Protein AF-A0A255TW10-F1 (afdb_monomer)

Radius of gyration: 31.64 Å; Cα contacts (8 Å, |Δi|>4): 1918; chains: 1; bounding box: 106×67×88 Å

Secondary structure (DSSP, 8-state):
-PPP-----------------PPPHHHHHHHHHHHHHHHHHHTSSTTPPEEESEEE-TTSHHHHHHHHHHHHHHHHS--HHHHHHHHHHHHHTTT--TT-TT---HHHHTTHHHHHHHHHHTTS-S--HHHHHHHHHHHHTT------BTHHHHHHHHHHHHHHHHH--HHHHHHHHHHHHIIIIIGGG-SEETTTTEE-SBTTTSTT---TTS----BHHHHHHHHHHHHHHHTTSPTT-HHHHHHHHHHHHHHHHHHHH--TTS-B-SBTT-TTSS-S-BHHHHHHHHHHHHHHHHTTSS-HHHHHHHHHHHHHHHHTTB-TTS-BSS-PPP-SSTTTTPSP-TTPPPS--HHHHHHHHHHHHHHHHHHTTTT-B-TTSPBPPGGGG------GGGSS-EEEGGGGT----SSSB-HHHHHHHHHHHHHTT-EEEEE-SEEEEES-EE--TTEEEEE-TTEEEEE-S-GGGS-EEEEEETTEEEEEEPPSEEEES-BS-EEESSSEEE--THHHHHHHHHHHHH-TT--SSTT----SEEEES-EEEEEES-EEE--SS-SEEEES-EEEEEES-EEE--SSSS--TT--SEEEES-EEEEEES-EEE-SS-SEEEE---STTGGG-TT--EEEEEEEES-EE-S-S-SEEE-SS-SEEEEEEEEEEEEEEEEEEEEEEE-TTS--EEEEEEEEEEEEEEEEEEEEEE--TT------TTPPPEEEEEEEEEEEEEEEEEEEEE---TTEEEEEEEEEEEEEEETT----GGGSBT-EEEEEEEE----

Structure (mmCIF, N/CA/C/O backbone):
data_AF-A0A255TW10-F1
#
_entry.id   AF-A0A255TW10-F1
#
loop_
_atom_site.group_PDB
_atom_site.id
_atom_site.type_symbol
_atom_site.label_atom_id
_atom_site.label_alt_id
_atom_site.label_comp_id
_atom_site.label_asym_id
_atom_site.label_entity_id
_atom_site.label_seq_id
_atom_site.pdbx_PDB_ins_code
_atom_site.Cartn_x
_atom_site.Cartn_y
_atom_site.Cartn_z
_atom_site.occupancy
_atom_site.B_iso_or_equiv
_atom_site.auth_seq_id
_atom_site.auth_comp_id
_atom_site.auth_asym_id
_atom_site.auth_atom_id
_atom_site.pdbx_PDB_model_num
ATOM 1 N N . MET A 1 1 ? 67.243 4.348 36.598 1.00 37.84 1 MET A N 1
ATOM 2 C CA . MET A 1 1 ? 66.486 4.811 35.412 1.00 37.84 1 MET A CA 1
ATOM 3 C C . MET A 1 1 ? 65.399 3.790 35.094 1.00 37.84 1 MET A C 1
ATOM 5 O O . MET A 1 1 ? 65.705 2.741 34.545 1.00 37.84 1 MET A O 1
ATOM 9 N N . LYS A 1 2 ? 64.158 4.038 35.532 1.00 30.66 2 LYS A N 1
ATOM 10 C CA . LYS A 1 2 ? 62.996 3.170 35.271 1.00 30.66 2 LYS A CA 1
ATOM 11 C C . LYS A 1 2 ? 62.415 3.541 33.901 1.00 30.66 2 LYS A C 1
ATOM 13 O O . LYS A 1 2 ? 61.988 4.677 33.726 1.00 30.66 2 LYS A O 1
ATOM 18 N N . LYS A 1 3 ? 62.438 2.617 32.935 1.00 30.28 3 LYS A N 1
ATOM 19 C CA . LYS A 1 3 ? 61.767 2.772 31.635 1.00 30.28 3 LYS A CA 1
ATOM 20 C C . LYS A 1 3 ? 60.326 2.278 31.768 1.00 30.28 3 LYS A C 1
ATOM 22 O O . LYS A 1 3 ? 60.097 1.125 32.116 1.00 30.28 3 LYS A O 1
ATOM 27 N N . ILE A 1 4 ? 59.384 3.185 31.537 1.00 35.22 4 ILE A N 1
ATOM 28 C CA . ILE A 1 4 ? 57.941 2.944 31.510 1.00 35.22 4 ILE A CA 1
ATOM 29 C C . ILE A 1 4 ? 57.594 2.375 30.128 1.00 35.22 4 ILE A C 1
ATOM 31 O O . ILE A 1 4 ? 57.860 3.018 29.116 1.00 35.22 4 ILE A O 1
ATOM 35 N N . PHE A 1 5 ? 57.013 1.176 30.090 1.00 31.38 5 PHE A N 1
ATOM 36 C CA . PHE A 1 5 ? 56.352 0.630 28.904 1.00 31.38 5 PHE A CA 1
ATOM 37 C C . PHE A 1 5 ? 54.926 1.192 28.844 1.00 31.38 5 PHE A C 1
ATOM 39 O O . PHE A 1 5 ? 54.092 0.860 29.684 1.00 31.38 5 PHE A O 1
ATOM 46 N N . ILE A 1 6 ? 54.647 2.051 27.862 1.00 33.53 6 ILE A N 1
ATOM 47 C CA . ILE A 1 6 ? 53.281 2.453 27.510 1.00 33.53 6 ILE A CA 1
ATOM 48 C C . ILE A 1 6 ? 52.741 1.395 26.546 1.00 33.53 6 ILE A C 1
ATOM 50 O O . ILE A 1 6 ? 53.221 1.266 25.423 1.00 33.53 6 ILE A O 1
ATOM 54 N N . THR A 1 7 ? 51.756 0.624 27.004 1.00 31.98 7 THR A N 1
ATOM 55 C CA . THR A 1 7 ? 50.984 -0.295 26.159 1.00 31.98 7 THR A CA 1
ATOM 56 C C . THR A 1 7 ? 49.807 0.485 25.580 1.00 31.98 7 THR A C 1
ATOM 58 O O . THR A 1 7 ? 48.926 0.917 26.321 1.00 31.98 7 THR A O 1
ATOM 61 N N . LEU A 1 8 ? 49.816 0.707 24.265 1.00 29.84 8 LEU A N 1
ATOM 62 C CA . LEU A 1 8 ? 48.724 1.342 23.529 1.00 29.84 8 LEU A CA 1
ATOM 63 C C . LEU A 1 8 ? 47.614 0.297 23.312 1.00 29.84 8 LEU A C 1
ATOM 65 O O . LEU A 1 8 ? 47.734 -0.572 22.453 1.00 29.84 8 LEU A O 1
ATOM 69 N N . ILE A 1 9 ? 46.544 0.350 24.108 1.00 32.81 9 ILE A N 1
ATOM 70 C CA . ILE A 1 9 ? 45.326 -0.432 23.858 1.00 32.81 9 ILE A CA 1
ATOM 71 C C . ILE A 1 9 ? 44.473 0.365 22.868 1.00 32.81 9 ILE A C 1
ATOM 73 O O . ILE A 1 9 ? 43.825 1.345 23.232 1.00 32.81 9 ILE A O 1
ATOM 77 N N . GLY A 1 10 ? 44.505 -0.041 21.599 1.00 29.19 10 GLY A N 1
ATOM 78 C CA . GLY A 1 10 ? 43.563 0.427 20.588 1.00 29.19 10 GLY A CA 1
ATOM 79 C C . GLY A 1 10 ? 42.182 -0.161 20.861 1.00 29.19 10 GLY A C 1
ATOM 80 O O . GLY A 1 10 ? 41.954 -1.347 20.637 1.00 29.19 10 GLY A O 1
ATOM 81 N N . VAL A 1 11 ? 41.259 0.662 21.356 1.00 31.02 11 VAL A N 1
ATOM 82 C CA . VAL A 1 11 ? 39.838 0.310 21.446 1.00 31.02 11 VAL A CA 1
ATOM 83 C C . VAL A 1 11 ? 39.251 0.389 20.037 1.00 31.02 11 VAL A C 1
ATOM 85 O O . VAL A 1 11 ? 39.013 1.475 19.509 1.00 31.02 11 VAL A O 1
ATOM 88 N N . LEU A 1 12 ? 39.038 -0.772 19.415 1.00 28.28 12 LEU A N 1
ATOM 89 C CA . LEU A 1 12 ? 38.242 -0.903 18.199 1.00 28.28 12 LEU A CA 1
ATOM 90 C C . LEU A 1 12 ? 36.770 -0.641 18.568 1.00 28.28 12 LEU A C 1
ATOM 92 O O . LEU A 1 12 ? 36.087 -1.508 19.112 1.00 28.28 12 LEU A O 1
ATOM 96 N N . LEU A 1 13 ? 36.278 0.569 18.301 1.00 27.39 13 LEU A N 1
ATOM 97 C CA . LEU A 1 13 ? 34.848 0.876 18.331 1.00 27.39 13 LEU A CA 1
ATOM 98 C C . LEU A 1 13 ? 34.186 0.213 17.117 1.00 27.39 13 LEU A C 1
ATOM 100 O O . LEU A 1 13 ? 34.117 0.785 16.031 1.00 27.39 13 LEU A O 1
ATOM 104 N N . ILE A 1 14 ? 33.711 -1.019 17.299 1.00 27.58 14 ILE A N 1
ATOM 105 C CA . ILE A 1 14 ? 32.809 -1.668 16.350 1.00 27.58 14 ILE A CA 1
ATOM 106 C C . ILE A 1 14 ? 31.445 -0.987 16.507 1.00 27.58 14 ILE A C 1
ATOM 108 O O . ILE A 1 14 ? 30.686 -1.287 17.427 1.00 27.58 14 ILE A O 1
ATOM 112 N N . ASN A 1 15 ? 31.139 -0.046 15.613 1.00 23.67 15 ASN A N 1
ATOM 113 C CA . ASN A 1 15 ? 29.790 0.486 15.434 1.00 23.67 15 ASN A CA 1
ATOM 114 C C . ASN A 1 15 ? 28.899 -0.614 14.842 1.00 23.67 15 ASN A C 1
ATOM 116 O O . ASN A 1 15 ? 28.717 -0.697 13.625 1.00 23.67 15 ASN A O 1
ATOM 120 N N . ILE A 1 16 ? 28.349 -1.468 15.706 1.00 25.28 16 ILE A N 1
ATOM 121 C CA . ILE A 1 16 ? 27.249 -2.361 15.345 1.00 25.28 16 ILE A CA 1
ATOM 122 C C . ILE A 1 16 ? 26.035 -1.460 15.109 1.00 25.28 16 ILE A C 1
ATOM 124 O O . ILE A 1 16 ? 25.351 -1.052 16.045 1.00 25.28 16 ILE A O 1
ATOM 128 N N . HIS A 1 17 ? 25.785 -1.112 13.848 1.00 24.69 17 HIS A N 1
ATOM 129 C CA . HIS A 1 17 ? 24.492 -0.580 13.445 1.00 24.69 17 HIS A CA 1
ATOM 130 C C . HIS A 1 17 ? 23.487 -1.719 13.607 1.00 24.69 17 HIS A C 1
ATOM 132 O O . HIS A 1 17 ? 23.365 -2.579 12.738 1.00 24.69 17 HIS A O 1
ATOM 138 N N . ALA A 1 18 ? 22.806 -1.761 14.751 1.00 24.56 18 ALA A N 1
ATOM 139 C CA . ALA A 1 18 ? 21.623 -2.584 14.912 1.00 24.56 18 ALA A CA 1
ATOM 140 C C . ALA A 1 18 ? 20.571 -2.052 13.930 1.00 24.56 18 ALA A C 1
ATOM 142 O O . ALA A 1 18 ? 19.916 -1.041 14.182 1.00 24.56 18 ALA A O 1
ATOM 143 N N . THR A 1 19 ? 20.446 -2.701 12.776 1.00 26.23 19 THR A N 1
ATOM 144 C CA . THR A 1 19 ? 19.287 -2.537 11.904 1.00 26.23 19 THR A CA 1
ATOM 145 C C . THR A 1 19 ? 18.073 -2.974 12.711 1.00 26.23 19 THR A C 1
ATOM 147 O O . THR A 1 19 ? 17.937 -4.155 13.031 1.00 26.23 19 THR A O 1
ATOM 150 N N . ALA A 1 20 ? 17.218 -2.028 13.096 1.00 28.98 20 ALA A N 1
ATOM 151 C CA . ALA A 1 20 ? 15.915 -2.362 13.641 1.00 28.98 20 ALA A CA 1
ATOM 152 C C . ALA A 1 20 ? 15.185 -3.208 12.587 1.00 28.98 20 ALA A C 1
ATOM 154 O O . ALA A 1 20 ? 14.893 -2.718 11.499 1.00 28.98 20 ALA A O 1
ATOM 155 N N . GLN A 1 21 ? 14.946 -4.488 12.877 1.00 37.19 21 GLN A N 1
ATOM 156 C CA . GLN A 1 21 ? 14.027 -5.292 12.078 1.00 37.19 21 GLN A CA 1
ATOM 157 C C . GLN A 1 21 ? 12.653 -4.623 12.167 1.00 37.19 21 GLN A C 1
ATOM 159 O O . GLN A 1 21 ? 12.054 -4.543 13.245 1.00 37.19 21 GLN A O 1
ATOM 164 N N . ASN A 1 22 ? 12.188 -4.087 11.042 1.00 49.25 22 ASN A N 1
ATOM 165 C CA . ASN A 1 22 ? 10.802 -3.674 10.896 1.00 49.25 22 ASN A CA 1
ATOM 166 C C . ASN A 1 22 ? 9.955 -4.948 10.930 1.00 49.25 22 ASN A C 1
ATOM 168 O O . ASN A 1 22 ? 10.198 -5.860 10.143 1.00 49.25 22 ASN A O 1
ATOM 172 N N . THR A 1 23 ? 9.007 -5.024 11.864 1.00 57.69 23 THR A N 1
ATOM 173 C CA . THR A 1 23 ? 8.024 -6.111 11.919 1.00 57.69 23 THR A CA 1
ATOM 174 C C . THR A 1 23 ? 7.286 -6.173 10.587 1.00 57.69 23 THR A C 1
ATOM 176 O O . THR A 1 23 ? 6.749 -5.159 10.138 1.00 57.69 23 THR A O 1
ATOM 179 N N . THR A 1 24 ? 7.255 -7.345 9.963 1.00 65.56 24 THR A N 1
ATOM 180 C CA . THR A 1 24 ? 6.495 -7.561 8.732 1.00 65.56 24 THR A CA 1
ATOM 181 C C . THR A 1 24 ? 5.071 -8.011 9.050 1.00 65.56 24 THR A C 1
ATOM 183 O O . THR A 1 24 ? 4.787 -8.545 10.121 1.00 65.56 24 THR A O 1
ATOM 186 N N . THR A 1 25 ? 4.151 -7.818 8.108 1.00 70.12 25 THR A N 1
ATOM 187 C CA . THR A 1 25 ? 2.773 -8.325 8.211 1.00 70.12 25 THR A CA 1
ATOM 188 C C . THR A 1 25 ? 2.729 -9.851 8.346 1.00 70.12 25 THR A C 1
ATOM 190 O O . THR A 1 25 ? 1.869 -10.369 9.058 1.00 70.12 25 THR A O 1
ATOM 193 N N . GLY A 1 26 ? 3.682 -10.560 7.725 1.00 69.19 26 GLY A N 1
ATOM 194 C CA . GLY A 1 26 ? 3.863 -12.007 7.874 1.00 69.19 26 GLY A CA 1
ATOM 195 C C . GLY A 1 26 ? 4.146 -12.416 9.319 1.00 69.19 26 GLY A C 1
ATOM 196 O O . GLY A 1 26 ? 3.458 -13.287 9.848 1.00 69.19 26 GLY A O 1
ATOM 197 N N . ASP A 1 27 ? 5.053 -11.706 9.998 1.00 82.19 27 ASP A N 1
ATOM 198 C CA . ASP A 1 27 ? 5.403 -11.997 11.396 1.00 82.19 27 ASP A CA 1
ATOM 199 C C . ASP A 1 27 ? 4.186 -11.902 12.331 1.00 82.19 27 ASP A C 1
ATOM 201 O O . ASP A 1 27 ? 4.054 -12.679 13.276 1.00 82.19 27 ASP A O 1
ATOM 205 N N . ILE A 1 28 ? 3.275 -10.955 12.075 1.00 90.38 28 ILE A N 1
ATOM 206 C CA . ILE A 1 28 ? 2.057 -10.792 12.879 1.00 90.38 28 ILE A CA 1
ATOM 207 C C . ILE A 1 28 ? 1.124 -11.985 12.700 1.00 90.38 28 ILE A C 1
ATOM 209 O O . ILE A 1 28 ? 0.705 -12.581 13.694 1.00 90.38 28 ILE A O 1
ATOM 213 N N . LEU A 1 29 ? 0.805 -12.342 11.452 1.00 90.62 29 LEU A N 1
ATOM 214 C CA . LEU A 1 29 ? -0.102 -13.456 11.170 1.00 90.62 29 LEU A CA 1
ATOM 215 C C . LEU A 1 29 ? 0.433 -14.774 11.722 1.00 90.62 29 LEU A C 1
ATOM 217 O O . LEU A 1 29 ? -0.347 -15.547 12.270 1.00 90.62 29 LEU A O 1
ATOM 221 N N . ASP A 1 30 ? 1.739 -15.013 11.645 1.00 91.94 30 ASP A N 1
ATOM 222 C CA . ASP A 1 30 ? 2.340 -16.241 12.168 1.00 91.94 30 ASP A CA 1
ATOM 223 C C . ASP A 1 30 ? 2.211 -16.346 13.691 1.00 91.94 30 ASP A C 1
ATOM 225 O O . ASP A 1 30 ? 1.872 -17.410 14.217 1.00 91.94 30 ASP A O 1
ATOM 229 N N . VAL A 1 31 ? 2.428 -15.245 14.419 1.00 95.94 31 VAL A N 1
ATOM 230 C CA . VAL A 1 31 ? 2.215 -15.213 15.874 1.00 95.94 31 VAL A CA 1
ATOM 231 C C . VAL A 1 31 ? 0.731 -15.412 16.200 1.00 95.94 31 VAL A C 1
ATOM 233 O O . VAL A 1 31 ? 0.405 -16.220 17.067 1.00 95.94 31 VAL A O 1
ATOM 236 N N . VAL A 1 32 ? -0.176 -14.729 15.496 1.00 97.00 32 VAL A N 1
ATOM 237 C CA . VAL A 1 32 ? -1.626 -14.821 15.743 1.00 97.00 32 VAL A CA 1
ATOM 238 C C . VAL A 1 32 ? -2.175 -16.212 15.443 1.00 97.00 32 VAL A C 1
ATOM 240 O O . VAL A 1 32 ? -2.914 -16.758 16.265 1.00 97.00 32 VAL A O 1
ATOM 243 N N . ARG A 1 33 ? -1.784 -16.814 14.316 1.00 96.94 33 ARG A N 1
ATOM 244 C CA . ARG A 1 33 ? -2.150 -18.190 13.955 1.00 96.94 33 ARG A CA 1
ATOM 245 C C . ARG A 1 33 ? -1.657 -19.169 15.001 1.00 96.94 33 ARG A C 1
ATOM 247 O O . ARG A 1 33 ? -2.458 -19.949 15.496 1.00 96.94 33 ARG A O 1
ATOM 254 N N . ARG A 1 34 ? -0.390 -19.073 15.414 1.00 97.50 34 ARG A N 1
ATOM 255 C CA . ARG A 1 34 ? 0.184 -19.950 16.443 1.00 97.50 34 ARG A CA 1
ATOM 256 C C . ARG A 1 34 ? -0.573 -19.856 17.769 1.00 97.50 34 ARG A C 1
ATOM 258 O O . ARG A 1 34 ? -0.892 -20.886 18.361 1.00 97.50 34 ARG A O 1
ATOM 265 N N . THR A 1 35 ? -0.899 -18.643 18.208 1.00 97.62 35 THR A N 1
ATOM 266 C CA . THR A 1 35 ? -1.705 -18.415 19.413 1.00 97.62 35 THR A CA 1
ATOM 267 C C . THR A 1 35 ? -3.110 -19.012 19.285 1.00 97.62 35 THR A C 1
ATOM 269 O O . THR A 1 35 ? -3.575 -19.717 20.181 1.00 97.62 35 THR A O 1
ATOM 272 N N . ASN A 1 36 ? -3.791 -18.777 18.159 1.00 98.19 36 ASN A N 1
ATOM 273 C CA . ASN A 1 36 ? -5.131 -19.312 17.924 1.00 98.19 36 ASN A CA 1
ATOM 274 C C . ASN A 1 36 ? -5.137 -20.846 17.789 1.00 98.19 36 ASN A C 1
ATOM 276 O O . ASN A 1 36 ? -6.008 -21.511 18.343 1.00 98.19 36 ASN A O 1
ATOM 280 N N . ASP A 1 37 ? -4.145 -21.415 17.105 1.00 97.81 37 ASP A N 1
ATOM 281 C CA . ASP A 1 37 ? -3.976 -22.857 16.921 1.00 97.81 37 ASP A CA 1
ATOM 282 C C . ASP A 1 37 ? -3.750 -23.568 18.253 1.00 97.81 37 ASP A C 1
ATOM 284 O O . ASP A 1 37 ? -4.349 -24.617 18.498 1.00 97.81 37 ASP A O 1
ATOM 288 N N . TYR A 1 38 ? -2.934 -22.987 19.138 1.00 97.31 38 TYR A N 1
ATOM 289 C CA . TYR A 1 38 ? -2.770 -23.483 20.503 1.00 97.31 38 TYR A CA 1
ATOM 290 C C . TYR A 1 38 ? -4.115 -23.553 21.232 1.00 97.31 38 TYR A C 1
ATOM 292 O O . TYR A 1 38 ? -4.473 -24.601 21.779 1.00 97.31 38 TYR A O 1
ATOM 300 N N . PHE A 1 39 ? -4.883 -22.461 21.193 1.00 96.44 39 PHE A N 1
ATOM 301 C CA . PHE A 1 39 ? -6.165 -22.373 21.880 1.00 96.44 39 PHE A CA 1
ATOM 302 C C . PHE A 1 39 ? -7.202 -23.354 21.314 1.00 96.44 39 PHE A C 1
ATOM 304 O O . PHE A 1 39 ? -7.785 -24.134 22.069 1.00 96.44 39 PHE A O 1
ATOM 311 N N . MET A 1 40 ? -7.399 -23.374 19.991 1.00 97.19 40 MET A N 1
ATOM 312 C CA . MET A 1 40 ? -8.334 -24.294 19.330 1.00 97.19 40 MET A CA 1
ATOM 313 C C . MET A 1 40 ? -7.940 -25.757 19.538 1.00 97.19 40 MET A C 1
ATOM 315 O O . MET A 1 40 ? -8.814 -26.611 19.631 1.00 97.19 40 MET A O 1
ATOM 319 N N . LYS A 1 41 ? -6.642 -26.064 19.644 1.00 96.75 41 LYS A N 1
ATOM 320 C CA . LYS A 1 41 ? -6.172 -27.418 19.959 1.00 96.75 41 LYS A CA 1
ATOM 321 C C . LYS A 1 41 ? -6.467 -27.808 21.407 1.00 96.75 41 LYS A C 1
ATOM 323 O O . LYS A 1 41 ? -6.862 -28.944 21.654 1.00 96.75 41 LYS A O 1
ATOM 328 N N . LYS A 1 42 ? -6.257 -26.899 22.366 1.00 94.12 42 LYS A N 1
ATOM 329 C CA . LYS A 1 42 ? -6.545 -27.147 23.791 1.00 94.12 42 LYS A CA 1
ATOM 330 C C . LYS A 1 42 ? -8.047 -27.281 24.052 1.00 94.12 42 LYS A C 1
ATOM 332 O O . LYS A 1 42 ? -8.451 -28.101 24.872 1.00 94.12 42 LYS A O 1
ATOM 337 N N . TYR A 1 43 ? -8.861 -26.521 23.324 1.00 93.81 43 TYR A N 1
ATOM 338 C CA . TYR A 1 43 ? -10.321 -26.558 23.374 1.00 93.81 43 TYR A CA 1
ATOM 339 C C . TYR A 1 43 ? -10.912 -27.082 22.062 1.00 93.81 43 TYR A C 1
ATOM 341 O O . TYR A 1 43 ? -11.727 -26.416 21.435 1.00 93.81 43 TYR A O 1
ATOM 349 N N . ASP A 1 44 ? -10.504 -28.277 21.645 1.00 95.94 44 ASP A N 1
ATOM 350 C CA . ASP A 1 44 ? -10.929 -28.914 20.388 1.00 95.94 44 ASP A CA 1
ATOM 351 C C . ASP A 1 44 ? -12.455 -29.007 20.209 1.00 95.94 44 ASP A C 1
ATOM 353 O O . ASP A 1 44 ? -12.994 -28.851 19.110 1.00 95.94 44 ASP A O 1
ATOM 357 N N . ASP A 1 45 ? -13.163 -29.224 21.312 1.00 96.94 45 ASP A N 1
ATOM 358 C CA . ASP A 1 45 ? -14.607 -29.184 21.389 1.00 96.94 45 ASP A CA 1
ATOM 359 C C . ASP A 1 45 ? -15.080 -27.858 22.006 1.00 96.94 45 ASP A C 1
ATOM 361 O O . ASP A 1 45 ? -15.023 -27.695 23.231 1.00 96.94 45 ASP A O 1
ATOM 365 N N . PRO A 1 46 ? -15.605 -26.925 21.192 1.00 96.44 46 PRO A N 1
ATOM 366 C CA . PRO A 1 46 ? -16.000 -25.602 21.661 1.00 96.44 46 PRO A CA 1
ATOM 367 C C . PRO A 1 46 ? -17.209 -25.606 22.605 1.00 96.44 46 PRO A C 1
ATOM 369 O O . PRO A 1 46 ? -17.559 -24.567 23.163 1.00 96.44 46 PRO A O 1
ATOM 372 N N . THR A 1 47 ? -17.882 -26.750 22.756 1.00 96.00 47 THR A N 1
ATOM 373 C CA . THR A 1 47 ? -19.095 -26.881 23.572 1.00 96.00 47 THR A CA 1
ATOM 374 C C . THR A 1 47 ? -18.793 -27.184 25.039 1.00 96.00 47 THR A C 1
ATOM 376 O O . THR A 1 47 ? -19.637 -26.918 25.896 1.00 96.00 47 THR A O 1
ATOM 379 N N . LYS A 1 48 ? -17.586 -27.677 25.351 1.00 94.25 48 LYS A N 1
ATOM 380 C CA . LYS A 1 48 ? -17.213 -28.134 26.695 1.00 94.25 48 LYS A CA 1
ATOM 381 C C . LYS A 1 48 ? -17.110 -26.985 27.692 1.00 94.25 48 LYS A C 1
ATOM 383 O O . LYS A 1 48 ? -16.449 -25.981 27.443 1.00 94.25 48 LYS A O 1
ATOM 388 N N . ASP A 1 49 ? -17.712 -27.191 28.854 1.00 92.19 49 ASP A N 1
ATOM 389 C CA . ASP A 1 49 ? -17.612 -26.281 29.990 1.00 92.19 49 ASP A CA 1
ATOM 390 C C . ASP A 1 49 ? -16.189 -26.242 30.566 1.00 92.19 49 ASP A C 1
ATOM 392 O O . ASP A 1 49 ? -15.463 -27.239 30.567 1.00 92.19 49 ASP A O 1
ATOM 396 N N . THR A 1 50 ? -15.818 -25.097 31.139 1.00 88.06 50 THR A N 1
ATOM 397 C CA . THR A 1 50 ? -14.556 -24.931 31.872 1.00 88.06 50 THR A CA 1
ATOM 398 C C . THR A 1 50 ? -14.805 -25.107 33.370 1.00 88.06 50 THR A C 1
ATOM 400 O O . THR A 1 50 ? -15.824 -24.663 33.905 1.00 88.06 50 THR A O 1
ATOM 403 N N . PHE A 1 51 ? -13.868 -25.723 34.092 1.00 86.25 51 PHE A N 1
ATOM 404 C CA . PHE A 1 51 ? -13.936 -25.816 35.550 1.00 86.25 51 PHE A CA 1
ATOM 405 C C . PHE A 1 51 ? -12.998 -24.799 36.209 1.00 86.25 51 PHE A C 1
ATOM 407 O O . PHE A 1 51 ? -11.785 -24.980 36.227 1.00 86.25 51 PHE A O 1
ATOM 414 N N . VAL A 1 52 ? -13.572 -23.753 36.810 1.00 82.12 52 VAL A N 1
ATOM 415 C CA . VAL A 1 52 ? -12.835 -22.738 37.585 1.00 82.12 52 VAL A CA 1
ATOM 416 C C . VAL A 1 52 ? -13.515 -22.556 38.929 1.00 82.12 52 VAL A C 1
ATOM 418 O O . VAL A 1 52 ? -14.470 -21.780 39.064 1.00 82.12 52 VAL A O 1
ATOM 421 N N . LYS A 1 53 ? -13.060 -23.326 39.927 1.00 83.62 53 LYS A N 1
ATOM 422 C CA . LYS A 1 53 ? -13.685 -23.515 41.258 1.00 83.62 53 LYS A CA 1
ATOM 423 C C . LYS A 1 53 ? -15.100 -24.124 41.220 1.00 83.62 53 LYS A C 1
ATOM 425 O O . LYS A 1 53 ? -15.513 -24.762 42.180 1.00 83.62 53 LYS A O 1
ATOM 430 N N . LYS A 1 54 ? -15.835 -23.922 40.127 1.00 89.00 54 LYS A N 1
ATOM 431 C CA . LYS A 1 54 ? -17.141 -24.476 39.769 1.00 89.00 54 LYS A CA 1
ATOM 432 C C . LYS A 1 54 ? -17.221 -24.632 38.249 1.00 89.00 54 LYS A C 1
ATOM 434 O O . LYS A 1 54 ? -16.415 -24.042 37.530 1.00 89.00 54 LYS A O 1
ATOM 439 N N . VAL A 1 55 ? -18.213 -25.380 37.773 1.00 89.56 55 VAL A N 1
ATOM 440 C CA . VAL A 1 55 ? -18.512 -25.513 36.340 1.00 89.56 55 VAL A CA 1
ATOM 441 C C . VAL A 1 55 ? -18.961 -24.165 35.770 1.00 89.56 55 VAL A C 1
ATOM 443 O O . VAL A 1 55 ? -19.740 -23.433 36.394 1.00 89.56 55 VAL A O 1
ATOM 446 N N . ARG A 1 56 ? -18.426 -23.813 34.603 1.00 90.38 56 ARG A N 1
ATOM 447 C CA . ARG A 1 56 ? -18.661 -22.554 33.895 1.00 90.38 56 ARG A CA 1
ATOM 448 C C . ARG A 1 56 ? -18.980 -22.883 32.446 1.00 90.38 56 ARG A C 1
ATOM 450 O O . ARG A 1 56 ? -18.146 -23.458 31.755 1.00 90.38 56 ARG A O 1
ATOM 457 N N . THR A 1 57 ? -20.184 -22.521 32.011 1.00 93.31 57 THR A N 1
ATOM 458 C CA . THR A 1 57 ? -20.643 -22.847 30.662 1.00 93.31 57 THR A CA 1
ATOM 459 C C . THR A 1 57 ? -19.802 -22.164 29.592 1.00 93.31 57 THR A C 1
ATOM 461 O O . THR A 1 57 ? -19.362 -21.026 29.773 1.00 93.31 57 THR A O 1
ATOM 464 N N . SER A 1 58 ? -19.606 -22.837 28.460 1.00 93.31 58 SER A N 1
ATOM 465 C CA . SER A 1 58 ? -18.770 -22.339 27.357 1.00 93.31 58 SER A CA 1
ATOM 466 C C . SER A 1 58 ? -19.313 -21.091 26.643 1.00 93.31 58 SER A C 1
ATOM 468 O O . SER A 1 58 ? -18.634 -20.551 25.783 1.00 93.31 58 SER A O 1
ATOM 470 N N . ASN A 1 59 ? -20.499 -20.579 26.986 1.00 94.56 59 ASN A N 1
ATOM 471 C CA . ASN A 1 59 ? -21.019 -19.281 26.523 1.00 94.56 59 ASN A CA 1
ATOM 472 C C . ASN A 1 59 ? -20.876 -18.139 27.546 1.00 94.56 59 ASN A C 1
ATOM 474 O O . ASN A 1 59 ? -21.511 -17.097 27.393 1.00 94.56 59 ASN A O 1
ATOM 478 N N . LEU A 1 60 ? -20.066 -18.317 28.595 1.00 95.12 60 LEU A N 1
ATOM 479 C CA . LEU A 1 60 ? -19.663 -17.223 29.483 1.00 95.12 60 LEU A CA 1
ATOM 480 C C . LEU A 1 60 ? -18.878 -16.147 28.709 1.00 95.12 60 LEU A C 1
ATOM 482 O O . LEU A 1 60 ? -18.216 -16.456 27.714 1.00 95.12 60 LEU A O 1
ATOM 486 N N . TRP A 1 61 ? -18.891 -14.903 29.204 1.00 95.38 61 TRP A N 1
ATOM 487 C CA . TRP A 1 61 ? -18.162 -13.771 28.620 1.00 95.38 61 TRP A CA 1
ATOM 488 C C . TRP A 1 61 ? -16.710 -14.075 28.240 1.00 95.38 61 TRP A C 1
ATOM 490 O O . TRP A 1 61 ? -16.245 -13.597 27.210 1.00 95.38 61 TRP A O 1
ATOM 500 N N . THR A 1 62 ? -15.994 -14.898 29.017 1.00 94.06 62 THR A N 1
ATOM 501 C CA . THR A 1 62 ? -14.583 -15.181 28.734 1.00 94.06 62 THR A CA 1
ATOM 502 C C . THR A 1 62 ? -14.416 -15.811 27.358 1.00 94.06 62 THR A C 1
ATOM 504 O O . THR A 1 62 ? -13.611 -15.358 26.544 1.00 94.06 62 THR A O 1
ATOM 507 N N . ARG A 1 63 ? -15.240 -16.822 27.075 1.00 94.94 63 ARG A N 1
ATOM 508 C CA . ARG A 1 63 ? -15.254 -17.539 25.806 1.00 94.94 63 ARG A CA 1
ATOM 509 C C . ARG A 1 63 ? -15.912 -16.718 24.700 1.00 94.94 63 ARG A C 1
ATOM 511 O O . ARG A 1 63 ? -15.464 -16.788 23.564 1.00 94.94 63 ARG A O 1
ATOM 518 N N . ALA A 1 64 ? -16.919 -15.908 25.021 1.00 96.62 64 ALA A N 1
ATOM 519 C CA . ALA A 1 64 ? -17.514 -14.985 24.059 1.00 96.62 64 ALA A CA 1
ATOM 520 C C . ALA A 1 64 ? -16.477 -13.997 23.488 1.00 96.62 64 ALA A C 1
ATOM 522 O O . ALA A 1 64 ? -16.391 -13.849 22.271 1.00 96.62 64 ALA A O 1
ATOM 523 N N . VAL A 1 65 ? -15.614 -13.416 24.331 1.00 97.19 65 VAL A N 1
ATOM 524 C CA . VAL A 1 65 ? -14.532 -12.522 23.877 1.00 97.19 65 VAL A CA 1
ATOM 525 C C . VAL A 1 65 ? -13.528 -13.240 22.968 1.00 97.19 65 VAL A C 1
ATOM 527 O O . VAL A 1 65 ? -13.042 -12.647 22.006 1.00 97.19 65 VAL A O 1
ATOM 530 N N . TYR A 1 66 ? -13.230 -14.522 23.215 1.00 97.88 66 TYR A N 1
ATOM 531 C CA . TYR A 1 66 ? -12.415 -15.305 22.278 1.00 97.88 66 TYR A CA 1
ATOM 532 C C . TYR A 1 66 ? -13.027 -15.307 20.870 1.00 97.88 66 TYR A C 1
ATOM 534 O O . TYR A 1 66 ? -12.323 -15.038 19.897 1.00 97.88 66 TYR A O 1
ATOM 542 N N . TYR A 1 67 ? -14.338 -15.539 20.758 1.00 98.38 67 TYR A N 1
ATOM 543 C CA . TYR A 1 67 ? -15.014 -15.536 19.463 1.00 98.38 67 TYR A CA 1
ATOM 544 C C . TYR A 1 67 ? -15.076 -14.153 18.811 1.00 98.38 67 TYR A C 1
ATOM 546 O O . TYR A 1 67 ? -15.032 -14.073 17.586 1.00 98.38 67 TYR A O 1
ATOM 554 N N . GLU A 1 68 ? -15.117 -13.063 19.584 1.00 97.50 68 GLU A N 1
ATOM 555 C CA . GLU A 1 68 ? -14.938 -11.714 19.027 1.00 97.50 68 GLU A CA 1
ATOM 556 C C . GLU A 1 68 ? -13.588 -11.588 18.304 1.00 97.50 68 GLU A C 1
ATOM 558 O O . GLU A 1 68 ? -13.533 -11.076 17.185 1.00 97.50 68 GLU A O 1
ATOM 563 N N . GLY A 1 69 ? -12.513 -12.088 18.922 1.00 97.88 69 GLY A N 1
ATOM 564 C CA . GLY A 1 69 ? -11.186 -12.145 18.311 1.00 97.88 69 GLY A CA 1
ATOM 565 C C . GLY A 1 69 ? -11.140 -13.078 17.100 1.00 97.88 69 GLY A C 1
ATOM 566 O O . GLY A 1 69 ? -10.629 -12.693 16.053 1.00 97.88 69 GLY A O 1
ATOM 567 N N . LEU A 1 70 ? -11.718 -14.278 17.200 1.00 98.50 70 LEU A N 1
ATOM 568 C CA . LEU A 1 70 ? -11.720 -15.258 16.109 1.00 98.50 70 LEU A CA 1
ATOM 569 C C . LEU A 1 70 ? -12.454 -14.743 14.860 1.00 98.50 70 LEU A C 1
ATOM 571 O O . LEU A 1 70 ? -11.984 -14.961 13.744 1.00 98.50 70 LEU A O 1
ATOM 575 N N . MET A 1 71 ? -13.575 -14.035 15.031 1.00 97.44 71 MET A N 1
ATOM 576 C CA . MET A 1 71 ? -14.284 -13.413 13.905 1.00 97.44 71 MET A CA 1
ATOM 577 C C . MET A 1 71 ? -13.477 -12.272 13.286 1.00 97.44 71 MET A C 1
ATOM 579 O O . MET A 1 71 ? -13.412 -12.181 12.064 1.00 97.44 71 MET A O 1
ATOM 583 N N . ALA A 1 72 ? -12.780 -11.468 14.095 1.00 95.88 72 ALA A N 1
ATOM 584 C CA . ALA A 1 72 ? -11.862 -10.457 13.571 1.00 95.88 72 ALA A CA 1
ATOM 585 C C . ALA A 1 72 ? -10.688 -11.086 12.793 1.00 95.88 72 ALA A C 1
ATOM 587 O O . ALA A 1 72 ? -10.306 -10.583 11.738 1.00 95.88 72 ALA A O 1
ATOM 588 N N . LEU A 1 73 ? -10.142 -12.211 13.274 1.00 97.00 73 LEU A N 1
ATOM 589 C CA . LEU A 1 73 ? -9.090 -12.955 12.576 1.00 97.00 73 LEU A CA 1
ATOM 590 C C . LEU A 1 73 ? -9.578 -13.506 11.236 1.00 97.00 73 LEU A C 1
ATOM 592 O O . LEU A 1 73 ? -8.867 -13.377 10.246 1.00 97.00 73 LEU A O 1
ATOM 596 N N . TYR A 1 74 ? -10.790 -14.065 11.181 1.00 95.62 74 TYR A N 1
ATOM 597 C CA . TYR A 1 74 ? -11.371 -14.576 9.937 1.00 95.62 74 TYR A CA 1
ATOM 598 C C . TYR A 1 74 ? -11.422 -13.514 8.826 1.00 95.62 74 TYR A C 1
ATOM 600 O O . TYR A 1 74 ? -11.223 -13.846 7.661 1.00 95.62 74 TYR A O 1
ATOM 608 N N . GLU A 1 75 ? -11.645 -12.240 9.165 1.00 89.06 75 GLU A N 1
ATOM 609 C CA . GLU A 1 75 ? -11.683 -11.156 8.173 1.00 89.06 75 GLU A CA 1
ATOM 610 C C . GLU A 1 75 ? -10.333 -10.940 7.471 1.00 89.06 75 GLU A C 1
ATOM 612 O O . GLU A 1 75 ? -10.322 -10.573 6.300 1.00 89.06 75 GLU A O 1
ATOM 617 N N . ILE A 1 76 ? -9.206 -11.187 8.151 1.00 85.81 76 ILE A N 1
ATOM 618 C CA . ILE A 1 76 ? -7.856 -11.010 7.578 1.00 85.81 76 ILE A CA 1
ATOM 619 C C . ILE A 1 76 ? -7.174 -12.334 7.189 1.00 85.81 76 ILE A C 1
ATOM 621 O O . ILE A 1 76 ? -6.199 -12.333 6.441 1.00 85.81 76 ILE A O 1
ATOM 625 N N . ASP A 1 77 ? -7.668 -13.460 7.703 1.00 89.38 77 ASP A N 1
ATOM 626 C CA . ASP A 1 77 ? -7.158 -14.816 7.493 1.00 89.38 77 ASP A CA 1
ATOM 627 C C . ASP A 1 77 ? -8.343 -15.796 7.378 1.00 89.38 77 ASP A C 1
ATOM 629 O O . ASP A 1 77 ? -8.652 -16.527 8.327 1.00 89.38 77 ASP A O 1
ATOM 633 N N . PRO A 1 78 ? -9.071 -15.784 6.244 1.00 88.19 78 PRO A N 1
ATOM 634 C CA . PRO A 1 78 ? -10.305 -16.542 6.098 1.00 88.19 78 PRO A CA 1
ATOM 635 C C . PRO A 1 78 ? -10.022 -18.043 6.075 1.00 88.19 78 PRO A C 1
ATOM 637 O O . PRO A 1 78 ? -9.422 -18.578 5.143 1.00 88.19 78 PRO A O 1
ATOM 640 N N . GLN A 1 79 ? -10.504 -18.745 7.101 1.00 93.69 79 GLN A N 1
ATOM 641 C CA . GLN A 1 79 ? -10.414 -20.198 7.196 1.00 93.69 79 GLN A CA 1
ATOM 642 C C . GLN A 1 79 ? -11.751 -20.785 7.632 1.00 93.69 79 GLN A C 1
ATOM 644 O O . GLN A 1 79 ? -12.304 -20.412 8.668 1.00 93.69 79 GLN A O 1
ATOM 649 N N . GLN A 1 80 ? -12.242 -21.763 6.869 1.00 94.81 80 GLN A N 1
ATOM 650 C CA . GLN A 1 80 ? -13.542 -22.386 7.125 1.00 94.81 80 GLN A CA 1
ATOM 651 C C . GLN A 1 80 ? -13.627 -23.003 8.531 1.00 94.81 80 GLN A C 1
ATOM 653 O O . GLN A 1 80 ? -14.644 -22.857 9.203 1.00 94.81 80 GLN A O 1
ATOM 658 N N . ARG A 1 81 ? -12.521 -23.569 9.041 1.00 97.69 81 ARG A N 1
ATOM 659 C CA . ARG A 1 81 ? -12.459 -24.133 10.401 1.00 97.69 81 ARG A CA 1
ATOM 660 C C . ARG A 1 81 ? -12.824 -23.133 11.505 1.00 97.69 81 ARG A C 1
ATOM 662 O O . ARG A 1 81 ? -13.317 -23.553 12.545 1.00 97.69 81 ARG A O 1
ATOM 669 N N . TYR A 1 82 ? -12.596 -21.831 11.304 1.00 98.06 82 TYR A N 1
ATOM 670 C CA . TYR A 1 82 ? -12.961 -20.798 12.282 1.00 98.06 82 TYR A CA 1
ATOM 671 C C . TYR A 1 82 ? -14.480 -20.606 12.341 1.00 98.06 82 TYR A C 1
ATOM 673 O O . TYR A 1 82 ? -15.054 -20.476 13.426 1.00 98.06 82 TYR A O 1
ATOM 681 N N . ILE A 1 83 ? -15.136 -20.642 11.178 1.00 97.88 83 ILE A N 1
ATOM 682 C CA . ILE A 1 83 ? -16.594 -20.569 11.058 1.00 97.88 83 ILE A CA 1
ATOM 683 C C . ILE A 1 83 ? -17.235 -21.826 11.634 1.00 97.88 83 ILE A C 1
ATOM 685 O O . ILE A 1 83 ? -18.140 -21.709 12.454 1.00 97.88 83 ILE A O 1
ATOM 689 N N . ASP A 1 84 ? -16.729 -23.006 11.281 1.00 98.19 84 ASP A N 1
ATOM 690 C CA . ASP A 1 84 ? -17.277 -24.281 11.754 1.00 98.19 84 ASP A CA 1
ATOM 691 C C . ASP A 1 84 ? -17.180 -24.401 13.283 1.00 98.19 84 ASP A C 1
ATOM 693 O O . ASP A 1 84 ? -18.134 -24.810 13.948 1.00 98.19 84 ASP A O 1
ATOM 697 N N . TYR A 1 85 ? -16.045 -23.987 13.855 1.00 98.31 85 TYR A N 1
ATOM 698 C CA . TYR A 1 85 ? -15.826 -23.963 15.302 1.00 98.31 85 TYR A CA 1
ATOM 699 C C . TYR A 1 85 ? -16.801 -23.008 16.013 1.00 98.31 85 TYR A C 1
ATOM 701 O O . TYR A 1 85 ? -17.395 -23.367 17.032 1.00 98.31 85 TYR A O 1
ATOM 709 N N . THR A 1 86 ? -17.029 -21.823 15.440 1.00 98.31 86 THR A N 1
ATOM 710 C CA . THR A 1 86 ? -17.954 -20.813 15.984 1.00 98.31 86 THR A CA 1
ATOM 711 C C . THR A 1 86 ? -19.417 -21.228 15.856 1.00 98.31 86 THR A C 1
ATOM 713 O O . THR A 1 86 ? -20.187 -21.066 16.801 1.00 98.31 86 THR A O 1
ATOM 716 N N . ASP A 1 87 ? -19.815 -21.791 14.717 1.00 98.31 87 ASP A N 1
ATOM 717 C CA . ASP A 1 87 ? -21.190 -22.237 14.495 1.00 98.31 87 ASP A CA 1
ATOM 718 C C . ASP A 1 87 ? -21.522 -23.436 15.388 1.00 98.31 87 ASP A C 1
ATOM 720 O O . ASP A 1 87 ? -22.569 -23.429 16.030 1.00 98.31 87 ASP A O 1
ATOM 724 N N . LYS A 1 88 ? -20.599 -24.397 15.552 1.00 98.38 88 LYS A N 1
ATOM 725 C CA . LYS A 1 88 ? -20.774 -25.517 16.493 1.00 98.38 88 LYS A CA 1
ATOM 726 C C . LYS A 1 88 ? -21.037 -25.030 17.924 1.00 98.38 88 LYS A C 1
ATOM 728 O O . LYS A 1 88 ? -21.894 -25.581 18.614 1.00 98.38 88 LYS A O 1
ATOM 733 N N . TRP A 1 89 ? -20.310 -24.007 18.373 1.00 98.12 89 TRP A N 1
ATOM 734 C CA . TRP A 1 89 ? -20.524 -23.372 19.675 1.00 98.12 89 TRP A CA 1
ATOM 735 C C . TRP A 1 89 ? -21.892 -22.696 19.785 1.00 98.12 89 TRP A C 1
ATOM 737 O O . TRP A 1 89 ? -22.642 -22.963 20.725 1.00 98.12 89 TRP A O 1
ATOM 747 N N . ALA A 1 90 ? -22.223 -21.832 18.825 1.00 97.75 90 ALA A N 1
ATOM 748 C CA . ALA A 1 90 ? -23.448 -21.040 18.850 1.00 97.75 90 ALA A CA 1
ATOM 749 C C . ALA A 1 90 ? -24.710 -21.909 18.715 1.00 97.75 90 ALA A C 1
ATOM 751 O O . ALA A 1 90 ? -25.686 -21.688 19.437 1.00 97.75 90 ALA A O 1
ATOM 752 N N . ASP A 1 91 ? -24.670 -22.935 17.857 1.00 97.81 91 ASP A N 1
ATOM 753 C CA . ASP A 1 91 ? -25.758 -23.898 17.667 1.00 97.81 91 ASP A CA 1
ATOM 754 C C . ASP A 1 91 ? -26.017 -24.704 18.948 1.00 97.81 91 ASP A C 1
ATOM 756 O O . ASP A 1 91 ? -27.171 -24.855 19.359 1.00 97.81 91 ASP A O 1
ATOM 760 N N . TYR A 1 92 ? -24.961 -25.158 19.637 1.00 97.69 92 TYR A N 1
ATOM 761 C CA . TYR A 1 92 ? -25.087 -25.853 20.924 1.00 97.69 92 TYR A CA 1
ATOM 762 C C . TYR A 1 92 ? -25.783 -24.984 21.983 1.00 97.69 92 TYR A C 1
ATOM 764 O O . TYR A 1 92 ? -26.670 -25.453 22.701 1.00 97.69 92 TYR A O 1
ATOM 772 N N . HIS A 1 93 ? -25.438 -23.694 22.031 1.00 97.00 93 HIS A N 1
ATOM 773 C CA . HIS A 1 93 ? -26.055 -22.711 22.930 1.00 97.00 93 HIS A CA 1
ATOM 774 C C . HIS A 1 93 ? -27.346 -22.097 22.387 1.00 97.00 93 HIS A C 1
ATOM 776 O O . HIS A 1 93 ? -27.885 -21.180 23.005 1.00 97.00 93 HIS A O 1
ATOM 782 N N . LYS A 1 94 ? -27.871 -22.600 21.262 1.00 96.81 94 LYS A N 1
ATOM 783 C CA . LYS A 1 94 ? -29.152 -22.194 20.660 1.00 96.81 94 LYS A CA 1
ATOM 784 C C . LYS A 1 94 ? -29.275 -20.686 20.425 1.00 96.81 94 LYS A C 1
ATOM 786 O O . LYS A 1 94 ? -30.370 -20.131 20.568 1.00 96.81 94 LYS A O 1
ATOM 791 N N . TRP A 1 95 ? -28.159 -20.026 20.108 1.00 96.88 95 TRP A N 1
ATOM 792 C CA . TRP A 1 95 ? -28.123 -18.595 19.784 1.00 96.88 95 TRP A CA 1
ATOM 793 C C . TRP A 1 95 ? -28.759 -17.694 20.868 1.00 96.88 95 TRP A C 1
ATOM 795 O O . TRP A 1 95 ? -29.283 -16.624 20.565 1.00 96.88 95 TRP A O 1
ATOM 805 N N . THR A 1 96 ? -28.741 -18.120 22.141 1.00 96.62 96 THR A N 1
ATOM 806 C CA . THR A 1 96 ? -29.306 -17.366 23.276 1.00 96.62 96 THR A CA 1
ATOM 807 C C . THR A 1 96 ? -28.226 -16.899 24.251 1.00 96.62 96 THR A C 1
ATOM 809 O O . THR A 1 96 ? -27.176 -17.532 24.394 1.00 96.62 96 THR A O 1
ATOM 812 N N . ALA A 1 97 ? -28.517 -15.810 24.971 1.00 97.25 97 ALA A N 1
ATOM 813 C CA . ALA A 1 97 ? -27.757 -15.389 26.144 1.00 97.25 97 ALA A CA 1
ATOM 814 C C . ALA A 1 97 ? -27.574 -16.547 27.140 1.00 97.25 97 ALA A C 1
ATOM 816 O O . ALA A 1 97 ? -28.426 -17.444 27.250 1.00 97.25 97 ALA A O 1
ATOM 817 N N . ARG A 1 98 ? -26.480 -16.512 27.902 1.00 96.56 98 ARG A N 1
ATOM 818 C CA . ARG A 1 98 ? -26.243 -17.468 28.987 1.00 96.56 98 ARG A CA 1
ATOM 819 C C . ARG A 1 98 ? -27.348 -17.325 30.037 1.00 96.56 98 ARG A C 1
ATOM 821 O O . ARG A 1 98 ? -27.761 -16.226 30.363 1.00 96.56 98 ARG A O 1
ATOM 828 N N . HIS A 1 99 ? -27.873 -18.447 30.526 1.00 95.69 99 HIS A N 1
ATOM 829 C CA . HIS A 1 99 ? -29.091 -18.500 31.356 1.00 95.69 99 HIS A CA 1
ATOM 830 C C . HIS A 1 99 ? -30.397 -18.043 30.662 1.00 95.69 99 HIS A C 1
ATOM 832 O O . HIS A 1 99 ? -31.426 -17.893 31.324 1.00 95.69 99 HIS A O 1
ATOM 838 N N . GLY A 1 100 ? -30.399 -17.914 29.332 1.00 96.81 100 GLY A N 1
ATOM 839 C CA . GLY A 1 100 ? -31.597 -17.692 28.525 1.00 96.81 100 GLY A CA 1
ATOM 840 C C . GLY A 1 100 ? -32.006 -16.225 28.389 1.00 96.81 100 GLY A C 1
ATOM 841 O O . GLY A 1 100 ? -31.352 -15.313 28.886 1.00 96.81 100 GLY A O 1
ATOM 842 N N . VAL A 1 101 ? -33.141 -15.994 27.730 1.00 97.62 101 VAL A N 1
ATOM 843 C CA . VAL A 1 101 ? -33.625 -14.656 27.339 1.00 97.62 101 VAL A CA 1
ATOM 844 C C . VAL A 1 101 ? -33.897 -13.702 28.508 1.00 97.62 101 VAL A C 1
ATOM 846 O O . VAL A 1 101 ? -33.958 -12.496 28.318 1.00 97.62 101 VAL A O 1
ATOM 849 N N . LYS A 1 102 ? -34.014 -14.195 29.745 1.00 96.69 102 LYS A N 1
ATOM 850 C CA . LYS A 1 102 ? -34.203 -13.351 30.940 1.00 96.69 102 LYS A CA 1
ATOM 851 C C . LYS A 1 102 ? -32.893 -12.855 31.559 1.00 96.69 102 LYS A C 1
ATOM 853 O O . LYS A 1 102 ? -32.938 -12.194 32.594 1.00 96.69 102 LYS A O 1
ATOM 858 N N . ALA A 1 103 ? -31.742 -13.200 30.983 1.00 95.94 103 ALA A N 1
ATOM 859 C CA . ALA A 1 103 ? -30.446 -12.789 31.500 1.00 95.94 103 ALA A CA 1
ATOM 860 C C . ALA A 1 103 ? -30.321 -11.262 31.523 1.00 95.94 103 ALA A C 1
ATOM 862 O O . ALA A 1 103 ? -30.483 -10.599 30.497 1.00 95.94 103 ALA A O 1
ATOM 863 N N . THR A 1 104 ? -30.025 -10.715 32.704 1.00 95.44 104 THR A N 1
ATOM 864 C CA . THR A 1 104 ? -29.795 -9.278 32.889 1.00 95.44 104 THR A CA 1
ATOM 865 C C . THR A 1 104 ? -28.332 -8.925 33.143 1.00 95.44 104 THR A C 1
ATOM 867 O O . THR A 1 104 ? -27.992 -7.745 33.141 1.00 95.44 104 THR A O 1
ATOM 870 N N . ASP A 1 105 ? -27.493 -9.921 33.424 1.00 96.94 105 ASP A N 1
ATOM 871 C CA . ASP A 1 105 ? -26.068 -9.737 33.680 1.00 96.94 105 ASP A CA 1
ATOM 872 C C . ASP A 1 105 ? -25.326 -9.548 32.353 1.00 96.94 105 ASP A C 1
ATOM 874 O O . ASP A 1 105 ? -25.494 -10.345 31.430 1.00 96.94 105 ASP A O 1
ATOM 878 N N . ALA A 1 106 ? -24.505 -8.503 32.250 1.00 97.31 106 ALA A N 1
ATOM 879 C CA . ALA A 1 106 ? -23.768 -8.199 31.030 1.00 97.31 106 ALA A CA 1
ATOM 880 C C . ALA A 1 106 ? -22.836 -9.354 30.615 1.00 97.31 106 ALA A C 1
ATOM 882 O O . ALA A 1 106 ? -22.714 -9.644 29.423 1.00 97.31 106 ALA A O 1
ATOM 883 N N . ASP A 1 107 ? -22.255 -10.071 31.583 1.00 96.50 107 ASP A N 1
ATOM 884 C CA . ASP A 1 107 ? -21.392 -11.230 31.332 1.00 96.50 107 ASP A CA 1
ATOM 885 C C . ASP A 1 107 ? -22.139 -12.364 30.608 1.00 96.50 107 ASP A C 1
ATOM 887 O O . ASP A 1 107 ? -21.557 -13.105 29.811 1.00 96.50 107 ASP A O 1
ATOM 891 N N . ASP A 1 108 ? -23.439 -12.502 30.871 1.00 97.81 108 ASP A N 1
ATOM 892 C CA . ASP A 1 108 ? -24.286 -13.512 30.242 1.00 97.81 108 ASP A CA 1
ATOM 893 C C . ASP A 1 108 ? -24.720 -13.109 28.823 1.00 97.81 108 ASP A C 1
ATOM 895 O O . ASP A 1 108 ? -25.068 -13.961 27.998 1.00 97.81 108 ASP A O 1
ATOM 899 N N . GLN A 1 109 ? -24.670 -11.811 28.516 1.00 97.75 109 GLN A N 1
ATOM 900 C CA . GLN A 1 109 ? -25.096 -11.256 27.235 1.00 97.75 109 GLN A CA 1
ATOM 901 C C . GLN A 1 109 ? -23.988 -11.211 26.185 1.00 97.75 109 GLN A C 1
ATOM 903 O O . GLN A 1 109 ? -24.302 -11.214 24.996 1.00 97.75 109 GLN A O 1
ATOM 908 N N . CYS A 1 110 ? -22.721 -11.210 26.605 1.00 98.19 110 CYS A N 1
ATOM 909 C CA . CYS A 1 110 ? -21.552 -11.023 25.741 1.00 98.19 110 CYS A CA 1
ATOM 910 C C . CYS A 1 110 ? -21.539 -11.928 24.496 1.00 98.19 110 CYS A C 1
ATOM 912 O O . CYS A 1 110 ? -21.269 -11.452 23.393 1.00 98.19 110 CYS A O 1
ATOM 914 N N . CYS A 1 111 ? -21.933 -13.201 24.636 1.00 98.00 111 CYS A N 1
ATOM 915 C CA . CYS A 1 111 ? -21.993 -14.164 23.526 1.00 98.00 111 CYS A CA 1
ATOM 916 C C . CYS A 1 111 ? -22.854 -13.703 22.336 1.00 98.00 111 CYS A C 1
ATOM 918 O O . CYS A 1 111 ? -22.576 -14.057 21.189 1.00 98.00 111 CYS A O 1
ATOM 920 N N . GLN A 1 112 ? -23.852 -12.853 22.584 1.00 98.50 112 GLN A N 1
ATOM 921 C CA . GLN A 1 112 ? -24.766 -12.360 21.559 1.00 98.50 112 GLN A CA 1
ATOM 922 C C . GLN A 1 112 ? -24.087 -11.440 20.539 1.00 98.50 112 GLN A C 1
ATOM 924 O O . GLN A 1 112 ? -24.586 -11.324 19.421 1.00 98.50 112 GLN A O 1
ATOM 929 N N . GLN A 1 113 ? -22.938 -10.830 20.863 1.00 98.12 113 GLN A N 1
ATOM 930 C CA . GLN A 1 113 ? -22.170 -10.060 19.877 1.00 98.12 113 GLN A CA 1
ATOM 931 C C . GLN A 1 113 ? -21.761 -10.939 18.690 1.00 98.12 113 GLN A C 1
ATOM 933 O O . GLN A 1 113 ? -22.041 -10.595 17.543 1.00 98.12 113 GLN A O 1
ATOM 938 N N . THR A 1 114 ? -21.161 -12.100 18.968 1.00 98.00 114 THR A N 1
ATOM 939 C CA . THR A 1 114 ? -20.756 -13.062 17.938 1.00 98.00 114 THR A CA 1
ATOM 940 C C . THR A 1 114 ? -21.963 -13.628 17.200 1.00 98.00 114 THR A C 1
ATOM 942 O O . THR A 1 114 ? -21.886 -13.845 15.995 1.00 98.00 114 THR A O 1
ATOM 945 N N . TYR A 1 115 ? -23.090 -13.848 17.882 1.00 98.44 115 TYR A N 1
ATOM 946 C CA . TYR A 1 115 ? -24.308 -14.336 17.228 1.00 98.44 115 TYR A CA 1
ATOM 947 C C . TYR A 1 115 ? -24.807 -13.363 16.157 1.00 98.44 115 TYR A C 1
ATOM 949 O O . TYR A 1 115 ? -25.104 -13.789 15.040 1.00 98.44 115 TYR A O 1
ATOM 957 N N . ILE A 1 116 ? -24.824 -12.063 16.467 1.00 98.31 116 ILE A N 1
ATOM 958 C CA . ILE A 1 116 ? -25.196 -11.019 15.506 1.00 98.31 116 ILE A CA 1
ATOM 959 C C . ILE A 1 116 ? -24.191 -10.968 14.347 1.00 98.31 116 ILE A C 1
ATOM 961 O O . ILE A 1 116 ? -24.599 -10.941 13.185 1.00 98.31 116 ILE A O 1
ATOM 965 N N . ASP A 1 117 ? -22.889 -11.023 14.640 1.00 96.19 117 ASP A N 1
ATOM 966 C CA . ASP A 1 117 ? -21.844 -11.015 13.608 1.00 96.19 117 ASP A CA 1
ATOM 967 C C . ASP A 1 117 ? -21.992 -12.213 12.660 1.00 96.19 117 ASP A C 1
ATOM 969 O O . ASP A 1 117 ? -22.028 -12.062 11.437 1.00 96.19 117 ASP A O 1
ATOM 973 N N . ARG A 1 118 ? -22.198 -13.412 13.213 1.00 96.62 118 ARG A N 1
ATOM 974 C CA . ARG A 1 118 ? -22.419 -14.638 12.440 1.00 96.62 118 ARG A CA 1
ATOM 975 C C . ARG A 1 118 ? -23.710 -14.613 11.633 1.00 96.62 118 ARG A C 1
ATOM 977 O O . ARG A 1 118 ? -23.715 -15.112 10.506 1.00 96.62 118 ARG A O 1
ATOM 984 N N . HIS A 1 119 ? -24.782 -14.016 12.152 1.00 97.00 119 HIS A N 1
ATOM 985 C CA . HIS A 1 119 ? -26.006 -13.812 11.384 1.00 97.00 119 HIS A CA 1
ATOM 986 C C . HIS A 1 119 ? -25.720 -13.014 10.108 1.00 97.00 119 HIS A C 1
ATOM 988 O O . HIS A 1 119 ? -26.000 -13.514 9.017 1.00 97.00 119 HIS A O 1
ATOM 994 N N . VAL A 1 120 ? -25.057 -11.860 10.222 1.00 92.94 120 VAL A N 1
ATOM 995 C CA . VAL A 1 120 ? -24.684 -11.023 9.068 1.00 92.94 120 VAL A CA 1
ATOM 996 C C . VAL A 1 120 ? -23.744 -11.770 8.118 1.00 92.94 120 VAL A C 1
ATOM 998 O O . VAL A 1 120 ? -24.046 -11.905 6.933 1.00 92.94 120 VAL A O 1
ATOM 1001 N N . MET A 1 121 ? -22.656 -12.349 8.633 1.00 90.12 121 MET A N 1
ATOM 1002 C CA . MET A 1 121 ? -21.662 -13.084 7.835 1.00 90.12 121 MET A CA 1
ATOM 1003 C C . MET A 1 121 ? -22.246 -14.303 7.101 1.00 90.12 121 MET A C 1
ATOM 1005 O O . MET A 1 121 ? -21.707 -14.737 6.089 1.00 90.12 121 MET A O 1
ATOM 1009 N N . SER A 1 122 ? -23.331 -14.897 7.607 1.00 91.50 122 SER A N 1
ATOM 1010 C CA . SER A 1 122 ? -24.017 -16.021 6.952 1.00 91.50 122 SER A CA 1
ATOM 1011 C C . SER A 1 122 ? -24.983 -15.603 5.833 1.00 91.50 122 SER A C 1
ATOM 1013 O O . SER A 1 122 ? -25.627 -16.469 5.236 1.00 91.50 122 SER A O 1
ATOM 1015 N N . GLY A 1 123 ? -25.116 -14.299 5.564 1.00 89.75 123 GLY A N 1
ATOM 1016 C CA . GLY A 1 123 ? -26.167 -13.760 4.704 1.00 89.75 123 GLY A CA 1
ATOM 1017 C C . GLY A 1 123 ? -27.540 -13.829 5.373 1.00 89.75 123 GLY A C 1
ATOM 1018 O O . GLY A 1 123 ? -28.508 -14.226 4.732 1.00 89.75 123 GLY A O 1
ATOM 1019 N N . TYR A 1 124 ? -27.611 -13.481 6.662 1.00 93.50 124 TYR A N 1
ATOM 1020 C CA . TYR A 1 124 ? -28.838 -13.404 7.467 1.00 93.50 124 TYR A CA 1
ATOM 1021 C C . TYR A 1 124 ? -29.548 -14.751 7.705 1.00 93.50 124 TYR A C 1
ATOM 1023 O O . TYR A 1 124 ? -30.763 -14.804 7.877 1.00 93.50 124 TYR A O 1
ATOM 1031 N N . LYS A 1 125 ? -28.800 -15.864 7.739 1.00 92.31 125 LYS A N 1
ATOM 1032 C CA . LYS A 1 125 ? -29.365 -17.225 7.865 1.00 92.31 125 LYS A CA 1
ATOM 1033 C C . LYS A 1 125 ? -29.523 -17.731 9.302 1.00 92.31 125 LYS A C 1
ATOM 1035 O O . LYS A 1 125 ? -30.201 -18.732 9.508 1.00 92.31 125 LYS A O 1
ATOM 1040 N N . LYS A 1 126 ? -28.864 -17.113 10.288 1.00 94.56 126 LYS A N 1
ATOM 1041 C CA . LYS A 1 126 ? -28.918 -17.554 11.701 1.00 94.56 126 LYS A CA 1
ATOM 1042 C C . LYS A 1 126 ? -30.135 -16.970 12.427 1.00 94.56 126 LYS A C 1
ATOM 1044 O O . LYS A 1 126 ? -30.531 -15.854 12.127 1.00 94.56 126 LYS A O 1
ATOM 1049 N N . ASP A 1 127 ? -30.726 -17.681 13.380 1.00 93.00 127 ASP A N 1
ATOM 1050 C CA . ASP A 1 127 ? -31.915 -17.191 14.094 1.00 93.00 127 ASP A CA 1
ATOM 1051 C C . ASP A 1 127 ? -31.545 -16.180 15.191 1.00 93.00 127 ASP A C 1
ATOM 1053 O O . ASP A 1 127 ? -30.760 -16.492 16.083 1.00 93.00 127 ASP A O 1
ATOM 1057 N N . MET A 1 128 ? -32.125 -14.977 15.134 1.00 97.25 128 MET A N 1
ATOM 1058 C CA . MET A 1 128 ? -31.909 -13.889 16.100 1.00 97.25 128 MET A CA 1
ATOM 1059 C C . MET A 1 128 ? -33.068 -13.712 17.097 1.00 97.25 128 MET A C 1
ATOM 1061 O O . MET A 1 128 ? -33.056 -12.763 17.883 1.00 97.25 128 MET A O 1
ATOM 1065 N N . THR A 1 129 ? -34.063 -14.607 17.103 1.00 97.81 129 THR A N 1
ATOM 1066 C CA . THR A 1 129 ? -35.272 -14.493 17.940 1.00 97.81 129 THR A CA 1
ATOM 1067 C C . THR A 1 129 ? -34.938 -14.363 19.426 1.00 97.81 129 THR A C 1
ATOM 1069 O O . THR A 1 129 ? -35.427 -13.447 20.086 1.00 97.81 129 THR A O 1
ATOM 1072 N N . HIS A 1 130 ? -34.049 -15.212 19.953 1.00 98.25 130 HIS A N 1
ATOM 1073 C CA . HIS A 1 130 ? -33.661 -15.159 21.368 1.00 98.25 130 HIS A CA 1
ATOM 1074 C C . HIS A 1 130 ? -32.827 -13.923 21.721 1.00 98.25 130 HIS A C 1
ATOM 1076 O O . HIS A 1 130 ? -32.947 -13.406 22.832 1.00 98.25 130 HIS A O 1
ATOM 1082 N N . VAL A 1 131 ? -32.013 -13.423 20.784 1.00 98.19 131 VAL A N 1
ATOM 1083 C CA . VAL A 1 131 ? -31.275 -12.166 20.976 1.00 98.19 131 VAL A CA 1
ATOM 1084 C C . VAL A 1 131 ? -32.261 -11.013 21.113 1.00 98.19 131 VAL A C 1
ATOM 1086 O O . VAL A 1 131 ? -32.216 -10.263 22.087 1.00 98.19 131 VAL A O 1
ATOM 1089 N N . LYS A 1 132 ? -33.222 -10.924 20.188 1.00 98.31 132 LYS A N 1
ATOM 1090 C CA . LYS A 1 132 ? -34.288 -9.922 20.236 1.00 98.31 132 LYS A CA 1
ATOM 1091 C C . LYS A 1 132 ? -35.064 -9.978 21.550 1.00 98.31 132 LYS A C 1
ATOM 1093 O O . LYS A 1 132 ? -35.242 -8.949 22.196 1.00 98.31 132 LYS A O 1
ATOM 1098 N N . GLU A 1 133 ? -35.520 -11.169 21.935 1.00 98.44 133 GLU A N 1
ATOM 1099 C CA . GLU A 1 133 ? -36.305 -11.369 23.154 1.00 98.44 133 GLU A CA 1
ATOM 1100 C C . GLU A 1 133 ? -35.519 -10.949 24.403 1.00 98.44 133 GLU A C 1
ATOM 1102 O O . GLU A 1 133 ? -36.076 -10.281 25.274 1.00 98.44 133 GLU A O 1
ATOM 1107 N N . ASN A 1 134 ? -34.217 -11.252 24.468 1.00 98.25 134 ASN A N 1
ATOM 1108 C CA . ASN A 1 134 ? -33.375 -10.823 25.581 1.00 98.25 134 ASN A CA 1
ATOM 1109 C C . ASN A 1 134 ? -33.274 -9.299 25.705 1.00 98.25 134 ASN A C 1
ATOM 1111 O O . ASN A 1 134 ? -33.494 -8.756 26.791 1.00 98.25 134 ASN A O 1
ATOM 1115 N N . LEU A 1 135 ? -32.968 -8.612 24.603 1.00 98.31 135 LEU A N 1
ATOM 1116 C CA . LEU A 1 135 ? -32.830 -7.154 24.603 1.00 98.31 135 LEU A CA 1
ATOM 1117 C C . LEU A 1 135 ? -34.170 -6.467 24.906 1.00 98.31 135 LEU A C 1
ATOM 1119 O O . LEU A 1 135 ? -34.217 -5.525 25.698 1.00 98.31 135 LEU A O 1
ATOM 1123 N N . ASP A 1 136 ? -35.272 -6.959 24.334 1.00 98.44 136 ASP A N 1
ATOM 1124 C CA . ASP A 1 136 ? -36.610 -6.413 24.579 1.00 98.44 136 ASP A CA 1
ATOM 1125 C C . ASP A 1 136 ? -37.042 -6.579 26.045 1.00 98.44 136 ASP A C 1
ATOM 1127 O O . ASP A 1 136 ? -37.580 -5.637 26.630 1.00 98.44 136 ASP A O 1
ATOM 1131 N N . LEU A 1 137 ? -36.770 -7.732 26.671 1.00 97.62 137 LEU A N 1
ATOM 1132 C CA . LEU A 1 137 ? -37.081 -7.967 28.086 1.00 97.62 137 LEU A CA 1
ATOM 1133 C C . LEU A 1 137 ? -36.270 -7.063 29.022 1.00 97.62 137 LEU A C 1
ATOM 1135 O O . LEU A 1 137 ? -36.816 -6.558 30.006 1.00 97.62 137 LEU A O 1
ATOM 1139 N N . GLN A 1 138 ? -34.989 -6.827 28.725 1.00 95.31 138 GLN A N 1
ATOM 1140 C CA . GLN A 1 138 ? -34.175 -5.894 29.507 1.00 95.31 138 GLN A CA 1
ATOM 1141 C C . GLN A 1 138 ? -34.695 -4.459 29.381 1.00 95.31 138 GLN A C 1
ATOM 1143 O O . GLN A 1 138 ? -34.909 -3.805 30.402 1.00 95.31 138 GLN A O 1
ATOM 1148 N N . MET A 1 139 ? -34.977 -3.988 28.163 1.00 96.94 139 MET A N 1
ATOM 1149 C CA . MET A 1 139 ? -35.543 -2.650 27.954 1.00 96.94 139 MET A CA 1
ATOM 1150 C C . MET A 1 139 ? -36.909 -2.488 28.636 1.00 96.94 139 MET A C 1
ATOM 1152 O O . MET A 1 139 ? -37.176 -1.447 29.239 1.00 96.94 139 MET A O 1
ATOM 1156 N N . ALA A 1 140 ? -37.753 -3.525 28.612 1.00 97.19 140 ALA A N 1
ATOM 1157 C CA . ALA A 1 140 ? -39.065 -3.520 29.262 1.00 97.19 140 ALA A CA 1
ATOM 1158 C C . ALA A 1 140 ? -38.996 -3.395 30.797 1.00 97.19 140 ALA A C 1
ATOM 1160 O O . ALA A 1 140 ? -39.976 -2.987 31.418 1.00 97.19 140 ALA A O 1
ATOM 1161 N N . SER A 1 141 ? -37.850 -3.696 31.420 1.00 94.81 141 SER A N 1
ATOM 1162 C CA . SER A 1 141 ? -37.649 -3.489 32.862 1.00 94.81 141 SER A CA 1
ATOM 1163 C C . SER A 1 141 ? -37.606 -2.008 33.267 1.00 94.81 141 SER A C 1
ATOM 1165 O O . SER A 1 141 ? -37.767 -1.695 34.446 1.00 94.81 141 SER A O 1
ATOM 1167 N N . GLY A 1 142 ? -37.339 -1.100 32.317 1.00 94.00 142 GLY A N 1
ATOM 1168 C CA . GLY A 1 142 ? -37.137 0.331 32.564 1.00 94.00 142 GLY A CA 1
ATOM 1169 C C . GLY A 1 142 ? -35.841 0.683 33.309 1.00 94.00 142 GLY A C 1
ATOM 1170 O O . GLY A 1 142 ? -35.610 1.855 33.613 1.00 94.00 142 GLY A O 1
ATOM 1171 N N . ARG A 1 143 ? -34.989 -0.302 33.618 1.00 95.38 143 ARG A N 1
ATOM 1172 C CA . ARG A 1 143 ? -33.738 -0.112 34.360 1.00 95.38 143 ARG A CA 1
ATOM 1173 C C . ARG A 1 143 ? -32.567 0.157 33.421 1.00 95.38 143 ARG A C 1
ATOM 1175 O O . ARG A 1 143 ? -32.341 -0.597 32.488 1.00 95.38 143 ARG A O 1
ATOM 1182 N N . ASN A 1 144 ? -31.768 1.176 33.740 1.00 95.62 144 ASN A N 1
ATOM 1183 C CA . ASN A 1 144 ? -30.503 1.477 33.053 1.00 95.62 144 ASN A CA 1
ATOM 1184 C C . ASN A 1 144 ? -29.270 1.218 33.943 1.00 95.62 144 ASN A C 1
ATOM 1186 O O . ASN A 1 144 ? -28.145 1.465 33.524 1.00 95.62 144 ASN A O 1
ATOM 1190 N N . ASP A 1 145 ? -29.472 0.731 35.169 1.00 96.25 145 ASP A N 1
ATOM 1191 C CA . ASP A 1 145 ? -28.476 0.636 36.242 1.00 96.25 145 ASP A CA 1
ATOM 1192 C C . ASP A 1 145 ? -27.869 -0.769 36.416 1.00 96.25 145 ASP A C 1
ATOM 1194 O O . ASP A 1 145 ? -27.314 -1.091 37.466 1.00 96.25 145 ASP A O 1
ATOM 1198 N N . TYR A 1 146 ? -27.964 -1.622 35.392 1.00 95.44 146 TYR A N 1
ATOM 1199 C CA . TYR A 1 146 ? -27.381 -2.969 35.416 1.00 95.44 146 TYR A CA 1
ATOM 1200 C C . TYR A 1 146 ? -25.848 -2.969 35.314 1.00 95.44 146 TYR A C 1
ATOM 1202 O O . TYR A 1 146 ? -25.193 -3.861 35.847 1.00 95.44 146 TYR A O 1
ATOM 1210 N N . TRP A 1 147 ? -25.255 -1.982 34.639 1.00 96.81 147 TRP A N 1
ATOM 1211 C CA . TRP A 1 147 ? -23.814 -1.937 34.364 1.00 96.81 147 TRP A CA 1
ATOM 1212 C C . TRP A 1 147 ? -23.056 -1.271 35.512 1.00 96.81 147 TRP A C 1
ATOM 1214 O O . TRP A 1 147 ? -22.552 -0.151 35.403 1.00 96.81 147 TRP A O 1
ATOM 1224 N N . THR A 1 148 ? -23.001 -1.953 36.655 1.00 96.94 148 THR A N 1
ATOM 1225 C CA . THR A 1 148 ? -22.419 -1.390 37.883 1.00 96.94 148 THR A CA 1
ATOM 1226 C C . THR A 1 148 ? -20.891 -1.456 37.945 1.00 96.94 148 THR A C 1
ATOM 1228 O O . THR A 1 148 ? -20.298 -1.033 38.937 1.00 96.94 148 THR A O 1
ATOM 1231 N N . TRP A 1 149 ? -20.252 -1.994 36.907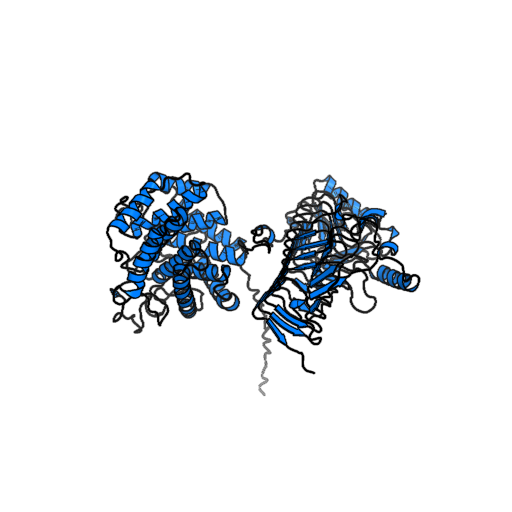 1.00 96.94 149 TRP A N 1
ATOM 1232 C CA . TRP A 1 149 ? -18.807 -2.044 36.731 1.00 96.94 149 TRP A CA 1
ATOM 1233 C C . TRP A 1 149 ? -18.435 -1.797 35.273 1.00 96.94 149 TRP A C 1
ATOM 1235 O O . TRP A 1 149 ? -19.229 -2.053 34.370 1.00 96.94 149 TRP A O 1
ATOM 1245 N N . ILE A 1 150 ? -17.217 -1.321 35.033 1.00 97.25 150 ILE A N 1
ATOM 1246 C CA . ILE A 1 150 ? -16.835 -0.841 33.698 1.00 97.25 150 ILE A CA 1
ATOM 1247 C C . ILE A 1 150 ? -16.686 -1.943 32.647 1.00 97.25 150 ILE A C 1
ATOM 1249 O O . ILE A 1 150 ? -16.918 -1.682 31.472 1.00 97.25 150 ILE A O 1
ATOM 1253 N N . ASP A 1 151 ? -16.371 -3.179 33.044 1.00 96.38 151 ASP A N 1
ATOM 1254 C CA . ASP A 1 151 ? -16.251 -4.293 32.091 1.00 96.38 151 ASP A CA 1
ATOM 1255 C C . ASP A 1 151 ? -17.607 -4.590 31.415 1.00 96.38 151 ASP A C 1
ATOM 1257 O O . ASP A 1 151 ? -17.638 -4.915 30.228 1.00 96.38 151 ASP A O 1
ATOM 1261 N N . ALA A 1 152 ? -18.730 -4.382 32.125 1.00 97.81 152 ALA A N 1
ATOM 1262 C CA . ALA A 1 152 ? -20.089 -4.564 31.600 1.00 97.81 152 ALA A CA 1
ATOM 1263 C C . ALA A 1 152 ? -20.361 -3.726 30.342 1.00 97.81 152 ALA A C 1
ATOM 1265 O O . ALA A 1 152 ? -21.168 -4.123 29.499 1.00 97.81 152 ALA A O 1
ATOM 1266 N N . ILE A 1 153 ? -19.660 -2.595 30.196 1.00 98.38 153 ILE A N 1
ATOM 1267 C CA . ILE A 1 153 ? -19.764 -1.733 29.020 1.00 98.38 153 ILE A CA 1
ATOM 1268 C C . ILE A 1 153 ? -19.356 -2.523 27.771 1.00 98.38 153 ILE A C 1
ATOM 1270 O O . ILE A 1 153 ? -20.111 -2.524 26.809 1.00 98.38 153 ILE A O 1
ATOM 1274 N N . GLN A 1 154 ? -18.245 -3.268 27.783 1.00 97.88 154 GLN A N 1
ATOM 1275 C CA . GLN A 1 154 ? -17.885 -4.125 26.643 1.00 97.88 154 GLN A CA 1
ATOM 1276 C C . GLN A 1 154 ? -18.811 -5.327 26.504 1.00 97.88 154 GLN A C 1
ATOM 1278 O O . GLN A 1 154 ? -19.146 -5.709 25.388 1.00 97.88 154 GLN A O 1
ATOM 1283 N N . MET A 1 155 ? -19.226 -5.933 27.615 1.00 97.81 155 MET A N 1
ATOM 1284 C CA . MET A 1 155 ? -19.977 -7.186 27.547 1.00 97.81 155 MET A CA 1
ATOM 1285 C C . MET A 1 155 ? -21.389 -6.995 26.970 1.00 97.81 155 MET A C 1
ATOM 1287 O O . MET A 1 155 ? -21.869 -7.868 26.252 1.00 97.81 155 MET A O 1
ATOM 1291 N N . ALA A 1 156 ? -22.037 -5.849 27.214 1.00 98.12 156 ALA A N 1
ATOM 1292 C CA . ALA A 1 156 ? -23.419 -5.612 26.787 1.00 98.12 156 ALA A CA 1
ATOM 1293 C C . ALA A 1 156 ? -23.595 -4.481 25.759 1.00 98.12 156 ALA A C 1
ATOM 1295 O O . ALA A 1 156 ? -24.375 -4.644 24.819 1.00 98.12 156 ALA A O 1
ATOM 1296 N N . MET A 1 157 ? -22.895 -3.345 25.880 1.00 98.56 157 MET A N 1
ATOM 1297 C CA . MET A 1 157 ? -23.145 -2.166 25.027 1.00 98.56 157 MET A CA 1
ATOM 1298 C C . MET A 1 157 ? -23.033 -2.454 23.517 1.00 98.56 157 MET A C 1
ATOM 1300 O O . MET A 1 157 ? -23.922 -2.024 22.773 1.00 98.56 157 MET A O 1
ATOM 1304 N N . PRO A 1 158 ? -22.027 -3.209 23.028 1.00 98.50 158 PRO A N 1
ATOM 1305 C CA . PRO A 1 158 ? -21.930 -3.528 21.609 1.00 98.50 158 PRO A CA 1
ATOM 1306 C C . PRO A 1 158 ? -23.064 -4.423 21.101 1.00 98.50 158 PRO A C 1
ATOM 1308 O O . PRO A 1 158 ? -23.404 -4.319 19.927 1.00 98.50 158 PRO A O 1
ATOM 1311 N N . VAL A 1 159 ? -23.675 -5.270 21.944 1.00 98.31 159 VAL A N 1
ATOM 1312 C CA . VAL A 1 159 ? -24.804 -6.135 21.541 1.00 98.31 159 VAL A CA 1
ATOM 1313 C C . VAL A 1 159 ? -25.963 -5.268 21.056 1.00 98.31 159 VAL A C 1
ATOM 1315 O O . VAL A 1 159 ? -26.455 -5.432 19.942 1.00 98.31 159 VAL A O 1
ATOM 1318 N N . TYR A 1 160 ? -26.337 -4.283 21.868 1.00 98.56 160 TYR A N 1
ATOM 1319 C CA . TYR A 1 160 ? -27.394 -3.326 21.564 1.00 98.56 160 TYR A CA 1
ATOM 1320 C C . TYR A 1 160 ? -27.094 -2.477 20.330 1.00 98.56 160 TYR A C 1
ATOM 1322 O O . TYR A 1 160 ? -27.964 -2.301 19.481 1.00 98.56 160 TYR A O 1
ATOM 1330 N N . ALA A 1 161 ? -25.868 -1.964 20.207 1.00 98.38 161 ALA A N 1
ATOM 1331 C CA . ALA A 1 161 ? -25.477 -1.141 19.067 1.00 98.38 161 ALA A CA 1
ATOM 1332 C C . ALA A 1 161 ? -25.462 -1.943 17.752 1.00 98.38 161 ALA A C 1
ATOM 1334 O O . ALA A 1 161 ? -26.001 -1.492 16.739 1.00 98.38 161 ALA A O 1
ATOM 1335 N N . LYS A 1 162 ? -24.929 -3.173 17.778 1.00 98.19 162 LYS A N 1
ATOM 1336 C CA . LYS A 1 162 ? -24.966 -4.102 16.637 1.00 98.19 162 LYS A CA 1
ATOM 1337 C C . LYS A 1 162 ? -26.403 -4.454 16.258 1.00 98.19 162 LYS A C 1
ATOM 1339 O O . LYS A 1 162 ? -26.736 -4.432 15.077 1.00 98.19 162 LYS A O 1
ATOM 1344 N N . TYR A 1 163 ? -27.267 -4.719 17.237 1.00 98.19 163 TYR A N 1
ATOM 1345 C CA . TYR A 1 163 ? -28.668 -5.044 16.977 1.00 98.19 163 TYR A CA 1
ATOM 1346 C C . TYR A 1 163 ? -29.466 -3.838 16.447 1.00 98.19 163 TYR A C 1
ATOM 1348 O O . TYR A 1 163 ? -30.288 -3.988 15.542 1.00 98.19 163 TYR A O 1
ATOM 1356 N N . ALA A 1 164 ? -29.167 -2.622 16.920 1.00 98.12 164 ALA A N 1
ATOM 1357 C CA . ALA A 1 164 ? -29.711 -1.381 16.364 1.00 98.12 164 ALA A CA 1
ATOM 1358 C C . ALA A 1 164 ? -29.309 -1.197 14.892 1.00 98.12 164 ALA A C 1
ATOM 1360 O O . ALA A 1 164 ? -30.156 -0.874 14.064 1.00 98.12 164 ALA A O 1
ATOM 1361 N N . LYS A 1 165 ? -28.038 -1.449 14.543 1.00 96.12 165 LYS A N 1
ATOM 1362 C CA . LYS A 1 165 ? -27.561 -1.416 13.149 1.00 96.12 165 LYS A CA 1
ATOM 1363 C C . LYS A 1 165 ? -28.231 -2.489 12.290 1.00 96.12 165 LYS A C 1
ATOM 1365 O O . LYS A 1 165 ? -28.601 -2.202 11.158 1.00 96.12 165 LYS A O 1
ATOM 1370 N N . LEU A 1 166 ? -28.389 -3.701 12.825 1.00 95.69 166 LEU A N 1
ATOM 1371 C CA . LEU A 1 166 ? -29.022 -4.826 12.132 1.00 95.69 166 LEU A CA 1
ATOM 1372 C C . LEU A 1 166 ? -30.485 -4.533 11.770 1.00 95.69 166 LEU A C 1
ATOM 1374 O O . LEU A 1 166 ? -30.921 -4.858 10.671 1.00 95.69 166 LEU A O 1
ATOM 1378 N N . THR A 1 167 ? -31.237 -3.940 12.697 1.00 96.31 167 THR A N 1
ATOM 1379 C CA . THR A 1 167 ? -32.693 -3.745 12.568 1.00 96.31 167 THR A CA 1
ATOM 1380 C C . THR A 1 167 ? -33.093 -2.359 12.066 1.00 96.31 167 THR A C 1
ATOM 1382 O O . THR A 1 167 ? -34.214 -2.173 11.600 1.00 96.31 167 THR A O 1
ATOM 1385 N N . GLY A 1 168 ? -32.210 -1.367 12.197 1.00 95.62 168 GLY A N 1
ATOM 1386 C CA . GLY A 1 168 ? -32.542 0.050 12.036 1.00 95.62 168 GLY A CA 1
ATOM 1387 C C . GLY A 1 168 ? -33.316 0.647 13.222 1.00 95.62 168 GLY A C 1
ATOM 1388 O O . GLY A 1 168 ? -33.654 1.831 13.197 1.00 95.62 168 GLY A O 1
ATOM 1389 N N . GLU A 1 169 ? -33.601 -0.124 14.278 1.00 97.56 169 GLU A N 1
ATOM 1390 C CA . GLU A 1 169 ? -34.399 0.338 15.415 1.00 97.56 169 GLU A CA 1
ATOM 1391 C C . GLU A 1 169 ? -33.546 1.088 16.453 1.00 97.56 169 GLU A C 1
ATOM 1393 O O . GLU A 1 169 ? -32.844 0.504 17.283 1.00 97.56 169 GLU A O 1
ATOM 1398 N N . ARG A 1 170 ? -33.666 2.420 16.462 1.00 96.38 170 ARG A N 1
ATOM 1399 C CA . ARG A 1 170 ? -32.889 3.324 17.331 1.00 96.38 170 ARG A CA 1
ATOM 1400 C C . ARG A 1 170 ? -33.031 3.049 18.836 1.00 96.38 170 ARG A C 1
ATOM 1402 O O . ARG A 1 170 ? -32.081 3.280 19.580 1.00 96.38 170 ARG A O 1
ATOM 1409 N N . LYS A 1 171 ? -34.170 2.504 19.278 1.00 97.94 171 LYS A N 1
ATOM 1410 C CA . LYS A 1 171 ? -34.470 2.225 20.697 1.00 97.94 171 LYS A CA 1
ATOM 1411 C C . LYS A 1 171 ? -33.389 1.386 21.398 1.00 97.94 171 LYS A C 1
ATOM 1413 O O . LYS A 1 171 ? -33.088 1.637 22.561 1.00 97.94 171 LYS A O 1
ATOM 1418 N N . TYR A 1 172 ? -32.771 0.437 20.684 1.00 98.44 172 TYR A N 1
ATOM 1419 C CA . TYR A 1 172 ? -31.717 -0.420 21.234 1.00 98.44 172 TYR A CA 1
ATOM 1420 C C . TYR A 1 172 ? -30.444 0.381 21.531 1.00 98.44 172 TYR A C 1
ATOM 1422 O O . TYR A 1 172 ? -29.860 0.252 22.606 1.00 98.44 172 TYR A O 1
ATOM 1430 N N . LEU A 1 173 ? -30.042 1.258 20.605 1.00 97.94 173 LEU A N 1
ATOM 1431 C CA . LEU A 1 173 ? -28.901 2.149 20.802 1.00 97.94 173 LEU A CA 1
ATOM 1432 C C . LEU A 1 173 ? -29.172 3.157 21.923 1.00 97.94 173 LEU A C 1
ATOM 1434 O O . LEU A 1 173 ? -28.289 3.412 22.738 1.00 97.94 173 LEU A O 1
ATOM 1438 N N . ASP A 1 174 ? -30.382 3.711 21.986 1.00 97.94 174 ASP A N 1
ATOM 1439 C CA . ASP A 1 174 ? -30.742 4.677 23.024 1.00 97.94 174 ASP A CA 1
ATOM 1440 C C . ASP A 1 174 ? -30.697 4.044 24.420 1.00 97.94 174 ASP A C 1
ATOM 1442 O O . ASP A 1 174 ? -30.145 4.650 25.339 1.00 97.94 174 ASP A O 1
ATOM 1446 N N . TYR A 1 175 ? -31.187 2.807 24.579 1.00 98.44 175 TYR A N 1
ATOM 1447 C CA . TYR A 1 175 ? -31.047 2.058 25.831 1.00 98.44 175 TYR A CA 1
ATOM 1448 C C . TYR A 1 175 ? -29.574 1.870 26.215 1.00 98.44 175 TYR A C 1
ATOM 1450 O O . TYR A 1 175 ? -29.173 2.252 27.314 1.00 98.44 175 TYR A O 1
ATOM 1458 N N . ALA A 1 176 ? -28.737 1.390 25.291 1.00 98.12 176 ALA A N 1
ATOM 1459 C CA . ALA A 1 176 ? -27.309 1.216 25.553 1.00 98.12 176 ALA A CA 1
ATOM 1460 C C . ALA A 1 176 ? -26.600 2.519 25.931 1.00 98.12 176 ALA A C 1
ATOM 1462 O O . ALA A 1 176 ? -25.787 2.536 26.856 1.00 98.12 176 ALA A O 1
ATOM 1463 N N . MET A 1 177 ? -26.919 3.624 25.257 1.00 98.50 177 MET A N 1
ATOM 1464 C CA . MET A 1 177 ? -26.355 4.930 25.587 1.00 98.50 177 MET A CA 1
ATOM 1465 C C . MET A 1 177 ? -26.862 5.457 26.932 1.00 98.50 177 MET A C 1
ATOM 1467 O O . MET A 1 177 ? -26.105 6.115 27.644 1.00 98.50 177 MET A O 1
ATOM 1471 N N . ASN A 1 178 ? -28.103 5.161 27.319 1.00 98.50 178 ASN A N 1
ATOM 1472 C CA . ASN A 1 178 ? -28.628 5.513 28.638 1.00 98.50 178 ASN A CA 1
ATOM 1473 C C . ASN A 1 178 ? -27.944 4.712 29.754 1.00 98.50 178 ASN A C 1
ATOM 1475 O O . ASN A 1 178 ? -27.537 5.307 30.752 1.00 98.50 178 ASN A O 1
ATOM 1479 N N . SER A 1 179 ? -27.738 3.404 29.572 1.00 98.44 179 SER A N 1
ATOM 1480 C CA . SER A 1 179 ? -26.960 2.574 30.502 1.00 98.44 179 SER A CA 1
ATOM 1481 C C . SER A 1 179 ? -25.499 3.021 30.591 1.00 98.44 179 SER A C 1
ATOM 1483 O O . SER A 1 179 ? -24.972 3.186 31.690 1.00 98.44 179 SER A O 1
ATOM 1485 N N . TYR A 1 180 ? -24.862 3.325 29.454 1.00 98.56 180 TYR A N 1
ATOM 1486 C CA . TYR A 1 180 ? -23.502 3.871 29.413 1.00 98.56 180 TYR A CA 1
ATOM 1487 C C . TYR A 1 180 ? -23.393 5.187 30.191 1.00 98.56 180 TYR A C 1
ATOM 1489 O O . TYR A 1 180 ? -22.525 5.320 31.052 1.00 98.56 180 TYR A O 1
ATOM 1497 N N . ARG A 1 181 ? -24.291 6.150 29.938 1.00 98.56 181 ARG A N 1
ATOM 1498 C CA . ARG A 1 181 ? -24.323 7.442 30.648 1.00 98.56 181 ARG A CA 1
ATOM 1499 C C . ARG A 1 181 ? -24.585 7.268 32.137 1.00 98.56 181 ARG A C 1
ATOM 1501 O O . ARG A 1 181 ? -23.991 7.980 32.943 1.00 98.56 181 ARG A O 1
ATOM 1508 N N . TRP A 1 182 ? -25.423 6.310 32.524 1.00 98.50 182 TRP A N 1
ATOM 1509 C CA . TRP A 1 182 ? -25.641 6.013 33.933 1.00 98.50 182 TRP A CA 1
ATOM 1510 C C . TRP A 1 182 ? -24.344 5.551 34.618 1.00 98.50 182 TRP A C 1
ATOM 1512 O O . TRP A 1 182 ? -23.951 6.141 35.627 1.00 98.50 182 TRP A O 1
ATOM 1522 N N . SER A 1 183 ? -23.615 4.587 34.047 1.00 98.38 183 SER A N 1
ATOM 1523 C CA . SER A 1 183 ? -22.318 4.146 34.592 1.00 98.38 183 SER A CA 1
ATOM 1524 C C . SER A 1 183 ? -21.275 5.269 34.566 1.00 98.38 183 SER A C 1
ATOM 1526 O O . SER A 1 183 ? -20.544 5.479 35.535 1.00 98.38 183 SER A O 1
ATOM 1528 N N . ARG A 1 184 ? -21.216 6.021 33.463 1.00 98.31 184 ARG A N 1
ATOM 1529 C CA . ARG A 1 184 ? -20.254 7.103 33.221 1.00 98.31 184 ARG A CA 1
ATOM 1530 C C . ARG A 1 184 ? -20.414 8.281 34.166 1.00 98.31 184 ARG A C 1
ATOM 1532 O O . ARG A 1 184 ? -19.414 8.768 34.686 1.00 98.31 184 ARG A O 1
ATOM 1539 N N . ASP A 1 185 ? -21.647 8.753 34.337 1.00 97.88 185 ASP A N 1
ATOM 1540 C CA . ASP A 1 185 ? -21.952 10.067 34.909 1.00 97.88 185 ASP A CA 1
ATOM 1541 C C . ASP A 1 185 ? -22.781 9.995 36.204 1.00 97.88 185 ASP A C 1
ATOM 1543 O O . ASP A 1 185 ? -22.830 10.981 36.934 1.00 97.88 185 ASP A O 1
ATOM 1547 N N . THR A 1 186 ? -23.437 8.866 36.512 1.00 97.88 186 THR A N 1
ATOM 1548 C CA . THR A 1 186 ? -24.376 8.769 37.652 1.00 97.88 186 THR A CA 1
ATOM 1549 C C . THR A 1 186 ? -23.887 7.845 38.766 1.00 97.88 186 THR A C 1
ATOM 1551 O O . THR A 1 186 ? -23.891 8.241 39.934 1.00 97.88 186 THR A O 1
ATOM 1554 N N . LEU A 1 187 ? -23.462 6.618 38.447 1.00 97.31 187 LEU A N 1
ATOM 1555 C CA . LEU A 1 187 ? -23.057 5.634 39.454 1.00 97.31 187 LEU A CA 1
ATOM 1556 C C . LEU A 1 187 ? -21.895 6.163 40.304 1.00 97.31 187 LEU A C 1
ATOM 1558 O O . LEU A 1 187 ? -20.814 6.427 39.786 1.00 97.31 187 LEU A O 1
ATOM 1562 N N . ALA A 1 188 ? -22.132 6.314 41.612 1.00 96.19 188 ALA A N 1
ATOM 1563 C CA . ALA A 1 188 ? -21.175 6.872 42.572 1.00 96.19 188 ALA A CA 1
ATOM 1564 C C . ALA A 1 188 ? -20.627 8.264 42.177 1.00 96.19 188 ALA A C 1
ATOM 1566 O O . ALA A 1 188 ? -19.486 8.595 42.483 1.00 96.19 188 ALA A O 1
ATOM 1567 N N . GLY A 1 189 ? -21.440 9.087 41.500 1.00 95.25 189 GLY A N 1
ATOM 1568 C CA . GLY A 1 189 ? -21.017 10.392 40.971 1.00 95.25 189 GLY A CA 1
ATOM 1569 C C . GLY A 1 189 ? -20.321 10.323 39.605 1.00 95.25 189 GLY A C 1
ATOM 1570 O O . GLY A 1 189 ? -19.812 11.339 39.133 1.00 95.25 189 GLY A O 1
ATOM 1571 N N . GLY A 1 190 ? -20.320 9.143 38.980 1.00 96.88 190 GLY A N 1
ATOM 1572 C CA . GLY A 1 190 ? -19.751 8.858 37.670 1.00 96.88 190 GLY A CA 1
ATOM 1573 C C . GLY A 1 190 ? -18.438 8.083 37.755 1.00 96.88 190 GLY A C 1
ATOM 1574 O O . GLY A 1 190 ? -17.482 8.520 38.396 1.00 96.88 190 GLY A O 1
ATOM 1575 N N . LEU A 1 191 ? -18.363 6.938 37.067 1.00 98.38 191 LEU A N 1
ATOM 1576 C CA . LEU A 1 191 ? -17.149 6.117 37.031 1.00 98.38 191 LEU A CA 1
ATOM 1577 C C . LEU A 1 191 ? -16.062 6.673 36.094 1.00 98.38 191 LEU A C 1
ATOM 1579 O O . LEU A 1 191 ? -14.909 6.240 36.181 1.00 98.38 191 LEU A O 1
ATOM 1583 N N . PHE A 1 192 ? -16.386 7.629 35.215 1.00 98.31 192 PHE A N 1
ATOM 1584 C CA . PHE A 1 192 ? -15.404 8.239 34.318 1.00 98.31 192 PHE A CA 1
ATOM 1585 C C . PHE A 1 192 ? -14.796 9.512 34.910 1.00 98.31 192 PHE A C 1
ATOM 1587 O O . PHE A 1 192 ? -15.436 10.566 34.986 1.00 98.31 192 PHE A O 1
ATOM 1594 N N . ASN A 1 193 ? -13.507 9.464 35.246 1.00 97.69 193 ASN A N 1
ATOM 1595 C CA . ASN A 1 193 ? -12.779 10.648 35.671 1.00 97.69 193 ASN A CA 1
ATOM 1596 C C . ASN A 1 193 ? -12.451 11.534 34.461 1.00 97.69 193 ASN A C 1
ATOM 1598 O O . ASN A 1 193 ? -11.384 11.420 33.856 1.00 97.69 193 ASN A O 1
ATOM 1602 N N . LYS A 1 194 ? -13.338 12.483 34.141 1.00 94.38 194 LYS A N 1
ATOM 1603 C CA . LYS A 1 194 ? -13.176 13.419 33.009 1.00 94.38 194 LYS A CA 1
ATOM 1604 C C . LYS A 1 194 ? -11.870 14.225 33.051 1.00 94.38 194 LYS A C 1
ATOM 1606 O O . LYS A 1 194 ? -11.380 14.628 31.997 1.00 94.38 194 LYS A O 1
ATOM 1611 N N . LYS A 1 195 ? -11.303 14.464 34.242 1.00 95.19 195 LYS A N 1
ATOM 1612 C CA . LYS A 1 195 ? -10.043 15.207 34.417 1.00 95.19 195 LYS A CA 1
ATOM 1613 C C . LYS A 1 195 ? -8.832 14.370 34.014 1.00 95.19 195 LYS A C 1
ATOM 1615 O O . LYS A 1 195 ? -7.920 14.883 33.367 1.00 95.19 195 LYS A O 1
ATOM 1620 N N . GLU A 1 196 ? -8.809 13.106 34.421 1.00 96.94 196 GLU A N 1
ATOM 1621 C CA . GLU A 1 196 ? -7.676 12.203 34.176 1.00 96.94 196 GLU A CA 1
ATOM 1622 C C . GLU A 1 196 ? -7.850 11.381 32.893 1.00 96.94 196 GLU A C 1
ATOM 1624 O O . GLU A 1 196 ? -6.866 10.878 32.360 1.00 96.94 196 GLU A O 1
ATOM 1629 N N . GLY A 1 197 ? -9.069 11.326 32.348 1.00 97.69 197 GLY A N 1
ATOM 1630 C CA . GLY A 1 197 ? -9.405 10.611 31.120 1.00 97.69 197 GLY A CA 1
ATOM 1631 C C . GLY A 1 197 ? -9.424 9.093 31.289 1.00 97.69 197 GLY A C 1
ATOM 1632 O O . GLY A 1 197 ? -9.228 8.390 30.304 1.00 97.69 197 GLY A O 1
ATOM 1633 N N . LEU A 1 198 ? -9.625 8.593 32.511 1.00 98.38 198 LEU A N 1
ATOM 1634 C CA . LEU A 1 198 ? -9.602 7.169 32.861 1.00 98.38 198 LEU A CA 1
ATOM 1635 C C . LEU A 1 198 ? -10.806 6.797 33.733 1.00 98.38 198 LEU A C 1
ATOM 1637 O O . LEU A 1 198 ? -11.433 7.657 34.355 1.00 98.38 198 LEU A O 1
ATOM 1641 N N . TRP A 1 199 ? -11.119 5.508 33.767 1.00 98.38 199 TRP A N 1
ATOM 1642 C CA . TRP A 1 199 ? -12.279 4.945 34.448 1.00 98.38 199 TRP A CA 1
ATOM 1643 C C . TRP A 1 199 ? -11.898 4.209 35.728 1.00 98.38 199 TRP A C 1
ATOM 1645 O O . TRP A 1 199 ? -11.011 3.347 35.710 1.00 98.38 199 TRP A O 1
ATOM 1655 N N . TRP A 1 200 ? -12.606 4.502 36.820 1.00 98.00 200 TRP A N 1
ATOM 1656 C CA . TRP A 1 200 ? -12.593 3.662 38.020 1.00 98.00 200 TRP A CA 1
ATOM 1657 C C . TRP A 1 200 ? -13.355 2.368 37.753 1.00 98.00 200 TRP A C 1
ATOM 1659 O O . TRP A 1 200 ? -14.343 2.372 37.027 1.00 98.00 200 TRP A O 1
ATOM 1669 N N . ARG A 1 201 ? -12.902 1.257 38.344 1.00 95.19 201 ARG A N 1
ATOM 1670 C CA . ARG A 1 201 ? -13.468 -0.074 38.080 1.00 95.19 201 ARG A CA 1
ATOM 1671 C C . ARG A 1 201 ? -14.965 -0.146 38.413 1.00 95.19 201 ARG A C 1
ATOM 1673 O O . ARG A 1 201 ? -15.765 -0.619 37.607 1.00 95.19 201 ARG A O 1
ATOM 1680 N N . ASP A 1 202 ? -15.333 0.338 39.585 1.00 96.38 202 ASP A N 1
ATOM 1681 C CA . ASP A 1 202 ? -16.705 0.424 40.076 1.00 96.38 202 ASP A CA 1
ATOM 1682 C C . ASP A 1 202 ? -16.760 1.433 41.237 1.00 96.38 202 ASP A C 1
ATOM 1684 O O . ASP A 1 202 ? -15.780 2.136 41.515 1.00 96.38 202 ASP A O 1
ATOM 1688 N N . LYS A 1 203 ? -17.914 1.514 41.907 1.00 96.38 203 LYS A N 1
ATOM 1689 C CA . LYS A 1 203 ? -18.161 2.450 43.011 1.00 96.38 203 LYS A CA 1
ATOM 1690 C C . LYS A 1 203 ? -17.145 2.350 44.157 1.00 96.38 203 LYS A C 1
ATOM 1692 O O . LYS A 1 203 ? -16.948 3.347 44.845 1.00 96.38 203 LYS A O 1
ATOM 1697 N N . ASP A 1 204 ? -16.514 1.192 44.366 1.00 95.81 204 ASP A N 1
ATOM 1698 C CA . ASP A 1 204 ? -15.610 0.968 45.499 1.00 95.81 204 ASP A CA 1
ATOM 1699 C C . ASP A 1 204 ? -14.223 1.595 45.247 1.00 95.81 204 ASP A C 1
ATOM 1701 O O . ASP A 1 204 ? -13.456 1.816 46.185 1.00 95.81 204 ASP A O 1
ATOM 1705 N N . TYR A 1 205 ? -13.914 1.926 43.985 1.00 95.31 205 TYR A N 1
ATOM 1706 C CA . TYR A 1 205 ? -12.650 2.538 43.554 1.00 95.31 205 TYR A CA 1
ATOM 1707 C C . TYR A 1 205 ? -12.736 4.047 43.315 1.00 95.31 205 TYR A C 1
ATOM 1709 O O . TYR A 1 205 ? -11.704 4.704 43.144 1.00 95.31 205 TYR A O 1
ATOM 1717 N N . VAL A 1 206 ? -13.948 4.605 43.315 1.00 94.69 206 VAL A N 1
ATOM 1718 C CA . VAL A 1 206 ? -14.158 6.056 43.346 1.00 94.69 206 VAL A CA 1
ATOM 1719 C C . VAL A 1 206 ? -13.550 6.603 44.654 1.00 94.69 206 VAL A C 1
ATOM 1721 O O . VAL A 1 206 ? -13.536 5.891 45.664 1.00 94.69 206 VAL A O 1
ATOM 1724 N N . PRO A 1 207 ? -12.988 7.833 44.683 1.00 93.81 207 PRO A N 1
ATOM 1725 C CA . PRO A 1 207 ? -12.420 8.400 45.903 1.00 93.81 207 PRO A CA 1
ATOM 1726 C C . PRO A 1 207 ? -13.339 8.212 47.127 1.00 93.81 207 PRO A C 1
ATOM 1728 O O . PRO A 1 207 ? -14.538 8.469 47.026 1.00 93.81 207 PRO A O 1
ATOM 1731 N N . PRO A 1 208 ? -12.793 7.777 48.279 1.00 95.31 208 PRO A N 1
ATOM 1732 C CA . PRO A 1 208 ? -11.413 8.008 48.707 1.00 95.31 208 PRO A CA 1
ATOM 1733 C C . PRO A 1 208 ? -10.411 6.863 48.460 1.00 95.31 208 PRO A C 1
ATOM 1735 O O . PRO A 1 208 ? -9.292 6.980 48.959 1.00 95.31 208 PRO A O 1
ATOM 1738 N N . TYR A 1 209 ? -10.744 5.791 47.722 1.00 95.56 209 TYR A N 1
ATOM 1739 C CA . TYR A 1 209 ? -9.787 4.697 47.469 1.00 95.56 209 TYR A CA 1
ATOM 1740 C C . TYR A 1 209 ? -8.484 5.215 46.839 1.00 95.56 209 TYR A C 1
ATOM 1742 O O . TYR A 1 209 ? -8.512 6.011 45.895 1.00 95.56 209 TYR A O 1
ATOM 1750 N N . LYS A 1 210 ? -7.336 4.732 47.333 1.00 95.31 210 LYS A N 1
ATOM 1751 C CA . LYS A 1 210 ? -6.000 5.029 46.803 1.00 95.31 210 LYS A CA 1
ATOM 1752 C C . LYS A 1 210 ? -5.129 3.782 46.760 1.00 95.31 210 LYS A C 1
ATOM 1754 O O . LYS A 1 210 ? -5.239 2.898 47.603 1.00 95.31 210 LYS A O 1
ATOM 1759 N N . GLU A 1 211 ? -4.226 3.766 45.792 1.00 94.94 211 GLU A N 1
ATOM 1760 C CA . GLU A 1 211 ? -3.139 2.796 45.702 1.00 94.94 211 GLU A CA 1
ATOM 1761 C C . GLU A 1 211 ? -2.073 3.045 46.778 1.00 94.94 211 GLU A C 1
ATOM 1763 O O . GLU A 1 211 ? -2.073 4.080 47.452 1.00 94.94 211 GLU A O 1
ATOM 1768 N N . LYS A 1 212 ? -1.111 2.121 46.912 1.00 93.94 212 LYS A N 1
ATOM 1769 C CA . LYS A 1 212 ? -0.046 2.202 47.934 1.00 93.94 212 LYS A CA 1
ATOM 1770 C C . LYS A 1 212 ? 0.815 3.467 47.838 1.00 93.94 212 LYS A C 1
ATOM 1772 O O . LYS A 1 212 ? 1.402 3.875 48.833 1.00 93.94 212 LYS A O 1
ATOM 1777 N N . ASP A 1 213 ? 0.895 4.081 46.659 1.00 95.00 213 ASP A N 1
ATOM 1778 C CA . ASP A 1 213 ? 1.620 5.331 46.400 1.00 95.00 213 ASP A CA 1
ATOM 1779 C C . ASP A 1 213 ? 0.726 6.585 46.457 1.00 95.00 213 ASP A C 1
ATOM 1781 O O . ASP A 1 213 ? 1.135 7.661 46.021 1.00 95.00 213 ASP A O 1
ATOM 1785 N N . GLY A 1 214 ? -0.501 6.465 46.978 1.00 95.81 214 GLY A N 1
ATOM 1786 C CA . GLY A 1 214 ? -1.434 7.580 47.159 1.00 95.81 214 GLY A CA 1
ATOM 1787 C C . GLY A 1 214 ? -2.133 8.044 45.878 1.00 95.81 214 GLY A C 1
ATOM 1788 O O . GLY A 1 214 ? -2.850 9.047 45.897 1.00 95.81 214 GLY A O 1
ATOM 1789 N N . LYS A 1 215 ? -1.949 7.340 44.757 1.00 95.31 215 LYS A N 1
ATOM 1790 C CA . LYS A 1 215 ? -2.618 7.645 43.484 1.00 95.31 215 LYS A CA 1
ATOM 1791 C C . LYS A 1 215 ? -3.989 6.983 43.381 1.00 95.31 215 LYS A C 1
ATOM 1793 O O . LYS A 1 215 ? -4.325 6.091 44.152 1.00 95.31 215 LYS A O 1
ATOM 1798 N N . ASN A 1 216 ? -4.790 7.437 42.419 1.00 96.00 216 ASN A N 1
ATOM 1799 C CA . ASN A 1 216 ? -6.031 6.755 42.050 1.00 96.00 216 ASN A CA 1
ATOM 1800 C C . ASN A 1 216 ? -5.730 5.361 41.480 1.00 96.00 216 ASN A C 1
ATOM 1802 O O . ASN A 1 216 ? -4.681 5.150 40.873 1.00 96.00 216 ASN A O 1
ATOM 1806 N N . CYS A 1 217 ? -6.677 4.441 41.639 1.00 95.00 217 CYS A N 1
ATOM 1807 C CA . CYS A 1 217 ? -6.627 3.122 41.023 1.00 95.00 217 CYS A CA 1
ATOM 1808 C C . CYS A 1 217 ? -7.393 3.134 39.699 1.00 95.00 217 CYS A C 1
ATOM 1810 O O . CYS A 1 217 ? -8.613 3.305 39.683 1.00 95.00 217 CYS A O 1
ATOM 1812 N N . TYR A 1 218 ? -6.673 2.926 38.598 1.00 96.56 218 TYR A N 1
ATOM 1813 C CA . TYR A 1 218 ? -7.271 2.677 37.289 1.00 96.56 218 TYR A CA 1
ATOM 1814 C C . TYR A 1 218 ? -6.786 1.338 36.781 1.00 96.56 218 TYR A C 1
ATOM 1816 O O . TYR A 1 218 ? -5.615 1.177 36.435 1.00 96.56 218 TYR A O 1
ATOM 1824 N N . TRP A 1 219 ? -7.696 0.375 36.746 1.00 95.88 219 TRP A N 1
ATOM 1825 C CA . TRP A 1 219 ? -7.364 -0.960 36.288 1.00 95.88 219 TRP A CA 1
ATOM 1826 C C . TRP A 1 219 ? -7.145 -0.979 34.777 1.00 95.88 219 TRP A C 1
ATOM 1828 O O . TRP A 1 219 ? -8.017 -0.541 34.022 1.00 95.88 219 TRP A O 1
ATOM 1838 N N . SER A 1 220 ? -6.000 -1.513 34.354 1.00 95.62 220 SER A N 1
ATOM 1839 C CA . SER A 1 220 ? -5.592 -1.647 32.954 1.00 95.62 220 SER A CA 1
ATOM 1840 C C . SER A 1 220 ? -6.641 -2.374 32.126 1.00 95.62 220 SER A C 1
ATOM 1842 O O . SER A 1 220 ? -7.249 -1.770 31.245 1.00 95.62 220 SER A O 1
ATOM 1844 N N . ARG A 1 221 ? -6.946 -3.630 32.472 1.00 94.38 221 ARG A N 1
ATOM 1845 C CA . ARG A 1 221 ? -7.931 -4.435 31.745 1.00 94.38 221 ARG A CA 1
ATOM 1846 C C . ARG A 1 221 ? -9.316 -3.787 31.713 1.00 94.38 221 ARG A C 1
ATOM 1848 O O . ARG A 1 221 ? -9.918 -3.715 30.650 1.00 94.38 221 ARG A O 1
ATOM 1855 N N . GLY A 1 222 ? -9.790 -3.258 32.842 1.00 96.00 222 GLY A N 1
ATOM 1856 C CA . GLY A 1 222 ? -11.088 -2.578 32.911 1.00 96.00 222 GLY A CA 1
ATOM 1857 C C . GLY A 1 222 ? -11.175 -1.353 31.993 1.00 96.00 222 GLY A C 1
ATOM 1858 O O . GLY A 1 222 ? -12.145 -1.192 31.257 1.00 96.00 222 GLY A O 1
ATOM 1859 N N . ASN A 1 223 ? -10.135 -0.513 31.966 1.00 98.38 223 ASN A N 1
ATOM 1860 C CA . ASN A 1 223 ? -10.063 0.606 31.020 1.00 98.38 223 ASN A CA 1
ATOM 1861 C C . ASN A 1 223 ? -9.938 0.117 29.571 1.00 98.38 223 ASN A C 1
ATOM 1863 O O . ASN A 1 223 ? -10.512 0.734 28.675 1.00 98.38 223 ASN A O 1
ATOM 1867 N N . GLY A 1 224 ? -9.228 -0.991 29.345 1.00 98.12 224 GLY A N 1
ATOM 1868 C CA . GLY A 1 224 ? -9.145 -1.662 28.050 1.00 98.12 224 GLY A CA 1
ATOM 1869 C C . GLY A 1 224 ? -10.517 -2.092 27.533 1.00 98.12 224 GLY A C 1
ATOM 1870 O O . GLY A 1 224 ? -10.821 -1.851 26.368 1.00 98.12 224 GLY A O 1
ATOM 1871 N N . TRP A 1 225 ? -11.376 -2.646 28.397 1.00 98.12 225 TRP A N 1
ATOM 1872 C CA . TRP A 1 225 ? -12.742 -3.023 28.025 1.00 98.12 225 TRP A CA 1
ATOM 1873 C C . TRP A 1 225 ? -13.563 -1.835 27.561 1.00 98.12 225 TRP A C 1
ATOM 1875 O O . TRP A 1 225 ? -14.147 -1.886 26.481 1.00 98.12 225 TRP A O 1
ATOM 1885 N N . VAL A 1 226 ? -13.560 -0.738 28.321 1.00 98.69 226 VAL A N 1
ATOM 1886 C CA . VAL A 1 226 ? -14.276 0.469 27.894 1.00 98.69 226 VAL A CA 1
ATOM 1887 C C . VAL A 1 226 ? -13.722 0.973 26.566 1.00 98.69 226 VAL A C 1
ATOM 1889 O O . VAL A 1 226 ? -14.488 1.252 25.651 1.00 98.69 226 VAL A O 1
ATOM 1892 N N . TYR A 1 227 ? -12.398 1.031 26.422 1.00 98.69 227 TYR A N 1
ATOM 1893 C CA . TYR A 1 227 ? -11.753 1.510 25.202 1.00 98.69 227 TYR A CA 1
ATOM 1894 C C . TYR A 1 227 ? -12.138 0.676 23.967 1.00 98.69 227 TYR A C 1
ATOM 1896 O O . TYR A 1 227 ? -12.460 1.244 22.922 1.00 98.69 227 TYR A O 1
ATOM 1904 N N . ALA A 1 228 ? -12.195 -0.652 24.106 1.00 98.44 228 ALA A N 1
ATOM 1905 C CA . ALA A 1 228 ? -12.663 -1.561 23.064 1.00 98.44 228 ALA A CA 1
ATOM 1906 C C . ALA A 1 228 ? -14.160 -1.390 22.752 1.00 98.44 228 ALA A C 1
ATOM 1908 O O . ALA A 1 228 ? -14.544 -1.382 21.581 1.00 98.44 228 ALA A O 1
ATOM 1909 N N . ALA A 1 229 ? -14.999 -1.188 23.771 1.00 98.56 229 ALA A N 1
ATOM 1910 C CA . ALA A 1 229 ? -16.429 -0.953 23.593 1.00 98.56 229 ALA A CA 1
ATOM 1911 C C . ALA A 1 229 ? -16.699 0.329 22.797 1.00 98.56 229 ALA A C 1
ATOM 1913 O O . ALA A 1 229 ? -17.517 0.319 21.877 1.00 98.56 229 ALA A O 1
ATOM 1914 N N . LEU A 1 230 ? -15.974 1.416 23.098 1.00 98.62 230 LEU A N 1
ATOM 1915 C CA . LEU A 1 230 ? -16.118 2.690 22.389 1.00 98.62 230 LEU A CA 1
ATOM 1916 C C . LEU A 1 230 ? -15.885 2.518 20.885 1.00 98.62 230 LEU A C 1
ATOM 1918 O O . LEU A 1 230 ? -16.714 2.960 20.091 1.00 98.62 230 LEU A O 1
ATOM 1922 N N . VAL A 1 231 ? -14.789 1.863 20.487 1.00 97.38 231 VAL A N 1
ATOM 1923 C CA . VAL A 1 231 ? -14.476 1.681 19.060 1.00 97.38 231 VAL A CA 1
ATOM 1924 C C . VAL A 1 231 ? -15.458 0.725 18.383 1.00 97.38 231 VAL A C 1
ATOM 1926 O O . VAL A 1 231 ? -15.972 1.040 17.313 1.00 97.38 231 VAL A O 1
ATOM 1929 N N . ARG A 1 232 ? -15.830 -0.381 19.046 1.00 96.94 232 ARG A N 1
ATOM 1930 C CA . ARG A 1 232 ? -16.795 -1.358 18.506 1.00 96.94 232 ARG A CA 1
ATOM 1931 C C . ARG A 1 232 ? -18.181 -0.755 18.309 1.00 96.94 232 ARG A C 1
ATOM 1933 O O . ARG A 1 232 ? -18.842 -1.079 17.330 1.00 96.94 232 ARG A O 1
ATOM 1940 N N . VAL A 1 233 ? -18.627 0.123 19.208 1.00 98.31 233 VAL A N 1
ATOM 1941 C CA . VAL A 1 233 ? -19.906 0.826 19.048 1.00 98.31 233 VAL A CA 1
ATOM 1942 C C . VAL A 1 233 ? -19.795 1.895 17.966 1.00 98.31 233 VAL A C 1
ATOM 1944 O O . VAL A 1 233 ? -20.657 1.936 17.095 1.00 98.31 233 VAL A O 1
ATOM 1947 N N . MET A 1 234 ? -18.741 2.719 17.952 1.00 97.75 234 MET A N 1
ATOM 1948 C CA . MET A 1 234 ? -18.566 3.753 16.918 1.00 97.75 234 MET A CA 1
ATOM 1949 C C . MET A 1 234 ? -18.551 3.183 15.490 1.00 97.75 234 MET A C 1
ATOM 1951 O O . MET A 1 234 ? -19.086 3.833 14.593 1.00 97.75 234 MET A O 1
ATOM 1955 N N . GLU A 1 235 ? -18.023 1.971 15.293 1.00 93.38 235 GLU A N 1
ATOM 1956 C CA . GLU A 1 235 ? -18.031 1.234 14.014 1.00 93.38 235 GLU A CA 1
ATOM 1957 C C . GLU A 1 235 ? -19.449 0.889 13.514 1.00 93.38 235 GLU A C 1
ATOM 1959 O O . GLU A 1 235 ? -19.714 0.687 12.324 1.00 93.38 235 GLU A O 1
ATOM 1964 N N . THR A 1 236 ? -20.413 0.813 14.433 1.00 94.00 236 THR A N 1
ATOM 1965 C CA . THR A 1 236 ? -21.808 0.531 14.078 1.00 94.00 236 THR A CA 1
ATOM 1966 C C . THR A 1 236 ? -22.599 1.779 13.696 1.00 94.00 236 THR A C 1
ATOM 1968 O O . THR A 1 236 ? -23.681 1.653 13.123 1.00 94.00 236 THR A O 1
ATOM 1971 N N . LEU A 1 237 ? -22.072 2.973 13.984 1.00 93.12 237 LEU A N 1
ATOM 1972 C CA . LEU A 1 237 ? -22.814 4.227 13.891 1.00 93.12 237 LEU A CA 1
ATOM 1973 C C . LEU A 1 237 ? -22.466 5.026 12.625 1.00 93.12 237 LEU A C 1
ATOM 1975 O O . LEU A 1 237 ? -21.284 5.142 12.274 1.00 93.12 237 LEU A O 1
ATOM 1979 N N . PRO A 1 238 ? -23.466 5.650 11.974 1.00 85.00 238 PRO A N 1
ATOM 1980 C CA . PRO A 1 238 ? -23.224 6.535 10.842 1.00 85.00 238 PRO A CA 1
ATOM 1981 C C . PRO A 1 238 ? -22.449 7.787 11.270 1.00 85.00 238 PRO A C 1
ATOM 1983 O O . PRO A 1 238 ? -22.474 8.207 12.433 1.00 85.00 238 PRO A O 1
ATOM 1986 N N . ASP A 1 239 ? -21.754 8.403 10.318 1.00 79.75 239 ASP A N 1
ATOM 1987 C CA . ASP A 1 239 ? -21.093 9.685 10.549 1.00 79.75 239 ASP A CA 1
ATOM 1988 C C . ASP A 1 239 ? -22.122 10.785 10.850 1.00 79.75 239 ASP A C 1
ATOM 1990 O O . ASP A 1 239 ? -23.211 10.817 10.284 1.00 79.75 239 ASP A O 1
ATOM 1994 N N . GLY A 1 240 ? -21.787 11.678 11.786 1.00 81.69 240 GLY A N 1
ATOM 1995 C CA . GLY A 1 240 ? -22.684 12.742 12.251 1.00 81.69 240 GLY A CA 1
ATOM 1996 C C . GLY A 1 240 ? -23.656 12.348 13.372 1.00 81.69 240 GLY A C 1
ATOM 1997 O O . GLY A 1 240 ? -24.296 13.236 13.932 1.00 81.69 240 GLY A O 1
ATOM 1998 N N . ASP A 1 241 ? -23.745 11.070 13.766 1.00 92.38 241 ASP A N 1
ATOM 1999 C CA . ASP A 1 241 ? -24.586 10.667 14.902 1.00 92.38 241 ASP A CA 1
ATOM 2000 C C . ASP A 1 241 ? -24.092 11.278 16.226 1.00 92.38 241 ASP A C 1
ATOM 2002 O O . ASP A 1 241 ? -22.903 11.219 16.560 1.00 92.38 241 ASP A O 1
ATOM 2006 N N . HIS A 1 242 ? -25.012 11.823 17.025 1.00 95.19 242 HIS A N 1
ATOM 2007 C CA . HIS A 1 242 ? -24.681 12.438 18.311 1.00 95.19 242 HIS A CA 1
ATOM 2008 C C . HIS A 1 242 ? -24.047 11.443 19.300 1.00 95.19 242 HIS A C 1
ATOM 2010 O O . HIS A 1 242 ? -23.129 11.808 20.038 1.00 95.19 242 HIS A O 1
ATOM 2016 N N . ALA A 1 243 ? -24.487 10.179 19.313 1.00 96.94 243 ALA A N 1
ATOM 2017 C CA . ALA A 1 243 ? -23.873 9.146 20.146 1.00 96.94 243 ALA A CA 1
ATOM 2018 C C . ALA A 1 243 ? -22.426 8.875 19.704 1.00 96.94 243 ALA A C 1
ATOM 2020 O O . ALA A 1 243 ? -21.533 8.796 20.545 1.00 96.94 243 ALA A O 1
ATOM 2021 N N . LYS A 1 244 ? -22.160 8.836 18.390 1.00 97.00 244 LYS A N 1
ATOM 2022 C CA . LYS A 1 244 ? -20.799 8.674 17.852 1.00 97.00 244 LYS A CA 1
ATOM 2023 C C . LYS A 1 244 ? -19.896 9.839 18.262 1.00 97.00 244 LYS A C 1
ATOM 2025 O O . LYS A 1 244 ? -18.755 9.613 18.658 1.00 97.00 244 LYS A O 1
ATOM 2030 N N . ALA A 1 245 ? -20.401 11.075 18.230 1.00 96.38 245 ALA A N 1
ATOM 2031 C CA . ALA A 1 245 ? -19.657 12.254 18.679 1.00 96.38 245 ALA A CA 1
ATOM 2032 C C . ALA A 1 245 ? -19.313 12.206 20.182 1.00 96.38 245 ALA A C 1
ATOM 2034 O O . ALA A 1 245 ? -18.185 12.527 20.566 1.00 96.38 245 ALA A O 1
ATOM 2035 N N . GLU A 1 246 ? -20.255 11.766 21.024 1.00 97.25 246 GLU A N 1
ATOM 2036 C CA . GLU A 1 246 ? -20.044 11.593 22.467 1.00 97.25 246 GLU A CA 1
ATOM 2037 C C . GLU A 1 246 ? -18.966 10.536 22.760 1.00 97.25 246 GLU A C 1
ATOM 2039 O O . GLU A 1 246 ? -18.004 10.816 23.481 1.00 97.25 246 GLU A O 1
ATOM 2044 N N . LEU A 1 247 ? -19.075 9.356 22.143 1.00 98.38 247 LEU A N 1
ATOM 2045 C CA . LEU A 1 247 ? -18.111 8.263 22.309 1.00 98.38 247 LEU A CA 1
ATOM 2046 C C . LEU A 1 247 ? -16.728 8.640 21.769 1.00 98.38 247 LEU A C 1
ATOM 2048 O O . LEU A 1 247 ? -15.720 8.368 22.421 1.00 98.38 247 LEU A O 1
ATOM 2052 N N . LYS A 1 248 ? -16.666 9.345 20.632 1.00 97.94 248 LYS A N 1
ATOM 2053 C CA . LYS A 1 248 ? -15.416 9.872 20.065 1.00 97.94 248 LYS A CA 1
ATOM 2054 C C . LYS A 1 248 ? -14.715 10.816 21.037 1.00 97.94 248 LYS A C 1
ATOM 2056 O O . LYS A 1 248 ? -13.495 10.749 21.177 1.00 97.94 248 LYS A O 1
ATOM 2061 N N . ALA A 1 249 ? -15.451 11.688 21.726 1.00 97.94 249 ALA A N 1
ATOM 2062 C CA . ALA A 1 249 ? -14.857 12.602 22.699 1.00 97.94 249 ALA A CA 1
ATOM 2063 C C . ALA A 1 249 ? -14.212 11.849 23.876 1.00 97.94 249 ALA A C 1
ATOM 2065 O O . ALA A 1 249 ? -13.101 12.194 24.289 1.00 97.94 249 ALA A O 1
ATOM 2066 N N . ASP A 1 250 ? -14.872 10.811 24.390 1.00 98.31 250 ASP A N 1
ATOM 2067 C CA . ASP A 1 250 ? -14.330 9.986 25.474 1.00 98.31 250 ASP A CA 1
ATOM 2068 C C . ASP A 1 250 ? -13.152 9.123 24.985 1.00 98.31 250 ASP A C 1
ATOM 2070 O O . ASP A 1 250 ? -12.107 9.098 25.638 1.00 98.31 250 ASP A O 1
ATOM 2074 N N . PHE A 1 251 ? -13.239 8.548 23.781 1.00 98.69 251 PHE A N 1
ATOM 2075 C CA . PHE A 1 251 ? -12.152 7.811 23.127 1.00 98.69 251 PHE A CA 1
ATOM 2076 C C . PHE A 1 251 ? -10.883 8.662 22.975 1.00 98.69 251 PHE A C 1
ATOM 2078 O O . PHE A 1 251 ? -9.790 8.225 23.343 1.00 98.69 251 PHE A O 1
ATOM 2085 N N . LEU A 1 252 ? -10.999 9.900 22.485 1.00 98.50 252 LEU A N 1
ATOM 2086 C CA . LEU A 1 252 ? -9.850 10.798 22.316 1.00 98.50 252 LEU A CA 1
ATOM 2087 C C . LEU A 1 252 ? -9.219 11.190 23.664 1.00 98.50 252 LEU A C 1
ATOM 2089 O O . LEU A 1 252 ? -7.990 11.267 23.775 1.00 98.50 252 LEU A O 1
ATOM 2093 N N . ARG A 1 253 ? -10.036 11.401 24.708 1.00 98.56 253 ARG A N 1
ATOM 2094 C CA . ARG A 1 253 ? -9.544 11.662 26.075 1.00 98.56 253 ARG A CA 1
ATOM 2095 C C . ARG A 1 253 ? -8.795 10.457 26.639 1.00 98.56 253 ARG A C 1
ATOM 2097 O O . ARG A 1 253 ? -7.676 10.630 27.125 1.00 98.56 253 ARG A O 1
ATOM 2104 N N . MET A 1 254 ? -9.377 9.263 26.520 1.00 98.69 254 MET A N 1
ATOM 2105 C CA . MET A 1 254 ? -8.754 8.011 26.953 1.00 98.69 254 MET A CA 1
ATOM 2106 C C . MET A 1 254 ? -7.443 7.760 26.211 1.00 98.69 254 MET A C 1
ATOM 2108 O O . MET A 1 254 ? -6.427 7.530 26.855 1.00 98.69 254 MET A O 1
ATOM 2112 N N . SER A 1 255 ? -7.417 7.915 24.884 1.00 98.69 255 SER A N 1
ATOM 2113 C CA . SER A 1 255 ? -6.209 7.733 24.059 1.00 98.69 255 SER A CA 1
ATOM 2114 C C . SER A 1 255 ? -5.041 8.588 24.564 1.00 98.69 255 SER A C 1
ATOM 2116 O O . SER A 1 255 ? -3.930 8.095 24.763 1.00 98.69 255 SER A O 1
ATOM 2118 N N . LYS A 1 256 ? -5.309 9.867 24.867 1.00 98.44 256 LYS A N 1
ATOM 2119 C CA . LYS A 1 256 ? -4.310 10.798 25.412 1.00 98.44 256 LYS A CA 1
ATOM 2120 C C . LYS A 1 256 ? -3.857 10.427 26.829 1.00 98.44 256 LYS A C 1
ATOM 2122 O O . LYS A 1 256 ? -2.702 10.679 27.173 1.00 98.44 256 LYS A O 1
ATOM 2127 N N . ALA A 1 257 ? -4.746 9.896 27.666 1.00 98.44 257 ALA A N 1
ATOM 2128 C CA . ALA A 1 257 ? -4.422 9.473 29.028 1.00 98.44 257 ALA A CA 1
ATOM 2129 C C . ALA A 1 257 ? -3.607 8.171 29.042 1.00 98.44 257 ALA A C 1
ATOM 2131 O O . ALA A 1 257 ? -2.552 8.108 29.676 1.00 98.44 257 ALA A O 1
ATOM 2132 N N . LEU A 1 258 ? -4.045 7.174 28.273 1.00 98.50 258 LEU A N 1
ATOM 2133 C CA . LEU A 1 258 ? -3.378 5.886 28.106 1.00 98.50 258 LEU A CA 1
ATOM 2134 C C . LEU A 1 258 ? -1.966 6.064 27.553 1.00 98.50 258 LEU A C 1
ATOM 2136 O O . LEU A 1 258 ? -1.030 5.496 28.109 1.00 98.50 258 LEU A O 1
ATOM 2140 N N . LEU A 1 259 ? -1.776 6.933 26.555 1.00 97.94 259 LEU A N 1
ATOM 2141 C CA . LEU A 1 259 ? -0.453 7.236 26.003 1.00 97.94 259 LEU A CA 1
ATOM 2142 C C . LEU A 1 259 ? 0.559 7.683 27.078 1.00 97.94 259 LEU A C 1
ATOM 2144 O O . LEU A 1 259 ? 1.728 7.314 27.017 1.00 97.94 259 LEU A O 1
ATOM 2148 N N . LYS A 1 260 ? 0.119 8.435 28.096 1.00 97.12 260 LYS A N 1
ATOM 2149 C CA . LYS A 1 260 ? 0.985 8.886 29.204 1.00 97.12 260 LYS A CA 1
ATOM 2150 C C . LYS A 1 260 ? 1.335 7.777 30.197 1.00 97.12 260 LYS A C 1
ATOM 2152 O O . LYS A 1 260 ? 2.281 7.937 30.963 1.00 97.12 260 LYS A O 1
ATOM 2157 N N . CYS A 1 261 ? 0.555 6.700 30.219 1.00 97.12 261 CYS A N 1
ATOM 2158 C CA . CYS A 1 261 ? 0.716 5.587 31.151 1.00 97.12 261 CYS A CA 1
ATOM 2159 C C . CYS A 1 261 ? 1.594 4.460 30.583 1.00 97.12 261 CYS A C 1
ATOM 2161 O O . CYS A 1 261 ? 1.953 3.549 31.330 1.00 97.12 261 CYS A O 1
ATOM 2163 N N . GLN A 1 262 ? 1.940 4.505 29.288 1.00 97.94 262 GLN A N 1
ATOM 2164 C CA . GLN A 1 262 ? 2.746 3.458 28.666 1.00 97.94 262 GLN A CA 1
ATOM 2165 C C . GLN A 1 262 ? 4.134 3.397 29.307 1.00 97.94 262 GLN A C 1
ATOM 2167 O O . GLN A 1 262 ? 4.835 4.403 29.461 1.00 97.94 262 GLN A O 1
ATOM 2172 N N . ARG A 1 263 ? 4.555 2.188 29.658 1.00 96.44 263 ARG A N 1
ATOM 2173 C CA . ARG A 1 263 ? 5.896 1.916 30.159 1.00 96.44 263 ARG A CA 1
ATOM 2174 C C . ARG A 1 263 ? 6.916 1.979 29.022 1.00 96.44 263 ARG A C 1
ATOM 2176 O O . ARG A 1 263 ? 6.599 1.893 27.837 1.00 96.44 263 ARG A O 1
ATOM 2183 N N . LYS A 1 264 ? 8.196 2.075 29.385 1.00 95.56 264 LYS A N 1
ATOM 2184 C CA . LYS A 1 264 ? 9.294 2.101 28.403 1.00 95.56 264 LYS A CA 1
ATOM 2185 C C . LYS A 1 264 ? 9.388 0.818 27.570 1.00 95.56 264 LYS A C 1
ATOM 2187 O O . LYS A 1 264 ? 9.797 0.904 26.415 1.00 95.56 264 LYS A O 1
ATOM 2192 N N . ASP A 1 265 ? 9.009 -0.318 28.155 1.00 95.38 265 ASP A N 1
ATOM 2193 C CA . ASP A 1 265 ? 8.996 -1.652 27.540 1.00 95.38 265 ASP A CA 1
ATOM 2194 C C . ASP A 1 265 ? 7.753 -1.918 26.670 1.00 95.38 265 ASP A C 1
ATOM 2196 O O . ASP A 1 265 ? 7.643 -2.989 26.088 1.00 95.38 265 ASP A O 1
ATOM 2200 N N . GLY A 1 266 ? 6.842 -0.946 26.538 1.00 97.25 266 GLY A N 1
ATOM 2201 C CA . GLY A 1 266 ? 5.662 -1.034 25.675 1.00 97.25 266 GLY A CA 1
ATOM 2202 C C . GLY A 1 266 ? 4.391 -1.521 26.364 1.00 97.25 266 GLY A C 1
ATOM 2203 O O . GLY A 1 266 ? 3.310 -1.307 25.816 1.00 97.25 266 GLY A O 1
ATOM 2204 N N . PHE A 1 267 ? 4.497 -2.092 27.566 1.00 97.94 267 PHE A N 1
ATOM 2205 C CA . PHE A 1 267 ? 3.348 -2.532 28.357 1.00 97.94 267 PHE A CA 1
ATOM 2206 C C . PHE A 1 267 ? 2.657 -1.379 29.088 1.00 97.94 267 PHE A C 1
ATOM 2208 O O . PHE A 1 267 ? 3.218 -0.300 29.299 1.00 97.94 267 PHE A O 1
ATOM 2215 N N . TRP A 1 268 ? 1.458 -1.658 29.585 1.00 96.88 268 TRP A N 1
ATOM 2216 C CA . TRP A 1 268 ? 0.828 -0.907 30.664 1.00 96.88 268 TRP A CA 1
ATOM 2217 C C . TRP A 1 268 ? 0.865 -1.717 31.961 1.00 96.88 268 TRP A C 1
ATOM 2219 O O . TRP A 1 268 ? 0.831 -2.943 31.938 1.00 96.88 268 TRP A O 1
ATOM 2229 N N . ASN A 1 269 ? 0.980 -1.028 33.099 1.00 94.62 269 ASN A N 1
ATOM 2230 C CA . ASN A 1 269 ? 0.886 -1.676 34.410 1.00 94.62 269 ASN A CA 1
ATOM 2231 C C . ASN A 1 269 ? -0.562 -2.072 34.695 1.00 94.62 269 ASN A C 1
ATOM 2233 O O . ASN A 1 269 ? -1.471 -1.358 34.279 1.00 94.62 269 ASN A O 1
ATOM 2237 N N . VAL A 1 270 ? -0.765 -3.100 35.522 1.00 92.31 270 VAL A N 1
ATOM 2238 C CA . VAL A 1 270 ? -2.094 -3.541 35.980 1.00 92.31 270 VAL A CA 1
ATOM 2239 C C . VAL A 1 270 ? -2.878 -2.382 36.608 1.00 92.31 270 VAL A C 1
ATOM 2241 O O . VAL A 1 270 ? -4.052 -2.195 36.293 1.00 92.31 270 VAL A O 1
ATOM 2244 N N . SER A 1 271 ? -2.228 -1.568 37.447 1.00 93.75 271 SER A N 1
ATOM 2245 C CA . SER A 1 271 ? -2.728 -0.250 37.849 1.00 93.75 271 SER A CA 1
ATOM 2246 C C . SER A 1 271 ? -2.042 0.836 37.020 1.00 93.75 271 SER A C 1
ATOM 2248 O O . SER A 1 271 ? -0.854 1.115 37.198 1.00 93.75 271 SER A O 1
ATOM 2250 N N . LEU A 1 272 ? -2.782 1.457 36.098 1.00 95.31 272 LEU A N 1
ATOM 2251 C CA . LEU A 1 272 ? -2.225 2.266 35.004 1.00 95.31 272 LEU A CA 1
ATOM 2252 C C . LEU A 1 272 ? -1.297 3.388 35.479 1.00 95.31 272 LEU A C 1
ATOM 2254 O O . LEU A 1 272 ? -0.270 3.654 34.856 1.00 95.31 272 LEU A O 1
ATOM 2258 N N . VAL A 1 273 ? -1.647 4.035 36.592 1.00 94.75 273 VAL A N 1
ATOM 2259 C CA . VAL A 1 273 ? -0.925 5.203 37.119 1.00 94.75 273 VAL A CA 1
ATOM 2260 C C . VAL A 1 273 ? -0.047 4.884 38.335 1.00 94.75 273 VAL A C 1
ATOM 2262 O O . VAL A 1 273 ? 0.739 5.740 38.755 1.00 94.75 273 VAL A O 1
ATOM 2265 N N . SER A 1 274 ? -0.121 3.664 38.883 1.00 93.69 274 SER A N 1
ATOM 2266 C CA . SER A 1 274 ? 0.632 3.231 40.068 1.00 93.69 274 SER A CA 1
ATOM 2267 C C . SER A 1 274 ? 1.600 2.092 39.720 1.00 93.69 274 SER A C 1
ATOM 2269 O O . SER A 1 274 ? 1.239 0.921 39.790 1.00 93.69 274 SER A O 1
ATOM 2271 N N . PRO A 1 275 ? 2.872 2.386 39.387 1.00 89.62 275 PRO A N 1
ATOM 2272 C CA . PRO A 1 275 ? 3.865 1.339 39.134 1.00 89.62 275 PRO A CA 1
ATOM 2273 C C . PRO A 1 275 ? 4.264 0.575 40.409 1.00 89.62 275 PRO A C 1
ATOM 2275 O O . PRO A 1 275 ? 4.934 -0.449 40.323 1.00 89.62 275 PRO A O 1
ATOM 2278 N N . VAL A 1 276 ? 3.887 1.080 41.589 1.00 90.62 276 VAL A N 1
ATOM 2279 C CA . VAL A 1 276 ? 4.226 0.497 42.897 1.00 90.62 276 VAL A CA 1
ATOM 2280 C C . VAL A 1 276 ? 3.194 -0.551 43.332 1.00 90.62 276 VAL A C 1
ATOM 2282 O O . VAL A 1 276 ? 3.496 -1.411 44.160 1.00 90.62 276 VAL A O 1
ATOM 2285 N N . THR A 1 277 ? 1.985 -0.507 42.763 1.00 87.94 277 THR A N 1
ATOM 2286 C CA . THR A 1 277 ? 0.898 -1.442 43.072 1.00 87.94 277 THR A CA 1
ATOM 2287 C C . THR A 1 277 ? 0.613 -2.312 41.855 1.00 87.94 277 THR A C 1
ATOM 2289 O O . THR A 1 277 ? 0.096 -1.832 40.854 1.00 87.94 277 THR A O 1
ATOM 2292 N N . PHE A 1 278 ? 0.985 -3.595 41.938 1.00 87.38 278 PHE A N 1
ATOM 2293 C CA . PHE A 1 278 ? 0.866 -4.558 40.829 1.00 87.38 278 PHE A CA 1
ATOM 2294 C C . PHE A 1 278 ? 1.571 -4.082 39.541 1.00 87.38 278 PHE A C 1
ATOM 2296 O O . PHE A 1 278 ? 1.064 -4.230 38.431 1.00 87.38 278 PHE A O 1
ATOM 2303 N N . GLY A 1 279 ? 2.743 -3.456 39.691 1.00 86.50 279 GLY A N 1
ATOM 2304 C CA . GLY A 1 279 ? 3.563 -3.035 38.560 1.00 86.50 279 GLY A CA 1
ATOM 2305 C C . GLY A 1 279 ? 4.168 -4.224 37.815 1.00 86.50 279 GLY A C 1
ATOM 2306 O O . GLY A 1 279 ? 4.507 -5.239 38.418 1.00 86.50 279 GLY A O 1
ATOM 2307 N N . GLY A 1 280 ? 4.349 -4.071 36.506 1.00 88.50 280 GLY A N 1
ATOM 2308 C CA . GLY A 1 280 ? 4.905 -5.111 35.641 1.00 88.50 280 GLY A CA 1
ATOM 2309 C C . GLY A 1 280 ? 4.149 -5.229 34.318 1.00 88.50 280 GLY A C 1
ATOM 2310 O O . GLY A 1 280 ? 3.213 -4.460 34.088 1.00 88.50 280 GLY A O 1
ATOM 2311 N N . PRO A 1 281 ? 4.578 -6.150 33.439 1.00 92.25 281 PRO A N 1
ATOM 2312 C CA . PRO A 1 281 ? 3.867 -6.463 32.206 1.00 92.25 281 PRO A CA 1
ATOM 2313 C C . PRO A 1 281 ? 2.451 -6.986 32.475 1.00 92.25 281 PRO A C 1
ATOM 2315 O O . PRO A 1 281 ? 2.255 -7.857 33.321 1.00 92.25 281 PRO A O 1
ATOM 2318 N N . GLU A 1 282 ? 1.478 -6.476 31.724 1.00 93.25 282 GLU A N 1
ATOM 2319 C CA . GLU A 1 282 ? 0.087 -6.932 31.741 1.00 93.25 282 GLU A CA 1
ATOM 2320 C C . GLU A 1 282 ? -0.421 -6.989 30.295 1.00 93.25 282 GLU A C 1
ATOM 2322 O O . GLU A 1 282 ? -0.495 -5.965 29.609 1.00 93.25 282 GLU A O 1
ATOM 2327 N N . MET A 1 283 ? -0.696 -8.198 29.798 1.00 95.56 283 MET A N 1
ATOM 2328 C CA . MET A 1 283 ? -0.933 -8.437 28.371 1.00 95.56 283 MET A CA 1
ATOM 2329 C C . MET A 1 283 ? -2.312 -7.948 27.909 1.00 95.56 283 MET A C 1
ATOM 2331 O O . MET A 1 283 ? -2.409 -7.316 26.859 1.00 95.56 283 MET A O 1
ATOM 2335 N N . THR A 1 284 ? -3.375 -8.190 28.679 1.00 95.19 284 THR A N 1
ATOM 2336 C CA . THR A 1 284 ? -4.756 -8.020 28.197 1.00 95.19 284 THR A CA 1
ATOM 2337 C C . THR A 1 284 ? -5.131 -6.559 27.994 1.00 95.19 284 THR A C 1
ATOM 2339 O O . THR A 1 284 ? -5.651 -6.206 26.936 1.00 95.19 284 THR A O 1
ATOM 2342 N N . GLY A 1 285 ? -4.816 -5.683 28.952 1.00 96.38 285 GLY A N 1
ATOM 2343 C CA . GLY A 1 285 ? -5.014 -4.248 28.786 1.00 96.38 285 GLY A CA 1
ATOM 2344 C C . GLY A 1 285 ? -4.114 -3.685 27.691 1.00 96.38 285 GLY A C 1
ATOM 2345 O O . GLY A 1 285 ? -4.601 -2.958 26.831 1.00 96.38 285 GLY A O 1
ATOM 2346 N N . THR A 1 286 ? -2.842 -4.102 27.633 1.00 98.38 286 THR A N 1
ATOM 2347 C CA . THR A 1 286 ? -1.917 -3.696 26.555 1.00 98.38 286 THR A CA 1
ATOM 2348 C C . THR A 1 286 ? -2.470 -4.052 25.168 1.00 98.38 286 THR A C 1
ATOM 2350 O O . THR A 1 286 ? -2.442 -3.208 24.272 1.00 98.38 286 THR A O 1
ATOM 2353 N N . ALA A 1 287 ? -3.030 -5.252 24.991 1.00 98.50 287 ALA A N 1
ATOM 2354 C CA . ALA A 1 287 ? -3.634 -5.679 23.730 1.00 98.50 287 ALA A CA 1
ATOM 2355 C C . ALA A 1 287 ? -4.882 -4.855 23.363 1.00 98.50 287 ALA A C 1
ATOM 2357 O O . ALA A 1 287 ? -5.029 -4.438 22.216 1.00 98.50 287 ALA A O 1
ATOM 2358 N N . LEU A 1 288 ? -5.747 -4.542 24.335 1.00 98.69 288 LEU A N 1
ATOM 2359 C CA . LEU A 1 288 ? -6.936 -3.707 24.114 1.00 98.69 288 LEU A CA 1
ATOM 2360 C C . LEU A 1 288 ? -6.582 -2.236 23.830 1.00 98.69 288 LEU A C 1
ATOM 2362 O O . LEU A 1 288 ? -7.268 -1.567 23.054 1.00 98.69 288 LEU A O 1
ATOM 2366 N N . PHE A 1 289 ? -5.496 -1.720 24.410 1.00 98.75 289 PHE A N 1
ATOM 2367 C CA . PHE A 1 289 ? -4.986 -0.389 24.077 1.00 98.75 289 PHE A CA 1
ATOM 2368 C C . PHE A 1 289 ? -4.384 -0.353 22.676 1.00 98.75 289 PHE A C 1
ATOM 2370 O O . PHE A 1 289 ? -4.652 0.595 21.940 1.00 98.75 289 PHE A O 1
ATOM 2377 N N . LEU A 1 290 ? -3.638 -1.392 22.281 1.00 98.75 290 LEU A N 1
ATOM 2378 C CA . LEU A 1 290 ? -3.176 -1.540 20.902 1.00 98.75 290 LEU A CA 1
ATOM 2379 C C . LEU A 1 290 ? -4.362 -1.575 19.931 1.00 98.75 290 LEU A C 1
ATOM 2381 O O . LEU A 1 290 ? -4.351 -0.820 18.964 1.00 98.75 290 LEU A O 1
ATOM 2385 N N . TYR A 1 291 ? -5.396 -2.369 20.231 1.00 98.69 291 TYR A N 1
ATOM 2386 C CA . TYR A 1 291 ? -6.625 -2.457 19.440 1.00 98.69 291 TYR A CA 1
ATOM 2387 C C . TYR A 1 291 ? -7.247 -1.075 19.191 1.00 98.69 291 TYR A C 1
ATOM 2389 O O . TYR A 1 291 ? -7.383 -0.649 18.046 1.00 98.69 291 TYR A O 1
ATOM 2397 N N . GLY A 1 292 ? -7.568 -0.327 20.251 1.00 98.38 292 GLY A N 1
ATOM 2398 C CA . GLY A 1 292 ? -8.219 0.973 20.081 1.00 98.38 292 GLY A CA 1
ATOM 2399 C C . GLY A 1 292 ? -7.306 2.055 19.485 1.00 98.38 292 GLY A C 1
ATOM 2400 O O . GLY A 1 292 ? -7.787 2.890 18.720 1.00 98.38 292 GLY A O 1
ATOM 2401 N N . MET A 1 293 ? -5.995 2.040 19.769 1.00 98.56 293 MET A N 1
ATOM 2402 C CA . MET A 1 293 ? -5.056 2.993 19.161 1.00 98.56 293 MET A CA 1
ATOM 2403 C C . MET A 1 293 ? -4.884 2.730 17.663 1.00 98.56 293 MET A C 1
ATOM 2405 O O . MET A 1 293 ? -4.936 3.680 16.881 1.00 98.56 293 MET A O 1
ATOM 2409 N N . ALA A 1 294 ? -4.728 1.464 17.263 1.00 96.88 294 ALA A N 1
ATOM 2410 C CA . ALA A 1 294 ? -4.617 1.077 15.860 1.00 96.88 294 ALA A CA 1
ATOM 2411 C C . ALA A 1 294 ? -5.893 1.436 15.091 1.00 96.88 294 ALA A C 1
ATOM 2413 O O . ALA A 1 294 ? -5.809 2.117 14.069 1.00 96.88 294 ALA A O 1
ATOM 2414 N N . TRP A 1 295 ? -7.067 1.119 15.651 1.00 96.81 295 TRP A N 1
ATOM 2415 C CA . TRP A 1 295 ? -8.353 1.531 15.086 1.00 96.81 295 TRP A CA 1
ATOM 2416 C C . TRP A 1 295 ? -8.439 3.055 14.933 1.00 96.81 295 TRP A C 1
ATOM 2418 O O . TRP A 1 295 ? -8.804 3.564 13.875 1.00 96.81 295 TRP A O 1
ATOM 2428 N N . GLY A 1 296 ? -8.038 3.814 15.957 1.00 96.12 296 GLY A N 1
ATOM 2429 C CA . GLY A 1 296 ? -8.065 5.274 15.915 1.00 96.12 296 GLY A CA 1
ATOM 2430 C C . GLY A 1 296 ? -7.172 5.880 14.831 1.00 96.12 296 GLY A C 1
ATOM 2431 O O . GLY A 1 296 ? -7.543 6.901 14.250 1.00 96.12 296 GLY A O 1
ATOM 2432 N N . VAL A 1 297 ? -6.019 5.271 14.546 1.00 92.19 297 VAL A N 1
ATOM 2433 C CA . VAL A 1 297 ? -5.138 5.701 13.449 1.00 92.19 297 VAL A CA 1
ATOM 2434 C C . VAL A 1 297 ? -5.728 5.311 12.093 1.00 92.19 297 VAL A C 1
ATOM 2436 O O . VAL A 1 297 ? -5.819 6.177 11.225 1.00 92.19 297 VAL A O 1
ATOM 2439 N N . ASN A 1 298 ? -6.222 4.076 11.943 1.00 85.56 298 ASN A N 1
ATOM 2440 C CA . ASN A 1 298 ? -6.901 3.603 10.727 1.00 85.56 298 ASN A CA 1
ATOM 2441 C C . ASN A 1 298 ? -8.073 4.504 10.310 1.00 85.56 298 ASN A C 1
ATOM 2443 O O . ASN A 1 298 ? -8.322 4.698 9.125 1.00 85.56 298 ASN A O 1
ATOM 2447 N N . HIS A 1 299 ? -8.765 5.097 11.283 1.00 85.94 299 HIS A N 1
ATOM 2448 C CA . HIS A 1 299 ? -9.923 5.965 11.056 1.00 85.94 299 HIS A CA 1
ATOM 2449 C C . HIS A 1 299 ? -9.576 7.463 11.026 1.00 85.94 299 HIS A C 1
ATOM 2451 O O . HIS A 1 299 ? -10.471 8.310 11.071 1.00 85.94 299 HIS A O 1
ATOM 2457 N N . GLY A 1 300 ? -8.286 7.821 11.003 1.00 84.44 300 GLY A N 1
ATOM 2458 C CA . GLY A 1 300 ? -7.828 9.215 10.960 1.00 84.44 300 GLY A CA 1
ATOM 2459 C C . GLY A 1 300 ? -8.192 10.044 12.200 1.00 84.44 300 GLY A C 1
ATOM 2460 O O . GLY A 1 300 ? -8.166 11.274 12.162 1.00 84.44 300 GLY A O 1
ATOM 2461 N N . LEU A 1 301 ? -8.555 9.397 13.311 1.00 91.25 301 LEU A N 1
ATOM 2462 C CA . LEU A 1 301 ? -8.930 10.057 14.565 1.00 91.25 301 LEU A CA 1
ATOM 2463 C C . LEU A 1 301 ? -7.721 10.333 15.462 1.00 91.25 301 LEU A C 1
ATOM 2465 O O . LEU A 1 301 ? -7.740 11.280 16.252 1.00 91.25 301 LEU A O 1
ATOM 2469 N N . LEU A 1 302 ? -6.683 9.504 15.353 1.00 95.12 302 LEU A N 1
ATOM 2470 C CA . LEU A 1 302 ? -5.424 9.642 16.075 1.00 95.12 302 LEU A CA 1
ATOM 2471 C C . LEU A 1 302 ? -4.289 9.956 15.086 1.00 95.12 302 LEU A C 1
ATOM 2473 O O . LEU A 1 302 ? -4.123 9.230 14.108 1.00 95.12 302 LEU A O 1
ATOM 2477 N N . PRO A 1 303 ? -3.468 10.998 15.324 1.00 85.69 303 PRO A N 1
ATOM 2478 C CA . PRO A 1 303 ? -2.353 11.318 14.440 1.00 85.69 303 PRO A CA 1
ATOM 2479 C C . PRO A 1 303 ? -1.301 10.206 14.452 1.00 85.69 303 PRO A C 1
ATOM 2481 O O . PRO A 1 303 ? -0.649 9.971 15.474 1.00 85.69 303 PRO A O 1
ATOM 2484 N N . GLU A 1 304 ? -1.075 9.565 13.308 1.00 84.75 304 GLU A N 1
ATOM 2485 C CA . GLU A 1 304 ? -0.148 8.436 13.203 1.00 84.75 304 GLU A CA 1
ATOM 2486 C C . GLU A 1 304 ? 1.263 8.781 13.702 1.00 84.75 304 GLU A C 1
ATOM 2488 O O . GLU A 1 304 ? 1.851 8.031 14.476 1.00 84.75 304 GLU A O 1
ATOM 2493 N N . LYS A 1 305 ? 1.775 9.974 13.372 1.00 81.06 305 LYS A N 1
ATOM 2494 C CA . LYS A 1 305 ? 3.078 10.470 13.852 1.00 81.06 305 LYS A CA 1
ATOM 2495 C C . LYS A 1 305 ? 3.220 10.438 15.382 1.00 81.06 305 LYS A C 1
ATOM 2497 O O . LYS A 1 305 ? 4.326 10.292 15.891 1.00 81.06 305 LYS A O 1
ATOM 2502 N N . THR A 1 306 ? 2.122 10.596 16.119 1.00 92.19 306 THR A N 1
ATOM 2503 C CA . THR A 1 306 ? 2.115 10.576 17.588 1.00 92.19 306 THR A CA 1
ATOM 2504 C C . THR A 1 306 ? 1.977 9.160 18.146 1.00 92.19 306 THR A C 1
ATOM 2506 O O . THR A 1 306 ? 2.601 8.849 19.159 1.00 92.19 306 THR A O 1
ATOM 2509 N N . TYR A 1 307 ? 1.176 8.307 17.506 1.00 95.81 307 TYR A N 1
ATOM 2510 C CA . TYR A 1 307 ? 0.794 7.000 18.054 1.00 95.81 307 TYR A CA 1
ATOM 2511 C C . TYR A 1 307 ? 1.571 5.813 17.466 1.00 95.81 307 TYR A C 1
ATOM 2513 O O . TYR A 1 307 ? 1.595 4.757 18.096 1.00 95.81 307 TYR A O 1
ATOM 2521 N N . ARG A 1 308 ? 2.272 5.976 16.332 1.00 90.31 308 ARG A N 1
ATOM 2522 C CA . ARG A 1 308 ? 3.041 4.909 15.663 1.00 90.31 308 ARG A CA 1
ATOM 2523 C C . ARG A 1 308 ? 4.017 4.217 16.615 1.00 90.31 308 ARG A C 1
ATOM 2525 O O . ARG A 1 308 ? 3.905 3.018 16.841 1.00 90.31 308 ARG A O 1
ATOM 2532 N N . THR A 1 309 ? 4.933 4.969 17.227 1.00 93.00 309 THR A N 1
ATOM 2533 C CA . THR A 1 309 ? 5.942 4.396 18.134 1.00 93.00 309 THR A CA 1
ATOM 2534 C C . THR A 1 309 ? 5.326 3.718 19.371 1.00 93.00 309 THR A C 1
ATOM 2536 O O . THR A 1 309 ? 5.757 2.614 19.708 1.00 93.00 309 THR A O 1
ATOM 2539 N N . PRO A 1 310 ? 4.331 4.310 20.065 1.00 97.62 310 PRO A N 1
ATOM 2540 C CA . PRO A 1 310 ? 3.585 3.613 21.115 1.00 97.62 310 PRO A CA 1
ATOM 2541 C C . PRO A 1 310 ? 2.970 2.279 20.676 1.00 97.62 310 PRO A C 1
ATOM 2543 O O . PRO A 1 310 ? 3.131 1.288 21.389 1.00 97.62 310 PRO A O 1
ATOM 2546 N N . MET A 1 311 ? 2.315 2.233 19.511 1.00 97.50 311 MET A N 1
ATOM 2547 C CA . MET A 1 311 ? 1.695 1.011 18.980 1.00 97.50 311 MET A CA 1
ATOM 2548 C C . MET A 1 311 ? 2.735 -0.050 18.618 1.00 97.50 311 MET A C 1
ATOM 2550 O O . MET A 1 311 ? 2.580 -1.203 19.001 1.00 97.50 311 MET A O 1
ATOM 2554 N N . GLU A 1 312 ? 3.837 0.330 17.967 1.00 94.12 312 GLU A N 1
ATOM 2555 C CA . GLU A 1 312 ? 4.947 -0.586 17.661 1.00 94.12 312 GLU A CA 1
ATOM 2556 C C . GLU A 1 312 ? 5.542 -1.214 18.926 1.00 94.12 312 GLU A C 1
ATOM 2558 O O . GLU A 1 312 ? 5.849 -2.407 18.955 1.00 94.12 312 GLU A O 1
ATOM 2563 N N . LYS A 1 313 ? 5.699 -0.422 19.996 1.00 97.44 313 LYS A N 1
ATOM 2564 C CA . LYS A 1 313 ? 6.156 -0.934 21.294 1.00 97.44 313 LYS A CA 1
ATOM 2565 C C . LYS A 1 313 ? 5.135 -1.875 21.923 1.00 97.44 313 LYS A C 1
ATOM 2567 O O . LYS A 1 313 ? 5.533 -2.910 22.443 1.00 97.44 313 LYS A O 1
ATOM 2572 N N . ALA A 1 314 ? 3.850 -1.532 21.864 1.00 98.31 314 ALA A N 1
ATOM 2573 C CA . ALA A 1 314 ? 2.776 -2.368 22.390 1.00 98.31 314 ALA A CA 1
ATOM 2574 C C . ALA A 1 314 ? 2.685 -3.706 21.639 1.00 98.31 314 ALA A C 1
ATOM 2576 O O . ALA A 1 314 ? 2.597 -4.749 22.279 1.00 98.31 314 ALA A O 1
ATOM 2577 N N . TRP A 1 315 ? 2.797 -3.693 20.306 1.00 97.56 315 TRP A N 1
ATOM 2578 C CA . TRP A 1 315 ? 2.855 -4.908 19.493 1.00 97.56 315 TRP A CA 1
ATOM 2579 C C . TRP A 1 315 ? 4.042 -5.791 19.884 1.00 97.56 315 TRP A C 1
ATOM 2581 O O . TRP A 1 315 ? 3.856 -6.957 20.223 1.00 97.56 315 TRP A O 1
ATOM 2591 N N . LYS A 1 316 ? 5.259 -5.228 19.913 1.00 96.38 316 LYS A N 1
ATOM 2592 C CA . LYS A 1 316 ? 6.465 -5.967 20.326 1.00 96.38 316 LYS A CA 1
ATOM 2593 C C . LYS A 1 316 ? 6.313 -6.563 21.727 1.00 96.38 316 LYS A C 1
ATOM 2595 O O . LYS A 1 316 ? 6.707 -7.706 21.947 1.00 96.38 316 LYS A O 1
ATOM 2600 N N . ALA A 1 317 ? 5.713 -5.811 22.648 1.00 97.19 317 ALA A N 1
ATOM 2601 C CA . ALA A 1 317 ? 5.431 -6.259 24.003 1.00 97.19 317 ALA A CA 1
ATOM 2602 C C . ALA A 1 317 ? 4.484 -7.471 24.019 1.00 97.19 317 ALA A C 1
ATOM 2604 O O . ALA A 1 317 ? 4.869 -8.522 24.531 1.00 97.19 317 ALA A O 1
ATOM 2605 N N . ILE A 1 318 ? 3.293 -7.385 23.414 1.00 97.62 318 ILE A N 1
ATOM 2606 C CA . ILE A 1 318 ? 2.330 -8.501 23.447 1.00 97.62 318 ILE A CA 1
ATOM 2607 C C . ILE A 1 318 ? 2.787 -9.710 22.623 1.00 97.62 318 ILE A C 1
ATOM 2609 O O . ILE A 1 318 ? 2.537 -10.841 23.026 1.00 97.62 318 ILE A O 1
ATOM 2613 N N . ALA A 1 319 ? 3.504 -9.502 21.515 1.00 97.12 319 ALA A N 1
ATOM 2614 C CA . ALA A 1 319 ? 4.079 -10.593 20.730 1.00 97.12 319 ALA A CA 1
ATOM 2615 C C . ALA A 1 319 ? 5.121 -11.376 21.547 1.00 97.12 319 ALA A C 1
ATOM 2617 O O . ALA A 1 319 ? 5.164 -12.601 21.476 1.00 97.12 319 ALA A O 1
ATOM 2618 N N . SER A 1 320 ? 5.900 -10.687 22.394 1.00 95.88 320 SER A N 1
ATOM 2619 C CA . SER A 1 320 ? 6.857 -11.328 23.309 1.00 95.88 320 SER A CA 1
ATOM 2620 C C . SER A 1 320 ? 6.203 -12.146 24.428 1.00 95.88 320 SER A C 1
ATOM 2622 O O . SER A 1 320 ? 6.885 -12.922 25.091 1.00 95.88 320 SER A O 1
ATOM 2624 N N . CYS A 1 321 ? 4.891 -12.000 24.645 1.00 96.31 321 CYS A N 1
ATOM 2625 C CA . CYS A 1 321 ? 4.146 -12.828 25.591 1.00 96.31 321 CYS A CA 1
ATOM 2626 C C . CYS A 1 321 ? 3.826 -14.223 25.036 1.00 96.31 321 CYS A C 1
ATOM 2628 O O . CYS A 1 321 ? 3.478 -15.105 25.818 1.00 96.31 321 CYS A O 1
ATOM 2630 N N . VAL A 1 322 ? 3.910 -14.432 23.719 1.00 96.75 322 VAL A N 1
ATOM 2631 C CA . VAL A 1 322 ? 3.527 -15.693 23.075 1.00 96.75 322 VAL A CA 1
ATOM 2632 C C . VAL A 1 322 ? 4.699 -16.669 23.102 1.00 96.75 322 VAL A C 1
ATOM 2634 O O . VAL A 1 322 ? 5.750 -16.418 22.517 1.00 96.75 322 VAL A O 1
ATOM 2637 N N . HIS A 1 323 ? 4.500 -17.805 23.761 1.00 96.00 323 HIS A N 1
ATOM 2638 C CA . HIS A 1 323 ? 5.457 -18.907 23.819 1.00 96.00 323 HIS A CA 1
ATOM 2639 C C . HIS A 1 323 ? 5.600 -19.596 22.452 1.00 96.00 323 HIS A C 1
ATOM 2641 O O . HIS A 1 323 ? 4.740 -19.477 21.574 1.00 96.00 323 HIS A O 1
ATOM 2647 N N . ASP A 1 324 ? 6.651 -20.401 22.290 1.00 94.50 324 ASP A N 1
ATOM 2648 C CA . ASP A 1 324 ? 6.908 -21.163 21.056 1.00 94.50 324 ASP A CA 1
ATOM 2649 C C . ASP A 1 324 ? 5.771 -22.127 20.691 1.00 94.50 324 ASP A C 1
ATOM 2651 O O . ASP A 1 324 ? 5.583 -22.462 19.526 1.00 94.50 324 ASP A O 1
ATOM 2655 N N . ASN A 1 325 ? 4.986 -22.569 21.675 1.00 94.56 325 ASN A N 1
ATOM 2656 C CA . ASN A 1 325 ? 3.822 -23.424 21.455 1.00 94.56 325 ASN A CA 1
ATOM 2657 C C . ASN A 1 325 ? 2.515 -22.645 21.221 1.00 94.56 325 ASN A C 1
ATOM 2659 O O . ASN A 1 325 ? 1.510 -23.289 20.943 1.00 94.56 325 ASN A O 1
ATOM 2663 N N . GLY A 1 326 ? 2.515 -21.312 21.344 1.00 95.12 326 GLY A N 1
ATOM 2664 C CA . GLY A 1 326 ? 1.337 -20.444 21.212 1.00 95.12 326 GLY A CA 1
ATOM 2665 C C . GLY A 1 326 ? 0.628 -20.069 22.519 1.00 95.12 326 GLY A C 1
ATOM 2666 O O . GLY A 1 326 ? -0.284 -19.248 22.489 1.00 95.12 326 GLY A O 1
ATOM 2667 N N . PHE A 1 327 ? 1.043 -20.606 23.671 1.00 95.56 327 PHE A N 1
ATOM 2668 C CA . PHE A 1 327 ? 0.515 -20.184 24.973 1.00 95.56 327 PHE A CA 1
ATOM 2669 C C . PHE A 1 327 ? 0.864 -18.712 25.260 1.00 95.56 327 PHE A C 1
ATOM 2671 O O . PHE A 1 327 ? 1.944 -18.255 24.884 1.00 95.56 327 PHE A O 1
ATOM 2678 N N . ILE A 1 328 ? -0.016 -17.964 25.937 1.00 95.56 328 ILE A N 1
ATOM 2679 C CA . ILE A 1 328 ? 0.203 -16.539 26.232 1.00 95.56 328 ILE A CA 1
ATOM 2680 C C . ILE A 1 328 ? 0.583 -16.327 27.703 1.00 95.56 328 ILE A C 1
ATOM 2682 O O . ILE A 1 328 ? -0.223 -16.549 28.606 1.00 95.56 328 ILE A O 1
ATOM 2686 N N . GLY A 1 329 ? 1.791 -15.816 27.935 1.00 94.81 329 GLY A N 1
ATOM 2687 C CA . GLY A 1 329 ? 2.265 -15.339 29.233 1.00 94.81 329 GLY A CA 1
ATOM 2688 C C . GLY A 1 329 ? 1.744 -13.946 29.599 1.00 94.81 329 GLY A C 1
ATOM 2689 O O . GLY A 1 329 ? 1.167 -13.236 28.779 1.00 94.81 329 GLY A O 1
ATOM 2690 N N . TYR A 1 330 ? 1.957 -13.530 30.850 1.00 94.06 330 TYR A N 1
ATOM 2691 C CA . TYR A 1 330 ? 1.503 -12.234 31.383 1.00 94.06 330 TYR A CA 1
ATOM 2692 C C . TYR A 1 330 ? -0.008 -11.976 31.228 1.00 94.06 330 TYR A C 1
ATOM 2694 O O . TYR A 1 330 ? -0.471 -10.832 31.303 1.00 94.06 330 TYR A O 1
ATOM 2702 N N . ASN A 1 331 ? -0.785 -13.044 31.037 1.00 91.81 331 ASN A N 1
ATOM 2703 C CA . ASN A 1 331 ? -2.234 -13.012 30.973 1.00 91.81 331 ASN A CA 1
ATOM 2704 C C . ASN A 1 331 ? -2.795 -13.054 32.399 1.00 91.81 331 ASN A C 1
ATOM 2706 O O . ASN A 1 331 ? -2.659 -14.055 33.102 1.00 91.81 331 ASN A O 1
ATOM 2710 N N . GLN A 1 332 ? -3.376 -11.944 32.855 1.00 86.62 332 GLN A N 1
ATOM 2711 C CA . GLN A 1 332 ? -3.968 -11.873 34.190 1.00 86.62 332 GLN A CA 1
ATOM 2712 C C . GLN A 1 332 ? -5.142 -12.873 34.295 1.00 86.62 332 GLN A C 1
ATOM 2714 O O . GLN A 1 332 ? -5.800 -13.162 33.306 1.00 86.62 332 GLN A O 1
ATOM 2719 N N . GLY A 1 333 ? -5.446 -13.413 35.478 1.00 84.81 333 GLY A N 1
ATOM 2720 C CA . GLY A 1 333 ? -6.661 -14.221 35.681 1.00 84.81 333 GLY A CA 1
ATOM 2721 C C . GLY A 1 333 ? -7.943 -13.376 35.743 1.00 84.81 333 GLY A C 1
ATOM 2722 O O . GLY A 1 333 ? -7.891 -12.140 35.810 1.00 84.81 333 GLY A O 1
ATOM 2723 N N . THR A 1 334 ? -9.109 -14.016 35.761 1.00 83.69 334 THR A N 1
ATOM 2724 C CA . THR A 1 334 ? -10.390 -13.361 36.040 1.00 83.69 334 THR A CA 1
ATOM 2725 C C . THR A 1 334 ? -10.484 -12.946 37.505 1.00 83.69 334 THR A C 1
ATOM 2727 O O . THR A 1 334 ? -9.903 -13.548 38.408 1.00 83.69 334 THR A O 1
ATOM 2730 N N . GLY A 1 335 ? -11.214 -11.866 37.760 1.00 79.88 335 GLY A N 1
ATOM 2731 C CA . GLY A 1 335 ? -11.444 -11.371 39.108 1.00 79.88 335 GLY A CA 1
ATOM 2732 C C . GLY A 1 335 ? -12.092 -9.998 39.104 1.00 79.88 335 GLY A C 1
ATOM 2733 O O . GLY A 1 335 ? -12.231 -9.371 38.056 1.00 79.88 335 GLY A O 1
ATOM 2734 N N . LYS A 1 336 ? -12.511 -9.561 40.292 1.00 83.50 336 LYS A N 1
ATOM 2735 C CA . LYS A 1 336 ? -13.284 -8.327 40.475 1.00 83.50 336 LYS A CA 1
ATOM 2736 C C . LYS A 1 336 ? -12.432 -7.051 40.485 1.00 83.50 336 LYS A C 1
ATOM 2738 O O . LYS A 1 336 ? -12.997 -5.966 40.456 1.00 83.50 336 LYS A O 1
ATOM 2743 N N . ASP A 1 337 ? -11.104 -7.176 40.563 1.00 85.12 337 ASP A N 1
ATOM 2744 C CA . ASP A 1 337 ? -10.201 -6.051 40.804 1.00 85.12 337 ASP A CA 1
ATOM 2745 C C . ASP A 1 337 ? -8.737 -6.312 40.356 1.00 85.12 337 ASP A C 1
ATOM 2747 O O . ASP A 1 337 ? -8.393 -7.453 40.019 1.00 85.12 337 ASP A O 1
ATOM 2751 N N . PRO A 1 338 ? -7.854 -5.284 40.361 1.00 84.12 338 PRO A N 1
ATOM 2752 C CA . PRO A 1 338 ? -6.449 -5.400 39.955 1.00 84.12 338 PRO A CA 1
ATOM 2753 C C . PRO A 1 338 ? -5.612 -6.465 40.670 1.00 84.12 338 PRO A C 1
ATOM 2755 O O . PRO A 1 338 ? -4.613 -6.905 40.105 1.00 84.12 338 PRO A O 1
ATOM 2758 N N . SER A 1 339 ? -5.977 -6.886 41.885 1.00 86.19 339 SER A N 1
ATOM 2759 C CA . SER A 1 339 ? -5.207 -7.881 42.646 1.00 86.19 339 SER A CA 1
ATOM 2760 C C . SER A 1 339 ? -5.376 -9.309 42.118 1.00 86.19 339 SER A C 1
ATOM 2762 O O . SER A 1 339 ? -4.586 -10.196 42.451 1.00 86.19 339 SER A O 1
ATOM 2764 N N . ALA A 1 340 ? -6.381 -9.540 41.270 1.00 81.06 340 ALA A N 1
ATOM 2765 C CA . ALA A 1 340 ? -6.706 -10.854 40.740 1.00 81.06 340 ALA A CA 1
ATOM 2766 C C . ALA A 1 340 ? -5.528 -11.476 39.973 1.00 81.06 340 ALA A C 1
ATOM 2768 O O . ALA A 1 340 ? -5.001 -10.880 39.034 1.00 81.06 340 ALA A O 1
ATOM 2769 N N . GLY A 1 341 ? -5.124 -12.687 40.366 1.00 78.44 341 GLY A N 1
ATOM 2770 C CA . GLY A 1 341 ? -4.065 -13.440 39.687 1.00 78.44 341 GLY A CA 1
ATOM 2771 C C . GLY A 1 341 ? -2.672 -12.801 39.758 1.00 78.44 341 GLY A C 1
ATOM 2772 O O . GLY A 1 341 ? -1.838 -13.102 38.912 1.00 78.44 341 GLY A O 1
ATOM 2773 N N . GLN A 1 342 ? -2.423 -11.905 40.720 1.00 85.25 342 GLN A N 1
ATOM 2774 C CA . GLN A 1 342 ? -1.120 -11.257 40.894 1.00 85.25 342 GLN A CA 1
ATOM 2775 C C . GLN A 1 342 ? -0.158 -12.094 41.762 1.00 85.25 342 GLN A C 1
ATOM 2777 O O . GLN A 1 342 ? -0.600 -12.695 42.744 1.00 85.25 342 GLN A O 1
ATOM 2782 N N . PRO A 1 343 ? 1.161 -12.070 41.475 1.00 84.25 343 PRO A N 1
ATOM 2783 C CA . PRO A 1 343 ? 1.796 -11.408 40.332 1.00 84.25 343 PRO A CA 1
ATOM 2784 C C . PRO A 1 343 ? 1.572 -12.183 39.026 1.00 84.25 343 PRO A C 1
ATOM 2786 O O . PRO A 1 343 ? 1.643 -13.410 39.015 1.00 84.25 343 PRO A O 1
ATOM 2789 N N . VAL A 1 344 ? 1.368 -11.469 37.918 1.00 84.19 344 VAL A N 1
ATOM 2790 C CA . VAL A 1 344 ? 1.341 -12.097 36.587 1.00 84.19 344 VAL A CA 1
ATOM 2791 C C . VAL A 1 344 ? 2.769 -12.294 36.090 1.00 84.19 344 VAL A C 1
ATOM 2793 O O . VAL A 1 344 ? 3.598 -11.385 36.178 1.00 84.19 344 VAL A O 1
ATOM 2796 N N . THR A 1 345 ? 3.076 -13.476 35.567 1.00 89.25 345 THR A N 1
ATOM 2797 C CA . THR A 1 345 ? 4.418 -13.818 35.083 1.00 89.25 345 THR A CA 1
ATOM 2798 C C . THR A 1 345 ? 4.349 -14.366 33.664 1.00 89.25 345 THR A C 1
ATOM 2800 O O . THR A 1 345 ? 3.277 -14.636 33.129 1.00 89.25 345 THR A O 1
ATOM 2803 N N . PHE A 1 346 ? 5.504 -14.560 33.029 1.00 91.25 346 PHE A N 1
ATOM 2804 C CA . PHE A 1 346 ? 5.545 -15.171 31.702 1.00 91.25 346 PHE A CA 1
ATOM 2805 C C . PHE A 1 346 ? 4.982 -16.604 31.693 1.00 91.25 346 PHE A C 1
ATOM 2807 O O . PHE A 1 346 ? 4.467 -17.053 30.677 1.00 91.25 346 PHE A O 1
ATOM 2814 N N . THR A 1 347 ? 5.051 -17.314 32.821 1.00 88.06 347 THR A N 1
ATOM 2815 C CA . THR A 1 347 ? 4.642 -18.721 32.952 1.00 88.06 347 THR A CA 1
ATOM 2816 C C . THR A 1 347 ? 3.345 -18.917 33.738 1.00 88.06 347 THR A C 1
ATOM 2818 O O . THR A 1 347 ? 2.941 -20.057 33.950 1.00 88.06 347 THR A O 1
ATOM 2821 N N . SER A 1 348 ? 2.695 -17.846 34.203 1.00 84.88 348 SER A N 1
ATOM 2822 C CA . SER A 1 348 ? 1.439 -17.960 34.947 1.00 84.88 348 SER A CA 1
ATOM 2823 C C . SER A 1 348 ? 0.304 -18.404 34.025 1.00 84.88 348 SER A C 1
ATOM 2825 O O . SER A 1 348 ? 0.006 -17.712 33.052 1.00 84.88 348 SER A O 1
ATOM 2827 N N . GLU A 1 349 ? -0.357 -19.512 34.360 1.00 84.75 349 GLU A N 1
ATOM 2828 C CA . GLU A 1 349 ? -1.581 -19.955 33.690 1.00 84.75 349 GLU A CA 1
ATOM 2829 C C . GLU A 1 349 ? -2.800 -19.273 34.334 1.00 84.75 349 GLU A C 1
ATOM 2831 O O . GLU A 1 349 ? -3.016 -19.428 35.542 1.00 84.75 349 GLU A O 1
ATOM 2836 N N . PRO A 1 350 ? -3.575 -18.472 33.579 1.00 84.31 350 PRO A N 1
ATOM 2837 C CA . PRO A 1 350 ? -4.781 -17.855 34.107 1.00 84.31 350 PRO A CA 1
ATOM 2838 C C . PRO A 1 350 ? -5.864 -18.914 34.317 1.00 84.31 350 PRO A C 1
ATOM 2840 O O . PRO A 1 350 ? -5.905 -19.949 33.659 1.00 84.31 350 PRO A O 1
ATOM 2843 N N . ASP A 1 351 ? -6.801 -18.618 35.207 1.00 82.94 351 ASP A N 1
ATOM 2844 C CA . ASP A 1 351 ? -7.996 -19.437 35.402 1.00 82.94 351 ASP A CA 1
ATOM 2845 C C . ASP A 1 351 ? -8.890 -19.498 34.149 1.00 82.94 351 ASP A C 1
ATOM 2847 O O . ASP A 1 351 ? -9.539 -20.513 33.911 1.00 82.94 351 ASP A O 1
ATOM 2851 N N . PHE A 1 352 ? -8.884 -18.443 33.329 1.00 85.06 352 PHE A N 1
ATOM 2852 C CA . PHE A 1 352 ? -9.436 -18.442 31.976 1.00 85.06 352 PHE A CA 1
ATOM 2853 C C . PHE A 1 352 ? -8.453 -17.799 31.001 1.00 85.06 352 PHE A C 1
ATOM 2855 O O . PHE A 1 352 ? -8.187 -16.601 31.082 1.00 85.06 352 PHE A O 1
ATOM 2862 N N . GLU A 1 353 ? -7.946 -18.563 30.037 1.00 89.00 353 GLU A N 1
ATOM 2863 C CA . GLU A 1 353 ? -7.080 -18.018 28.983 1.00 89.00 353 GLU A CA 1
ATOM 2864 C C . GLU A 1 353 ? -7.865 -17.498 27.768 1.00 89.00 353 GLU A C 1
ATOM 2866 O O . GLU A 1 353 ? -7.333 -16.693 26.999 1.00 89.00 353 GLU A O 1
ATOM 2871 N N . ASP A 1 354 ? -9.129 -17.918 27.616 1.00 92.31 354 ASP A N 1
ATOM 2872 C CA . ASP A 1 354 ? -9.991 -17.619 26.465 1.00 92.31 354 ASP A CA 1
ATOM 2873 C C . ASP A 1 354 ? -10.049 -16.123 26.150 1.00 92.31 354 ASP A C 1
ATOM 2875 O O . ASP A 1 354 ? -9.734 -15.690 25.043 1.00 92.31 354 ASP A O 1
ATOM 2879 N N . TYR A 1 355 ? -10.412 -15.315 27.144 1.00 93.56 355 TYR A N 1
ATOM 2880 C CA . TYR A 1 355 ? -10.624 -13.891 26.920 1.00 93.56 355 TYR A CA 1
ATOM 2881 C C . TYR A 1 355 ? -9.308 -13.172 26.623 1.00 93.56 355 TYR A C 1
ATOM 2883 O O . TYR A 1 355 ? -9.285 -12.262 25.801 1.00 93.56 355 TYR A O 1
ATOM 2891 N N . GLY A 1 356 ? -8.204 -13.596 27.250 1.00 95.06 356 GLY A N 1
ATOM 2892 C CA . GLY A 1 356 ? -6.885 -13.037 26.972 1.00 95.06 356 GLY A CA 1
ATOM 2893 C C . GLY A 1 356 ? -6.419 -13.366 25.556 1.00 95.06 356 GLY A C 1
ATOM 2894 O O . GLY A 1 356 ? -5.859 -12.500 24.888 1.00 95.06 356 GLY A O 1
ATOM 2895 N N . THR A 1 357 ? -6.744 -14.566 25.067 1.00 96.88 357 THR A N 1
ATOM 2896 C CA . THR A 1 357 ? -6.558 -14.949 23.661 1.00 96.88 357 THR A CA 1
ATOM 2897 C C . THR A 1 357 ? -7.385 -14.053 22.738 1.00 96.88 357 THR A C 1
ATOM 2899 O O . THR A 1 357 ? -6.847 -13.508 21.778 1.00 96.88 357 THR A O 1
ATOM 2902 N N . GLY A 1 358 ? -8.660 -13.814 23.061 1.00 97.62 358 GLY A N 1
ATOM 2903 C CA . GLY A 1 358 ? -9.513 -12.882 22.315 1.00 97.62 358 GLY A CA 1
ATOM 2904 C C . GLY A 1 358 ? -8.957 -11.454 22.268 1.00 97.62 358 GLY A C 1
ATOM 2905 O O . GLY A 1 358 ? -8.840 -10.879 21.187 1.00 97.62 358 GLY A O 1
ATOM 2906 N N . CYS A 1 359 ? -8.533 -10.900 23.411 1.00 97.94 359 CYS A N 1
ATOM 2907 C CA . CYS A 1 359 ? -7.902 -9.577 23.487 1.00 97.94 359 CYS A CA 1
ATOM 2908 C C . CYS A 1 359 ? -6.634 -9.492 22.634 1.00 97.94 359 CYS A C 1
ATOM 2910 O O . CYS A 1 359 ? -6.456 -8.523 21.895 1.00 97.94 359 CYS A O 1
ATOM 2912 N N . PHE A 1 360 ? -5.762 -10.502 22.738 1.00 98.38 360 PHE A N 1
ATOM 2913 C CA . PHE A 1 360 ? -4.534 -10.585 21.954 1.00 98.38 360 PHE A CA 1
ATOM 2914 C C . PHE A 1 360 ? -4.839 -10.557 20.455 1.00 98.38 360 PHE A C 1
ATOM 2916 O O . PHE A 1 360 ? -4.269 -9.740 19.733 1.00 98.38 360 PHE A O 1
ATOM 2923 N N . ILE A 1 361 ? -5.773 -11.401 20.002 1.00 98.50 361 ILE A N 1
ATOM 2924 C CA . ILE A 1 361 ? -6.158 -11.480 18.591 1.00 98.50 361 ILE A CA 1
ATOM 2925 C C . ILE A 1 361 ? -6.745 -10.144 18.117 1.00 98.50 361 ILE A C 1
ATOM 2927 O O . ILE A 1 361 ? -6.320 -9.654 17.078 1.00 98.50 361 ILE A O 1
ATOM 2931 N N . LEU A 1 362 ? -7.643 -9.506 18.877 1.00 97.94 362 LEU A N 1
ATOM 2932 C CA . LEU A 1 362 ? -8.204 -8.195 18.512 1.00 97.94 362 LEU A CA 1
ATOM 2933 C C . LEU A 1 362 ? -7.115 -7.128 18.322 1.00 97.94 362 LEU A C 1
ATOM 2935 O O . LEU A 1 362 ? -7.095 -6.436 17.303 1.00 97.94 362 LEU A O 1
ATOM 2939 N N . GLY A 1 363 ? -6.188 -7.015 19.279 1.00 97.81 363 GLY A N 1
ATOM 2940 C CA . GLY A 1 363 ? -5.072 -6.070 19.193 1.00 97.81 363 GLY A CA 1
ATOM 2941 C C . GLY A 1 363 ? -4.153 -6.352 18.008 1.00 97.81 363 GLY A C 1
ATOM 2942 O O . GLY A 1 363 ? -3.767 -5.431 17.289 1.00 97.81 363 GLY A O 1
ATOM 2943 N N . ALA A 1 364 ? -3.836 -7.624 17.776 1.00 97.56 364 ALA A N 1
ATOM 2944 C CA . ALA A 1 364 ? -2.965 -8.045 16.689 1.00 97.56 364 ALA A CA 1
ATOM 2945 C C . ALA A 1 364 ? -3.600 -7.846 15.305 1.00 97.56 364 ALA A C 1
ATOM 2947 O O . ALA A 1 364 ? -2.933 -7.352 14.402 1.00 97.56 364 ALA A O 1
ATOM 2948 N N . VAL A 1 365 ? -4.882 -8.187 15.143 1.00 95.62 365 VAL A N 1
ATOM 2949 C CA . VAL A 1 365 ? -5.632 -8.040 13.885 1.00 95.62 365 VAL A CA 1
ATOM 2950 C C . VAL A 1 365 ? -5.761 -6.572 13.495 1.00 95.62 365 VAL A C 1
ATOM 2952 O O . VAL A 1 365 ? -5.501 -6.214 12.349 1.00 95.62 365 VAL A O 1
ATOM 2955 N N . GLU A 1 366 ? -6.128 -5.693 14.426 1.00 95.00 366 GLU A N 1
ATOM 2956 C CA . GLU A 1 366 ? -6.299 -4.276 14.090 1.00 95.00 366 GLU A CA 1
ATOM 2957 C C . GLU A 1 366 ? -4.955 -3.594 13.802 1.00 95.00 366 GLU A C 1
ATOM 2959 O O . GLU A 1 366 ? -4.845 -2.779 12.883 1.00 95.00 366 GLU A O 1
ATOM 2964 N N . TYR A 1 367 ? -3.899 -3.988 14.520 1.00 94.62 367 TYR A N 1
ATOM 2965 C CA . TYR A 1 367 ? -2.546 -3.542 14.204 1.00 94.62 367 TYR A CA 1
ATOM 2966 C C . TYR A 1 367 ? -2.056 -4.093 12.858 1.00 94.62 367 TYR A C 1
ATOM 2968 O O . TYR A 1 367 ? -1.460 -3.345 12.084 1.00 94.62 367 TYR A O 1
ATOM 2976 N N . TYR A 1 368 ? -2.372 -5.353 12.529 1.00 90.94 368 TYR A N 1
ATOM 2977 C CA . TYR A 1 368 ? -2.130 -5.927 11.205 1.00 90.94 368 TYR A CA 1
ATOM 2978 C C . TYR A 1 368 ? -2.794 -5.077 10.127 1.00 90.94 368 TYR A C 1
ATOM 2980 O O . TYR A 1 368 ? -2.116 -4.689 9.182 1.00 90.94 368 TYR A O 1
ATOM 2988 N N . ARG A 1 369 ? -4.081 -4.731 10.267 1.00 86.50 369 ARG A N 1
ATOM 2989 C CA . ARG A 1 369 ? -4.806 -3.895 9.289 1.00 86.50 369 ARG A CA 1
ATOM 2990 C C . ARG A 1 369 ? -4.125 -2.557 9.052 1.00 86.50 369 ARG A C 1
ATOM 2992 O O . ARG A 1 369 ? -3.988 -2.155 7.901 1.00 86.50 369 ARG A O 1
ATOM 2999 N N . LEU A 1 370 ? -3.658 -1.924 10.129 1.00 84.94 370 LEU A N 1
ATOM 3000 C CA . LEU A 1 370 ? -2.937 -0.656 10.058 1.00 84.94 370 LEU A CA 1
ATOM 3001 C C . LEU A 1 370 ? -1.646 -0.775 9.251 1.00 84.94 370 LEU A C 1
ATOM 3003 O O . LEU A 1 370 ? -1.414 0.006 8.334 1.00 84.94 370 LEU A O 1
ATOM 3007 N N . ILE A 1 371 ? -0.794 -1.745 9.581 1.00 81.88 371 ILE A N 1
ATOM 3008 C CA . ILE A 1 371 ? 0.515 -1.845 8.925 1.00 81.88 371 ILE A CA 1
ATOM 3009 C C . ILE A 1 371 ? 0.454 -2.532 7.554 1.00 81.88 371 ILE A C 1
ATOM 3011 O O . ILE A 1 371 ? 1.406 -2.438 6.784 1.00 81.88 371 ILE A O 1
ATOM 3015 N N . SER A 1 372 ? -0.646 -3.228 7.258 1.00 73.31 372 SER A N 1
ATOM 3016 C CA . SER A 1 372 ? -0.898 -3.899 5.982 1.00 73.31 372 SER A CA 1
ATOM 3017 C C . SER A 1 372 ? -1.754 -3.087 5.023 1.00 73.31 372 SER A C 1
ATOM 3019 O O . SER A 1 372 ? -2.037 -3.611 3.961 1.00 73.31 372 SER A O 1
ATOM 3021 N N . GLY A 1 373 ? -2.234 -1.887 5.370 1.00 70.38 373 GLY A N 1
ATOM 3022 C CA . GLY A 1 373 ? -3.136 -1.119 4.498 1.00 70.38 373 GLY A CA 1
ATOM 3023 C C . GLY A 1 373 ? -4.422 -1.870 4.117 1.00 70.38 373 GLY A C 1
ATOM 3024 O O . GLY A 1 373 ? -4.982 -1.623 3.053 1.00 70.38 373 GLY A O 1
ATOM 3025 N N . PHE A 1 374 ? -4.884 -2.817 4.946 1.00 64.69 374 PHE A N 1
ATOM 3026 C CA . PHE A 1 374 ? -5.986 -3.745 4.626 1.00 64.69 374 PHE A CA 1
ATOM 3027 C C . PHE A 1 374 ? -7.301 -3.041 4.242 1.00 64.69 374 PHE A C 1
ATOM 3029 O O . PHE A 1 374 ? -8.106 -3.597 3.504 1.00 64.69 374 PHE A O 1
ATOM 3036 N N . ASN A 1 375 ? -7.505 -1.814 4.728 1.00 68.38 375 ASN A N 1
ATOM 3037 C CA . ASN A 1 375 ? -8.693 -0.997 4.467 1.00 68.38 375 ASN A CA 1
ATOM 3038 C C . ASN A 1 375 ? -8.409 0.211 3.565 1.00 68.38 375 ASN A C 1
ATOM 3040 O O . ASN A 1 375 ? -9.237 1.125 3.499 1.00 68.38 375 ASN A O 1
ATOM 3044 N N . ASP A 1 376 ? -7.252 0.252 2.903 1.00 81.81 376 ASP A N 1
ATOM 3045 C CA . ASP A 1 376 ? -6.961 1.318 1.955 1.00 81.81 376 ASP A CA 1
ATOM 3046 C C . ASP A 1 376 ? -8.022 1.332 0.857 1.00 81.81 376 ASP A C 1
ATOM 3048 O O . ASP A 1 376 ? -8.503 0.291 0.408 1.00 81.81 376 ASP A O 1
ATOM 3052 N N . LYS A 1 377 ? -8.417 2.533 0.439 1.00 86.88 377 LYS A N 1
ATOM 3053 C CA . LYS A 1 377 ? -9.433 2.728 -0.592 1.00 86.88 377 LYS A CA 1
ATOM 3054 C C . LYS A 1 377 ? -8.848 3.453 -1.782 1.00 86.88 377 LYS A C 1
ATOM 3056 O O . LYS A 1 377 ? -8.070 4.395 -1.620 1.00 86.88 377 LYS A O 1
ATOM 3061 N N . TRP A 1 378 ? -9.280 3.049 -2.966 1.00 95.50 378 TRP A N 1
ATOM 3062 C CA . TRP A 1 378 ? -9.108 3.837 -4.171 1.00 95.50 378 TRP A CA 1
ATOM 3063 C C . TRP A 1 378 ? -9.844 5.175 -4.057 1.00 95.50 378 TRP A C 1
ATOM 3065 O O . TRP A 1 378 ? -10.769 5.307 -3.247 1.00 95.50 378 TRP A O 1
ATOM 3075 N N . PRO A 1 379 ? -9.464 6.186 -4.856 1.00 95.81 379 PRO A N 1
ATOM 3076 C CA . PRO A 1 379 ? -10.103 7.496 -4.790 1.00 95.81 379 PRO A CA 1
ATOM 3077 C C . PRO A 1 379 ? -11.599 7.477 -5.146 1.00 95.81 379 PRO A C 1
ATOM 3079 O O . PRO A 1 379 ? -12.323 8.373 -4.720 1.00 95.81 379 PRO A O 1
ATOM 3082 N N . ASP A 1 380 ? -12.089 6.445 -5.841 1.00 95.19 380 ASP A N 1
ATOM 3083 C CA . ASP A 1 380 ? -13.525 6.218 -6.061 1.00 95.19 380 ASP A CA 1
ATOM 3084 C C . ASP A 1 380 ? -14.269 5.577 -4.869 1.00 95.19 380 ASP A C 1
ATOM 3086 O O . ASP A 1 380 ? -15.484 5.382 -4.917 1.00 95.19 380 ASP A O 1
ATOM 3090 N N . GLY A 1 381 ? -13.559 5.269 -3.781 1.00 89.00 381 GLY A N 1
ATOM 3091 C CA . GLY A 1 381 ? -14.098 4.710 -2.543 1.00 89.00 381 GLY A CA 1
ATOM 3092 C C . GLY A 1 381 ? -14.127 3.181 -2.477 1.00 89.00 381 GLY A C 1
ATOM 3093 O O . GLY A 1 381 ? -14.467 2.642 -1.416 1.00 89.00 381 GLY A O 1
ATOM 3094 N N . THR A 1 382 ? -13.761 2.477 -3.552 1.00 89.50 382 THR A N 1
ATOM 3095 C CA . THR A 1 382 ? -13.622 1.012 -3.537 1.00 89.50 382 THR A CA 1
ATOM 3096 C C . THR A 1 382 ? -12.403 0.579 -2.718 1.00 89.50 382 THR A C 1
ATOM 3098 O O . THR A 1 382 ? -11.440 1.326 -2.579 1.00 89.50 382 THR A O 1
ATOM 3101 N N . VAL A 1 383 ? -12.441 -0.613 -2.117 1.00 84.31 383 VAL A N 1
ATOM 3102 C CA . VAL A 1 383 ? -11.333 -1.128 -1.290 1.00 84.31 383 VAL A CA 1
ATOM 3103 C C . VAL A 1 383 ? -10.195 -1.610 -2.190 1.00 84.31 383 VAL A C 1
ATOM 3105 O O . VAL A 1 383 ? -10.431 -2.320 -3.168 1.00 84.31 383 VAL A O 1
ATOM 3108 N N . MET A 1 384 ? -8.960 -1.235 -1.858 1.00 89.69 384 MET A N 1
ATOM 3109 C CA . MET A 1 384 ? -7.765 -1.729 -2.531 1.00 89.69 384 MET A CA 1
ATOM 3110 C C . MET A 1 384 ? -7.569 -3.214 -2.227 1.00 89.69 384 MET A C 1
ATOM 3112 O O . MET A 1 384 ? -7.659 -3.649 -1.080 1.00 89.69 384 MET A O 1
ATOM 3116 N N . SER A 1 385 ? -7.255 -4.001 -3.256 1.00 86.38 385 SER A N 1
ATOM 3117 C CA . SER A 1 385 ? -6.880 -5.404 -3.069 1.00 86.38 385 SER A CA 1
ATOM 3118 C C . SER A 1 385 ? -5.678 -5.516 -2.115 1.00 86.38 385 SER A C 1
ATOM 3120 O O . SER A 1 385 ? -4.712 -4.762 -2.277 1.00 86.38 385 SER A O 1
ATOM 3122 N N . PRO A 1 386 ? -5.645 -6.496 -1.189 1.00 78.19 386 PRO A N 1
ATOM 3123 C CA . PRO A 1 386 ? -4.471 -6.761 -0.351 1.00 78.19 386 PRO A CA 1
ATOM 3124 C C . PRO A 1 386 ? -3.179 -6.999 -1.147 1.00 78.19 386 PRO A C 1
ATOM 3126 O O . PRO A 1 386 ? -2.082 -6.848 -0.607 1.00 78.19 386 PRO A O 1
ATOM 3129 N N . TRP A 1 387 ? -3.291 -7.337 -2.438 1.00 88.00 387 TRP A N 1
ATOM 3130 C CA . TRP A 1 387 ? -2.161 -7.452 -3.359 1.00 88.00 387 TRP A CA 1
ATOM 3131 C C . TRP A 1 387 ? -1.272 -6.197 -3.378 1.00 88.00 387 TRP A C 1
ATOM 3133 O O . TRP A 1 387 ? -0.049 -6.332 -3.393 1.00 88.00 387 TRP A O 1
ATOM 3143 N N . PHE A 1 388 ? -1.854 -4.995 -3.286 1.00 91.69 388 PHE A N 1
ATOM 3144 C CA . PHE A 1 388 ? -1.113 -3.723 -3.298 1.00 91.69 388 PHE A CA 1
ATOM 3145 C C . PHE A 1 388 ? -0.265 -3.482 -2.049 1.00 91.69 388 PHE A C 1
ATOM 3147 O O . PHE A 1 388 ? 0.663 -2.676 -2.069 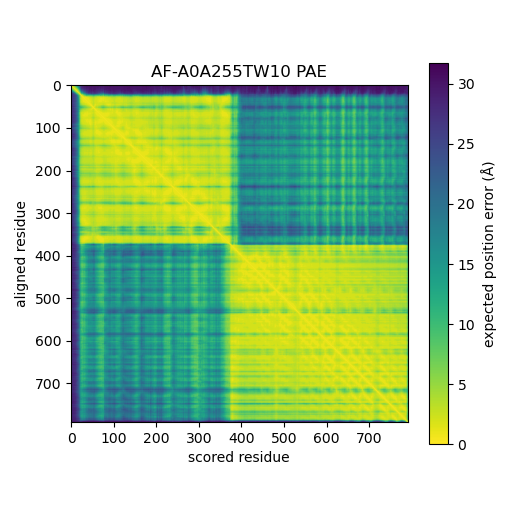1.00 91.69 388 PHE A O 1
ATOM 3154 N N . ASN A 1 389 ? -0.555 -4.210 -0.975 1.00 76.19 389 ASN A N 1
ATOM 3155 C CA . ASN A 1 389 ? 0.185 -4.131 0.276 1.00 76.19 389 ASN A CA 1
ATOM 3156 C C . ASN A 1 389 ? 1.185 -5.283 0.441 1.00 76.19 389 ASN A C 1
ATOM 3158 O O . ASN A 1 389 ? 1.969 -5.313 1.394 1.00 76.19 389 ASN A O 1
ATOM 3162 N N . ASN A 1 390 ? 1.188 -6.239 -0.490 1.00 77.69 390 ASN A N 1
ATOM 3163 C CA . ASN A 1 390 ? 2.116 -7.353 -0.473 1.00 77.69 390 ASN A CA 1
ATOM 3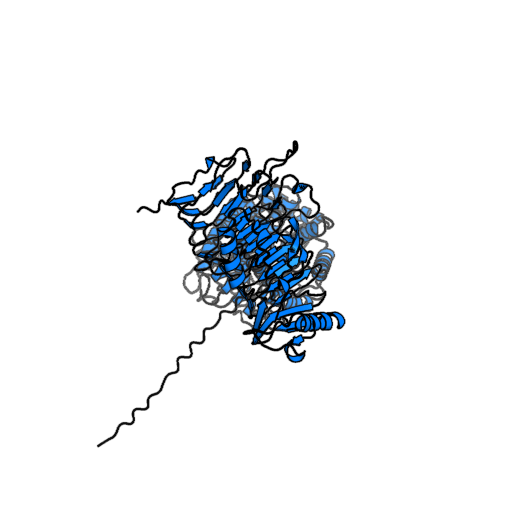164 C C . ASN A 1 390 ? 3.469 -6.947 -1.077 1.00 77.69 390 ASN A C 1
ATOM 3166 O O . ASN A 1 390 ? 3.666 -6.955 -2.292 1.00 77.69 390 ASN A O 1
ATOM 3170 N N . ARG A 1 391 ? 4.426 -6.648 -0.194 1.00 82.50 391 ARG A N 1
ATOM 3171 C CA . ARG A 1 391 ? 5.827 -6.361 -0.541 1.00 82.50 391 ARG A CA 1
ATOM 3172 C C . ARG A 1 391 ? 6.755 -7.573 -0.428 1.00 82.50 391 ARG A C 1
ATOM 3174 O O . ARG A 1 391 ? 7.974 -7.396 -0.360 1.00 82.50 391 ARG A O 1
ATOM 3181 N N . THR A 1 392 ? 6.222 -8.792 -0.352 1.00 82.94 392 THR A N 1
ATOM 3182 C CA . THR A 1 392 ? 7.055 -9.994 -0.250 1.00 82.94 392 THR A CA 1
ATOM 3183 C C . THR A 1 392 ? 7.971 -10.085 -1.464 1.00 82.94 392 THR A C 1
ATOM 3185 O O . THR A 1 392 ? 7.521 -10.223 -2.602 1.00 82.94 392 THR A O 1
ATOM 3188 N N . LYS A 1 393 ? 9.278 -9.996 -1.210 1.00 88.44 393 LYS A N 1
ATOM 3189 C CA . LYS A 1 393 ? 10.300 -10.133 -2.243 1.00 88.44 393 LYS A CA 1
ATOM 3190 C C . LYS A 1 393 ? 10.366 -11.570 -2.727 1.00 88.44 393 LYS A C 1
ATOM 3192 O O . LYS A 1 393 ? 10.356 -12.511 -1.934 1.00 88.44 393 LYS A O 1
ATOM 3197 N N . VAL A 1 394 ? 10.502 -11.723 -4.034 1.00 92.31 394 VAL A N 1
ATOM 3198 C CA . VAL A 1 394 ? 10.748 -13.009 -4.669 1.00 92.31 394 VAL A CA 1
ATOM 3199 C C . VAL A 1 394 ? 12.153 -13.472 -4.302 1.00 92.31 394 VAL A C 1
ATOM 3201 O O . VAL A 1 394 ? 13.123 -12.725 -4.444 1.00 92.31 394 VAL A O 1
ATOM 3204 N N . ASN A 1 395 ? 12.262 -14.715 -3.835 1.00 92.88 395 ASN A N 1
ATOM 3205 C CA . ASN A 1 395 ? 13.538 -15.392 -3.658 1.00 92.88 395 ASN A CA 1
ATOM 3206 C C . ASN A 1 395 ? 13.911 -16.097 -4.974 1.00 92.88 395 ASN A C 1
ATOM 3208 O O . ASN A 1 395 ? 13.278 -17.094 -5.313 1.00 92.88 395 ASN A O 1
ATOM 3212 N N . PRO A 1 396 ? 14.951 -15.662 -5.710 1.00 90.44 396 PRO A N 1
ATOM 3213 C CA . PRO A 1 396 ? 15.314 -16.297 -6.977 1.00 90.44 396 PRO A CA 1
ATOM 3214 C C . PRO A 1 396 ? 15.665 -17.782 -6.829 1.00 90.44 396 PRO A C 1
ATOM 3216 O O . PRO A 1 396 ? 15.502 -18.548 -7.770 1.00 90.44 396 PRO A O 1
ATOM 3219 N N . ALA A 1 397 ? 16.119 -18.221 -5.651 1.00 90.56 397 ALA A N 1
ATOM 3220 C CA . ALA A 1 397 ? 16.434 -19.627 -5.407 1.00 90.56 397 ALA A CA 1
ATOM 3221 C C . ALA A 1 397 ? 15.193 -20.539 -5.364 1.00 90.56 397 ALA A C 1
ATOM 3223 O O . ALA A 1 397 ? 15.340 -21.750 -5.502 1.00 90.56 397 ALA A O 1
ATOM 3224 N N . SER A 1 398 ? 13.984 -19.990 -5.186 1.00 92.00 398 SER A N 1
ATOM 3225 C CA . SER A 1 398 ? 12.737 -20.767 -5.213 1.00 92.00 398 SER A CA 1
ATOM 3226 C C . SER A 1 398 ? 12.078 -20.824 -6.595 1.00 92.00 398 SER A C 1
ATOM 3228 O O . SER A 1 398 ? 11.016 -21.422 -6.720 1.00 92.00 398 SER A O 1
ATOM 3230 N N . LEU A 1 399 ? 12.677 -20.213 -7.625 1.00 92.25 399 LEU A N 1
ATOM 3231 C CA . LEU A 1 399 ? 12.118 -20.105 -8.983 1.00 92.25 399 LEU A CA 1
ATOM 3232 C C . LEU A 1 399 ? 12.622 -21.197 -9.948 1.00 92.25 399 LEU A C 1
ATOM 3234 O O . LEU A 1 399 ? 12.569 -21.040 -11.165 1.00 92.25 399 LEU A O 1
ATOM 3238 N N . GLY A 1 400 ? 13.147 -22.301 -9.415 1.00 94.81 400 GLY A N 1
ATOM 3239 C CA . GLY A 1 400 ? 13.644 -23.429 -10.204 1.00 94.81 400 GLY A CA 1
ATOM 3240 C C . GLY A 1 400 ? 15.147 -23.387 -10.495 1.00 94.81 400 GLY A C 1
ATOM 3241 O O . GLY A 1 400 ? 15.927 -22.730 -9.801 1.00 94.81 400 GLY A O 1
ATOM 3242 N N . THR A 1 401 ? 15.568 -24.159 -11.500 1.00 98.19 401 THR A N 1
ATOM 3243 C CA . THR A 1 401 ? 16.983 -24.373 -11.838 1.00 98.19 401 THR A CA 1
ATOM 3244 C C . THR A 1 401 ? 17.665 -23.072 -12.241 1.00 98.19 401 THR A C 1
ATOM 3246 O O . THR A 1 401 ? 17.121 -22.283 -13.008 1.00 98.19 401 THR A O 1
ATOM 3249 N N . ARG A 1 402 ? 18.887 -22.854 -11.752 1.00 98.38 402 ARG A N 1
ATOM 3250 C CA . ARG A 1 402 ? 19.702 -21.687 -12.103 1.00 98.38 402 ARG A CA 1
ATOM 3251 C C . ARG A 1 402 ? 20.570 -21.997 -13.321 1.00 98.38 402 ARG A C 1
ATOM 3253 O O . ARG A 1 402 ? 21.316 -22.968 -13.310 1.00 98.38 402 ARG A O 1
ATOM 3260 N N . TYR A 1 403 ? 20.507 -21.132 -14.325 1.00 98.75 403 TYR A N 1
ATOM 3261 C CA . TYR A 1 403 ? 21.297 -21.173 -15.550 1.00 98.75 403 TYR A CA 1
ATOM 3262 C C . TYR A 1 403 ? 22.269 -19.994 -15.539 1.00 98.75 403 TYR A C 1
ATOM 3264 O O . TYR A 1 403 ? 21.941 -18.887 -15.977 1.00 98.75 403 TYR A O 1
ATOM 3272 N N . VAL A 1 404 ? 23.462 -20.207 -14.982 1.00 98.81 404 VAL A N 1
ATOM 3273 C CA . VAL A 1 404 ? 24.508 -19.178 -14.943 1.00 98.81 404 VAL A CA 1
ATOM 3274 C C . VAL A 1 404 ? 25.117 -19.053 -16.331 1.00 98.81 404 VAL A C 1
ATOM 3276 O O . VAL A 1 404 ? 25.705 -19.999 -16.849 1.00 98.81 404 VAL A O 1
ATOM 3279 N N . VAL A 1 405 ? 24.992 -17.882 -16.957 1.00 98.81 405 VAL A N 1
ATOM 3280 C CA . VAL A 1 405 ? 25.317 -17.728 -18.388 1.00 98.81 405 VAL A CA 1
ATOM 3281 C C . VAL A 1 405 ? 26.773 -18.082 -18.729 1.00 98.81 405 VAL A C 1
ATOM 3283 O O . VAL A 1 405 ? 27.049 -18.596 -19.813 1.00 98.81 405 VAL A O 1
ATOM 3286 N N . THR A 1 406 ? 27.706 -17.905 -17.789 1.00 98.69 406 THR A N 1
ATOM 3287 C CA . THR A 1 406 ? 29.121 -18.281 -17.957 1.00 98.69 406 THR A CA 1
ATOM 3288 C C . THR A 1 406 ? 29.360 -19.789 -17.991 1.00 98.69 406 THR A C 1
ATOM 3290 O O . THR A 1 406 ? 30.294 -20.243 -18.647 1.00 98.69 406 THR A O 1
ATOM 3293 N N . GLU A 1 407 ? 28.500 -20.582 -17.350 1.00 98.50 407 GLU A N 1
ATOM 3294 C CA . GLU A 1 407 ? 28.531 -22.054 -17.416 1.00 98.50 407 GLU A CA 1
ATOM 3295 C C . GLU A 1 407 ? 27.995 -22.579 -18.757 1.00 98.50 407 GLU A C 1
ATOM 3297 O O . GLU A 1 407 ? 28.136 -23.756 -19.092 1.00 98.50 407 GLU A O 1
ATOM 3302 N N . HIS A 1 408 ? 27.413 -21.688 -19.561 1.00 98.12 408 HIS A N 1
ATOM 3303 C CA . HIS A 1 408 ? 26.882 -21.965 -20.890 1.00 98.12 408 HIS A CA 1
ATOM 3304 C C . HIS A 1 408 ? 27.661 -21.249 -22.003 1.00 98.12 408 HIS A C 1
ATOM 3306 O O . HIS A 1 408 ? 27.159 -21.083 -23.111 1.00 98.12 408 HIS A O 1
ATOM 3312 N N . GLY A 1 409 ? 28.908 -20.852 -21.727 1.00 96.81 409 GLY A N 1
ATOM 3313 C CA . GLY A 1 409 ? 29.833 -20.329 -22.735 1.00 96.81 409 GLY A CA 1
ATOM 3314 C C . GLY A 1 409 ? 29.728 -18.828 -23.011 1.00 96.81 409 GLY A C 1
ATOM 3315 O O . GLY A 1 409 ? 30.490 -18.327 -23.840 1.00 96.81 409 GLY A O 1
ATOM 3316 N N . VAL A 1 410 ? 28.854 -18.096 -22.310 1.00 98.50 410 VAL A N 1
ATOM 3317 C CA . VAL A 1 410 ? 28.802 -16.629 -22.394 1.00 98.50 410 VAL A CA 1
ATOM 3318 C C . VAL A 1 410 ? 29.969 -16.030 -21.605 1.00 98.50 410 VAL A C 1
ATOM 3320 O O . VAL A 1 410 ? 30.178 -16.329 -20.432 1.00 98.50 410 VAL A O 1
ATOM 3323 N N . LYS A 1 411 ? 30.751 -15.160 -22.237 1.00 98.31 411 LYS A N 1
ATOM 3324 C CA . LYS A 1 411 ? 31.932 -14.516 -21.653 1.00 98.31 411 LYS A CA 1
ATOM 3325 C C . LYS A 1 411 ? 31.565 -13.172 -21.029 1.00 98.31 411 LYS A C 1
ATOM 3327 O O . LYS A 1 411 ? 30.794 -12.409 -21.606 1.00 98.31 411 LYS A O 1
ATOM 3332 N N . SER A 1 412 ? 32.168 -12.850 -19.884 1.00 97.81 412 SER A N 1
ATOM 3333 C CA . SER A 1 412 ? 32.110 -11.498 -19.311 1.00 97.81 412 SER A CA 1
ATOM 3334 C C . SER A 1 412 ? 33.021 -10.560 -20.110 1.00 97.81 412 SER A C 1
ATOM 3336 O O . SER A 1 412 ? 34.153 -10.289 -19.708 1.00 97.81 412 SER A O 1
ATOM 3338 N N . ASP A 1 413 ? 32.520 -10.081 -21.240 1.00 96.62 413 ASP A N 1
ATOM 3339 C CA . ASP A 1 413 ? 33.186 -9.154 -22.145 1.00 96.62 413 ASP A CA 1
ATOM 3340 C C . ASP A 1 413 ? 32.204 -8.035 -22.528 1.00 96.62 413 ASP A C 1
ATOM 3342 O O . ASP A 1 413 ? 31.100 -8.286 -23.015 1.00 96.62 413 ASP A O 1
ATOM 3346 N N . SER A 1 414 ? 32.600 -6.785 -22.278 1.00 95.81 414 SER A N 1
ATOM 3347 C CA . SER A 1 414 ? 31.772 -5.598 -22.516 1.00 95.81 414 SER A CA 1
ATOM 3348 C C . SER A 1 414 ? 31.756 -5.125 -23.974 1.00 95.81 414 SER A C 1
ATOM 3350 O O . SER A 1 414 ? 31.053 -4.152 -24.273 1.00 95.81 414 SER A O 1
ATOM 3352 N N . THR A 1 415 ? 32.528 -5.786 -24.842 1.00 96.06 415 THR A N 1
ATOM 3353 C CA . THR A 1 415 ? 32.731 -5.460 -26.263 1.00 96.06 415 THR A CA 1
ATOM 3354 C C . THR A 1 415 ? 32.237 -6.558 -27.205 1.00 96.06 415 THR A C 1
ATOM 3356 O O . THR A 1 415 ? 31.959 -6.287 -28.369 1.00 96.06 415 THR A O 1
ATOM 3359 N N . LEU A 1 416 ? 32.081 -7.791 -26.711 1.00 97.69 416 LEU A N 1
ATOM 3360 C CA . LEU A 1 416 ? 31.623 -8.926 -27.509 1.00 97.69 416 LEU A CA 1
ATOM 3361 C C . LEU A 1 416 ? 30.098 -9.060 -27.463 1.00 97.69 416 LEU A C 1
ATOM 3363 O O . LEU A 1 416 ? 29.543 -9.439 -26.430 1.00 97.69 416 LEU A O 1
ATOM 3367 N N . ILE A 1 417 ? 29.434 -8.823 -28.596 1.00 97.88 417 ILE A N 1
ATOM 3368 C CA . ILE A 1 417 ? 27.995 -9.059 -28.752 1.00 97.88 417 ILE A CA 1
ATOM 3369 C C . ILE A 1 417 ? 27.689 -10.563 -28.665 1.00 97.88 417 ILE A C 1
ATOM 3371 O O . ILE A 1 417 ? 28.236 -11.373 -29.413 1.00 97.88 417 ILE A O 1
ATOM 3375 N N . GLN A 1 418 ? 26.842 -10.960 -27.713 1.00 98.19 418 GLN A N 1
ATOM 3376 C CA . GLN A 1 418 ? 26.584 -12.373 -27.390 1.00 98.19 418 GLN A CA 1
ATOM 3377 C C . GLN A 1 418 ? 25.095 -12.727 -27.401 1.00 98.19 418 GLN A C 1
ATOM 3379 O O . GLN A 1 418 ? 24.685 -13.689 -26.751 1.00 98.19 418 GLN A O 1
ATOM 3384 N N . THR A 1 419 ? 24.293 -11.981 -28.166 1.00 98.81 419 THR A N 1
ATOM 3385 C CA . THR A 1 419 ? 22.831 -12.119 -28.245 1.00 98.81 419 THR A CA 1
ATOM 3386 C C . THR A 1 419 ? 22.396 -13.570 -28.447 1.00 98.81 419 THR A C 1
ATOM 3388 O O . THR A 1 419 ? 21.637 -14.098 -27.641 1.00 98.81 419 THR A O 1
ATOM 3391 N N . SER A 1 420 ? 22.940 -14.262 -29.455 1.00 98.62 420 SER A N 1
ATOM 3392 C CA . SER A 1 420 ? 22.568 -15.654 -29.746 1.00 98.62 420 SER A CA 1
ATOM 3393 C C . SER A 1 420 ? 22.961 -16.625 -28.631 1.00 98.62 420 SER A C 1
ATOM 3395 O O . SER A 1 420 ? 22.226 -17.567 -28.355 1.00 98.62 420 SER A O 1
ATOM 3397 N N . ALA A 1 421 ? 24.104 -16.404 -27.973 1.00 98.75 421 ALA A N 1
ATOM 3398 C CA . ALA A 1 421 ? 24.560 -17.265 -26.886 1.00 98.75 421 ALA A CA 1
ATOM 3399 C C . ALA A 1 421 ? 23.689 -17.084 -25.635 1.00 98.75 421 ALA A C 1
ATOM 3401 O O . ALA A 1 421 ? 23.264 -18.069 -25.041 1.00 98.75 421 ALA A O 1
ATOM 3402 N N . LEU A 1 422 ? 23.367 -15.839 -25.273 1.00 98.88 422 LEU A N 1
ATOM 3403 C CA . LEU A 1 422 ? 22.459 -15.519 -24.169 1.00 98.88 422 LEU A CA 1
ATOM 3404 C C . LEU A 1 422 ? 21.036 -16.029 -24.432 1.00 98.88 422 LEU A C 1
ATOM 3406 O O . LEU A 1 422 ? 20.438 -16.644 -23.548 1.00 98.88 422 LEU A O 1
ATOM 3410 N N . GLN A 1 423 ? 20.520 -15.843 -25.650 1.00 98.94 423 GLN A N 1
ATOM 3411 C CA . GLN A 1 423 ? 19.208 -16.357 -26.046 1.00 98.94 423 GLN A CA 1
ATOM 3412 C C . GLN A 1 423 ? 19.155 -17.889 -25.975 1.00 98.94 423 GLN A C 1
ATOM 3414 O O . GLN A 1 423 ? 18.182 -18.434 -25.464 1.00 98.94 423 GLN A O 1
ATOM 3419 N N . ALA A 1 424 ? 20.225 -18.588 -26.370 1.00 98.88 424 ALA A N 1
ATOM 3420 C CA . ALA A 1 424 ? 20.299 -20.043 -26.246 1.00 98.88 424 ALA A CA 1
ATOM 3421 C C . ALA A 1 424 ? 20.235 -20.529 -24.785 1.00 98.88 424 ALA A C 1
ATOM 3423 O O . ALA A 1 424 ? 19.713 -21.613 -24.530 1.00 98.88 424 ALA A O 1
ATOM 3424 N N . VAL A 1 425 ? 20.723 -19.747 -23.811 1.00 98.88 425 VAL A N 1
ATOM 3425 C CA . VAL A 1 425 ? 20.550 -20.073 -22.382 1.00 98.88 425 VAL A CA 1
ATOM 3426 C C . VAL A 1 425 ? 19.086 -19.935 -21.963 1.00 98.88 425 VAL A C 1
ATOM 3428 O O . VAL A 1 425 ? 18.576 -20.807 -21.260 1.00 98.88 425 VAL A O 1
ATOM 3431 N N . ILE A 1 426 ? 18.407 -18.875 -22.415 1.00 98.88 426 ILE A N 1
ATOM 3432 C CA . ILE A 1 426 ? 16.974 -18.653 -22.161 1.00 98.88 426 ILE A CA 1
ATOM 3433 C C . ILE A 1 426 ? 16.142 -19.798 -22.742 1.00 98.88 426 ILE A C 1
ATOM 3435 O O . ILE A 1 426 ? 15.349 -20.406 -22.024 1.00 98.88 426 ILE A O 1
ATOM 3439 N N . ASP A 1 427 ? 16.350 -20.115 -24.020 1.00 98.81 427 ASP A N 1
ATOM 3440 C CA . ASP A 1 427 ? 15.605 -21.170 -24.705 1.00 98.81 427 ASP A CA 1
ATOM 3441 C C . ASP A 1 427 ? 15.887 -22.537 -24.058 1.00 98.81 427 ASP A C 1
ATOM 3443 O O . ASP A 1 427 ? 14.956 -23.279 -23.760 1.00 98.81 427 ASP A O 1
ATOM 3447 N N . LYS A 1 428 ? 17.144 -22.824 -23.684 1.00 98.69 428 LYS A N 1
ATOM 3448 C CA . LYS A 1 428 ? 17.490 -24.044 -22.939 1.00 98.69 428 LYS A CA 1
ATOM 3449 C C . LYS A 1 428 ? 16.777 -24.138 -21.589 1.00 98.69 428 LYS A C 1
ATOM 3451 O O . LYS A 1 428 ? 16.400 -25.238 -21.189 1.00 98.69 428 LYS A O 1
ATOM 3456 N N . ALA A 1 429 ? 16.635 -23.042 -20.848 1.00 98.62 429 ALA A N 1
ATOM 3457 C CA . ALA A 1 429 ? 15.885 -23.061 -19.594 1.00 98.62 429 ALA A CA 1
ATOM 3458 C C . ALA A 1 429 ? 14.401 -23.350 -19.848 1.00 98.62 429 ALA A C 1
ATOM 3460 O O . ALA A 1 429 ? 13.818 -24.202 -19.182 1.00 98.62 429 ALA A O 1
ATOM 3461 N N . ALA A 1 430 ? 13.813 -22.704 -20.856 1.00 98.44 430 ALA A N 1
ATOM 3462 C CA . ALA A 1 430 ? 12.422 -22.914 -21.248 1.00 98.44 430 ALA A CA 1
ATOM 3463 C C . ALA A 1 430 ? 12.141 -24.370 -21.658 1.00 98.44 430 ALA A C 1
ATOM 3465 O O . ALA A 1 430 ? 11.199 -24.978 -21.151 1.00 98.44 430 ALA A O 1
ATOM 3466 N N . ASP A 1 431 ? 13.005 -24.954 -22.493 1.00 98.38 431 ASP A N 1
ATOM 3467 C CA . ASP A 1 431 ? 12.903 -26.347 -22.949 1.00 98.38 431 ASP A CA 1
ATOM 3468 C C . ASP A 1 431 ? 12.986 -27.359 -21.791 1.00 98.38 431 ASP A C 1
ATOM 3470 O O . ASP A 1 431 ? 12.477 -28.473 -21.891 1.00 98.38 431 ASP A O 1
ATOM 3474 N N . ASN A 1 432 ? 13.596 -26.966 -20.668 1.00 98.06 432 ASN A N 1
ATOM 3475 C CA . ASN A 1 432 ? 13.700 -27.769 -19.448 1.00 98.06 432 ASN A CA 1
ATOM 3476 C C . ASN A 1 432 ? 12.602 -27.456 -18.412 1.00 98.06 432 ASN A C 1
ATOM 3478 O O . ASN A 1 432 ? 12.732 -27.829 -17.245 1.00 98.06 432 ASN A O 1
ATOM 3482 N N . GLY A 1 433 ? 11.518 -26.793 -18.822 1.00 96.50 433 GLY A N 1
ATOM 3483 C CA . GLY A 1 433 ? 10.375 -26.483 -17.958 1.00 96.50 433 GLY A CA 1
ATOM 3484 C C . GLY A 1 433 ? 10.497 -25.172 -17.179 1.00 96.50 433 GLY A C 1
ATOM 3485 O O . GLY A 1 433 ? 9.687 -24.926 -16.287 1.00 96.50 433 GLY A O 1
ATOM 3486 N N . GLY A 1 434 ? 11.476 -24.328 -17.511 1.00 98.00 434 GLY A N 1
ATOM 3487 C CA . GLY A 1 434 ? 11.703 -23.029 -16.886 1.00 98.00 434 GLY A CA 1
ATOM 3488 C C . GLY A 1 434 ? 12.974 -22.964 -16.037 1.00 98.00 434 GLY A C 1
ATOM 3489 O O . GLY A 1 434 ? 13.777 -23.896 -15.973 1.00 98.00 434 GLY A O 1
ATOM 3490 N N . GLY A 1 435 ? 13.173 -21.823 -15.384 1.00 98.38 435 GLY A N 1
ATOM 3491 C CA . GLY A 1 435 ? 14.314 -21.581 -14.507 1.00 98.38 435 GLY A CA 1
ATOM 3492 C C . GLY A 1 435 ? 14.820 -20.145 -14.541 1.00 98.38 435 GLY A C 1
ATOM 3493 O O . GLY A 1 435 ? 14.274 -19.262 -15.200 1.00 98.38 435 GLY A O 1
ATOM 3494 N N . VAL A 1 436 ? 15.899 -19.904 -13.808 1.00 98.88 436 VAL A N 1
ATOM 3495 C CA . VAL A 1 436 ? 16.453 -18.570 -13.584 1.00 98.88 436 VAL A CA 1
ATOM 3496 C C . VAL A 1 436 ? 17.702 -18.371 -14.423 1.00 98.88 436 VAL A C 1
ATOM 3498 O O . VAL A 1 436 ? 18.717 -19.023 -14.201 1.00 98.88 436 VAL A O 1
ATOM 3501 N N . ILE A 1 437 ? 17.650 -17.421 -15.345 1.00 98.88 437 ILE A N 1
ATOM 3502 C CA . ILE A 1 437 ? 18.786 -16.951 -16.130 1.00 98.88 437 ILE A CA 1
ATOM 3503 C C . ILE A 1 437 ? 19.595 -16.003 -15.257 1.00 98.88 437 ILE A C 1
ATOM 3505 O O . ILE A 1 437 ? 19.126 -14.922 -14.889 1.00 98.88 437 ILE A O 1
ATOM 3509 N N . VAL A 1 438 ? 20.801 -16.426 -14.891 1.00 98.88 438 VAL A N 1
ATOM 3510 C CA . VAL A 1 438 ? 21.650 -15.697 -13.950 1.00 98.88 438 VAL A CA 1
ATOM 3511 C C . VAL A 1 438 ? 22.747 -14.969 -14.713 1.00 98.88 438 VAL A C 1
ATOM 3513 O O . VAL A 1 438 ? 23.591 -15.600 -15.351 1.00 98.88 438 VAL A O 1
ATOM 3516 N N . ILE A 1 439 ? 22.751 -13.641 -14.601 1.00 98.88 439 ILE A N 1
ATOM 3517 C CA . ILE A 1 439 ? 23.846 -12.768 -15.024 1.00 98.88 439 ILE A CA 1
ATOM 3518 C C . ILE A 1 439 ? 24.759 -12.561 -13.806 1.00 98.88 439 ILE A C 1
ATOM 3520 O O . ILE A 1 439 ? 24.405 -11.778 -12.915 1.00 98.88 439 ILE A O 1
ATOM 3524 N N . PRO A 1 440 ? 25.903 -13.265 -13.718 1.00 98.75 440 PRO A N 1
ATOM 3525 C CA . PRO A 1 440 ? 26.793 -13.168 -12.569 1.00 98.75 440 PRO A CA 1
ATOM 3526 C C . PRO A 1 440 ? 27.605 -11.870 -12.625 1.00 98.75 440 PRO A C 1
ATOM 3528 O O . PRO A 1 440 ? 27.478 -11.067 -13.553 1.00 98.75 440 PRO A O 1
ATOM 3531 N N . LYS A 1 441 ? 28.495 -11.672 -11.651 1.00 98.69 441 LYS A N 1
ATOM 3532 C CA . LYS A 1 441 ? 29.472 -10.575 -11.668 1.00 98.69 441 LYS A CA 1
ATOM 3533 C C . LYS A 1 441 ? 30.233 -10.519 -13.002 1.00 98.69 441 LYS A C 1
ATOM 3535 O O . LYS A 1 441 ? 30.851 -11.501 -13.405 1.00 98.69 441 LYS A O 1
ATOM 3540 N N . GLY A 1 442 ? 30.235 -9.352 -13.647 1.00 98.56 442 GLY A N 1
ATOM 3541 C CA . GLY A 1 442 ? 30.801 -9.171 -14.986 1.00 98.56 442 GLY A CA 1
ATOM 3542 C C . GLY A 1 442 ? 29.954 -8.250 -15.860 1.00 98.56 442 GLY A C 1
ATOM 3543 O O . GLY A 1 442 ? 28.953 -7.705 -15.406 1.00 98.56 442 GLY A O 1
ATOM 3544 N N . THR A 1 443 ? 30.355 -8.047 -17.114 1.00 98.81 443 THR A N 1
ATOM 3545 C CA . THR A 1 443 ? 29.556 -7.308 -18.110 1.00 98.81 443 THR A CA 1
ATOM 3546 C C . THR A 1 443 ? 29.332 -8.174 -19.336 1.00 98.81 443 THR A C 1
ATOM 3548 O O . THR A 1 443 ? 30.286 -8.736 -19.861 1.00 98.81 443 THR A O 1
ATOM 3551 N N . PHE A 1 444 ? 28.083 -8.258 -19.784 1.00 98.81 444 PHE A N 1
ATOM 3552 C CA . PHE A 1 444 ? 27.646 -9.132 -20.867 1.00 98.81 444 PHE A CA 1
ATOM 3553 C C . PHE A 1 444 ? 26.877 -8.298 -21.891 1.00 98.81 444 PHE A C 1
ATOM 3555 O O . PHE A 1 444 ? 25.808 -7.774 -21.573 1.00 98.81 444 PHE A O 1
ATOM 3562 N N . LEU A 1 445 ? 27.449 -8.120 -23.084 1.00 98.81 445 LEU A N 1
ATOM 3563 C CA . LEU A 1 445 ? 26.878 -7.289 -24.144 1.00 98.81 445 LEU A CA 1
ATOM 3564 C C . LEU A 1 445 ? 25.882 -8.083 -25.008 1.00 98.81 445 LEU A C 1
ATOM 3566 O O . LEU A 1 445 ? 26.198 -9.175 -25.487 1.00 98.81 445 LEU A O 1
ATOM 3570 N N . SER A 1 446 ? 24.691 -7.526 -25.230 1.00 98.81 446 SER A N 1
ATOM 3571 C CA . SER A 1 446 ? 23.616 -8.167 -25.994 1.00 98.81 446 SER A CA 1
ATOM 3572 C C . SER A 1 446 ? 22.775 -7.167 -26.788 1.00 98.81 446 SER A C 1
ATOM 3574 O O . SER A 1 446 ? 22.583 -6.024 -26.377 1.00 98.81 446 SER A O 1
ATOM 3576 N N . GLY A 1 447 ? 22.227 -7.638 -27.906 1.00 98.75 447 GLY A N 1
ATOM 3577 C CA . GLY A 1 447 ? 21.033 -7.087 -28.540 1.00 98.75 447 GLY A CA 1
ATOM 3578 C C . GLY A 1 447 ? 19.772 -7.608 -27.850 1.00 98.75 447 GLY A C 1
ATOM 3579 O O . GLY A 1 447 ? 19.817 -7.993 -26.680 1.00 98.75 447 GLY A O 1
ATOM 3580 N N . ALA A 1 448 ? 18.656 -7.669 -28.572 1.00 98.81 448 ALA A N 1
ATOM 3581 C CA . ALA A 1 448 ? 17.369 -8.066 -27.999 1.00 98.81 448 ALA A CA 1
ATOM 3582 C C . ALA A 1 448 ? 17.334 -9.521 -27.490 1.00 98.81 448 ALA A C 1
ATOM 3584 O O . ALA A 1 448 ? 17.659 -10.455 -28.224 1.00 98.81 448 ALA A O 1
ATOM 3585 N N . LEU A 1 449 ? 16.869 -9.704 -26.251 1.00 98.94 449 LEU A N 1
ATOM 3586 C CA . LEU A 1 449 ? 16.585 -10.999 -25.631 1.00 98.94 449 LEU A CA 1
ATOM 3587 C C . LEU A 1 449 ? 15.076 -11.173 -25.433 1.00 98.94 449 LEU A C 1
ATOM 3589 O O . LEU A 1 449 ? 14.383 -10.236 -25.024 1.00 98.94 449 LEU A O 1
ATOM 3593 N N . PHE A 1 450 ? 14.578 -12.379 -25.695 1.00 98.94 450 PHE A N 1
ATOM 3594 C CA . PHE A 1 450 ? 13.164 -12.745 -25.631 1.00 98.94 450 PHE A CA 1
ATOM 3595 C C . PHE A 1 450 ? 12.964 -13.854 -24.603 1.00 98.94 450 PHE A C 1
ATOM 3597 O O . PHE A 1 450 ? 13.391 -14.992 -24.811 1.00 98.94 450 PHE A O 1
ATOM 3604 N N . PHE A 1 451 ? 12.316 -13.521 -23.491 1.00 98.88 451 PHE A N 1
ATOM 3605 C CA . PHE A 1 451 ? 12.037 -14.466 -22.416 1.00 98.88 451 PHE A CA 1
ATOM 3606 C C . PHE A 1 451 ? 10.838 -15.356 -22.745 1.00 98.88 451 PHE A C 1
ATOM 3608 O O . PHE A 1 451 ? 9.960 -15.000 -23.534 1.00 98.88 451 PHE A O 1
ATOM 3615 N N . ARG A 1 452 ? 10.824 -16.548 -22.145 1.00 98.62 452 ARG A N 1
ATOM 3616 C CA . ARG A 1 452 ? 9.807 -17.587 -22.353 1.00 98.62 452 ARG A CA 1
ATOM 3617 C C . ARG A 1 452 ? 9.045 -17.857 -21.057 1.00 98.62 452 ARG A C 1
ATOM 3619 O O . ARG A 1 452 ? 9.526 -17.532 -19.970 1.00 98.62 452 ARG A O 1
ATOM 3626 N N . GLN A 1 453 ? 7.881 -18.491 -21.166 1.00 98.44 453 GLN A N 1
ATOM 3627 C CA . GLN A 1 453 ? 7.090 -18.890 -20.000 1.00 98.44 453 GLN A CA 1
ATOM 3628 C C . GLN A 1 453 ? 7.933 -19.732 -19.029 1.00 98.44 453 GLN A C 1
ATOM 3630 O O . GLN A 1 453 ? 8.694 -20.599 -19.453 1.00 98.44 453 GLN A O 1
ATOM 3635 N N . GLY A 1 454 ? 7.817 -19.446 -17.729 1.00 97.94 454 GLY A N 1
ATOM 3636 C CA . GLY A 1 454 ? 8.572 -20.130 -16.671 1.00 97.94 454 GLY A CA 1
ATOM 3637 C C . GLY A 1 454 ? 10.057 -19.757 -16.578 1.00 97.94 454 GLY A C 1
ATOM 3638 O O . GLY A 1 454 ? 10.758 -20.292 -15.722 1.00 97.94 454 GLY A O 1
ATOM 3639 N N . THR A 1 455 ? 10.564 -18.859 -17.431 1.00 98.81 455 THR A N 1
ATOM 3640 C CA . THR A 1 455 ? 11.936 -18.339 -17.311 1.00 98.81 455 THR A CA 1
ATOM 3641 C C . THR A 1 455 ? 11.964 -17.015 -16.556 1.00 98.81 455 THR A C 1
ATOM 3643 O O . THR A 1 455 ? 11.037 -16.218 -16.654 1.00 98.81 455 THR A O 1
ATOM 3646 N N . HIS A 1 456 ? 13.038 -16.763 -15.814 1.00 98.88 456 HIS A N 1
ATOM 3647 C CA . HIS A 1 456 ? 13.201 -15.584 -14.960 1.00 98.88 456 HIS A CA 1
ATOM 3648 C C . HIS A 1 456 ? 14.586 -14.968 -15.151 1.00 98.88 456 HIS A C 1
ATOM 3650 O O . HIS A 1 456 ? 15.534 -15.677 -15.474 1.00 98.88 456 HIS A O 1
ATOM 3656 N N . LEU A 1 457 ? 14.741 -13.667 -14.907 1.00 98.88 457 LEU A N 1
ATOM 3657 C CA . LEU A 1 457 ? 16.034 -12.984 -14.957 1.00 98.88 457 LEU A CA 1
ATOM 3658 C C . LEU A 1 457 ? 16.526 -12.645 -13.544 1.00 98.88 457 LEU A C 1
ATOM 3660 O O . LEU A 1 457 ? 15.823 -12.012 -12.754 1.00 98.88 457 LEU A O 1
ATOM 3664 N N . ASN A 1 458 ? 17.763 -13.021 -13.232 1.00 98.88 458 ASN A N 1
ATOM 3665 C CA . ASN A 1 458 ? 18.458 -12.615 -12.016 1.00 98.88 458 ASN A CA 1
ATOM 3666 C C . ASN A 1 458 ? 19.802 -11.971 -12.374 1.00 98.88 458 ASN A C 1
ATOM 3668 O O . ASN A 1 458 ? 20.672 -12.634 -12.934 1.00 98.88 458 ASN A O 1
ATOM 3672 N N . ILE A 1 459 ? 19.983 -10.688 -12.052 1.00 98.81 459 ILE A N 1
ATOM 3673 C CA . ILE A 1 459 ? 21.271 -10.003 -12.197 1.00 98.81 459 ILE A CA 1
ATOM 3674 C C . ILE A 1 459 ? 21.918 -9.889 -10.822 1.00 98.81 459 ILE A C 1
ATOM 3676 O O . ILE A 1 459 ? 21.489 -9.108 -9.966 1.00 98.81 459 ILE A O 1
ATOM 3680 N N . GLU A 1 460 ? 22.958 -10.683 -10.599 1.00 98.56 460 GLU A N 1
ATOM 3681 C CA . GLU A 1 460 ? 23.657 -10.716 -9.321 1.00 98.56 460 GLU A CA 1
ATOM 3682 C C . GLU A 1 460 ? 24.386 -9.404 -9.037 1.00 98.56 460 GLU A C 1
ATOM 3684 O O . GLU A 1 460 ? 24.628 -8.571 -9.914 1.00 98.56 460 GLU A O 1
ATOM 3689 N N . GLU A 1 461 ? 24.755 -9.206 -7.776 1.00 98.31 461 GLU A N 1
ATOM 3690 C CA . GLU A 1 461 ? 25.530 -8.040 -7.377 1.00 98.31 461 GLU A CA 1
ATOM 3691 C C . GLU A 1 461 ? 26.855 -7.958 -8.157 1.00 98.31 461 GLU A C 1
ATOM 3693 O O . GLU A 1 461 ? 27.646 -8.899 -8.204 1.00 98.31 461 GLU A O 1
ATOM 3698 N N . GLY A 1 462 ? 27.088 -6.813 -8.803 1.00 98.25 462 GLY A N 1
ATOM 3699 C CA . GLY A 1 462 ? 28.236 -6.605 -9.691 1.00 98.25 462 GLY A CA 1
ATOM 3700 C C . GLY A 1 462 ? 28.082 -7.201 -11.097 1.00 98.25 462 GLY A C 1
ATOM 3701 O O . GLY A 1 462 ? 28.997 -7.049 -11.908 1.00 98.25 462 GLY A O 1
ATOM 3702 N N . GLY A 1 463 ? 26.963 -7.862 -11.399 1.00 98.81 463 GLY A N 1
ATOM 3703 C CA . GLY A 1 463 ? 26.595 -8.283 -12.747 1.00 98.81 463 GLY A CA 1
ATOM 3704 C C . GLY A 1 463 ? 25.977 -7.148 -13.555 1.00 98.81 463 GLY A C 1
ATOM 3705 O O . GLY A 1 463 ? 25.266 -6.293 -13.015 1.00 98.81 463 GLY A O 1
ATOM 3706 N N . LYS A 1 464 ? 26.258 -7.128 -14.859 1.00 98.88 464 LYS A N 1
ATOM 3707 C CA . LYS A 1 464 ? 25.723 -6.147 -15.803 1.00 98.88 464 LYS A CA 1
ATOM 3708 C C . LYS A 1 464 ? 25.308 -6.810 -17.115 1.00 98.88 464 LYS A C 1
ATOM 3710 O O . LYS A 1 464 ? 26.165 -7.291 -17.855 1.00 98.88 464 LYS A O 1
ATOM 3715 N N . LEU A 1 465 ? 24.017 -6.751 -17.435 1.00 98.88 465 LEU A N 1
ATOM 3716 C CA . LEU A 1 465 ? 23.512 -6.978 -18.790 1.00 98.88 465 LEU A CA 1
ATOM 3717 C C . LEU A 1 465 ? 23.546 -5.638 -19.531 1.00 98.88 465 LEU A C 1
ATOM 3719 O O . LEU A 1 465 ? 22.849 -4.705 -19.139 1.00 98.88 465 LEU A O 1
ATOM 3723 N N . LYS A 1 466 ? 24.396 -5.522 -20.551 1.00 98.81 466 LYS A N 1
ATOM 3724 C CA . LYS A 1 466 ? 24.647 -4.279 -21.289 1.00 98.81 466 LYS A CA 1
ATOM 3725 C C . LYS A 1 466 ? 24.027 -4.365 -22.687 1.00 98.81 466 LYS A C 1
ATOM 3727 O O . LYS A 1 466 ? 24.262 -5.340 -23.394 1.00 98.81 466 LYS A O 1
ATOM 3732 N N . GLY A 1 467 ? 23.269 -3.350 -23.090 1.00 98.69 467 GLY A N 1
ATOM 3733 C CA . GLY A 1 467 ? 22.691 -3.239 -24.429 1.00 98.69 467 GLY A CA 1
ATOM 3734 C C . GLY A 1 467 ? 23.719 -2.866 -25.498 1.00 98.69 467 GLY A C 1
ATOM 3735 O O . GLY A 1 467 ? 24.688 -2.153 -25.220 1.00 98.69 467 GLY A O 1
ATOM 3736 N N . SER A 1 468 ? 23.508 -3.342 -26.724 1.00 98.19 468 SER A N 1
ATOM 3737 C CA . SER A 1 468 ? 24.296 -2.928 -27.887 1.00 98.19 468 SER A CA 1
ATOM 3738 C C . SER A 1 468 ? 24.071 -1.458 -28.238 1.00 98.19 468 SER A C 1
ATOM 3740 O O . SER A 1 468 ? 22.954 -0.944 -28.166 1.00 98.19 468 SER A O 1
ATOM 3742 N N . GLU A 1 469 ? 25.139 -0.788 -28.664 1.00 95.38 469 GLU A N 1
ATOM 3743 C CA . GLU A 1 469 ? 25.089 0.562 -29.239 1.00 95.38 469 GLU A CA 1
ATOM 3744 C C . GLU A 1 469 ? 24.651 0.575 -30.711 1.00 95.38 469 GLU A C 1
ATOM 3746 O O . GLU A 1 469 ? 24.392 1.643 -31.255 1.00 95.38 469 GLU A O 1
ATOM 3751 N N . TYR A 1 470 ? 24.527 -0.596 -31.345 1.00 95.38 470 TYR A N 1
ATOM 3752 C CA . TYR A 1 470 ? 24.102 -0.720 -32.735 1.00 95.38 470 TYR A CA 1
ATOM 3753 C C . TYR A 1 470 ? 22.631 -1.111 -32.813 1.00 95.38 470 TYR A C 1
ATOM 3755 O O . TYR A 1 470 ? 22.240 -2.205 -32.402 1.00 95.38 470 TYR A O 1
ATOM 3763 N N . ILE A 1 471 ? 21.815 -0.251 -33.429 1.00 96.56 471 ILE A N 1
ATOM 3764 C CA . ILE A 1 471 ? 20.384 -0.525 -33.605 1.00 96.56 471 ILE A CA 1
ATOM 3765 C C . ILE A 1 471 ? 20.121 -1.817 -34.397 1.00 96.56 471 ILE A C 1
ATOM 3767 O O . ILE A 1 471 ? 19.104 -2.473 -34.196 1.00 96.56 471 ILE A O 1
ATOM 3771 N N . ALA A 1 472 ? 21.063 -2.218 -35.257 1.00 96.56 472 ALA A N 1
ATOM 3772 C CA . ALA A 1 472 ? 20.994 -3.446 -36.046 1.00 96.56 472 ALA A CA 1
ATOM 3773 C C . ALA A 1 472 ? 20.911 -4.729 -35.195 1.00 96.56 472 ALA A C 1
ATOM 3775 O O . ALA A 1 472 ? 20.416 -5.743 -35.684 1.00 96.56 472 ALA A O 1
ATOM 3776 N N . ASP A 1 473 ? 21.335 -4.683 -33.927 1.00 98.19 473 ASP A N 1
ATOM 3777 C CA . ASP A 1 473 ? 21.239 -5.814 -32.993 1.00 98.19 473 ASP A CA 1
ATOM 3778 C C . ASP A 1 473 ? 19.846 -5.946 -32.344 1.00 98.19 473 ASP A C 1
ATOM 3780 O O . ASP A 1 473 ? 19.596 -6.859 -31.549 1.00 98.19 473 ASP A O 1
ATOM 3784 N N . PHE A 1 474 ? 18.922 -5.044 -32.681 1.00 98.56 474 PHE A N 1
ATOM 3785 C CA . PHE A 1 474 ? 17.537 -5.054 -32.231 1.00 98.56 474 PHE A CA 1
ATOM 3786 C C . PHE A 1 474 ? 16.635 -5.273 -33.452 1.00 98.56 474 PHE A C 1
ATOM 3788 O O . PHE A 1 474 ? 16.582 -4.429 -34.343 1.00 98.56 474 PHE A O 1
ATOM 3795 N N . PRO A 1 475 ? 15.916 -6.400 -33.555 1.00 98.12 475 PRO A N 1
ATOM 3796 C CA . PRO A 1 475 ? 15.060 -6.650 -34.706 1.00 98.12 475 PRO A CA 1
ATOM 3797 C C . PRO A 1 475 ? 13.859 -5.695 -34.729 1.00 98.12 475 PRO A C 1
ATOM 3799 O O . PRO A 1 475 ? 13.330 -5.304 -33.684 1.00 98.12 475 PRO A O 1
ATOM 3802 N N . ILE A 1 476 ? 13.397 -5.361 -35.937 1.00 97.81 476 ILE A N 1
ATOM 3803 C CA . ILE A 1 476 ? 12.125 -4.664 -36.146 1.00 97.81 476 ILE A CA 1
ATOM 3804 C C . ILE A 1 476 ? 10.993 -5.685 -36.058 1.00 97.81 476 ILE A C 1
ATOM 3806 O O . ILE A 1 476 ? 10.974 -6.671 -36.795 1.00 97.81 476 ILE A O 1
ATOM 3810 N N . LEU A 1 477 ? 10.025 -5.414 -35.194 1.00 97.06 477 LEU A N 1
ATOM 3811 C CA . LEU A 1 477 ? 8.837 -6.235 -34.987 1.00 97.06 477 LEU A CA 1
ATOM 3812 C C . LEU A 1 477 ? 7.615 -5.343 -34.757 1.00 97.06 477 LEU A C 1
ATOM 3814 O O . LEU A 1 477 ? 7.740 -4.127 -34.595 1.00 97.06 477 LEU A O 1
ATOM 3818 N N . GLU A 1 478 ? 6.421 -5.926 -34.794 1.00 96.75 478 GLU A N 1
ATOM 3819 C CA . GLU A 1 478 ? 5.218 -5.211 -34.375 1.00 96.75 478 GLU A CA 1
ATOM 3820 C C . GLU A 1 478 ? 5.237 -5.039 -32.853 1.00 96.75 478 GLU A C 1
ATOM 3822 O O . GLU A 1 478 ? 5.355 -6.004 -32.105 1.00 96.75 478 GLU A O 1
ATOM 3827 N N . THR A 1 479 ? 5.194 -3.792 -32.395 1.00 95.75 479 THR A N 1
ATOM 3828 C CA . THR A 1 479 ? 5.278 -3.415 -30.981 1.00 95.75 479 THR A CA 1
ATOM 3829 C C . THR A 1 479 ? 4.500 -2.124 -30.757 1.00 95.75 479 THR A C 1
ATOM 3831 O O . THR A 1 479 ? 4.058 -1.468 -31.694 1.00 95.75 479 THR A O 1
ATOM 3834 N N . ARG A 1 480 ? 4.387 -1.696 -29.503 1.00 94.56 480 ARG A N 1
ATOM 3835 C CA . ARG A 1 480 ? 3.784 -0.422 -29.135 1.00 94.56 480 ARG A CA 1
ATOM 3836 C C . ARG A 1 480 ? 4.800 0.680 -28.826 1.00 94.56 480 ARG A C 1
ATOM 3838 O O . ARG A 1 480 ? 5.723 0.445 -28.048 1.00 94.56 480 ARG A O 1
ATOM 3845 N N . ILE A 1 481 ? 4.642 1.863 -29.426 1.00 94.44 481 ILE A N 1
ATOM 3846 C CA . ILE A 1 481 ? 5.459 3.065 -29.162 1.00 94.44 481 ILE A CA 1
ATOM 3847 C C . ILE A 1 481 ? 4.590 4.319 -29.252 1.00 94.44 481 ILE A C 1
ATOM 3849 O O . ILE A 1 481 ? 3.909 4.533 -30.260 1.00 94.44 481 ILE A O 1
ATOM 3853 N N . GLU A 1 482 ? 4.687 5.182 -28.238 1.00 92.19 482 GLU A N 1
ATOM 3854 C CA . GLU A 1 482 ? 3.931 6.439 -28.129 1.00 92.19 482 GLU A CA 1
ATOM 3855 C C . GLU A 1 482 ? 2.433 6.246 -28.426 1.00 92.19 482 GLU A C 1
ATOM 3857 O O . GLU A 1 482 ? 1.894 6.897 -29.321 1.00 92.19 482 GLU A O 1
ATOM 3862 N N . GLY A 1 483 ? 1.777 5.308 -27.730 1.00 91.44 483 GLY A N 1
ATOM 3863 C CA . GLY A 1 483 ? 0.328 5.084 -27.825 1.00 91.44 483 GLY A CA 1
ATOM 3864 C C . GLY A 1 483 ? -0.171 4.542 -29.167 1.00 91.44 483 GLY A C 1
ATOM 3865 O O . GLY A 1 483 ? -1.323 4.780 -29.522 1.00 91.44 483 GLY A O 1
ATOM 3866 N N . GLN A 1 484 ? 0.694 3.886 -29.948 1.00 93.06 484 GLN A N 1
ATOM 3867 C CA . GLN A 1 484 ? 0.334 3.259 -31.224 1.00 93.06 484 GLN A CA 1
ATOM 3868 C C . GLN A 1 484 ? 1.036 1.913 -31.385 1.00 93.06 484 GLN A C 1
ATOM 3870 O O . GLN A 1 484 ? 2.242 1.812 -31.129 1.00 93.06 484 GLN A O 1
ATOM 3875 N N . THR A 1 485 ? 0.311 0.920 -31.893 1.00 94.81 485 THR A N 1
ATOM 3876 C CA . THR A 1 485 ? 0.894 -0.323 -32.407 1.00 94.81 485 THR A CA 1
ATOM 3877 C C . THR A 1 485 ? 1.501 -0.062 -33.786 1.00 94.81 485 THR A C 1
ATOM 3879 O O . THR A 1 485 ? 0.839 0.437 -34.694 1.00 94.81 485 THR A O 1
ATOM 3882 N N . CYS A 1 486 ? 2.796 -0.329 -33.944 1.00 93.94 486 CYS A N 1
ATOM 3883 C CA . CYS A 1 486 ? 3.531 -0.094 -35.182 1.00 93.94 486 CYS A CA 1
ATOM 3884 C C . CYS A 1 486 ? 4.779 -0.981 -35.288 1.00 93.94 486 CYS A C 1
ATOM 3886 O O . CYS A 1 486 ? 5.256 -1.547 -34.305 1.00 93.94 486 CYS A O 1
ATOM 3888 N N . LYS A 1 487 ? 5.373 -1.050 -36.484 1.00 96.50 487 LYS A N 1
ATOM 3889 C CA . LYS A 1 487 ? 6.708 -1.639 -36.647 1.00 96.50 487 LYS A CA 1
ATOM 3890 C C . LYS A 1 487 ? 7.760 -0.748 -35.990 1.00 96.50 487 LYS A C 1
ATOM 3892 O O . LYS A 1 487 ? 7.888 0.420 -36.355 1.00 96.50 487 LYS A O 1
ATOM 3897 N N . TYR A 1 488 ? 8.508 -1.301 -35.042 1.00 97.50 488 TYR A N 1
ATOM 3898 C CA . TYR A 1 488 ? 9.614 -0.614 -34.376 1.00 97.50 488 TYR A CA 1
ATOM 3899 C C . TYR A 1 488 ? 10.618 -1.618 -33.794 1.00 97.50 488 TYR A C 1
ATOM 3901 O O . TYR A 1 488 ? 10.415 -2.828 -33.869 1.00 97.50 488 TYR A O 1
ATOM 3909 N N . PHE A 1 489 ? 11.712 -1.118 -33.227 1.00 97.94 489 PHE A N 1
ATOM 3910 C CA . PHE A 1 489 ? 12.782 -1.939 -32.670 1.00 97.94 489 PHE A CA 1
ATOM 3911 C C . PHE A 1 489 ? 12.382 -2.608 -31.345 1.00 97.94 489 PHE A C 1
ATOM 3913 O O . PHE A 1 489 ? 11.705 -2.018 -30.488 1.00 97.94 489 PHE A O 1
ATOM 3920 N N . ALA A 1 490 ? 12.824 -3.855 -31.178 1.00 98.44 490 ALA A N 1
ATOM 3921 C CA . ALA A 1 490 ? 12.718 -4.602 -29.930 1.00 98.44 490 ALA A CA 1
ATOM 3922 C C . ALA A 1 490 ? 13.458 -3.903 -28.771 1.00 98.44 490 ALA A C 1
ATOM 3924 O O . ALA A 1 490 ? 14.332 -3.058 -28.981 1.00 98.44 490 ALA A O 1
ATOM 3925 N N . ALA A 1 491 ? 13.110 -4.256 -27.534 1.00 98.69 491 ALA A N 1
ATOM 3926 C CA . ALA A 1 491 ? 13.862 -3.840 -26.352 1.00 98.69 491 ALA A CA 1
ATOM 3927 C C . ALA A 1 491 ? 15.096 -4.734 -26.128 1.00 98.69 491 ALA A C 1
ATOM 3929 O O . ALA A 1 491 ? 15.240 -5.773 -26.775 1.00 98.69 491 ALA A O 1
ATOM 3930 N N . LEU A 1 492 ? 15.967 -4.371 -25.184 1.00 98.88 492 LEU A N 1
ATOM 3931 C CA . LEU A 1 492 ? 17.029 -5.265 -24.703 1.00 98.88 492 LEU A CA 1
ATOM 3932 C C . LEU A 1 492 ? 16.442 -6.500 -24.002 1.00 98.88 492 LEU A C 1
ATOM 3934 O O . LEU A 1 492 ? 16.859 -7.620 -24.286 1.00 98.88 492 LEU A O 1
ATOM 3938 N N . VAL A 1 493 ? 15.450 -6.308 -23.130 1.00 98.94 493 VAL A N 1
ATOM 3939 C CA . VAL A 1 493 ? 14.705 -7.386 -22.460 1.00 98.94 493 VAL A CA 1
ATOM 3940 C C . VAL A 1 493 ? 13.245 -7.337 -22.894 1.00 98.94 493 VAL A C 1
ATOM 3942 O O . VAL A 1 493 ? 12.570 -6.338 -22.653 1.00 98.94 493 VAL A O 1
ATOM 3945 N N . ASN A 1 494 ? 12.752 -8.413 -23.508 1.00 98.94 494 ASN A N 1
ATOM 3946 C CA . ASN A 1 494 ? 11.373 -8.533 -23.980 1.00 98.94 494 ASN A CA 1
ATOM 3947 C C . ASN A 1 494 ? 10.692 -9.714 -23.279 1.00 98.94 494 ASN A C 1
ATOM 3949 O O . ASN A 1 494 ? 11.162 -10.851 -23.372 1.00 98.94 494 ASN A O 1
ATOM 3953 N N . ALA A 1 495 ? 9.581 -9.439 -22.605 1.00 98.81 495 ALA A N 1
ATOM 3954 C CA . ALA A 1 495 ? 8.690 -10.422 -22.007 1.00 98.81 495 ALA A CA 1
ATOM 3955 C C . ALA A 1 495 ? 7.291 -10.190 -22.576 1.00 98.81 495 ALA A C 1
ATOM 3957 O O . ALA A 1 495 ? 6.717 -9.127 -22.361 1.00 98.81 495 ALA A O 1
ATOM 3958 N N . ASP A 1 496 ? 6.763 -11.161 -23.315 1.00 98.69 496 ASP A N 1
ATOM 3959 C CA . ASP A 1 496 ? 5.471 -11.037 -23.987 1.00 98.69 496 ASP A CA 1
ATOM 3960 C C . ASP A 1 496 ? 4.605 -12.271 -23.722 1.00 98.69 496 ASP A C 1
ATOM 3962 O O . ASP A 1 496 ? 5.062 -13.395 -23.948 1.00 98.69 496 ASP A O 1
ATOM 3966 N N . ARG A 1 497 ? 3.362 -12.062 -23.269 1.00 98.69 497 ARG A N 1
ATOM 3967 C CA . ARG A 1 497 ? 2.402 -13.125 -22.908 1.00 98.69 497 ARG A CA 1
ATOM 3968 C C . ARG A 1 497 ? 2.915 -14.089 -21.832 1.00 98.69 497 ARG A C 1
ATOM 3970 O O . ARG A 1 497 ? 2.715 -15.297 -21.943 1.00 98.69 497 ARG A O 1
ATOM 3977 N N . LEU A 1 498 ? 3.598 -13.567 -20.811 1.00 98.75 498 LEU A N 1
ATOM 3978 C CA . LEU A 1 498 ? 4.132 -14.367 -19.705 1.00 98.75 498 LEU A CA 1
ATOM 3979 C C . LEU A 1 498 ? 3.306 -14.186 -18.428 1.00 98.75 498 LEU A C 1
ATOM 3981 O O . LEU A 1 498 ? 2.916 -13.069 -18.096 1.00 98.75 498 LEU A O 1
ATOM 3985 N N . ASP A 1 499 ? 3.116 -15.271 -17.681 1.00 98.50 499 ASP A N 1
ATOM 3986 C CA . ASP A 1 499 ? 2.566 -15.248 -16.320 1.00 98.50 499 ASP A CA 1
ATOM 3987 C C . ASP A 1 499 ? 3.665 -15.567 -15.295 1.00 98.50 499 ASP A C 1
ATOM 3989 O O . ASP A 1 499 ? 4.387 -16.561 -15.437 1.00 98.50 499 ASP A O 1
ATOM 3993 N N . GLY A 1 500 ? 3.823 -14.714 -14.283 1.00 97.75 500 GLY A N 1
ATOM 3994 C CA . GLY A 1 500 ? 4.778 -14.910 -13.190 1.00 97.75 500 GLY A CA 1
ATOM 3995 C C . GLY A 1 500 ? 6.214 -14.472 -13.498 1.00 97.75 500 GLY A C 1
ATOM 3996 O O . GLY A 1 500 ? 7.126 -14.822 -12.750 1.00 97.75 500 GLY A O 1
ATOM 3997 N N . PHE A 1 501 ? 6.459 -13.744 -14.595 1.00 98.81 501 PHE A N 1
ATOM 3998 C CA . PHE A 1 501 ? 7.813 -13.332 -14.988 1.00 98.81 501 PHE A CA 1
ATOM 3999 C C . PHE A 1 501 ? 8.483 -12.459 -13.915 1.00 98.81 501 PHE A C 1
ATOM 4001 O O . PHE A 1 501 ? 7.862 -11.563 -13.341 1.00 98.81 501 PHE A O 1
ATOM 4008 N N . THR A 1 502 ? 9.779 -12.674 -13.662 1.00 98.88 502 THR A N 1
ATOM 4009 C CA . THR A 1 502 ? 10.508 -11.875 -12.665 1.00 98.88 502 THR A CA 1
ATOM 4010 C C . THR A 1 502 ? 11.857 -11.382 -13.157 1.00 98.88 502 THR A C 1
ATOM 4012 O O . THR A 1 502 ? 12.619 -12.149 -13.745 1.00 98.88 502 THR A O 1
ATOM 4015 N N . ILE A 1 503 ? 12.194 -10.146 -12.792 1.00 98.94 503 ILE A N 1
ATOM 4016 C CA . ILE A 1 503 ? 13.534 -9.567 -12.902 1.00 98.94 503 ILE A CA 1
ATOM 4017 C C . ILE A 1 503 ? 14.010 -9.235 -11.484 1.00 98.94 503 ILE A C 1
ATOM 4019 O O . ILE A 1 503 ? 13.375 -8.461 -10.774 1.00 98.94 503 ILE A O 1
ATOM 4023 N N . THR A 1 504 ? 15.116 -9.830 -11.050 1.00 98.75 504 THR A N 1
ATOM 4024 C CA . THR A 1 504 ? 15.568 -9.776 -9.649 1.00 98.75 504 THR A CA 1
ATOM 4025 C C . THR A 1 504 ? 17.068 -9.512 -9.535 1.00 98.75 504 THR A C 1
ATOM 4027 O O . THR A 1 504 ? 17.822 -9.719 -10.486 1.00 98.75 504 THR A O 1
ATOM 4030 N N . GLY A 1 505 ? 17.522 -9.145 -8.335 1.00 97.50 505 GLY A N 1
ATOM 4031 C CA . GLY A 1 505 ? 18.941 -9.055 -7.986 1.00 97.50 505 GLY A CA 1
ATOM 4032 C C . GLY A 1 505 ? 19.479 -7.622 -7.964 1.00 97.50 505 GLY A C 1
ATOM 4033 O O . GLY A 1 505 ? 18.809 -6.684 -8.364 1.00 97.50 505 GLY A O 1
ATOM 4034 N N . LYS A 1 506 ? 20.692 -7.437 -7.433 1.00 98.00 506 LYS A N 1
ATOM 4035 C CA . LYS A 1 506 ? 21.275 -6.106 -7.149 1.00 98.00 506 LYS A CA 1
ATOM 4036 C C . LYS A 1 506 ? 22.181 -5.567 -8.264 1.00 98.00 506 LYS A C 1
ATOM 4038 O O . LYS A 1 506 ? 22.850 -4.541 -8.084 1.00 98.00 506 LYS A O 1
ATOM 4043 N N . GLY A 1 507 ? 22.281 -6.292 -9.375 1.00 98.81 507 GLY A N 1
ATOM 4044 C CA . GLY A 1 507 ? 23.065 -5.898 -10.538 1.00 98.81 507 GLY A CA 1
ATOM 4045 C C . GLY A 1 507 ? 22.370 -4.856 -11.412 1.00 98.81 507 GLY A C 1
ATOM 4046 O O . GLY A 1 507 ? 21.407 -4.205 -11.001 1.00 98.81 507 GLY A O 1
ATOM 4047 N N . THR A 1 508 ? 22.887 -4.678 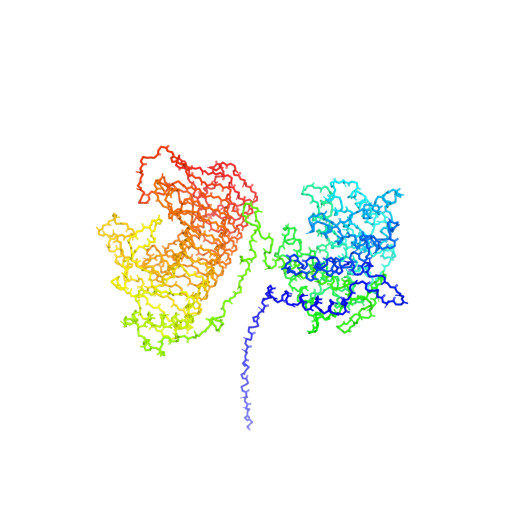-12.626 1.00 98.94 508 THR A N 1
ATOM 4048 C CA . THR A 1 508 ? 22.446 -3.629 -13.552 1.00 98.94 508 THR A CA 1
ATOM 4049 C C . THR A 1 508 ? 21.985 -4.193 -14.894 1.00 98.94 508 THR A C 1
ATOM 4051 O O . THR A 1 508 ? 22.692 -4.981 -15.518 1.00 98.94 508 THR A O 1
ATOM 4054 N N . ILE A 1 509 ? 20.840 -3.721 -15.379 1.00 98.94 509 ILE A N 1
ATOM 4055 C CA . ILE A 1 509 ? 20.494 -3.723 -16.801 1.00 98.94 509 ILE A CA 1
ATOM 4056 C C . ILE A 1 509 ? 20.837 -2.323 -17.323 1.00 98.94 509 ILE A C 1
ATOM 4058 O O . ILE A 1 509 ? 20.262 -1.329 -16.879 1.00 98.94 509 ILE A O 1
ATOM 4062 N N . ASP A 1 510 ? 21.846 -2.236 -18.184 1.00 98.88 510 ASP A N 1
ATOM 4063 C CA . ASP A 1 510 ? 22.439 -0.989 -18.673 1.00 98.88 510 ASP A CA 1
ATOM 4064 C C . ASP A 1 510 ? 22.159 -0.859 -20.170 1.00 98.88 510 ASP A C 1
ATOM 4066 O O . ASP A 1 510 ? 22.658 -1.650 -20.966 1.00 98.88 510 ASP A O 1
ATOM 4070 N N . GLY A 1 511 ? 21.361 0.126 -20.566 1.00 98.50 511 GLY A N 1
ATOM 4071 C CA . GLY A 1 511 ? 20.957 0.315 -21.957 1.00 98.50 511 GLY A CA 1
ATOM 4072 C C . GLY A 1 511 ? 22.068 0.803 -22.877 1.00 98.50 511 GLY A C 1
ATOM 4073 O O . GLY A 1 511 ? 21.868 0.815 -24.088 1.00 98.50 511 GLY A O 1
ATOM 4074 N N . ASN A 1 512 ? 23.222 1.198 -22.324 1.00 97.88 512 ASN A N 1
ATOM 4075 C CA . ASN A 1 512 ? 24.343 1.753 -23.083 1.00 97.88 512 ASN A CA 1
ATOM 4076 C C . ASN A 1 512 ? 23.930 2.942 -23.982 1.00 97.88 512 ASN A C 1
ATOM 4078 O O . ASN A 1 512 ? 24.430 3.111 -25.090 1.00 97.88 512 ASN A O 1
ATOM 4082 N N . GLY A 1 513 ? 22.991 3.768 -23.505 1.00 97.56 513 GLY A N 1
ATOM 4083 C CA . GLY A 1 513 ? 22.259 4.736 -24.324 1.00 97.56 513 GLY A CA 1
ATOM 4084 C C . GLY A 1 513 ? 23.043 5.929 -24.864 1.00 97.56 513 GLY A C 1
ATOM 4085 O O . GLY A 1 513 ? 22.513 6.643 -25.707 1.00 97.56 513 GLY A O 1
ATOM 4086 N N . HIS A 1 514 ? 24.284 6.154 -24.423 1.00 96.94 514 HIS A N 1
ATOM 4087 C CA . HIS A 1 514 ? 25.040 7.368 -24.745 1.00 96.94 514 HIS A CA 1
ATOM 4088 C C . HIS A 1 514 ? 25.103 7.670 -26.244 1.00 96.94 514 HIS A C 1
ATOM 4090 O O . HIS A 1 514 ? 24.741 8.770 -26.655 1.00 96.94 514 HIS A O 1
ATOM 4096 N N . HIS A 1 515 ? 25.483 6.672 -27.045 1.00 95.81 515 HIS A N 1
ATOM 4097 C CA . HIS A 1 515 ? 25.604 6.824 -28.491 1.00 95.81 515 HIS A CA 1
ATOM 4098 C C . HIS A 1 515 ? 24.262 7.200 -29.139 1.00 95.81 515 HIS A C 1
ATOM 4100 O O . HIS A 1 515 ? 24.175 8.164 -29.892 1.00 95.81 515 HIS A O 1
ATOM 4106 N N . TYR A 1 516 ? 23.176 6.531 -28.744 1.00 97.38 516 TYR A N 1
ATOM 4107 C CA . TYR A 1 516 ? 21.828 6.848 -29.221 1.00 97.38 516 TYR A CA 1
ATOM 4108 C C . TYR A 1 516 ? 21.365 8.261 -28.844 1.00 97.38 516 TYR A C 1
ATOM 4110 O O . TYR A 1 516 ? 20.603 8.885 -29.583 1.00 97.38 516 TYR A O 1
ATOM 4118 N N . TRP A 1 517 ? 21.784 8.781 -27.688 1.00 96.94 517 TRP A N 1
ATOM 4119 C CA . TRP A 1 517 ? 21.451 10.147 -27.285 1.00 96.94 517 TRP A CA 1
ATOM 4120 C C . TRP A 1 517 ? 22.219 11.178 -28.114 1.00 96.94 517 TRP A C 1
ATOM 4122 O O . TRP A 1 517 ? 21.641 12.192 -28.502 1.00 96.94 517 TRP A O 1
ATOM 4132 N N . GLU A 1 518 ? 23.498 10.928 -28.409 1.00 95.62 518 GLU A N 1
ATOM 4133 C CA . GLU A 1 518 ? 24.280 11.768 -29.323 1.00 95.62 518 GLU A CA 1
ATOM 4134 C C . GLU A 1 518 ? 23.632 11.822 -30.705 1.00 95.62 518 GLU A C 1
ATOM 4136 O O . GLU A 1 518 ? 23.386 12.914 -31.227 1.00 95.62 518 GLU A O 1
ATOM 4141 N N . GLU A 1 519 ? 23.280 10.658 -31.258 1.00 94.38 519 GLU A N 1
ATOM 4142 C CA . GLU A 1 519 ? 22.583 10.568 -32.539 1.00 94.38 519 GLU A CA 1
ATOM 4143 C C . GLU A 1 519 ? 21.256 11.332 -32.515 1.00 94.38 519 GLU A C 1
ATOM 4145 O O . GLU A 1 519 ? 21.022 12.148 -33.407 1.00 94.38 519 GLU A O 1
ATOM 4150 N N . PHE A 1 520 ? 20.445 11.173 -31.462 1.00 95.06 520 PHE A N 1
ATOM 4151 C CA . PHE A 1 520 ? 19.186 11.907 -31.308 1.00 95.06 520 PHE A CA 1
ATOM 4152 C C . PHE A 1 520 ? 19.376 13.421 -31.409 1.00 95.06 520 PHE A C 1
ATOM 4154 O O . PHE A 1 520 ? 18.658 14.110 -32.138 1.00 95.06 520 PHE A O 1
ATOM 4161 N N . TRP A 1 521 ? 20.344 13.976 -30.676 1.00 93.69 521 TRP A N 1
ATOM 4162 C CA . TRP A 1 521 ? 20.559 15.423 -30.678 1.00 93.69 521 TRP A CA 1
ATOM 4163 C C . TRP A 1 521 ? 21.157 15.922 -31.997 1.00 93.69 521 TRP A C 1
ATOM 4165 O O . TRP A 1 521 ? 20.812 17.022 -32.440 1.00 93.69 521 TRP A O 1
ATOM 4175 N N . ILE A 1 522 ? 21.997 15.120 -32.658 1.00 94.06 522 ILE A N 1
ATOM 4176 C CA . ILE A 1 522 ? 22.497 15.414 -34.008 1.00 94.06 522 ILE A CA 1
ATOM 4177 C C . ILE A 1 522 ? 21.334 15.463 -35.003 1.00 94.06 522 ILE A C 1
ATOM 4179 O O . ILE A 1 522 ? 21.217 16.429 -35.764 1.00 94.06 522 ILE A O 1
ATOM 4183 N N . ARG A 1 523 ? 20.444 14.471 -34.977 1.00 93.06 523 ARG A N 1
ATOM 4184 C CA . ARG A 1 523 ? 19.300 14.406 -35.889 1.00 93.06 523 ARG A CA 1
ATOM 4185 C C . ARG A 1 523 ? 18.279 15.498 -35.622 1.00 93.06 523 ARG A C 1
ATOM 4187 O O . ARG A 1 523 ? 17.870 16.149 -36.575 1.00 93.06 523 ARG A O 1
ATOM 4194 N N . ARG A 1 524 ? 17.963 15.806 -34.362 1.00 91.50 524 ARG A N 1
ATOM 4195 C CA . ARG A 1 524 ? 17.137 16.972 -33.991 1.00 91.50 524 ARG A CA 1
ATOM 4196 C C . ARG A 1 524 ? 17.719 18.292 -34.481 1.00 91.50 524 ARG A C 1
ATOM 4198 O O . ARG A 1 524 ? 16.969 19.180 -34.879 1.00 91.50 524 ARG A O 1
ATOM 4205 N N . LYS A 1 525 ? 19.047 18.439 -34.449 1.00 94.00 525 LYS A N 1
ATOM 4206 C CA . LYS A 1 525 ? 19.733 19.626 -34.974 1.00 94.00 525 LYS A CA 1
ATOM 4207 C C . LYS A 1 525 ? 19.650 19.699 -36.501 1.00 94.00 525 LYS A C 1
ATOM 4209 O O . LYS A 1 525 ? 19.496 20.791 -37.040 1.00 94.00 525 LYS A O 1
ATOM 4214 N N . TRP A 1 526 ? 19.768 18.564 -37.187 1.00 95.25 526 TRP A N 1
ATOM 4215 C CA . TRP A 1 526 ? 19.696 18.483 -38.647 1.00 95.25 526 TRP A CA 1
ATOM 4216 C C . TRP A 1 526 ? 18.262 18.629 -39.182 1.00 95.25 526 TRP A C 1
ATOM 4218 O O . TRP A 1 526 ? 18.029 19.393 -40.115 1.00 95.25 526 TRP A O 1
ATOM 4228 N N . ASN A 1 527 ? 17.298 17.948 -38.563 1.00 94.06 527 ASN A N 1
ATOM 4229 C CA . ASN A 1 527 ? 15.874 18.004 -38.866 1.00 94.06 527 ASN A CA 1
ATOM 4230 C C . ASN A 1 527 ? 15.064 18.268 -37.581 1.00 94.06 527 ASN A C 1
ATOM 4232 O O . ASN A 1 527 ? 14.662 17.327 -36.896 1.00 94.06 527 ASN A O 1
ATOM 4236 N N . PRO A 1 528 ? 14.737 19.536 -37.277 1.00 90.00 528 PRO A N 1
ATOM 4237 C CA . PRO A 1 528 ? 13.931 19.883 -36.106 1.00 90.00 528 PRO A CA 1
ATOM 4238 C C . PRO A 1 528 ? 12.530 19.251 -36.081 1.00 90.00 528 PRO A C 1
ATOM 4240 O O . PRO A 1 528 ? 11.925 19.160 -35.011 1.00 90.00 528 PRO A O 1
ATOM 4243 N N . GLN A 1 529 ? 12.017 18.810 -37.237 1.00 88.88 529 GLN A N 1
ATOM 4244 C CA . GLN A 1 529 ? 10.705 18.173 -37.381 1.00 88.88 529 GLN A CA 1
ATOM 4245 C C . GLN A 1 529 ? 10.733 16.656 -37.153 1.00 88.88 529 GLN A C 1
ATOM 4247 O O . GLN A 1 529 ? 9.671 16.037 -37.204 1.00 88.88 529 GLN A O 1
ATOM 4252 N N . CYS A 1 530 ? 11.898 16.037 -36.906 1.00 89.44 530 CYS A N 1
ATOM 4253 C CA . CYS A 1 530 ? 11.935 14.610 -36.598 1.00 89.44 530 CYS A CA 1
ATOM 4254 C C . CYS A 1 530 ? 11.077 14.307 -35.359 1.00 89.44 530 CYS A C 1
ATOM 4256 O O . CYS A 1 530 ? 11.007 15.077 -34.396 1.00 89.44 530 CYS A O 1
ATOM 4258 N N . THR A 1 531 ? 10.360 13.197 -35.395 1.00 89.31 531 THR A N 1
ATOM 4259 C CA . THR A 1 531 ? 9.622 12.674 -34.246 1.00 89.31 531 THR A CA 1
ATOM 4260 C C . THR A 1 531 ? 10.553 11.831 -33.385 1.00 89.31 531 THR A C 1
ATOM 4262 O O . THR A 1 531 ? 11.661 11.488 -33.791 1.00 89.31 531 THR A O 1
ATOM 4265 N N . ASN A 1 532 ? 10.116 11.439 -32.188 1.00 88.38 532 ASN A N 1
ATOM 4266 C CA . ASN A 1 532 ? 10.928 10.532 -31.375 1.00 88.38 532 ASN A CA 1
ATOM 4267 C C . ASN A 1 532 ? 11.068 9.133 -32.007 1.00 88.38 532 ASN A C 1
ATOM 4269 O O . ASN A 1 532 ? 12.033 8.439 -31.692 1.00 88.38 532 ASN A O 1
ATOM 4273 N N . LYS A 1 533 ? 10.139 8.740 -32.898 1.00 88.25 533 LYS A N 1
ATOM 4274 C CA . LYS A 1 533 ? 10.163 7.466 -33.639 1.00 88.25 533 LYS A CA 1
ATOM 4275 C C . LYS A 1 533 ? 11.185 7.468 -34.781 1.00 88.25 533 LYS A C 1
ATOM 4277 O O . LYS A 1 533 ? 11.781 6.435 -35.063 1.00 88.25 533 LYS A O 1
ATOM 4282 N N . ASP A 1 534 ? 11.436 8.614 -35.412 1.00 87.44 534 ASP A N 1
ATOM 4283 C CA . ASP A 1 534 ? 12.374 8.705 -36.548 1.00 87.44 534 ASP A CA 1
ATOM 4284 C C . ASP A 1 534 ? 13.836 8.425 -36.149 1.00 87.44 534 ASP A C 1
ATOM 4286 O O . ASP A 1 534 ? 14.693 8.188 -37.000 1.00 87.44 534 ASP A O 1
ATOM 4290 N N . GLU A 1 535 ? 14.104 8.424 -34.843 1.00 84.94 535 GLU A N 1
ATOM 4291 C CA . GLU A 1 535 ? 15.423 8.275 -34.228 1.00 84.94 535 GLU A CA 1
ATOM 4292 C C . GLU A 1 535 ? 15.835 6.820 -34.011 1.00 84.94 535 GLU A C 1
ATOM 4294 O O . GLU A 1 535 ? 17.003 6.568 -33.749 1.00 84.94 535 GLU A O 1
ATOM 4299 N N . GLN A 1 536 ? 14.905 5.865 -34.158 1.00 90.44 536 GLN A N 1
ATOM 4300 C CA . GLN A 1 536 ? 15.226 4.434 -34.241 1.00 90.44 536 GLN A CA 1
ATOM 4301 C C . GLN A 1 536 ? 16.056 3.932 -33.045 1.00 90.44 536 GLN A C 1
ATOM 4303 O O . GLN A 1 536 ? 17.163 3.434 -33.202 1.00 90.44 536 GLN A O 1
ATOM 4308 N N . ARG A 1 537 ? 15.529 4.089 -31.826 1.00 96.25 537 ARG A N 1
ATOM 4309 C CA . ARG A 1 537 ? 16.223 3.732 -30.571 1.00 96.25 537 ARG A CA 1
ATOM 4310 C C . ARG A 1 537 ? 15.533 2.561 -29.869 1.00 96.25 537 ARG A C 1
ATOM 4312 O O . ARG A 1 537 ? 14.299 2.565 -29.818 1.00 96.25 537 ARG A O 1
ATOM 4319 N N . PRO A 1 538 ? 16.266 1.594 -29.290 1.00 97.62 538 PRO A N 1
ATOM 4320 C CA . PRO A 1 538 ? 15.654 0.488 -28.573 1.00 97.62 538 PRO A CA 1
ATOM 4321 C C . PRO A 1 538 ? 15.269 0.908 -27.147 1.00 97.62 538 PRO A C 1
ATOM 4323 O O . PRO A 1 538 ? 15.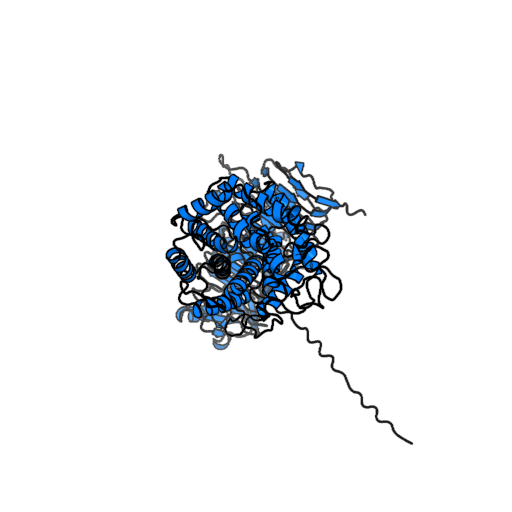828 1.839 -26.565 1.00 97.62 538 PRO A O 1
ATOM 4326 N N . ARG A 1 539 ? 14.296 0.204 -26.572 1.00 97.94 539 ARG A N 1
ATOM 4327 C CA . ARG A 1 539 ? 13.913 0.349 -25.155 1.00 97.94 539 ARG A CA 1
ATOM 4328 C C . ARG A 1 539 ? 14.790 -0.539 -24.280 1.00 97.94 539 ARG A C 1
ATOM 4330 O O . ARG A 1 539 ? 15.392 -1.490 -24.781 1.00 97.94 539 ARG A O 1
ATOM 4337 N N . LEU A 1 540 ? 14.822 -0.284 -22.973 1.00 98.81 540 LEU A N 1
ATOM 4338 C CA . LEU A 1 540 ? 15.542 -1.170 -22.056 1.00 98.81 540 LEU A CA 1
ATOM 4339 C C . LEU A 1 540 ? 14.734 -2.441 -21.752 1.00 98.81 540 LEU A C 1
ATOM 4341 O O . LEU A 1 540 ? 15.197 -3.545 -22.034 1.00 98.81 540 LEU A O 1
ATOM 4345 N N . VAL A 1 541 ? 13.517 -2.290 -21.230 1.00 98.94 541 VAL A N 1
ATOM 4346 C CA . VAL A 1 541 ? 12.631 -3.400 -20.858 1.00 98.94 541 VAL A CA 1
ATOM 4347 C C . VAL A 1 541 ? 11.250 -3.188 -21.473 1.00 98.94 541 VAL A C 1
ATOM 4349 O O . VAL A 1 541 ? 10.660 -2.116 -21.330 1.00 98.94 541 VAL A O 1
ATOM 4352 N N . TYR A 1 542 ? 10.729 -4.217 -22.140 1.00 98.88 542 TYR A N 1
ATOM 4353 C CA . TYR A 1 542 ? 9.361 -4.264 -22.646 1.00 98.88 542 TYR A CA 1
ATOM 4354 C C . TYR A 1 542 ? 8.634 -5.485 -22.079 1.00 98.88 542 TYR A C 1
ATOM 4356 O O . TYR A 1 542 ? 9.051 -6.622 -22.307 1.00 98.88 542 TYR A O 1
ATOM 4364 N N . ILE A 1 543 ? 7.574 -5.228 -21.316 1.00 98.88 543 ILE A N 1
ATOM 4365 C CA . ILE A 1 543 ? 6.685 -6.227 -20.718 1.00 98.88 543 ILE A CA 1
ATOM 4366 C C . ILE A 1 543 ? 5.319 -6.029 -21.371 1.00 98.88 543 ILE A C 1
ATOM 4368 O O . ILE A 1 543 ? 4.719 -4.971 -21.203 1.00 98.88 543 ILE A O 1
ATOM 4372 N N . SER A 1 544 ? 4.835 -7.004 -22.135 1.00 98.69 544 SER A N 1
ATOM 4373 C CA . SER A 1 544 ? 3.571 -6.889 -22.864 1.00 98.69 544 SER A CA 1
ATOM 4374 C C . SER A 1 544 ? 2.664 -8.092 -22.667 1.00 98.69 544 SER A C 1
ATOM 4376 O O . SER A 1 544 ? 3.121 -9.229 -22.718 1.00 98.69 544 SER A O 1
ATOM 4378 N N . ASN A 1 545 ? 1.357 -7.869 -22.521 1.00 98.75 545 ASN A N 1
ATOM 4379 C CA . ASN A 1 545 ? 0.375 -8.951 -22.392 1.00 98.75 545 ASN A CA 1
ATOM 4380 C C . ASN A 1 545 ? 0.672 -9.910 -21.218 1.00 98.75 545 ASN A C 1
ATOM 4382 O O . ASN A 1 545 ? 0.360 -11.098 -21.296 1.00 98.75 545 ASN A O 1
ATOM 4386 N N . CYS A 1 546 ? 1.347 -9.431 -20.172 1.00 98.88 546 CYS A N 1
ATOM 4387 C CA . CYS A 1 546 ? 1.847 -10.250 -19.071 1.00 98.88 546 CYS A CA 1
ATOM 4388 C C . CYS A 1 546 ? 0.974 -10.132 -17.820 1.00 98.88 546 CYS A C 1
ATOM 4390 O O . CYS A 1 546 ? 0.315 -9.121 -17.604 1.00 98.88 546 CYS A O 1
ATOM 4392 N N . HIS A 1 547 ? 1.045 -11.155 -16.972 1.00 98.50 547 HIS A N 1
ATOM 4393 C CA . HIS A 1 547 ? 0.320 -11.234 -15.705 1.00 98.50 547 HIS A CA 1
ATOM 4394 C C . HIS A 1 547 ? 1.318 -11.566 -14.581 1.00 98.50 547 HIS A C 1
ATOM 4396 O O . HIS A 1 547 ? 2.321 -12.252 -14.810 1.00 98.50 547 HIS A O 1
ATOM 4402 N N . ASN A 1 548 ? 1.081 -11.077 -13.362 1.00 97.88 548 ASN A N 1
ATOM 4403 C CA . ASN A 1 548 ? 1.885 -11.392 -12.167 1.00 97.88 548 ASN A CA 1
ATOM 4404 C C . ASN A 1 548 ? 3.398 -11.130 -12.314 1.00 97.88 548 ASN A C 1
ATOM 4406 O O . ASN A 1 548 ? 4.234 -11.962 -11.951 1.00 97.88 548 ASN A O 1
ATOM 4410 N N . VAL A 1 549 ? 3.781 -9.962 -12.829 1.00 98.81 549 VAL A N 1
ATOM 4411 C CA . VAL A 1 549 ? 5.194 -9.625 -13.059 1.00 98.81 549 VAL A CA 1
ATOM 4412 C C . VAL A 1 549 ? 5.814 -8.951 -11.835 1.00 98.81 549 VAL A C 1
ATOM 4414 O O . VAL A 1 549 ? 5.228 -8.045 -11.247 1.00 98.81 549 VAL A O 1
ATOM 4417 N N . THR A 1 550 ? 7.033 -9.346 -11.452 1.00 98.75 550 THR A N 1
ATOM 4418 C CA . THR A 1 550 ? 7.803 -8.662 -10.392 1.00 98.75 550 THR A CA 1
ATOM 4419 C C . THR A 1 550 ? 9.188 -8.244 -10.874 1.00 98.75 550 THR A C 1
ATOM 4421 O O . THR A 1 550 ? 10.025 -9.083 -11.203 1.00 98.75 550 THR A O 1
ATOM 4424 N N . VAL A 1 551 ? 9.461 -6.942 -10.850 1.00 98.94 551 VAL A N 1
ATOM 4425 C CA . VAL A 1 551 ? 10.793 -6.359 -11.040 1.00 98.94 551 VAL A CA 1
ATOM 4426 C C . VAL A 1 551 ? 11.268 -5.840 -9.686 1.00 98.94 551 VAL A C 1
ATOM 4428 O O . VAL A 1 551 ? 10.585 -5.030 -9.068 1.00 98.94 551 VAL A O 1
ATOM 4431 N N . GLN A 1 552 ? 12.408 -6.311 -9.181 1.00 98.50 552 GLN A N 1
ATOM 4432 C CA . GLN A 1 552 ? 12.880 -5.916 -7.850 1.00 98.50 552 GLN A CA 1
ATOM 4433 C C . GLN A 1 552 ? 14.394 -5.769 -7.746 1.00 98.50 552 GLN A C 1
ATOM 4435 O O . GLN A 1 552 ? 15.137 -6.495 -8.405 1.00 98.50 552 GLN A O 1
ATOM 4440 N N . ASP A 1 553 ? 14.833 -4.860 -6.872 1.00 98.62 553 ASP A N 1
ATOM 4441 C CA . ASP A 1 553 ? 16.228 -4.613 -6.450 1.00 98.62 553 ASP A CA 1
ATOM 4442 C C . ASP A 1 553 ? 17.212 -4.156 -7.549 1.00 98.62 553 ASP A C 1
ATOM 4444 O O . ASP A 1 553 ? 18.296 -3.643 -7.249 1.00 98.62 553 ASP A O 1
ATOM 4448 N N . VAL A 1 554 ? 16.852 -4.331 -8.821 1.00 98.75 554 VAL A N 1
ATOM 4449 C CA . VAL A 1 554 ? 17.729 -4.095 -9.967 1.00 98.75 554 VAL A CA 1
ATOM 4450 C C . VAL A 1 554 ? 17.964 -2.615 -10.235 1.00 98.75 554 VAL A C 1
ATOM 4452 O O . VAL A 1 554 ? 17.120 -1.742 -10.001 1.00 98.75 554 VAL A O 1
ATOM 4455 N N . LYS A 1 555 ? 19.133 -2.340 -10.810 1.00 98.94 555 LYS A N 1
ATOM 4456 C CA . LYS A 1 555 ? 19.475 -1.046 -11.400 1.00 98.94 555 LYS A CA 1
ATOM 4457 C C . LYS A 1 555 ? 19.103 -1.061 -12.883 1.00 98.94 555 LYS A C 1
ATOM 4459 O O . LYS A 1 555 ? 19.610 -1.896 -13.625 1.00 98.94 555 LYS A O 1
ATOM 4464 N N . LEU A 1 556 ? 18.255 -0.134 -13.313 1.00 98.94 556 LEU A N 1
ATOM 4465 C CA . LEU A 1 556 ? 17.794 0.023 -14.698 1.00 98.94 556 LEU A CA 1
ATOM 4466 C C . LEU A 1 556 ? 18.345 1.347 -15.225 1.00 98.94 556 LEU A C 1
ATOM 4468 O O . LEU A 1 556 ? 17.830 2.418 -14.896 1.00 98.94 556 LEU A O 1
ATOM 4472 N N . HIS A 1 557 ? 19.478 1.294 -15.919 1.00 98.75 557 HIS A N 1
ATOM 4473 C CA . HIS A 1 557 ? 20.302 2.473 -16.192 1.00 98.75 557 HIS A CA 1
ATOM 4474 C C . HIS A 1 557 ? 20.433 2.757 -17.684 1.00 98.75 557 HIS A C 1
ATOM 4476 O O . HIS A 1 557 ? 20.481 1.841 -18.500 1.00 98.75 557 HIS A O 1
ATOM 4482 N N . ASN A 1 558 ? 20.586 4.039 -18.015 1.00 98.50 558 ASN A N 1
ATOM 4483 C CA . ASN A 1 558 ? 21.060 4.526 -19.311 1.00 98.50 558 ASN A CA 1
ATOM 4484 C C . ASN A 1 558 ? 20.276 3.976 -20.512 1.00 98.50 558 ASN A C 1
ATOM 4486 O O . ASN A 1 558 ? 20.872 3.588 -21.518 1.00 98.50 558 ASN A O 1
ATOM 4490 N N . SER A 1 559 ? 18.948 3.933 -20.410 1.00 98.25 559 SER A N 1
ATOM 4491 C CA . SER A 1 559 ? 18.099 3.517 -21.527 1.00 98.25 559 SER A CA 1
ATOM 4492 C C . SER A 1 559 ? 18.282 4.443 -22.746 1.00 98.25 559 SER A C 1
ATOM 4494 O O . SER A 1 559 ? 18.318 5.667 -22.578 1.00 98.25 559 SER A O 1
ATOM 4496 N N . PRO A 1 560 ? 18.383 3.911 -23.979 1.00 97.88 560 PRO A N 1
ATOM 4497 C CA . PRO A 1 560 ? 18.409 4.728 -25.196 1.00 97.88 560 PRO A CA 1
ATOM 4498 C C . PRO A 1 560 ? 17.103 5.499 -25.452 1.00 97.88 560 PRO A C 1
ATOM 4500 O O . PRO A 1 560 ? 17.130 6.584 -26.038 1.00 97.88 560 PRO A O 1
ATOM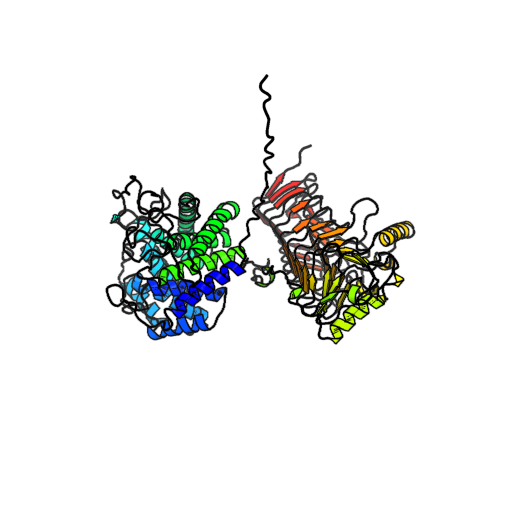 4503 N N . PHE A 1 561 ? 15.976 4.928 -25.019 1.00 97.69 561 PHE A N 1
ATOM 4504 C CA . PHE A 1 561 ? 14.613 5.461 -25.113 1.00 97.69 561 PHE A CA 1
ATOM 4505 C C . PHE A 1 561 ? 13.878 5.203 -23.781 1.00 97.69 561 PHE A C 1
ATOM 4507 O O . PHE A 1 561 ? 14.503 5.272 -22.723 1.00 97.69 561 PHE A O 1
ATOM 4514 N N . TRP A 1 562 ? 12.592 4.847 -23.802 1.00 98.44 562 TRP A N 1
ATOM 4515 C CA . TRP A 1 562 ? 11.835 4.448 -22.613 1.00 98.44 562 TRP A CA 1
ATOM 4516 C C . TRP A 1 562 ? 12.492 3.289 -21.866 1.00 98.44 562 TRP A C 1
ATOM 4518 O O . TRP A 1 562 ? 12.961 2.320 -22.480 1.00 98.44 562 TRP A O 1
ATOM 4528 N N . THR A 1 563 ? 12.551 3.402 -20.540 1.00 98.81 563 THR A N 1
ATOM 4529 C CA . THR A 1 563 ? 13.272 2.436 -19.708 1.00 98.81 563 THR A CA 1
ATOM 4530 C C . THR A 1 563 ? 12.427 1.195 -19.454 1.00 98.81 563 THR A C 1
ATOM 4532 O O . THR A 1 563 ? 12.845 0.090 -19.787 1.00 98.81 563 THR A O 1
ATOM 4535 N N . ASN A 1 564 ? 11.229 1.354 -18.900 1.00 98.81 564 ASN A N 1
ATOM 4536 C CA . ASN A 1 564 ? 10.328 0.240 -18.633 1.00 98.81 564 ASN A CA 1
ATOM 4537 C C . ASN A 1 564 ? 8.991 0.520 -19.287 1.00 98.81 564 ASN A C 1
ATOM 4539 O O . ASN A 1 564 ? 8.253 1.371 -18.810 1.00 98.81 564 ASN A O 1
ATOM 4543 N N . HIS A 1 565 ? 8.680 -0.206 -20.352 1.00 98.81 565 HIS A N 1
ATOM 4544 C CA . HIS A 1 565 ? 7.398 -0.080 -21.022 1.00 98.81 565 HIS A CA 1
ATOM 4545 C C . HIS A 1 565 ? 6.538 -1.302 -20.720 1.00 98.81 565 HIS A C 1
ATOM 4547 O O . HIS A 1 565 ? 6.885 -2.420 -21.107 1.00 98.81 565 HIS A O 1
ATOM 4553 N N . ILE A 1 566 ? 5.439 -1.072 -20.011 1.00 98.81 566 ILE A N 1
ATOM 4554 C CA . ILE A 1 566 ? 4.471 -2.090 -19.619 1.00 98.81 566 ILE A CA 1
ATOM 4555 C C . ILE A 1 566 ? 3.234 -1.873 -20.480 1.00 98.81 566 ILE A C 1
ATOM 4557 O O . ILE A 1 566 ? 2.661 -0.789 -20.444 1.00 98.81 566 ILE A O 1
ATOM 4561 N N . TYR A 1 567 ? 2.840 -2.879 -21.252 1.00 98.75 567 TYR A N 1
ATOM 4562 C CA . TYR A 1 567 ? 1.703 -2.791 -22.159 1.00 98.75 567 TYR A CA 1
ATOM 4563 C C . TYR A 1 567 ? 0.688 -3.904 -21.912 1.00 98.75 567 TYR A C 1
ATOM 4565 O O . TYR A 1 567 ? 1.076 -5.073 -21.871 1.00 98.75 567 TYR A O 1
ATOM 4573 N N . ASN A 1 568 ? -0.599 -3.569 -21.816 1.00 98.62 568 ASN A N 1
ATOM 4574 C CA . ASN A 1 568 ? -1.695 -4.543 -21.754 1.00 98.62 568 ASN A CA 1
ATOM 4575 C C . ASN A 1 568 ? -1.445 -5.648 -20.716 1.00 98.62 568 ASN A C 1
ATOM 4577 O O . ASN A 1 568 ? -1.517 -6.830 -21.035 1.00 98.62 568 ASN A O 1
ATOM 4581 N N . SER A 1 569 ? -0.993 -5.271 -19.522 1.00 98.88 569 SER A N 1
ATOM 4582 C CA . SER A 1 569 ? -0.535 -6.210 -18.493 1.00 98.88 569 SER A CA 1
ATOM 4583 C C . SER A 1 569 ? -1.169 -5.894 -17.147 1.00 98.88 569 SER A C 1
ATOM 4585 O O . SER A 1 569 ? -1.504 -4.737 -16.875 1.00 98.88 569 SER A O 1
ATOM 4587 N N . ASP A 1 570 ? -1.259 -6.905 -16.288 1.00 98.69 570 ASP A N 1
ATOM 4588 C CA . ASP A 1 570 ? -1.821 -6.764 -14.951 1.00 98.69 570 ASP A CA 1
ATOM 4589 C C . ASP A 1 570 ? -1.008 -7.438 -13.848 1.00 98.69 570 ASP A C 1
ATOM 4591 O O . ASP A 1 570 ? -0.139 -8.285 -14.083 1.00 98.69 570 ASP A O 1
ATOM 4595 N N . HIS A 1 571 ? -1.255 -6.995 -12.614 1.00 98.62 571 HIS A N 1
ATOM 4596 C CA . HIS A 1 571 ? -0.518 -7.422 -11.427 1.00 98.62 571 HIS A CA 1
ATOM 4597 C C . HIS A 1 571 ? 1.000 -7.278 -11.617 1.00 98.62 571 HIS A C 1
ATOM 4599 O O . HIS A 1 571 ? 1.784 -8.195 -11.346 1.00 98.62 571 HIS A O 1
ATOM 4605 N N . VAL A 1 572 ? 1.426 -6.103 -12.082 1.00 98.88 572 VAL A N 1
ATOM 4606 C CA . VAL A 1 572 ? 2.838 -5.776 -12.319 1.00 98.88 572 VAL A CA 1
ATOM 4607 C C . VAL A 1 572 ? 3.375 -4.954 -11.158 1.00 98.88 572 VAL A C 1
ATOM 4609 O O . VAL A 1 572 ? 2.815 -3.911 -10.821 1.00 98.88 572 VAL A O 1
ATOM 4612 N N . ARG A 1 573 ? 4.489 -5.380 -10.554 1.00 98.44 573 ARG A N 1
ATOM 4613 C CA . ARG A 1 573 ? 5.127 -4.626 -9.470 1.00 98.44 573 ARG A CA 1
ATOM 4614 C C . ARG A 1 573 ? 6.599 -4.309 -9.697 1.00 98.44 573 ARG A C 1
ATOM 4616 O O . ARG A 1 573 ? 7.362 -5.158 -10.154 1.00 98.44 573 ARG A O 1
ATOM 4623 N N . TYR A 1 574 ? 6.987 -3.106 -9.289 1.00 98.88 574 TYR A N 1
ATOM 4624 C CA . TYR A 1 574 ? 8.363 -2.625 -9.199 1.00 98.88 574 TYR A CA 1
ATOM 4625 C C . TYR A 1 574 ? 8.701 -2.368 -7.730 1.00 98.88 574 TYR A C 1
ATOM 4627 O O . TYR A 1 574 ? 8.078 -1.514 -7.100 1.00 98.88 574 TYR A O 1
ATOM 4635 N N . LEU A 1 575 ? 9.665 -3.110 -7.180 1.00 98.62 575 LEU A N 1
ATOM 4636 C CA . LEU A 1 575 ? 10.033 -3.063 -5.762 1.00 98.62 575 LEU A CA 1
ATOM 4637 C C . LEU A 1 575 ? 11.503 -2.677 -5.579 1.00 98.62 575 LEU A C 1
ATOM 4639 O O . LEU A 1 575 ? 12.406 -3.414 -5.975 1.00 98.62 575 LEU A O 1
ATOM 4643 N N . ASP A 1 576 ? 11.756 -1.551 -4.918 1.00 98.56 576 ASP A N 1
ATOM 4644 C CA . ASP A 1 576 ? 13.106 -1.100 -4.545 1.00 98.56 576 ASP A CA 1
ATOM 4645 C C . ASP A 1 576 ? 14.093 -1.014 -5.737 1.00 98.56 576 ASP A C 1
ATOM 4647 O O . ASP A 1 576 ? 15.299 -1.232 -5.595 1.00 98.56 576 ASP A O 1
ATOM 4651 N N . CYS A 1 577 ? 13.591 -0.706 -6.937 1.00 98.94 577 CYS A N 1
ATOM 4652 C CA . CYS A 1 577 ? 14.414 -0.538 -8.134 1.00 98.94 577 CYS A CA 1
ATOM 4653 C C . CYS A 1 577 ? 15.134 0.817 -8.143 1.00 98.94 577 CYS A C 1
ATOM 4655 O O . CYS A 1 577 ? 14.629 1.823 -7.638 1.00 98.94 577 CYS A O 1
ATOM 4657 N N . HIS A 1 578 ? 16.293 0.871 -8.801 1.00 98.94 578 HIS A N 1
ATOM 4658 C CA . HIS A 1 578 ? 17.012 2.120 -9.047 1.00 98.94 578 HIS A CA 1
ATOM 4659 C C . HIS A 1 578 ? 17.044 2.437 -10.543 1.00 98.94 578 HIS A C 1
ATOM 4661 O O . HIS A 1 578 ? 17.840 1.864 -11.291 1.00 98.94 578 HIS A O 1
ATOM 4667 N N . ILE A 1 579 ? 16.246 3.412 -10.968 1.00 98.94 579 ILE A N 1
ATOM 4668 C CA . ILE A 1 579 ? 16.077 3.787 -12.373 1.00 98.94 579 ILE A CA 1
ATOM 4669 C C . ILE A 1 579 ? 16.778 5.117 -12.643 1.00 98.94 579 ILE A C 1
ATOM 4671 O O . ILE A 1 579 ? 16.538 6.106 -11.946 1.00 98.94 579 ILE A O 1
ATOM 4675 N N . PHE A 1 580 ? 17.695 5.141 -13.612 1.00 98.75 580 PHE A N 1
ATOM 4676 C CA . PHE A 1 580 ? 18.563 6.301 -13.808 1.00 98.75 580 PHE A CA 1
ATOM 4677 C C . PHE A 1 580 ? 18.964 6.556 -15.258 1.00 98.75 580 PHE A C 1
ATOM 4679 O O . PHE A 1 580 ? 19.392 5.646 -15.968 1.00 98.75 580 PHE A O 1
ATOM 4686 N N . ALA A 1 581 ? 18.937 7.828 -15.645 1.00 97.75 581 ALA A N 1
ATOM 4687 C CA . ALA A 1 581 ? 19.567 8.344 -16.852 1.00 97.75 581 ALA A CA 1
ATOM 4688 C C . ALA A 1 581 ? 20.127 9.757 -16.581 1.00 97.75 581 ALA A C 1
ATOM 4690 O O . ALA A 1 581 ? 19.585 10.483 -15.742 1.00 97.75 581 ALA A O 1
ATOM 4691 N N . PRO A 1 582 ? 21.208 10.180 -17.261 1.00 95.44 582 PRO A N 1
ATOM 4692 C CA . PRO A 1 582 ? 21.813 11.483 -17.018 1.00 95.44 582 PRO A CA 1
ATOM 4693 C C . PRO A 1 582 ? 20.875 12.639 -17.394 1.00 95.44 582 PRO A C 1
ATOM 4695 O O . PRO A 1 582 ? 20.316 12.690 -18.491 1.00 95.44 582 PRO A O 1
ATOM 4698 N N . THR A 1 583 ? 20.759 13.605 -16.480 1.00 94.12 583 THR A N 1
ATOM 4699 C CA . THR A 1 583 ? 19.952 14.834 -16.620 1.00 94.12 583 THR A CA 1
ATOM 4700 C C . THR A 1 583 ? 20.792 16.081 -16.920 1.00 94.12 583 THR A C 1
ATOM 4702 O O . THR A 1 583 ? 20.267 17.175 -17.142 1.00 94.12 583 THR A O 1
ATOM 4705 N N . THR A 1 584 ? 22.115 15.919 -16.969 1.00 92.69 584 THR A N 1
ATOM 4706 C CA . THR A 1 584 ? 23.107 16.942 -17.314 1.00 92.69 584 THR A CA 1
ATOM 4707 C C . THR A 1 584 ? 24.098 16.387 -18.341 1.00 92.69 584 THR A C 1
ATOM 4709 O O . THR A 1 584 ? 24.191 15.177 -18.537 1.00 92.69 584 THR A O 1
ATOM 4712 N N . GLY A 1 585 ? 24.830 17.269 -19.029 1.00 93.62 585 GLY A N 1
ATOM 4713 C CA . GLY A 1 585 ? 25.683 16.868 -20.153 1.00 93.62 585 GLY A CA 1
ATOM 4714 C C . GLY A 1 585 ? 24.850 16.473 -21.376 1.00 93.62 585 GLY A C 1
ATOM 4715 O O . GLY A 1 585 ? 23.921 17.199 -21.743 1.00 93.62 585 GLY A O 1
ATOM 4716 N N . ILE A 1 586 ? 25.170 15.333 -21.999 1.00 92.56 586 ILE A N 1
ATOM 4717 C CA . ILE A 1 586 ? 24.322 14.736 -23.040 1.00 92.56 586 ILE A CA 1
ATOM 4718 C C . ILE A 1 586 ? 23.086 14.156 -22.354 1.00 92.56 586 ILE A C 1
ATOM 4720 O O . ILE A 1 586 ? 23.111 13.083 -21.755 1.00 92.56 586 ILE A O 1
ATOM 4724 N N . LYS A 1 587 ? 22.011 14.935 -22.414 1.00 92.06 587 LYS A N 1
ATOM 4725 C CA . LYS A 1 587 ? 20.707 14.613 -21.845 1.00 92.06 587 LYS A CA 1
ATOM 4726 C C . LYS A 1 587 ? 20.107 13.385 -22.526 1.00 92.06 587 LYS A C 1
ATOM 4728 O O . LYS A 1 587 ? 20.055 13.354 -23.753 1.00 92.06 587 LYS A O 1
ATOM 4733 N N . ALA A 1 588 ? 19.606 12.425 -21.752 1.00 96.50 588 ALA A N 1
ATOM 4734 C CA . ALA A 1 588 ? 18.927 11.244 -22.286 1.00 96.50 588 ALA A CA 1
ATOM 4735 C C . ALA A 1 588 ? 17.494 11.593 -22.765 1.00 96.50 588 ALA A C 1
ATOM 4737 O O . ALA A 1 588 ? 16.608 11.827 -21.937 1.00 96.50 588 ALA A O 1
ATOM 4738 N N . PRO A 1 589 ? 17.218 11.677 -24.076 1.00 94.69 589 PRO A N 1
ATOM 4739 C CA . PRO A 1 589 ? 15.912 12.096 -24.574 1.00 94.69 589 PRO A CA 1
ATOM 4740 C C . PRO A 1 589 ? 14.891 10.961 -24.460 1.00 94.69 589 PRO A C 1
ATOM 4742 O O . PRO A 1 589 ? 15.209 9.831 -24.827 1.00 94.69 589 PRO A O 1
ATOM 4745 N N . SER A 1 590 ? 13.658 11.256 -24.030 1.00 95.56 590 SER A N 1
ATOM 4746 C CA . SER A 1 590 ? 12.592 10.246 -23.885 1.00 95.56 590 SER A CA 1
ATOM 4747 C C . SER A 1 590 ? 13.015 9.084 -22.978 1.00 95.56 590 SER A C 1
ATOM 4749 O O . SER A 1 590 ? 12.860 7.921 -23.338 1.00 95.56 590 SER A O 1
ATOM 4751 N N . SER A 1 591 ? 13.662 9.403 -21.854 1.00 96.81 591 SER A N 1
ATOM 4752 C CA . SER A 1 591 ? 14.220 8.425 -20.912 1.00 96.81 591 SER A CA 1
ATOM 4753 C C . SER A 1 591 ? 13.268 8.102 -19.764 1.00 96.81 591 SER A C 1
ATOM 4755 O O . SER A 1 591 ? 13.728 7.825 -18.658 1.00 96.81 591 SER A O 1
ATOM 4757 N N . ASP A 1 592 ? 11.960 8.148 -20.028 1.00 98.56 592 ASP A N 1
ATOM 4758 C CA . ASP A 1 592 ? 10.892 7.866 -19.075 1.00 98.56 592 ASP A CA 1
ATOM 4759 C C . ASP A 1 592 ? 11.251 6.625 -18.228 1.00 98.56 592 ASP A C 1
ATOM 4761 O O . ASP A 1 592 ? 11.794 5.629 -18.740 1.00 98.56 592 ASP A O 1
ATOM 4765 N N . ALA A 1 593 ? 11.048 6.701 -16.908 1.00 98.81 593 ALA A N 1
ATOM 4766 C CA . ALA A 1 593 ? 11.481 5.622 -16.022 1.00 98.81 593 ALA A CA 1
ATOM 4767 C C . ALA A 1 593 ? 10.520 4.426 -16.093 1.00 98.81 593 ALA A C 1
ATOM 4769 O O . ALA A 1 593 ? 10.986 3.294 -16.266 1.00 98.81 593 ALA A O 1
ATOM 4770 N N . ILE A 1 594 ? 9.209 4.658 -15.985 1.00 98.88 594 ILE A N 1
ATOM 4771 C CA . ILE A 1 594 ? 8.167 3.638 -16.153 1.00 98.88 594 ILE A CA 1
ATOM 4772 C C . ILE A 1 594 ? 6.990 4.211 -16.950 1.00 98.88 594 ILE A C 1
ATOM 4774 O O . ILE A 1 594 ? 6.327 5.152 -16.516 1.00 98.88 594 ILE A O 1
ATOM 4778 N N . ASP A 1 595 ? 6.709 3.581 -18.083 1.00 98.88 595 ASP A N 1
ATOM 4779 C CA . ASP A 1 595 ? 5.586 3.850 -18.968 1.00 98.88 595 ASP A CA 1
ATOM 4780 C C . ASP A 1 595 ? 4.535 2.752 -18.793 1.00 98.88 595 ASP A C 1
ATOM 4782 O O . ASP A 1 595 ? 4.786 1.586 -19.113 1.00 98.88 595 ASP A O 1
ATOM 4786 N N . ILE A 1 596 ? 3.370 3.126 -18.270 1.00 98.88 596 ILE A N 1
ATOM 4787 C CA . ILE A 1 596 ? 2.238 2.225 -18.032 1.00 98.88 596 ILE A CA 1
ATOM 4788 C C . ILE A 1 596 ? 1.223 2.450 -19.149 1.00 98.88 596 ILE A C 1
ATOM 4790 O O . ILE A 1 596 ? 0.705 3.556 -19.264 1.00 98.88 596 ILE A O 1
ATOM 4794 N N . ASP A 1 597 ? 0.979 1.438 -19.980 1.00 98.69 597 ASP A N 1
ATOM 4795 C CA . ASP A 1 597 ? 0.199 1.557 -21.211 1.00 98.69 597 ASP A CA 1
ATOM 4796 C C . ASP A 1 597 ? -0.912 0.494 -21.292 1.00 98.69 597 ASP A C 1
ATOM 4798 O O . ASP A 1 597 ? -0.643 -0.673 -21.566 1.00 98.69 597 ASP A O 1
ATOM 4802 N N . VAL A 1 598 ? -2.173 0.881 -21.079 1.00 98.56 598 VAL A N 1
ATOM 4803 C CA . VAL A 1 598 ? -3.331 -0.043 -21.058 1.00 98.56 598 VAL A CA 1
ATOM 4804 C C . VAL A 1 598 ? -3.186 -1.124 -19.974 1.00 98.56 598 VAL A C 1
ATOM 4806 O O . VAL A 1 598 ? -3.352 -2.309 -20.234 1.00 98.56 598 VAL A O 1
ATOM 4809 N N . CYS A 1 599 ? -2.815 -0.753 -18.751 1.00 98.81 599 CYS A N 1
ATOM 4810 C CA . CYS A 1 599 ? -2.573 -1.723 -17.674 1.00 98.81 599 CYS A CA 1
ATOM 4811 C C . CYS A 1 599 ? -3.544 -1.556 -16.508 1.00 98.81 599 CYS A C 1
ATOM 4813 O O . CYS A 1 599 ? -4.013 -0.452 -16.229 1.00 98.81 599 CYS A O 1
ATOM 4815 N N . HIS A 1 600 ? -3.766 -2.628 -15.750 1.00 98.62 600 HIS A N 1
ATOM 4816 C CA . HIS A 1 600 ? -4.442 -2.521 -14.463 1.00 98.62 600 HIS A CA 1
ATOM 4817 C C . HIS A 1 600 ? -3.714 -3.263 -13.351 1.00 98.62 600 HIS A C 1
ATOM 4819 O O . HIS A 1 600 ? -2.950 -4.186 -13.591 1.00 98.62 600 HIS A O 1
ATOM 4825 N N . ASP A 1 601 ? -3.922 -2.825 -12.118 1.00 98.62 601 ASP A N 1
ATOM 4826 C CA . ASP A 1 601 ? -3.271 -3.391 -10.941 1.00 98.62 601 ASP A CA 1
ATOM 4827 C C . ASP A 1 601 ? -1.735 -3.324 -10.996 1.00 98.62 601 ASP A C 1
ATOM 4829 O O . ASP A 1 601 ? -1.022 -4.327 -11.088 1.00 98.62 601 ASP A O 1
ATOM 4833 N N . VAL A 1 602 ? -1.214 -2.094 -10.937 1.00 98.88 602 VAL A N 1
ATOM 4834 C CA . VAL A 1 602 ? 0.230 -1.812 -10.983 1.00 98.88 602 VAL A CA 1
ATOM 4835 C C . VAL A 1 602 ? 0.708 -1.209 -9.664 1.00 98.88 602 VAL A C 1
ATOM 4837 O O . VAL A 1 602 ? 0.167 -0.206 -9.197 1.00 98.88 602 VAL A O 1
ATOM 4840 N N . LEU A 1 603 ? 1.758 -1.794 -9.080 1.00 98.75 603 LEU A N 1
ATOM 4841 C CA . LEU A 1 603 ? 2.392 -1.323 -7.844 1.00 98.75 603 LEU A CA 1
ATOM 4842 C C . LEU A 1 603 ? 3.831 -0.861 -8.103 1.00 98.75 603 LEU A C 1
ATOM 4844 O O . LEU A 1 603 ? 4.679 -1.640 -8.527 1.00 98.75 603 LEU A O 1
ATOM 4848 N N . ILE A 1 604 ? 4.150 0.381 -7.764 1.00 98.88 604 ILE A N 1
ATOM 4849 C CA . ILE A 1 604 ? 5.522 0.899 -7.759 1.00 98.88 604 ILE A CA 1
ATOM 4850 C C . ILE A 1 604 ? 5.847 1.313 -6.325 1.00 98.88 604 ILE A C 1
ATOM 4852 O O . ILE A 1 604 ? 5.295 2.290 -5.825 1.00 98.88 604 ILE A O 1
ATOM 4856 N N . ASP A 1 605 ? 6.730 0.574 -5.653 1.00 98.38 605 ASP A N 1
ATOM 4857 C CA . ASP A 1 605 ? 7.033 0.775 -4.233 1.00 98.38 605 ASP A CA 1
ATOM 4858 C C . ASP A 1 605 ? 8.543 0.838 -3.963 1.00 98.38 605 ASP A C 1
ATOM 4860 O O . ASP A 1 605 ? 9.317 0.011 -4.449 1.00 98.38 605 ASP A O 1
ATOM 4864 N N . GLY A 1 606 ? 8.979 1.829 -3.183 1.00 97.75 606 GLY A N 1
ATOM 4865 C CA . GLY A 1 606 ? 10.360 1.923 -2.690 1.00 97.75 606 GLY A CA 1
ATOM 4866 C C . GLY A 1 606 ? 11.405 2.289 -3.747 1.00 97.75 606 GLY A C 1
ATOM 4867 O O . GLY A 1 606 ? 12.605 2.249 -3.479 1.00 97.75 606 GLY A O 1
ATOM 4868 N N . CYS A 1 607 ? 10.982 2.633 -4.963 1.00 98.88 607 CYS A N 1
ATOM 4869 C CA . CYS A 1 607 ? 11.888 2.878 -6.078 1.00 98.88 607 CYS A CA 1
ATOM 4870 C C . CYS A 1 607 ? 12.554 4.263 -6.004 1.00 98.88 607 CYS A C 1
ATOM 4872 O O . CYS A 1 607 ? 11.971 5.251 -5.546 1.00 98.88 607 CYS A O 1
ATOM 4874 N N . TYR A 1 608 ? 13.775 4.350 -6.531 1.00 98.88 608 TYR A N 1
ATOM 4875 C CA . TYR A 1 608 ? 14.438 5.617 -6.833 1.00 98.88 608 TYR A CA 1
ATOM 4876 C C . TYR A 1 608 ? 14.424 5.876 -8.337 1.00 98.88 608 TYR A C 1
ATOM 4878 O O . TYR A 1 608 ? 14.809 4.999 -9.112 1.00 98.88 608 TYR A O 1
ATOM 4886 N N . MET A 1 609 ? 14.029 7.084 -8.745 1.00 98.81 609 MET A N 1
ATOM 4887 C CA . MET A 1 609 ? 13.987 7.479 -10.157 1.00 98.81 609 MET A CA 1
ATOM 4888 C C . MET A 1 609 ? 14.625 8.851 -10.364 1.00 98.81 609 MET A C 1
ATOM 4890 O O . MET A 1 609 ? 14.281 9.820 -9.687 1.00 98.81 609 MET A O 1
ATOM 4894 N N . SER A 1 610 ? 15.556 8.945 -11.308 1.00 98.50 610 SER A N 1
ATOM 4895 C CA . SER A 1 610 ? 16.111 10.216 -11.782 1.00 98.50 610 SER A CA 1
ATOM 4896 C C . SER A 1 610 ? 16.482 10.064 -13.249 1.00 98.50 610 SER A C 1
ATOM 4898 O O . SER A 1 610 ? 17.480 9.426 -13.578 1.00 98.50 610 SER A O 1
ATOM 4900 N N . VAL A 1 611 ? 15.666 10.635 -14.122 1.00 98.19 611 VAL A N 1
ATOM 4901 C CA . VAL A 1 611 ? 15.751 10.485 -15.576 1.00 98.19 611 VAL A CA 1
ATOM 4902 C C . VAL A 1 611 ? 15.506 11.829 -16.250 1.00 98.19 611 VAL A C 1
ATOM 4904 O O . VAL A 1 611 ? 14.983 12.760 -15.644 1.00 98.19 611 VAL A O 1
ATOM 4907 N N . ASN A 1 612 ? 15.894 11.964 -17.515 1.00 97.38 612 ASN A N 1
ATOM 4908 C CA . ASN A 1 612 ? 15.732 13.216 -18.254 1.00 97.38 612 ASN A CA 1
ATOM 4909 C C . ASN A 1 612 ? 14.370 13.289 -18.977 1.00 97.38 612 ASN A C 1
ATOM 4911 O O . ASN A 1 612 ? 14.210 14.020 -19.949 1.00 97.38 612 ASN A O 1
ATOM 4915 N N . ASP A 1 613 ? 13.387 12.533 -18.490 1.00 97.19 613 ASP A N 1
ATOM 4916 C CA . ASP A 1 613 ? 11.986 12.675 -18.861 1.00 97.19 613 ASP A CA 1
ATOM 4917 C C . ASP A 1 613 ? 11.061 12.349 -17.672 1.00 97.19 613 ASP A C 1
ATOM 4919 O O . ASP A 1 613 ? 11.437 12.601 -16.522 1.00 97.19 613 ASP A O 1
ATOM 4923 N N . ASP A 1 614 ? 9.840 11.881 -17.912 1.00 98.50 614 ASP A N 1
ATOM 4924 C CA . ASP A 1 614 ? 8.858 11.559 -16.876 1.00 98.50 614 ASP A CA 1
ATOM 4925 C C . ASP A 1 614 ? 9.290 10.355 -16.003 1.00 98.50 614 ASP A C 1
ATOM 4927 O O . ASP A 1 614 ? 9.897 9.396 -16.471 1.00 98.50 614 ASP A O 1
ATOM 4931 N N . ALA A 1 615 ? 9.003 10.390 -14.698 1.00 98.69 615 ALA A N 1
ATOM 4932 C CA . ALA A 1 615 ? 9.277 9.262 -13.807 1.00 98.69 615 ALA A CA 1
ATOM 4933 C C . ALA A 1 615 ? 8.257 8.141 -14.053 1.00 98.69 615 ALA A C 1
ATOM 4935 O O . ALA A 1 615 ? 8.611 7.060 -14.513 1.00 98.69 615 ALA A O 1
ATOM 4936 N N . VAL A 1 616 ? 6.979 8.420 -13.794 1.00 98.88 616 VAL A N 1
ATOM 4937 C CA . VAL A 1 616 ? 5.874 7.515 -14.115 1.00 98.88 616 VAL A CA 1
ATOM 4938 C C . VAL A 1 616 ? 4.954 8.214 -15.106 1.00 98.88 616 VAL A C 1
ATOM 4940 O O . VAL A 1 616 ? 4.375 9.256 -14.786 1.00 98.88 616 VAL A O 1
ATOM 4943 N N . ALA A 1 617 ? 4.832 7.648 -16.303 1.00 98.75 617 ALA A N 1
ATOM 4944 C CA . ALA A 1 617 ? 3.983 8.162 -17.367 1.00 98.75 617 ALA A CA 1
ATOM 4945 C C . ALA A 1 617 ? 2.858 7.171 -17.678 1.00 98.75 617 ALA A C 1
ATOM 4947 O O . ALA A 1 617 ? 3.106 6.008 -17.997 1.00 98.75 617 ALA A O 1
ATOM 4948 N N . ILE A 1 618 ? 1.620 7.649 -17.604 1.00 98.69 618 ILE A N 1
ATOM 4949 C CA . ILE A 1 618 ? 0.424 6.876 -17.921 1.00 98.69 618 ILE A CA 1
ATOM 4950 C C . ILE A 1 618 ? 0.050 7.115 -19.384 1.00 98.69 618 ILE A C 1
ATOM 4952 O O . ILE A 1 618 ? -0.047 8.260 -19.838 1.00 98.69 618 ILE A O 1
ATOM 4956 N N . LYS A 1 619 ? -0.118 6.027 -20.130 1.00 98.31 619 LYS A N 1
ATOM 4957 C CA . LYS A 1 619 ? -0.379 5.975 -21.570 1.00 98.31 619 LYS A CA 1
ATOM 4958 C C . LYS A 1 619 ? -1.479 4.951 -21.851 1.00 98.31 619 LYS A C 1
ATOM 4960 O O . LYS A 1 619 ? -1.813 4.141 -21.012 1.00 98.31 619 LYS A O 1
ATOM 4965 N N . GLY A 1 620 ? -2.075 4.967 -23.024 1.00 96.62 620 GLY A N 1
ATOM 4966 C CA . GLY A 1 620 ? -3.253 4.167 -23.349 1.00 96.62 620 GLY A CA 1
ATOM 4967 C C . GLY A 1 620 ? -3.789 4.400 -24.757 1.00 96.62 620 GLY A C 1
ATOM 4968 O O . GLY A 1 620 ? -4.764 3.768 -25.144 1.00 96.62 620 GLY A O 1
ATOM 4969 N N . GLY A 1 621 ? -3.167 5.284 -25.543 1.00 95.75 621 GLY A N 1
ATOM 4970 C CA . GLY A 1 621 ? -3.530 5.553 -26.932 1.00 95.75 621 GLY A CA 1
ATOM 4971 C C . GLY A 1 621 ? -3.391 7.025 -27.310 1.00 95.75 621 GLY A C 1
ATOM 4972 O O . GLY A 1 621 ? -3.550 7.911 -26.470 1.00 95.75 621 GLY A O 1
ATOM 4973 N N . LYS A 1 622 ? -3.119 7.317 -28.587 1.00 93.81 622 LYS A N 1
ATOM 4974 C CA . LYS A 1 622 ? -3.120 8.699 -29.105 1.00 93.81 622 LYS A CA 1
ATOM 4975 C C . LYS A 1 622 ? -3.829 8.851 -30.446 1.00 93.81 622 LYS A C 1
ATOM 4977 O O . LYS A 1 622 ? -3.774 7.950 -31.280 1.00 93.81 622 LYS A O 1
ATOM 4982 N N . GLY A 1 623 ? -4.403 10.034 -30.669 1.00 94.38 623 GLY A N 1
ATOM 4983 C CA . GLY A 1 623 ? -5.028 10.441 -31.929 1.00 94.38 623 GLY A CA 1
ATOM 4984 C C . GLY A 1 623 ? -6.556 10.449 -31.893 1.00 94.38 623 GLY A C 1
ATOM 4985 O O . GLY A 1 623 ? -7.182 10.001 -30.931 1.00 94.38 623 GLY A O 1
ATOM 4986 N N . THR A 1 624 ? -7.155 10.963 -32.972 1.00 94.94 624 THR A N 1
ATOM 4987 C CA . THR A 1 624 ? -8.586 11.323 -33.031 1.00 94.94 624 THR A CA 1
ATOM 4988 C C . THR A 1 624 ? -9.526 10.143 -32.813 1.00 94.94 624 THR A C 1
ATOM 4990 O O . THR A 1 624 ? -10.625 10.313 -32.286 1.00 94.94 624 THR A O 1
ATOM 4993 N N . TRP A 1 625 ? -9.071 8.937 -33.144 1.00 94.62 625 TRP A N 1
ATOM 4994 C CA . TRP A 1 625 ? -9.822 7.687 -33.020 1.00 94.62 625 TRP A CA 1
ATOM 4995 C C . TRP A 1 625 ? -9.280 6.762 -31.924 1.00 94.62 625 TRP A C 1
ATOM 4997 O O . TRP A 1 625 ? -9.576 5.569 -31.924 1.00 94.62 625 TRP A O 1
ATOM 5007 N N . ALA A 1 626 ? -8.461 7.280 -31.002 1.00 95.06 626 ALA A N 1
ATOM 5008 C CA . ALA A 1 626 ? -7.751 6.453 -30.028 1.00 95.06 626 ALA A CA 1
ATOM 5009 C C . ALA A 1 626 ? -8.678 5.619 -29.127 1.00 95.06 626 ALA A C 1
ATOM 5011 O O . ALA A 1 626 ? -8.340 4.478 -28.842 1.00 95.06 626 ALA A O 1
ATOM 5012 N N . ASP A 1 627 ? -9.842 6.142 -28.737 1.00 95.00 627 ASP A N 1
ATOM 5013 C CA . ASP A 1 627 ? -10.894 5.450 -27.965 1.00 95.00 627 ASP A CA 1
ATOM 5014 C C . ASP A 1 627 ? -11.637 4.356 -28.748 1.00 95.00 627 ASP A C 1
ATOM 5016 O O . ASP A 1 627 ? -12.434 3.622 -28.167 1.00 95.00 627 ASP A O 1
ATOM 5020 N N . LYS A 1 628 ? -11.438 4.267 -30.067 1.00 94.38 628 LYS A N 1
ATOM 5021 C CA . LYS A 1 628 ? -12.054 3.244 -30.928 1.00 94.38 628 LYS A CA 1
ATOM 5022 C C . LYS A 1 628 ? -11.079 2.145 -31.342 1.00 94.38 628 LYS A C 1
ATOM 5024 O O . LYS A 1 628 ? -11.523 1.129 -31.871 1.00 94.38 628 LYS A O 1
ATOM 5029 N N . ALA A 1 629 ? -9.780 2.343 -31.131 1.00 93.62 629 ALA A N 1
ATOM 5030 C CA . ALA A 1 629 ? -8.762 1.368 -31.495 1.00 93.62 629 ALA A CA 1
ATOM 5031 C C . ALA A 1 629 ? -8.705 0.231 -30.451 1.00 93.62 629 ALA A C 1
ATOM 5033 O O . ALA A 1 629 ? -8.594 0.524 -29.261 1.00 93.62 629 ALA A O 1
ATOM 5034 N N . PRO A 1 630 ? -8.780 -1.050 -30.855 1.00 94.06 630 PRO A N 1
ATOM 5035 C CA . PRO A 1 630 ? -8.847 -2.183 -29.925 1.00 94.06 630 PRO A CA 1
ATOM 5036 C C . PRO A 1 630 ? -7.563 -2.404 -29.112 1.00 94.06 630 PRO A C 1
ATOM 5038 O O . PRO A 1 630 ? -7.608 -3.027 -28.057 1.00 94.06 630 PRO A O 1
ATOM 5041 N N . GLU A 1 631 ? -6.419 -1.916 -29.591 1.00 94.81 631 GLU A N 1
ATOM 5042 C CA . GLU A 1 631 ? -5.135 -1.950 -28.885 1.00 94.81 631 GLU A CA 1
ATOM 5043 C C . GLU A 1 631 ? -4.979 -0.842 -27.830 1.00 94.81 631 GLU A C 1
ATOM 5045 O O . GLU A 1 631 ? -3.957 -0.769 -27.150 1.00 94.81 631 GLU A O 1
ATOM 5050 N N . ASN A 1 632 ? -5.940 0.076 -27.747 1.00 97.44 632 ASN A N 1
ATOM 5051 C CA . ASN A 1 632 ? -5.954 1.172 -26.792 1.00 97.44 632 ASN A CA 1
ATOM 5052 C C . ASN A 1 632 ? -6.953 0.883 -25.680 1.00 97.44 632 ASN A C 1
ATOM 5054 O O . ASN A 1 632 ? -7.876 0.085 -25.830 1.00 97.44 632 ASN A O 1
ATOM 5058 N N . GLY A 1 633 ? -6.784 1.557 -24.552 1.00 96.12 633 GLY A N 1
ATOM 5059 C CA . GLY A 1 633 ? -7.646 1.297 -23.418 1.00 96.12 633 GLY A CA 1
ATOM 5060 C C . GLY A 1 633 ? -7.273 2.076 -22.178 1.00 96.12 633 GLY A C 1
ATOM 5061 O O . GLY A 1 633 ? -6.547 3.071 -22.222 1.00 96.12 633 GLY A O 1
ATOM 5062 N N . ALA A 1 634 ? -7.858 1.613 -21.082 1.00 98.06 634 ALA A N 1
ATOM 5063 C CA . ALA A 1 634 ? -7.795 2.262 -19.794 1.00 98.06 634 ALA A CA 1
ATOM 5064 C C . ALA A 1 634 ? -6.540 1.878 -19.016 1.00 98.06 634 ALA A C 1
ATOM 5066 O O . ALA A 1 634 ? -6.043 0.760 -19.155 1.00 98.06 634 ALA A O 1
ATOM 5067 N N . ASN A 1 635 ? -6.139 2.756 -18.103 1.00 98.81 635 ASN A N 1
ATOM 5068 C CA . ASN A 1 635 ? -5.314 2.381 -16.968 1.00 98.81 635 ASN A CA 1
ATOM 5069 C C . ASN A 1 635 ? -6.109 2.488 -15.681 1.00 98.81 635 ASN A C 1
ATOM 5071 O O . ASN A 1 635 ? -6.695 3.539 -15.406 1.00 98.81 635 ASN A O 1
ATOM 5075 N N . THR A 1 636 ? -6.122 1.419 -14.887 1.00 98.75 636 THR A N 1
ATOM 5076 C CA . THR A 1 636 ? -6.892 1.384 -13.641 1.00 98.75 636 THR A CA 1
ATOM 5077 C C . THR A 1 636 ? -6.097 0.813 -12.474 1.00 98.75 636 THR A C 1
ATOM 5079 O O . THR A 1 636 ? -5.269 -0.075 -12.640 1.00 98.75 636 THR A O 1
ATOM 5082 N N . ASN A 1 637 ? -6.355 1.314 -11.265 1.00 98.69 637 ASN A N 1
ATOM 5083 C CA . ASN A 1 637 ? -5.774 0.794 -10.022 1.00 98.69 637 ASN A CA 1
ATOM 5084 C C . ASN A 1 637 ? -4.234 0.811 -10.042 1.00 98.69 637 ASN A C 1
ATOM 5086 O O . ASN A 1 637 ? -3.563 -0.224 -10.057 1.00 98.69 637 ASN A O 1
ATOM 5090 N N . ILE A 1 638 ? -3.663 2.014 -10.050 1.00 98.88 638 ILE A N 1
ATOM 5091 C CA . ILE A 1 638 ? -2.211 2.209 -10.049 1.00 98.88 638 ILE A CA 1
ATOM 5092 C C . ILE A 1 638 ? -1.802 2.851 -8.732 1.00 98.88 638 ILE A C 1
ATOM 5094 O O . ILE A 1 638 ? -2.215 3.969 -8.422 1.00 98.88 638 ILE A O 1
ATOM 5098 N N . LEU A 1 639 ? -0.949 2.162 -7.976 1.00 98.75 639 LEU A N 1
ATOM 5099 C CA . LEU A 1 639 ? -0.389 2.663 -6.728 1.00 98.75 639 LEU A CA 1
ATOM 5100 C C . LEU A 1 639 ? 1.113 2.903 -6.874 1.00 98.75 639 LEU A C 1
ATOM 5102 O O . LEU A 1 639 ? 1.895 1.975 -7.069 1.00 98.75 639 LEU A O 1
ATOM 5106 N N . ILE A 1 640 ? 1.518 4.156 -6.705 1.00 98.81 640 ILE A N 1
ATOM 5107 C CA . ILE A 1 640 ? 2.910 4.579 -6.619 1.00 98.81 640 ILE A CA 1
ATOM 5108 C C . ILE A 1 640 ? 3.161 5.084 -5.203 1.00 98.81 640 ILE A C 1
ATOM 5110 O O . ILE A 1 640 ? 2.554 6.070 -4.776 1.00 98.81 640 ILE A O 1
ATOM 5114 N N . GLN A 1 641 ? 4.048 4.423 -4.458 1.00 97.31 641 GLN A N 1
ATOM 5115 C CA . GLN A 1 641 ? 4.284 4.770 -3.062 1.00 97.31 641 GLN A CA 1
ATOM 5116 C C . GLN A 1 641 ? 5.725 4.624 -2.582 1.00 97.31 641 GLN A C 1
ATOM 5118 O O . GLN A 1 641 ? 6.522 3.872 -3.135 1.00 97.31 641 GLN A O 1
ATOM 5123 N N . ASN A 1 642 ? 6.062 5.358 -1.520 1.00 95.69 642 ASN A N 1
ATOM 5124 C CA . ASN A 1 642 ? 7.348 5.272 -0.814 1.00 95.69 642 ASN A CA 1
ATOM 5125 C C . ASN A 1 642 ? 8.572 5.455 -1.736 1.00 95.69 642 ASN A C 1
ATOM 5127 O O . ASN A 1 642 ? 9.645 4.917 -1.467 1.00 95.69 642 ASN A O 1
ATOM 5131 N N . CYS A 1 643 ? 8.411 6.178 -2.846 1.00 98.50 643 CYS A N 1
ATOM 5132 C CA . CYS A 1 643 ? 9.468 6.406 -3.824 1.00 98.50 643 CYS A CA 1
ATOM 5133 C C . CYS A 1 643 ? 10.200 7.725 -3.557 1.00 98.50 643 CYS A C 1
ATOM 5135 O O . CYS A 1 643 ? 9.648 8.671 -2.985 1.00 98.50 643 CYS A O 1
ATOM 5137 N N . ARG A 1 644 ? 11.444 7.801 -4.039 1.00 98.62 644 ARG A N 1
ATOM 5138 C CA . ARG A 1 644 ? 12.237 9.035 -4.049 1.00 98.62 644 ARG A CA 1
ATOM 5139 C C . ARG A 1 644 ? 12.559 9.447 -5.476 1.00 98.62 644 ARG A C 1
ATOM 5141 O O . ARG A 1 644 ? 13.128 8.665 -6.240 1.00 98.62 644 ARG A O 1
ATOM 5148 N N . TYR A 1 645 ? 12.284 10.701 -5.802 1.00 98.50 645 TYR A N 1
ATOM 5149 C CA . TYR A 1 645 ? 12.550 11.257 -7.123 1.00 98.50 645 TYR A CA 1
ATOM 5150 C C . TYR A 1 645 ? 13.695 12.258 -7.086 1.00 98.50 645 TYR A C 1
ATOM 5152 O O . TYR A 1 645 ? 13.727 13.157 -6.248 1.00 98.50 645 TYR A O 1
ATOM 5160 N N . GLY A 1 646 ? 14.659 12.071 -7.985 1.00 97.81 646 GLY A N 1
ATOM 5161 C CA . GLY A 1 646 ? 15.651 13.082 -8.326 1.00 97.81 646 GLY A CA 1
ATOM 5162 C C . GLY A 1 646 ? 15.102 14.055 -9.370 1.00 97.81 646 GLY A C 1
ATOM 5163 O O . GLY A 1 646 ? 13.925 14.414 -9.365 1.00 97.81 646 GLY A O 1
ATOM 5164 N N . VAL A 1 647 ? 15.965 14.452 -10.304 1.00 97.56 647 VAL A N 1
ATOM 5165 C CA . VAL A 1 647 ? 15.548 15.289 -11.433 1.00 97.56 647 VAL A CA 1
ATOM 5166 C C . VAL A 1 647 ? 14.745 14.429 -12.407 1.00 97.56 647 VAL A C 1
ATOM 5168 O O . VAL A 1 647 ? 15.256 13.412 -12.869 1.00 97.56 647 VAL A O 1
ATOM 5171 N N . VAL A 1 648 ? 13.509 14.853 -12.688 1.00 98.31 648 VAL A N 1
ATOM 5172 C CA . VAL A 1 648 ? 12.545 14.254 -13.636 1.00 98.31 648 VAL A CA 1
ATOM 5173 C C . VAL A 1 648 ? 11.661 15.352 -14.246 1.00 98.31 648 VAL A C 1
ATOM 5175 O O . VAL A 1 648 ? 11.517 16.429 -13.658 1.00 98.31 648 VAL A O 1
ATOM 5178 N N . HIS A 1 649 ? 11.063 15.128 -15.419 1.00 98.06 649 HIS A N 1
ATOM 5179 C CA . HIS A 1 649 ? 10.121 16.068 -16.047 1.00 98.06 649 HIS A CA 1
ATOM 5180 C C . HIS A 1 649 ? 8.775 16.149 -15.322 1.00 98.06 649 HIS A C 1
ATOM 5182 O O . HIS A 1 649 ? 8.252 17.258 -15.155 1.00 98.06 649 HIS A O 1
ATOM 5188 N N . GLY A 1 650 ? 8.264 15.003 -14.886 1.00 98.12 650 GLY A N 1
ATOM 5189 C CA . GLY A 1 650 ? 7.055 14.835 -14.092 1.00 98.12 650 GLY A CA 1
ATOM 5190 C C . GLY A 1 650 ? 7.218 13.648 -13.148 1.00 98.12 650 GLY A C 1
ATOM 5191 O O . GLY A 1 650 ? 7.755 12.619 -13.549 1.00 98.12 650 GLY A O 1
ATOM 5192 N N . CYS A 1 651 ? 6.800 13.788 -11.891 1.00 98.75 651 CYS A N 1
ATOM 5193 C CA . CYS A 1 651 ? 6.752 12.665 -10.953 1.00 98.75 651 CYS A CA 1
ATOM 5194 C C . CYS A 1 651 ? 5.664 11.664 -11.371 1.00 98.75 651 CYS A C 1
ATOM 5196 O O . CYS A 1 651 ? 5.923 10.469 -11.477 1.00 98.75 651 CYS A O 1
ATOM 5198 N N . LEU A 1 652 ? 4.465 12.180 -11.647 1.00 98.88 652 LEU A N 1
ATOM 5199 C CA . LEU A 1 652 ? 3.357 11.460 -12.258 1.00 98.88 652 LEU A CA 1
ATOM 5200 C C . LEU A 1 652 ? 2.819 12.296 -13.417 1.00 98.88 652 LEU A C 1
ATOM 5202 O O . LEU A 1 652 ? 2.355 13.425 -13.225 1.00 98.88 652 LEU A O 1
ATOM 5206 N N . THR A 1 653 ? 2.863 11.722 -14.611 1.00 98.81 653 THR A N 1
ATOM 5207 C CA . THR A 1 653 ? 2.336 12.337 -15.824 1.00 98.81 653 THR A CA 1
ATOM 5208 C C . THR A 1 653 ? 1.206 11.476 -16.370 1.00 98.81 653 THR A C 1
ATOM 5210 O O . THR A 1 653 ? 1.412 10.300 -16.652 1.00 98.81 653 THR A O 1
ATOM 5213 N N . LEU A 1 654 ? 0.021 12.060 -16.548 1.00 98.69 654 LEU A N 1
ATOM 5214 C CA . LEU A 1 654 ? -1.079 11.425 -17.273 1.00 98.69 654 LEU A CA 1
ATOM 5215 C C . LEU A 1 654 ? -1.067 11.946 -18.711 1.00 98.69 654 LEU A C 1
ATOM 5217 O O . LEU A 1 654 ? -1.251 13.146 -18.969 1.00 98.69 654 LEU A O 1
ATOM 5221 N N . GLY A 1 655 ? -0.791 11.036 -19.642 1.00 95.56 655 GLY A N 1
ATOM 5222 C CA . GLY A 1 655 ? -0.621 11.317 -21.056 1.00 95.56 655 GLY A CA 1
ATOM 5223 C C . GLY A 1 655 ? 0.830 11.624 -21.477 1.00 95.56 655 GLY A C 1
ATOM 5224 O O . GLY A 1 655 ? 1.801 11.370 -20.777 1.00 95.56 655 GLY A O 1
ATOM 5225 N N . SER A 1 656 ? 1.052 12.188 -22.661 1.00 95.00 656 SER A N 1
ATOM 5226 C CA . SER A 1 656 ? 0.016 12.745 -23.531 1.00 95.00 656 SER A CA 1
ATOM 5227 C C . SER A 1 656 ? -0.818 11.664 -24.226 1.00 95.00 656 SER A C 1
ATOM 5229 O O . SER A 1 656 ? -1.946 11.909 -24.620 1.00 95.00 656 SER A O 1
ATOM 5231 N N . GLU A 1 657 ? -0.283 10.460 -24.354 1.00 95.81 657 GLU A N 1
ATOM 5232 C CA . GLU A 1 657 ? -0.856 9.354 -25.103 1.00 95.81 657 GLU A CA 1
ATOM 5233 C C . GLU A 1 657 ? -1.735 8.456 -24.238 1.00 95.81 657 GLU A C 1
ATOM 5235 O O . GLU A 1 657 ? -1.512 7.254 -24.245 1.00 95.81 657 GLU A O 1
ATOM 5240 N N . SER A 1 658 ? -2.704 9.004 -23.503 1.00 97.06 658 SER A N 1
ATOM 5241 C CA . SER A 1 658 ? -3.684 8.210 -22.748 1.00 97.06 658 SER A CA 1
ATOM 5242 C C . SER A 1 658 ? -5.119 8.598 -23.090 1.00 97.06 658 SER A C 1
ATOM 5244 O O . SER A 1 658 ? -5.398 9.774 -23.329 1.00 97.06 658 SER A O 1
ATOM 5246 N N . VAL A 1 659 ? -6.006 7.599 -23.119 1.00 97.62 659 VAL A N 1
ATOM 5247 C CA . VAL A 1 659 ? -7.442 7.744 -23.406 1.00 97.62 659 VAL A CA 1
ATOM 5248 C C . VAL A 1 659 ? -8.249 7.783 -22.112 1.00 97.62 659 VAL A C 1
ATOM 5250 O O . VAL A 1 659 ? -9.114 8.643 -21.969 1.00 97.62 659 VAL A O 1
ATOM 5253 N N . TYR A 1 660 ? -7.977 6.885 -21.163 1.00 98.50 660 TYR A N 1
ATOM 5254 C CA . TYR A 1 660 ? -8.746 6.804 -19.925 1.00 98.50 660 TYR A CA 1
ATOM 5255 C C . TYR A 1 660 ? -7.882 6.347 -18.751 1.00 98.50 660 TYR A C 1
ATOM 5257 O O . TYR A 1 660 ? -7.310 5.263 -18.793 1.00 98.50 660 TYR A O 1
ATOM 5265 N N . ASP A 1 661 ? -7.823 7.155 -17.696 1.00 98.81 661 ASP A N 1
ATOM 5266 C CA . ASP A 1 661 ? -7.017 6.890 -16.503 1.00 98.81 661 ASP A CA 1
ATOM 5267 C C . ASP A 1 661 ? -7.896 7.003 -15.257 1.00 98.81 661 ASP A C 1
ATOM 5269 O O . ASP A 1 661 ? -8.540 8.035 -15.051 1.00 98.81 661 ASP A O 1
ATOM 5273 N N . ARG A 1 662 ? -7.923 5.959 -14.421 1.00 98.75 662 ARG A N 1
ATOM 5274 C CA . ARG A 1 662 ? -8.789 5.896 -13.238 1.00 98.75 662 ARG A CA 1
ATOM 5275 C C . ARG A 1 662 ? -8.105 5.253 -12.036 1.00 98.75 662 ARG A C 1
ATOM 5277 O O . ARG A 1 662 ? -7.370 4.285 -12.181 1.00 98.75 662 ARG A O 1
ATOM 5284 N N . ASN A 1 663 ? -8.412 5.725 -10.828 1.00 98.62 663 ASN A N 1
ATOM 5285 C CA . ASN A 1 663 ? -7.906 5.150 -9.574 1.00 98.62 663 ASN A CA 1
ATOM 5286 C C . ASN A 1 663 ? -6.371 5.105 -9.535 1.00 98.62 663 ASN A C 1
ATOM 5288 O O . ASN A 1 663 ? -5.755 4.045 -9.413 1.00 98.62 663 ASN A O 1
ATOM 5292 N N . ILE A 1 664 ? -5.755 6.281 -9.646 1.00 98.88 664 ILE A N 1
ATOM 5293 C CA . ILE A 1 664 ? -4.297 6.437 -9.626 1.00 98.88 664 ILE A CA 1
ATOM 5294 C C . ILE A 1 664 ? -3.892 7.160 -8.347 1.00 98.88 664 ILE A C 1
ATOM 5296 O O . ILE A 1 664 ? -4.383 8.250 -8.054 1.00 98.88 664 ILE A O 1
ATOM 5300 N N . VAL A 1 665 ? -2.989 6.564 -7.575 1.00 98.81 665 VAL A N 1
ATOM 5301 C CA . VAL A 1 665 ? -2.536 7.103 -6.291 1.00 98.81 665 VAL A CA 1
ATOM 5302 C C . VAL A 1 665 ? -1.023 7.268 -6.300 1.00 98.81 665 VAL A C 1
ATOM 5304 O O . VAL A 1 665 ? -0.288 6.299 -6.457 1.00 98.81 665 VAL A O 1
ATOM 5307 N N . LEU A 1 666 ? -0.561 8.496 -6.070 1.00 98.81 666 LEU A N 1
ATOM 5308 C CA . LEU A 1 666 ? 0.831 8.835 -5.788 1.00 98.81 666 LEU A CA 1
ATOM 5309 C C . LEU A 1 666 ? 0.938 9.242 -4.315 1.00 98.81 666 LEU A C 1
ATOM 5311 O O . LEU A 1 666 ? 0.448 10.313 -3.950 1.00 98.81 666 LEU A O 1
ATOM 5315 N N . ARG A 1 667 ? 1.563 8.422 -3.460 1.00 97.31 667 ARG A N 1
ATOM 5316 C CA . ARG A 1 667 ? 1.629 8.720 -2.019 1.00 97.31 667 ARG A CA 1
ATOM 5317 C C . ARG A 1 667 ? 2.965 8.469 -1.338 1.00 97.31 667 ARG A C 1
ATOM 5319 O O . ARG A 1 667 ? 3.732 7.615 -1.757 1.00 97.31 667 ARG A O 1
ATOM 5326 N N . ASN A 1 668 ? 3.228 9.169 -0.238 1.00 93.56 668 ASN A N 1
ATOM 5327 C CA . ASN A 1 668 ? 4.451 8.994 0.560 1.00 93.56 668 ASN A CA 1
ATOM 5328 C C . ASN A 1 668 ? 5.723 9.198 -0.284 1.00 93.56 668 ASN A C 1
ATOM 5330 O O . ASN A 1 668 ? 6.587 8.325 -0.343 1.00 93.56 668 ASN A O 1
ATOM 5334 N N . ILE A 1 669 ? 5.812 10.330 -0.982 1.00 97.38 669 ILE A N 1
ATOM 5335 C CA . ILE A 1 669 ? 6.883 10.593 -1.953 1.00 97.38 669 ILE A CA 1
ATOM 5336 C C . ILE A 1 669 ? 7.833 11.678 -1.437 1.00 97.38 669 ILE A C 1
ATOM 5338 O O . ILE A 1 669 ? 7.402 12.719 -0.933 1.00 97.38 669 ILE A O 1
ATOM 5342 N N . GLU A 1 670 ? 9.134 11.446 -1.610 1.00 97.69 670 GLU A N 1
ATOM 5343 C CA . GLU A 1 670 ? 10.180 12.460 -1.440 1.00 97.69 670 GLU A CA 1
ATOM 5344 C C . GLU 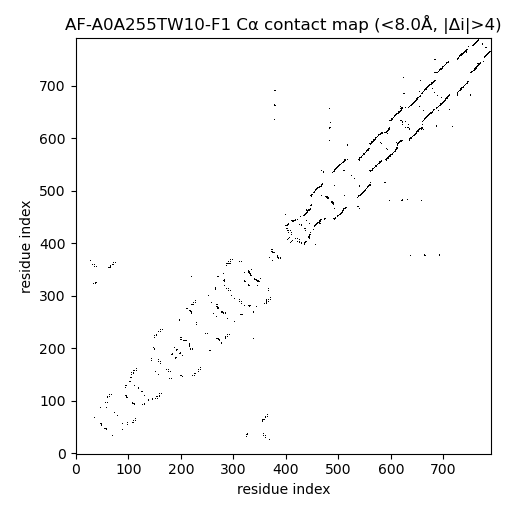A 1 670 ? 10.616 12.979 -2.818 1.00 97.69 670 GLU A C 1
ATOM 5346 O O . GLU A 1 670 ? 11.039 12.206 -3.684 1.00 97.69 670 GLU A O 1
ATOM 5351 N N . VAL A 1 671 ? 10.534 14.293 -3.026 1.00 98.19 671 VAL A N 1
ATOM 5352 C CA . VAL A 1 671 ? 10.847 14.940 -4.307 1.00 98.19 671 VAL A CA 1
ATOM 5353 C C . VAL A 1 671 ? 12.073 15.838 -4.183 1.00 98.19 671 VAL A C 1
ATOM 5355 O O . VAL A 1 671 ? 12.089 16.804 -3.421 1.00 98.19 671 VAL A O 1
ATOM 5358 N N . ASN A 1 672 ? 13.094 15.588 -4.995 1.00 96.19 672 ASN A N 1
ATOM 5359 C CA . ASN A 1 672 ? 14.305 16.396 -5.043 1.00 96.19 672 ASN A CA 1
ATOM 5360 C C . ASN A 1 672 ? 14.535 16.946 -6.455 1.00 96.19 672 ASN A C 1
ATOM 5362 O O . ASN A 1 672 ? 15.151 16.289 -7.293 1.00 96.19 672 ASN A O 1
ATOM 5366 N N . LYS A 1 673 ? 14.088 18.189 -6.686 1.00 94.38 673 LYS A N 1
ATOM 5367 C CA . LYS A 1 673 ? 14.261 18.941 -7.941 1.00 94.38 673 LYS A CA 1
ATOM 5368 C C . LYS A 1 673 ? 13.558 18.323 -9.155 1.00 94.38 673 LYS A C 1
ATOM 5370 O O . LYS A 1 673 ? 14.066 18.410 -10.274 1.00 94.38 673 LYS A O 1
ATOM 5375 N N . ALA A 1 674 ? 12.370 17.754 -8.967 1.00 97.38 674 ALA A N 1
ATOM 5376 C CA . ALA A 1 674 ? 11.510 17.426 -10.101 1.00 97.38 674 ALA A CA 1
ATOM 5377 C C . ALA A 1 674 ? 11.033 18.710 -10.795 1.00 97.38 674 ALA A C 1
ATOM 5379 O O . ALA A 1 674 ? 10.724 19.703 -10.133 1.00 97.38 674 ALA A O 1
ATOM 5380 N N . ASN A 1 675 ? 10.907 18.701 -12.119 1.00 98.12 675 ASN A N 1
ATOM 5381 C CA . ASN A 1 675 ? 10.335 19.836 -12.841 1.00 98.12 675 ASN A CA 1
ATOM 5382 C C . ASN A 1 675 ? 8.842 19.982 -12.547 1.00 98.12 675 ASN A C 1
ATOM 5384 O O . ASN A 1 675 ? 8.375 21.113 -12.417 1.00 98.12 675 ASN A O 1
ATOM 5388 N N . ARG A 1 676 ? 8.111 18.862 -12.460 1.00 98.19 676 ARG A N 1
ATOM 5389 C CA . ARG A 1 676 ? 6.676 18.820 -12.165 1.00 98.19 676 ARG A CA 1
ATOM 5390 C C . ARG A 1 676 ? 6.349 17.686 -11.204 1.00 98.19 676 ARG A C 1
ATOM 5392 O O . ARG A 1 676 ? 6.975 16.635 -11.302 1.00 98.19 676 ARG A O 1
ATOM 5399 N N . VAL A 1 677 ? 5.360 17.866 -10.330 1.00 98.56 677 VAL A N 1
ATOM 5400 C CA . VAL A 1 677 ? 4.820 16.755 -9.529 1.00 98.56 677 VAL A CA 1
ATOM 5401 C C . VAL A 1 677 ? 3.721 16.035 -10.300 1.00 98.56 677 VAL A C 1
ATOM 5403 O O . VAL A 1 677 ? 3.941 14.910 -10.737 1.00 98.56 677 VAL A O 1
ATOM 5406 N N . LEU A 1 678 ? 2.574 16.682 -10.504 1.00 98.75 678 LEU A N 1
ATOM 5407 C CA . LEU A 1 678 ? 1.451 16.125 -11.253 1.00 98.75 678 LEU A CA 1
ATOM 5408 C C . LEU A 1 678 ? 1.297 16.877 -12.569 1.00 98.75 678 LEU A C 1
ATOM 5410 O O . LEU A 1 678 ? 1.064 18.089 -12.574 1.00 98.75 678 LEU A O 1
ATOM 5414 N N . TRP A 1 679 ? 1.404 16.160 -13.683 1.00 98.50 679 TRP A N 1
ATOM 5415 C CA . TRP A 1 679 ? 1.249 16.742 -15.009 1.00 98.50 679 TRP A CA 1
ATOM 5416 C C . TRP A 1 679 ? 0.130 16.056 -15.792 1.00 98.50 679 TRP A C 1
ATOM 5418 O O . TRP A 1 679 ? 0.250 14.901 -16.182 1.00 98.50 679 TRP A O 1
ATOM 5428 N N . LEU A 1 680 ? -0.948 16.791 -16.062 1.00 98.00 680 LEU A N 1
ATOM 5429 C CA . LEU A 1 680 ? -2.045 16.342 -16.917 1.00 98.00 680 LEU A CA 1
ATOM 5430 C C . LEU A 1 680 ? -1.834 16.933 -18.319 1.00 98.00 680 LEU A C 1
ATOM 5432 O O . LEU A 1 680 ? -2.059 18.129 -18.550 1.00 98.00 680 LEU A O 1
ATOM 5436 N N . LYS A 1 681 ? -1.322 16.121 -19.249 1.00 96.50 681 LYS A N 1
ATOM 5437 C CA . LYS A 1 681 ? -1.046 16.546 -20.631 1.00 96.50 681 LYS A CA 1
ATOM 5438 C C . LYS A 1 681 ? -2.318 16.392 -21.469 1.00 96.50 681 LYS A C 1
ATOM 5440 O O . LYS A 1 681 ? -2.675 15.272 -21.829 1.00 96.50 681 LYS A O 1
ATOM 5445 N N . MET A 1 682 ? -2.955 17.517 -21.809 1.00 95.19 682 MET A N 1
ATOM 5446 C CA . MET A 1 682 ? -4.250 17.535 -22.502 1.00 95.19 682 MET A CA 1
ATOM 5447 C C . MET A 1 682 ? -4.085 17.698 -24.017 1.00 95.19 682 MET A C 1
ATOM 5449 O O . MET A 1 682 ? -3.844 18.797 -24.514 1.00 95.19 682 MET A O 1
ATOM 5453 N N . ARG A 1 683 ? -4.212 16.615 -24.773 1.00 93.38 683 ARG A N 1
ATOM 5454 C CA . ARG A 1 683 ? -4.139 16.577 -26.233 1.00 93.38 683 ARG A CA 1
ATOM 5455 C C . ARG A 1 683 ? -5.472 16.974 -26.874 1.00 93.38 683 ARG A C 1
ATOM 5457 O O . ARG A 1 683 ? -6.476 16.314 -26.624 1.00 93.38 683 ARG A O 1
ATOM 5464 N N . PRO A 1 684 ? -5.498 17.992 -27.753 1.00 91.81 684 PRO A N 1
ATOM 5465 C CA . PRO A 1 684 ? -6.710 18.346 -28.492 1.00 91.81 684 PRO A CA 1
ATOM 5466 C C . PRO A 1 684 ? -7.150 17.294 -29.517 1.00 91.81 684 PRO A C 1
ATOM 5468 O O . PRO A 1 684 ? -8.298 17.321 -29.938 1.00 91.81 684 PRO A O 1
ATOM 5471 N N . ASP A 1 685 ? -6.238 16.420 -29.957 1.00 94.06 685 ASP A N 1
ATOM 5472 C CA . ASP A 1 685 ? -6.507 15.373 -30.945 1.00 94.06 685 ASP A CA 1
ATOM 5473 C C . ASP A 1 685 ? -6.828 14.015 -30.323 1.00 94.06 685 ASP A C 1
ATOM 5475 O O . ASP A 1 685 ? -7.133 13.110 -31.077 1.00 94.06 685 ASP A O 1
ATOM 5479 N N . THR A 1 686 ? -6.801 13.854 -28.998 1.00 95.56 686 THR A N 1
ATOM 5480 C CA . THR A 1 686 ? -7.117 12.581 -28.329 1.00 95.56 686 THR A CA 1
ATOM 5481 C C . THR A 1 686 ? -8.313 12.782 -27.392 1.00 95.56 686 THR A C 1
ATOM 5483 O O . THR A 1 686 ? -8.327 13.774 -26.669 1.00 95.56 686 THR A O 1
ATOM 5486 N N . PRO A 1 687 ? -9.305 11.875 -27.363 1.00 95.62 687 PRO A N 1
ATOM 5487 C CA . PRO A 1 687 ? -10.421 11.933 -26.418 1.00 95.62 687 PRO A CA 1
ATOM 5488 C C . PRO A 1 687 ? -10.002 11.410 -25.035 1.00 95.62 687 PRO A C 1
ATOM 5490 O O . PRO A 1 687 ? -10.060 10.210 -24.786 1.00 95.62 687 PRO A O 1
ATOM 5493 N N . GLN A 1 688 ? -9.539 12.292 -24.148 1.00 97.75 688 GLN A N 1
ATOM 5494 C CA . GLN A 1 688 ? -8.915 11.883 -22.880 1.00 97.75 688 GLN A CA 1
ATOM 5495 C C . GLN A 1 688 ? -9.846 12.065 -21.689 1.00 97.75 688 GLN A C 1
ATOM 5497 O O . GLN A 1 688 ? -10.456 13.122 -21.541 1.00 97.75 688 GLN A O 1
ATOM 5502 N N . HIS A 1 689 ? -9.892 11.098 -20.783 1.00 98.44 689 HIS A N 1
ATOM 5503 C CA . HIS A 1 689 ? -10.625 11.221 -19.528 1.00 98.44 689 HIS A CA 1
ATOM 5504 C C . HIS A 1 689 ? -9.774 10.725 -18.359 1.00 98.44 689 HIS A C 1
ATOM 5506 O O . HIS A 1 689 ? -9.439 9.551 -18.274 1.00 98.44 689 HIS A O 1
ATOM 5512 N N . TYR A 1 690 ? -9.410 11.630 -17.456 1.00 98.62 690 TYR A N 1
ATOM 5513 C CA . TYR A 1 690 ? -8.641 11.312 -16.255 1.00 98.62 690 TYR A CA 1
ATOM 5514 C C . TYR A 1 690 ? -9.503 11.523 -15.017 1.00 98.62 690 TYR A C 1
ATOM 5516 O O . TYR A 1 690 ? -9.998 12.629 -14.796 1.00 98.62 690 TYR A O 1
ATOM 5524 N N . GLU A 1 691 ? -9.680 10.499 -14.190 1.00 98.62 691 GLU A N 1
ATOM 5525 C CA . GLU A 1 691 ? -10.496 10.628 -12.987 1.00 98.62 691 GLU A CA 1
ATOM 5526 C C . GLU A 1 691 ? -10.005 9.837 -11.783 1.00 98.62 691 GLU A C 1
ATOM 5528 O O . GLU A 1 691 ? -9.236 8.887 -11.905 1.00 98.62 691 GLU A O 1
ATOM 5533 N N . TYR A 1 692 ? -10.451 10.239 -10.590 1.00 98.69 692 TYR A N 1
ATOM 5534 C CA . TYR A 1 692 ? -10.119 9.550 -9.343 1.00 98.69 692 TYR A CA 1
ATOM 5535 C C . TYR A 1 692 ? -8.599 9.408 -9.161 1.00 98.69 692 TYR A C 1
ATOM 5537 O O . TYR A 1 692 ? -8.063 8.311 -8.986 1.00 98.69 692 TYR A O 1
ATOM 5545 N N . VAL A 1 693 ? -7.895 10.543 -9.210 1.00 98.88 693 VAL A N 1
ATOM 5546 C CA . VAL A 1 693 ? -6.437 10.612 -9.021 1.00 98.88 693 VAL A CA 1
ATOM 5547 C C . VAL A 1 693 ? -6.134 11.270 -7.684 1.00 98.88 693 VAL A C 1
ATOM 5549 O O . VAL A 1 693 ? -6.613 12.367 -7.410 1.00 98.88 693 VAL A O 1
ATOM 5552 N N . THR A 1 694 ? -5.320 10.631 -6.847 1.00 98.75 694 THR A N 1
ATOM 5553 C CA . THR A 1 694 ? -4.897 11.181 -5.552 1.00 98.75 694 THR A CA 1
ATOM 5554 C C . THR A 1 694 ? -3.384 11.362 -5.488 1.00 98.75 694 THR A C 1
ATOM 5556 O O . THR A 1 694 ? -2.627 10.430 -5.743 1.00 98.75 694 THR A O 1
ATOM 5559 N N . VAL A 1 695 ? -2.945 12.549 -5.071 1.00 98.75 695 VAL A N 1
ATOM 5560 C CA . VAL A 1 695 ? -1.578 12.848 -4.632 1.00 98.75 695 VAL A CA 1
ATOM 5561 C C . VAL A 1 695 ? -1.615 13.117 -3.126 1.00 98.75 695 VAL A C 1
ATOM 5563 O O . VAL A 1 695 ? -2.252 14.078 -2.690 1.00 98.75 695 VAL A O 1
ATOM 5566 N N . ASP A 1 696 ? -0.964 12.275 -2.323 1.00 97.19 696 ASP A N 1
ATOM 5567 C CA . ASP A 1 696 ? -1.061 12.307 -0.854 1.00 97.19 696 ASP A CA 1
ATOM 5568 C C . ASP A 1 696 ? 0.310 12.218 -0.171 1.00 97.19 696 ASP A C 1
ATOM 5570 O O . ASP A 1 696 ? 1.162 11.428 -0.563 1.00 97.19 696 ASP A O 1
ATOM 5574 N N . ASN A 1 697 ? 0.533 12.988 0.891 1.00 92.06 697 ASN A N 1
ATOM 5575 C CA . ASN A 1 697 ? 1.740 12.899 1.719 1.00 92.06 697 ASN A CA 1
ATOM 5576 C C . ASN A 1 697 ? 3.043 12.997 0.900 1.00 92.06 697 ASN A C 1
ATOM 5578 O O . ASN A 1 697 ? 3.889 12.097 0.903 1.00 92.06 697 ASN A O 1
ATOM 5582 N N . ILE A 1 698 ? 3.195 14.095 0.161 1.00 95.56 698 ILE A N 1
ATOM 5583 C CA . ILE A 1 698 ? 4.393 14.384 -0.638 1.00 95.56 698 ILE A CA 1
ATOM 5584 C C . ILE A 1 698 ? 5.137 15.586 -0.075 1.00 95.56 698 ILE A C 1
ATOM 5586 O O . ILE A 1 698 ? 4.530 16.575 0.357 1.00 95.56 698 ILE A O 1
ATOM 5590 N N . HIS A 1 699 ? 6.464 15.521 -0.118 1.00 95.44 699 HIS A N 1
ATOM 5591 C CA . HIS A 1 699 ? 7.294 16.631 0.316 1.00 95.44 699 HIS A CA 1
ATOM 5592 C C . HIS A 1 699 ? 8.563 16.804 -0.514 1.00 95.44 699 HIS A C 1
ATOM 5594 O O . HIS A 1 699 ? 9.040 15.857 -1.140 1.00 95.44 699 HIS A O 1
ATOM 5600 N N . GLY A 1 700 ? 9.114 18.021 -0.504 1.00 97.19 700 GLY A N 1
ATOM 5601 C CA . GLY A 1 700 ? 10.414 18.313 -1.105 1.00 97.19 700 GLY A CA 1
ATOM 5602 C C . GLY A 1 700 ? 10.453 19.590 -1.940 1.00 97.19 700 GLY A C 1
ATOM 5603 O O . GLY A 1 700 ? 9.921 20.620 -1.526 1.00 97.19 700 GLY A O 1
ATOM 5604 N N . THR A 1 701 ? 11.122 19.533 -3.096 1.00 97.06 701 THR A N 1
ATOM 5605 C CA . THR A 1 701 ? 11.339 20.687 -3.988 1.00 97.06 701 THR A CA 1
ATOM 5606 C C . THR A 1 701 ? 10.928 20.379 -5.424 1.00 97.06 701 THR A C 1
ATOM 5608 O O . THR A 1 701 ? 11.305 19.344 -5.983 1.00 97.06 701 THR A O 1
ATOM 5611 N N . THR A 1 702 ? 10.208 21.304 -6.060 1.00 97.38 702 THR A N 1
ATOM 5612 C CA . THR A 1 702 ? 9.800 21.164 -7.461 1.00 97.38 702 THR A CA 1
ATOM 5613 C C . THR A 1 702 ? 9.770 22.491 -8.223 1.00 97.38 702 THR A C 1
ATOM 5615 O O . THR A 1 702 ? 9.633 23.572 -7.651 1.00 97.38 702 THR A O 1
ATOM 5618 N N . GLY A 1 703 ? 9.887 22.421 -9.550 1.00 97.69 703 GLY A N 1
ATOM 5619 C CA . GLY A 1 703 ? 9.623 23.555 -10.429 1.00 97.69 703 GLY A CA 1
ATOM 5620 C C . GLY A 1 703 ? 8.147 23.952 -10.398 1.00 97.69 703 GLY A C 1
ATOM 5621 O O . GLY A 1 703 ? 7.829 25.105 -10.098 1.00 97.69 703 GLY A O 1
ATOM 5622 N N . SER A 1 704 ? 7.256 23.007 -10.692 1.00 98.12 704 SER A N 1
ATOM 5623 C CA . SER A 1 704 ? 5.812 23.211 -10.661 1.00 98.12 704 SER A CA 1
ATOM 5624 C C . SER A 1 704 ? 5.079 22.075 -9.960 1.00 98.12 704 SER A C 1
ATOM 5626 O O . SER A 1 704 ? 5.401 20.919 -10.187 1.00 98.12 704 SER A O 1
ATOM 5628 N N . PHE A 1 705 ? 4.084 22.359 -9.119 1.00 98.31 705 PHE A N 1
ATOM 5629 C CA . PHE A 1 705 ? 3.376 21.267 -8.444 1.00 98.31 705 PHE A CA 1
ATOM 5630 C C . PHE A 1 705 ? 2.331 20.626 -9.367 1.00 98.31 705 PHE A C 1
ATOM 5632 O O . PHE A 1 705 ? 2.547 19.510 -9.839 1.00 98.31 705 PHE A O 1
ATOM 5639 N N . LEU A 1 706 ? 1.251 21.345 -9.685 1.00 98.56 706 LEU A N 1
ATOM 5640 C CA . LEU A 1 706 ? 0.236 20.907 -10.647 1.00 98.56 706 LEU A CA 1
ATOM 5641 C C . LEU A 1 706 ? 0.438 21.608 -11.991 1.00 98.56 706 LEU A C 1
ATOM 5643 O O . LEU A 1 706 ? 0.538 22.834 -12.032 1.00 98.56 706 LEU A O 1
ATOM 5647 N N . VAL A 1 707 ? 0.441 20.848 -13.086 1.00 98.31 707 VAL A N 1
ATOM 5648 C CA . VAL A 1 707 ? 0.480 21.391 -14.449 1.00 98.31 707 VAL A CA 1
ATOM 5649 C C . VAL A 1 707 ? -0.647 20.813 -15.293 1.00 98.31 707 VAL A C 1
ATOM 5651 O O . VAL A 1 707 ? -0.754 19.595 -15.432 1.00 98.31 707 VAL A O 1
ATOM 5654 N N . VAL A 1 708 ? -1.443 21.687 -15.911 1.00 97.62 708 VAL A N 1
ATOM 5655 C CA . VAL A 1 708 ? -2.494 21.305 -16.867 1.00 97.62 708 VAL A CA 1
ATOM 5656 C C . VAL A 1 708 ? -2.503 22.289 -18.030 1.00 97.62 708 VAL A C 1
ATOM 5658 O O . VAL A 1 708 ? -2.806 23.471 -17.853 1.00 97.62 708 VAL A O 1
ATOM 5661 N N . ARG A 1 709 ? -2.138 21.817 -19.226 1.00 93.38 709 ARG A N 1
ATOM 5662 C CA . ARG A 1 709 ? -2.016 22.643 -20.439 1.00 93.38 709 ARG A CA 1
ATOM 5663 C C . ARG A 1 709 ? -2.381 21.836 -21.691 1.00 93.38 709 ARG A C 1
ATOM 5665 O O . ARG A 1 709 ? -2.164 20.620 -21.692 1.00 93.38 709 ARG A O 1
ATOM 5672 N N . PRO A 1 710 ? -2.840 22.498 -22.775 1.00 92.69 710 PRO A N 1
ATOM 5673 C CA . PRO A 1 710 ? -2.898 21.869 -24.086 1.00 92.69 710 PRO A CA 1
ATOM 5674 C C . PRO A 1 710 ? -1.521 21.336 -24.500 1.00 92.69 710 PRO A C 1
ATOM 5676 O O . PRO A 1 710 ? -0.511 22.026 -24.352 1.00 92.69 710 PRO A O 1
ATOM 5679 N N . TRP A 1 711 ? -1.484 20.128 -25.050 1.00 93.06 711 TRP A N 1
ATOM 5680 C CA . TRP A 1 711 ? -0.281 19.481 -25.551 1.00 93.06 711 TRP A CA 1
ATOM 5681 C C . TRP A 1 711 ? -0.400 19.252 -27.057 1.00 93.06 711 TRP A C 1
ATOM 5683 O O . TRP A 1 711 ? -1.154 18.397 -27.513 1.00 93.06 711 TRP A O 1
ATOM 5693 N N . THR A 1 712 ? 0.347 20.034 -27.836 1.00 90.31 712 THR A N 1
ATOM 5694 C CA . THR A 1 712 ? 0.287 20.049 -29.309 1.00 90.31 712 THR A CA 1
ATOM 5695 C C . THR A 1 712 ? 1.522 19.425 -29.960 1.00 90.31 712 THR A C 1
ATOM 5697 O O . THR A 1 712 ? 1.748 19.570 -31.159 1.00 90.31 712 THR A O 1
ATOM 5700 N N . GLN A 1 713 ? 2.355 18.709 -29.203 1.00 87.50 713 GLN A N 1
ATOM 5701 C CA . GLN A 1 713 ? 3.497 18.016 -29.791 1.00 87.50 713 GLN A CA 1
ATOM 5702 C C . GLN A 1 713 ? 3.022 16.809 -30.617 1.00 87.50 713 GLN A C 1
ATOM 5704 O O . GLN A 1 713 ? 2.328 15.923 -30.105 1.00 87.50 713 GLN A O 1
ATOM 5709 N N . PHE A 1 714 ? 3.408 16.782 -31.897 1.00 85.56 714 PHE A N 1
ATOM 5710 C CA . PHE A 1 714 ? 3.078 15.725 -32.868 1.00 85.56 714 PHE A CA 1
ATOM 5711 C C . PHE A 1 714 ? 1.579 15.404 -32.970 1.00 85.56 714 PHE A C 1
ATOM 5713 O O . PHE A 1 714 ? 1.211 14.266 -33.252 1.00 85.56 714 PHE A O 1
ATOM 5720 N N . PHE A 1 715 ? 0.712 16.381 -32.695 1.00 84.38 715 PHE A N 1
ATOM 5721 C CA . PHE A 1 715 ? -0.733 16.202 -32.807 1.00 84.38 715 PHE A CA 1
ATOM 5722 C C . PHE A 1 715 ? -1.193 16.254 -34.262 1.00 84.38 715 PHE A C 1
ATOM 5724 O O . PHE A 1 715 ? -0.632 16.995 -35.073 1.00 84.38 715 PHE A O 1
ATOM 5731 N N . LYS A 1 716 ? -2.180 15.427 -34.595 1.00 87.31 716 LYS A N 1
ATOM 5732 C CA . LYS A 1 716 ? -2.736 15.300 -35.944 1.00 87.31 716 LYS A CA 1
ATOM 5733 C C . LYS A 1 716 ? -4.259 15.266 -35.831 1.00 87.31 716 LYS A C 1
ATOM 5735 O O . LYS A 1 716 ? -4.814 14.186 -35.656 1.00 87.31 716 LYS A O 1
ATOM 5740 N N . PRO A 1 717 ? -4.922 16.433 -35.846 1.00 85.81 717 PRO A N 1
ATOM 5741 C CA . PRO A 1 717 ? -6.371 16.483 -35.772 1.00 85.81 717 PRO A CA 1
ATOM 5742 C C . PRO A 1 717 ? -6.977 15.940 -37.070 1.00 85.81 717 PRO A C 1
ATOM 5744 O O . PRO A 1 717 ? -6.545 16.314 -38.162 1.00 85.81 717 PRO A O 1
ATOM 5747 N N . GLU A 1 718 ? -7.984 15.087 -36.935 1.00 92.69 718 GLU A N 1
ATOM 5748 C CA . GLU A 1 718 ? -8.850 14.633 -38.024 1.00 92.69 718 GLU A CA 1
ATOM 5749 C C . GLU A 1 718 ? -10.293 15.077 -37.760 1.00 92.69 718 GLU A C 1
ATOM 5751 O O . GLU A 1 718 ? -10.673 15.375 -36.624 1.00 92.69 718 GLU A O 1
ATOM 5756 N N . ASP A 1 719 ? -11.115 15.109 -38.808 1.00 90.62 719 ASP A N 1
ATOM 5757 C CA . ASP A 1 719 ? -12.527 15.448 -38.671 1.00 90.62 719 ASP A CA 1
ATOM 5758 C C . ASP A 1 719 ? -13.294 14.277 -38.046 1.00 90.62 719 ASP A C 1
ATOM 5760 O O . ASP A 1 719 ? -13.536 13.247 -38.679 1.00 90.62 719 ASP A O 1
ATOM 5764 N N . ARG A 1 720 ? -13.712 14.454 -36.790 1.00 93.00 720 ARG A N 1
ATOM 5765 C CA . ARG A 1 720 ? -14.569 13.512 -36.069 1.00 93.00 720 ARG A CA 1
ATOM 5766 C C . ARG A 1 720 ? -15.683 14.248 -35.332 1.00 93.00 720 ARG A C 1
ATOM 5768 O O . ARG A 1 720 ? -15.456 14.889 -34.310 1.00 93.00 720 ARG A O 1
ATOM 5775 N N . ALA A 1 721 ? -16.905 14.122 -35.844 1.00 91.75 721 ALA A N 1
ATOM 5776 C CA . ALA A 1 721 ? -18.068 14.850 -35.337 1.00 91.75 721 ALA A CA 1
ATOM 5777 C C . ALA A 1 721 ? -18.500 14.435 -33.916 1.00 91.75 721 ALA A C 1
ATOM 5779 O O . ALA A 1 721 ? -19.061 15.253 -33.192 1.00 91.75 721 ALA A O 1
ATOM 5780 N N . ASP A 1 722 ? -18.250 13.186 -33.513 1.00 93.06 722 ASP A N 1
ATOM 5781 C CA . ASP A 1 722 ? -18.638 12.627 -32.210 1.00 93.06 722 ASP A CA 1
ATOM 5782 C C . ASP A 1 722 ? -17.494 12.627 -31.177 1.00 93.06 722 ASP A C 1
ATOM 5784 O O . ASP A 1 722 ? -17.603 11.953 -30.153 1.00 93.06 722 ASP A O 1
ATOM 5788 N N . MET A 1 723 ? -16.386 13.336 -31.431 1.00 92.19 723 MET A N 1
ATOM 5789 C CA . MET A 1 723 ? -15.227 13.327 -30.536 1.00 92.19 723 MET A CA 1
ATOM 5790 C C . MET A 1 723 ? -15.601 13.915 -29.164 1.00 92.19 723 MET A C 1
ATOM 5792 O O . MET A 1 723 ? -15.970 15.093 -29.085 1.00 92.19 723 MET A O 1
ATOM 5796 N N . PRO A 1 724 ? -15.512 13.135 -28.069 1.00 93.19 724 PRO A N 1
ATOM 5797 C CA . PRO A 1 724 ? -15.814 13.660 -26.751 1.00 93.19 724 PRO A CA 1
ATOM 5798 C C . PRO A 1 724 ? -14.745 14.673 -26.342 1.00 93.19 724 PRO A C 1
ATOM 5800 O O . PRO A 1 724 ? -13.560 14.535 -26.653 1.00 93.19 724 PRO A O 1
ATOM 5803 N N . LEU A 1 725 ? -15.179 15.702 -25.619 1.00 93.19 725 LEU A N 1
ATOM 5804 C CA . LEU A 1 725 ? -14.273 16.692 -25.062 1.00 93.19 725 LEU A CA 1
ATOM 5805 C C . LEU A 1 725 ? -13.439 16.058 -23.950 1.00 93.19 725 LEU A C 1
ATOM 5807 O O . LEU A 1 725 ? -14.003 15.461 -23.032 1.00 93.19 725 LEU A O 1
ATOM 5811 N N . SER A 1 726 ? -12.122 16.252 -23.998 1.00 96.56 726 SER A N 1
ATOM 5812 C CA . SER A 1 726 ? -11.236 15.734 -22.961 1.00 96.56 726 SER A CA 1
ATOM 5813 C C . SER A 1 726 ? -11.577 16.310 -21.584 1.00 96.56 726 SER A C 1
ATOM 5815 O O . SER A 1 726 ? -11.963 17.477 -21.466 1.00 96.56 726 SER A O 1
ATOM 5817 N N . GLN A 1 727 ? -11.438 15.524 -20.521 1.00 96.94 727 GLN A N 1
ATOM 5818 C CA . GLN A 1 727 ? -11.803 15.956 -19.176 1.00 96.94 727 GLN A CA 1
ATOM 5819 C C . GLN A 1 727 ? -10.912 15.371 -18.079 1.00 96.94 727 GLN A C 1
ATOM 5821 O O . GLN A 1 727 ? -10.443 14.241 -18.180 1.00 96.94 727 GLN A O 1
ATOM 5826 N N . CYS A 1 728 ? -10.732 16.143 -17.009 1.00 98.19 728 CYS A N 1
ATOM 5827 C CA . CYS A 1 728 ? -10.154 15.679 -15.754 1.00 98.19 728 CYS A CA 1
ATOM 5828 C C . CYS A 1 728 ? -11.138 15.947 -14.611 1.00 98.19 728 CYS A C 1
ATOM 5830 O O . CYS A 1 728 ? -11.544 17.102 -14.434 1.00 98.19 728 CYS A O 1
ATOM 5832 N N . ASN A 1 729 ? -11.490 14.931 -13.824 1.00 98.50 729 ASN A N 1
ATOM 5833 C CA . ASN A 1 729 ? -12.378 15.083 -12.669 1.00 98.50 729 ASN A CA 1
ATOM 5834 C C . ASN A 1 729 ? -11.924 14.317 -11.424 1.00 98.50 729 ASN A C 1
ATOM 5836 O O . ASN A 1 729 ? -11.169 13.361 -11.510 1.00 98.50 729 ASN A O 1
ATOM 5840 N N . ASP A 1 730 ? -12.379 14.753 -10.251 1.00 98.50 730 ASP A N 1
ATOM 5841 C CA . ASP A 1 730 ? -12.168 14.053 -8.974 1.00 98.50 730 ASP A CA 1
ATOM 5842 C C . ASP A 1 730 ? -10.676 13.829 -8.660 1.00 98.50 730 ASP A C 1
ATOM 5844 O O . ASP A 1 730 ? -10.214 12.724 -8.361 1.00 98.50 730 ASP A O 1
ATOM 5848 N N . ILE A 1 731 ? -9.907 14.920 -8.754 1.00 98.69 731 ILE A N 1
ATOM 5849 C CA . ILE A 1 731 ? -8.465 14.947 -8.491 1.00 98.69 731 ILE A CA 1
ATOM 5850 C C . ILE A 1 731 ? -8.219 15.504 -7.088 1.00 98.69 731 ILE A C 1
ATOM 5852 O O . ILE A 1 731 ? -8.589 16.637 -6.779 1.00 98.69 731 ILE A O 1
ATOM 5856 N N . VAL A 1 732 ? -7.560 14.734 -6.229 1.00 98.56 732 VAL A N 1
ATOM 5857 C CA . VAL A 1 732 ? -7.289 15.101 -4.834 1.00 98.56 732 VAL A CA 1
ATOM 5858 C C . VAL A 1 732 ? -5.796 15.316 -4.631 1.00 98.56 732 VAL A C 1
ATOM 5860 O O . VAL A 1 732 ? -4.981 14.456 -4.944 1.00 98.56 732 VAL A O 1
ATOM 5863 N N . MET A 1 733 ? -5.424 16.454 -4.055 1.00 98.56 733 MET A N 1
ATOM 5864 C CA . MET A 1 733 ? -4.072 16.750 -3.588 1.00 98.56 733 MET A CA 1
ATOM 5865 C C . MET A 1 733 ? -4.143 17.082 -2.104 1.00 98.56 733 MET A C 1
ATOM 5867 O O . MET A 1 733 ? -4.779 18.069 -1.719 1.00 98.56 733 MET A O 1
ATOM 5871 N N . ARG A 1 734 ? -3.509 16.265 -1.259 1.00 95.81 734 ARG A N 1
ATOM 5872 C CA . ARG A 1 734 ? -3.574 16.468 0.189 1.00 95.81 734 ARG A CA 1
ATOM 5873 C C . ARG A 1 734 ? -2.307 16.123 0.955 1.00 95.81 734 ARG A C 1
ATOM 5875 O O . ARG A 1 734 ? -1.494 15.327 0.502 1.00 95.81 734 ARG A O 1
ATOM 5882 N N . ASN A 1 735 ? -2.162 16.710 2.140 1.00 84.62 735 ASN A N 1
ATOM 5883 C CA . ASN A 1 735 ? -1.013 16.503 3.030 1.00 84.62 735 ASN A CA 1
ATOM 5884 C C . ASN A 1 735 ? 0.318 16.828 2.325 1.00 84.62 735 ASN A C 1
ATOM 5886 O O . ASN A 1 735 ? 1.239 16.017 2.269 1.00 84.62 735 ASN A O 1
ATOM 5890 N N . ILE A 1 736 ? 0.406 18.021 1.741 1.00 96.44 736 ILE A N 1
ATOM 5891 C CA . ILE A 1 736 ? 1.523 18.422 0.877 1.00 96.44 736 ILE A CA 1
ATOM 5892 C C . ILE A 1 736 ? 2.434 19.395 1.630 1.00 96.44 736 ILE A C 1
ATOM 5894 O O . ILE A 1 736 ? 1.950 20.382 2.180 1.00 96.44 736 ILE A O 1
ATOM 5898 N N . THR A 1 737 ? 3.750 19.156 1.631 1.00 94.06 737 THR A N 1
ATOM 5899 C CA . THR A 1 737 ? 4.756 20.122 2.121 1.00 94.06 737 THR A CA 1
ATOM 5900 C C . THR A 1 737 ? 5.813 20.380 1.052 1.00 94.06 737 THR A C 1
ATOM 5902 O O . THR A 1 737 ? 6.743 19.591 0.912 1.00 94.06 737 THR A O 1
ATOM 5905 N N . MET A 1 738 ? 5.693 21.457 0.276 1.00 96.62 738 MET A N 1
ATOM 5906 C CA . MET A 1 738 ? 6.485 21.598 -0.954 1.00 96.62 738 MET A CA 1
ATOM 5907 C C . MET A 1 738 ? 7.063 22.997 -1.167 1.00 96.62 738 MET A C 1
ATOM 5909 O O . MET A 1 738 ? 6.343 23.990 -1.177 1.00 96.62 738 MET A O 1
ATOM 5913 N N . GLU A 1 739 ? 8.353 23.074 -1.473 1.00 96.12 739 GLU A N 1
ATOM 5914 C CA . GLU A 1 739 ? 8.930 24.277 -2.067 1.00 96.12 739 GLU A CA 1
ATOM 5915 C C . GLU A 1 739 ? 8.733 24.253 -3.586 1.00 96.12 739 GLU A C 1
ATOM 5917 O O . GLU A 1 739 ? 9.320 23.419 -4.283 1.00 96.12 739 GLU A O 1
ATOM 5922 N N . CYS A 1 740 ? 7.914 25.170 -4.104 1.00 94.38 740 CYS A N 1
ATOM 5923 C CA . CYS A 1 740 ? 7.657 25.312 -5.535 1.00 94.38 740 CYS A CA 1
ATOM 5924 C C . CYS A 1 740 ? 8.075 26.692 -6.044 1.00 94.38 740 CYS A C 1
ATOM 5926 O O . CYS A 1 740 ? 7.856 27.707 -5.378 1.00 94.38 740 CYS A O 1
ATOM 5928 N N . ARG A 1 741 ? 8.578 26.733 -7.284 1.00 95.25 741 ARG A N 1
ATOM 5929 C CA . ARG A 1 741 ? 8.626 27.974 -8.074 1.00 95.25 741 ARG A CA 1
ATOM 5930 C C . ARG A 1 741 ? 7.228 28.352 -8.581 1.00 95.25 741 ARG A C 1
ATOM 5932 O O . ARG A 1 741 ? 6.903 29.528 -8.642 1.00 95.25 741 ARG A O 1
ATOM 5939 N N . ASN A 1 742 ? 6.410 27.373 -8.967 1.00 96.25 742 ASN A N 1
ATOM 5940 C CA . ASN A 1 742 ? 5.021 27.595 -9.370 1.00 96.25 742 ASN A CA 1
ATOM 5941 C C . ASN A 1 742 ? 4.110 26.490 -8.822 1.00 96.25 742 ASN A C 1
ATOM 5943 O O . ASN A 1 742 ? 4.097 25.388 -9.362 1.00 96.25 742 ASN A O 1
ATOM 5947 N N . PHE A 1 743 ? 3.333 26.747 -7.775 1.00 96.81 743 PHE A N 1
ATOM 5948 C CA . PHE A 1 743 ? 2.459 25.699 -7.232 1.00 96.81 743 PHE A CA 1
ATOM 5949 C C . PHE A 1 743 ? 1.351 25.287 -8.227 1.00 96.81 743 PHE A C 1
ATOM 5951 O O . PHE A 1 743 ? 0.964 24.121 -8.290 1.00 96.81 743 PHE A O 1
ATOM 5958 N N . PHE A 1 744 ? 0.876 26.208 -9.065 1.00 97.31 744 PHE A N 1
ATOM 5959 C CA . PHE A 1 744 ? -0.322 25.999 -9.875 1.00 97.31 744 PHE A CA 1
ATOM 5960 C C . PHE A 1 744 ? -0.139 26.521 -11.305 1.00 97.31 744 PHE A C 1
ATOM 5962 O O . PHE A 1 744 ? -0.392 27.681 -11.618 1.00 97.31 744 PHE A O 1
ATOM 5969 N N . ASP A 1 745 ? 0.301 25.645 -12.208 1.00 97.06 745 ASP A N 1
ATOM 5970 C CA . ASP A 1 745 ? 0.457 25.928 -13.638 1.00 97.06 745 ASP A CA 1
ATOM 5971 C C . ASP A 1 745 ? -0.724 25.363 -14.444 1.00 97.06 745 ASP A C 1
ATOM 5973 O O . ASP A 1 745 ? -0.587 24.458 -15.274 1.00 97.06 745 ASP A O 1
ATOM 5977 N N . VAL A 1 746 ? -1.917 25.882 -14.165 1.00 96.81 746 VAL A N 1
ATOM 5978 C CA . VAL A 1 746 ? -3.165 25.442 -14.800 1.00 96.81 746 VAL A CA 1
ATOM 5979 C C . VAL A 1 746 ? -3.628 26.488 -15.808 1.00 96.81 746 VAL A C 1
ATOM 5981 O O . VAL A 1 746 ? -3.717 27.675 -15.503 1.00 96.81 746 VAL A O 1
ATOM 5984 N N . GLY A 1 747 ? -3.903 26.052 -17.038 1.00 91.94 747 GLY A N 1
ATOM 5985 C CA . GLY A 1 747 ? -4.538 26.871 -18.070 1.00 91.94 747 GLY A CA 1
ATOM 5986 C C . GLY A 1 747 ? -5.987 26.469 -18.317 1.00 91.94 747 GLY A C 1
ATOM 5987 O O . GLY A 1 747 ? -6.320 25.286 -18.250 1.00 91.94 747 GLY A O 1
ATOM 5988 N N . THR A 1 748 ? -6.833 27.433 -18.676 1.00 86.50 748 THR A N 1
ATOM 5989 C CA . THR A 1 748 ? -8.157 27.166 -19.253 1.00 86.50 748 THR A CA 1
ATOM 5990 C C . THR A 1 748 ? -8.043 26.949 -20.762 1.00 86.50 748 THR A C 1
ATOM 5992 O O . THR A 1 748 ? -7.150 27.482 -21.425 1.00 86.50 748 THR A O 1
ATOM 5995 N N . SER A 1 749 ? -8.928 26.127 -21.322 1.00 91.12 749 SER A N 1
ATOM 5996 C CA . SER A 1 749 ? -8.990 25.863 -22.758 1.00 91.12 749 SER A CA 1
ATOM 5997 C C . SER A 1 749 ? -10.382 25.376 -23.139 1.00 91.12 749 SER A C 1
ATOM 5999 O O . SER A 1 749 ? -11.006 24.642 -22.385 1.00 91.12 749 SER A O 1
ATOM 6001 N N . GLU A 1 750 ? -10.843 25.708 -24.342 1.00 90.81 750 GLU A N 1
ATOM 6002 C CA . GLU A 1 750 ? -12.033 25.089 -24.944 1.00 90.81 750 GLU A CA 1
ATOM 6003 C C . GLU A 1 750 ? -11.816 23.613 -25.335 1.00 90.81 750 GLU A C 1
ATOM 6005 O O . GLU A 1 750 ? -12.762 22.942 -25.732 1.00 90.81 750 GLU A O 1
ATOM 6010 N N . LYS A 1 751 ? -10.573 23.110 -25.253 1.00 88.44 751 LYS A N 1
ATOM 6011 C CA . LYS A 1 751 ? -10.192 21.746 -25.656 1.00 88.44 751 LYS A CA 1
ATOM 6012 C C . LYS A 1 751 ? -10.297 20.710 -24.534 1.00 88.44 751 LYS A C 1
ATOM 6014 O O . LYS A 1 751 ? -10.153 19.525 -24.814 1.00 88.44 751 LYS A O 1
ATOM 6019 N N . TYR A 1 752 ? -10.534 21.125 -23.289 1.00 95.38 752 TYR A N 1
ATOM 6020 C CA . TYR A 1 752 ? -10.768 20.204 -22.178 1.00 95.38 752 TYR A CA 1
ATOM 6021 C C . TYR A 1 752 ? -11.582 20.833 -21.043 1.00 95.38 752 TYR A C 1
ATOM 6023 O O . TYR A 1 752 ? -11.692 22.053 -20.944 1.00 95.38 752 TYR A O 1
ATOM 6031 N N . LYS A 1 753 ? -12.119 19.999 -20.148 1.00 96.75 753 LYS A N 1
ATOM 6032 C CA . LYS A 1 753 ? -12.800 20.412 -18.909 1.00 96.75 753 LYS A CA 1
ATOM 6033 C C . LYS A 1 753 ? -12.059 19.922 -17.672 1.00 96.75 753 LYS A C 1
ATOM 6035 O O . LYS A 1 753 ? -11.577 18.798 -17.649 1.00 96.75 753 LYS A O 1
ATOM 6040 N N . LEU A 1 754 ? -12.021 20.745 -16.629 1.00 97.88 754 LEU A N 1
ATOM 6041 C CA . LEU A 1 754 ? -11.479 20.385 -15.317 1.00 97.88 754 LEU A CA 1
ATOM 6042 C C . LEU A 1 754 ? -12.588 20.530 -14.273 1.00 97.88 754 LEU A C 1
ATOM 6044 O O . LEU A 1 754 ? -13.236 21.580 -14.235 1.00 97.88 754 LEU A O 1
ATOM 6048 N N . LYS A 1 755 ? -12.811 19.500 -13.447 1.00 97.88 755 LYS A N 1
ATOM 6049 C CA . LYS A 1 755 ? -13.885 19.473 -12.440 1.00 97.88 755 LYS A CA 1
ATOM 6050 C C . LYS A 1 755 ? -13.462 18.806 -11.130 1.00 97.88 755 LYS A C 1
ATOM 6052 O O . LYS A 1 755 ? -12.663 17.884 -11.140 1.00 97.88 755 LYS A O 1
ATOM 6057 N N . ASN A 1 756 ? -14.050 19.208 -10.009 1.00 97.88 756 ASN A N 1
ATOM 6058 C CA . ASN A 1 756 ? -13.949 18.543 -8.704 1.00 97.88 756 ASN A CA 1
ATOM 6059 C C . ASN A 1 756 ? -12.505 18.314 -8.223 1.00 97.88 756 ASN A C 1
ATOM 6061 O O . ASN A 1 756 ? -12.121 17.200 -7.868 1.00 97.88 756 ASN A O 1
ATOM 6065 N N . PHE A 1 757 ? -11.680 19.364 -8.211 1.00 98.56 757 PHE A N 1
ATOM 6066 C CA . PHE A 1 757 ? -10.335 19.269 -7.637 1.00 98.56 757 PHE A CA 1
ATOM 6067 C C . PHE A 1 757 ? -10.390 19.571 -6.136 1.00 98.56 757 PHE A C 1
ATOM 6069 O O . PHE A 1 757 ? -11.006 20.546 -5.717 1.00 98.56 757 PHE A O 1
ATOM 6076 N N . THR A 1 758 ? -9.733 18.764 -5.308 1.00 98.25 758 THR A N 1
ATOM 6077 C CA . THR A 1 758 ? -9.638 19.009 -3.861 1.00 98.25 758 THR A CA 1
ATOM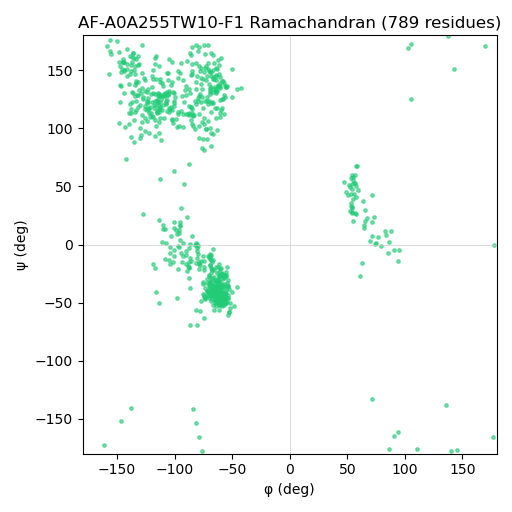 6078 C C . THR A 1 758 ? -8.202 19.309 -3.463 1.00 98.25 758 THR A C 1
ATOM 6080 O O . THR A 1 758 ? -7.302 18.522 -3.743 1.00 98.25 758 THR A O 1
ATOM 6083 N N . PHE A 1 759 ? -8.004 20.421 -2.760 1.00 98.31 759 PHE A N 1
ATOM 6084 C CA . PHE A 1 759 ? -6.744 20.828 -2.148 1.00 98.31 759 PHE A CA 1
ATOM 6085 C C . PHE A 1 759 ? -6.916 20.837 -0.628 1.00 98.31 759 PHE A C 1
ATOM 6087 O O . PHE A 1 759 ? -7.682 21.646 -0.097 1.00 98.31 759 PHE A O 1
ATOM 6094 N N . GLU A 1 760 ? -6.227 19.943 0.082 1.00 92.69 760 GLU A N 1
ATOM 6095 C CA . GLU A 1 760 ? -6.429 19.760 1.523 1.00 92.69 760 GLU A CA 1
ATOM 6096 C C . GLU A 1 760 ? -5.118 19.629 2.314 1.00 92.69 760 GLU A C 1
ATOM 6098 O O . GLU A 1 760 ? -4.265 18.816 1.987 1.00 92.69 760 GLU A O 1
ATOM 6103 N N . ASN A 1 761 ? -4.956 20.380 3.406 1.00 81.94 761 ASN A N 1
ATOM 6104 C CA . ASN A 1 761 ? -3.774 20.304 4.281 1.00 81.94 761 ASN A CA 1
ATOM 6105 C C . ASN A 1 761 ? -2.459 20.498 3.500 1.00 81.94 761 ASN A C 1
ATOM 6107 O O . ASN A 1 761 ? -1.598 19.617 3.445 1.00 81.94 761 ASN A O 1
ATOM 6111 N N . ILE A 1 762 ? -2.323 21.658 2.859 1.00 95.69 762 ILE A N 1
ATOM 6112 C CA . ILE A 1 762 ? -1.183 21.990 1.997 1.00 95.69 762 ILE A CA 1
ATOM 6113 C C . ILE A 1 762 ? -0.394 23.129 2.626 1.00 95.69 762 ILE A C 1
ATOM 6115 O O . ILE A 1 762 ? -0.966 24.156 2.981 1.00 95.69 762 ILE A O 1
ATOM 6119 N N . ASN A 1 763 ? 0.920 22.958 2.721 1.00 93.25 763 ASN A N 1
ATOM 6120 C CA . ASN A 1 763 ? 1.873 24.009 3.037 1.00 93.25 763 ASN A CA 1
ATOM 6121 C C . ASN A 1 763 ? 2.913 24.079 1.914 1.00 93.25 763 ASN A C 1
ATOM 6123 O O . ASN A 1 763 ? 3.758 23.190 1.793 1.00 93.25 763 ASN A O 1
ATOM 6127 N N . ALA A 1 764 ? 2.842 25.101 1.068 1.00 96.25 764 ALA A N 1
ATOM 6128 C CA . ALA A 1 764 ? 3.733 25.223 -0.078 1.00 96.25 764 ALA A CA 1
ATOM 6129 C C . ALA A 1 764 ? 4.259 26.645 -0.279 1.00 96.25 764 ALA A C 1
ATOM 6131 O O . ALA A 1 764 ? 3.675 27.608 0.215 1.00 96.25 764 ALA A O 1
ATOM 6132 N N . THR A 1 765 ? 5.351 26.783 -1.033 1.00 95.00 765 THR A N 1
ATOM 6133 C CA . THR A 1 765 ? 5.760 28.078 -1.595 1.00 95.00 765 THR A CA 1
ATOM 6134 C C . THR A 1 765 ? 5.285 28.219 -3.033 1.00 95.00 765 THR A C 1
ATOM 6136 O O . THR A 1 765 ? 5.222 27.229 -3.760 1.00 95.00 765 THR A O 1
ATOM 6139 N N . ASP A 1 766 ? 5.004 29.447 -3.458 1.00 90.88 766 ASP A N 1
ATOM 6140 C CA . ASP A 1 766 ? 4.697 29.767 -4.852 1.00 90.88 766 ASP A CA 1
ATOM 6141 C C . ASP A 1 766 ? 5.289 31.129 -5.240 1.00 90.88 766 ASP A C 1
ATOM 6143 O O . ASP A 1 766 ? 4.734 32.176 -4.912 1.00 90.88 766 ASP A O 1
ATOM 6147 N N . GLU A 1 767 ? 6.426 31.125 -5.944 1.00 91.44 767 GLU A N 1
ATOM 6148 C CA . GLU A 1 767 ? 7.071 32.356 -6.437 1.00 91.44 767 GLU A CA 1
ATOM 6149 C C . GLU A 1 767 ? 6.249 33.044 -7.537 1.00 91.44 767 GLU A C 1
ATOM 6151 O O . GLU A 1 767 ? 6.383 34.248 -7.758 1.00 91.44 767 GLU A O 1
ATOM 6156 N N . LYS A 1 768 ? 5.410 32.289 -8.259 1.00 90.31 768 LYS A N 1
ATOM 6157 C CA . LYS A 1 768 ? 4.568 32.818 -9.339 1.00 90.31 768 LYS A CA 1
ATOM 6158 C C . LYS A 1 768 ? 3.228 33.355 -8.858 1.00 90.31 768 LYS A C 1
ATOM 6160 O O . LYS A 1 768 ? 2.600 34.078 -9.627 1.00 90.31 768 LYS A O 1
ATOM 6165 N N . GLN A 1 769 ? 2.823 33.031 -7.629 1.00 90.50 769 GLN A N 1
ATOM 6166 C CA . GLN A 1 769 ? 1.527 33.405 -7.053 1.00 90.50 769 GLN A CA 1
ATOM 6167 C C . GLN A 1 769 ? 0.361 33.054 -7.992 1.00 90.50 769 GLN A C 1
ATOM 6169 O O . GLN A 1 769 ? -0.543 33.855 -8.219 1.00 90.50 769 GLN A O 1
ATOM 6174 N N . ALA A 1 770 ? 0.426 31.870 -8.597 1.00 91.25 770 ALA A N 1
ATOM 6175 C CA . ALA A 1 770 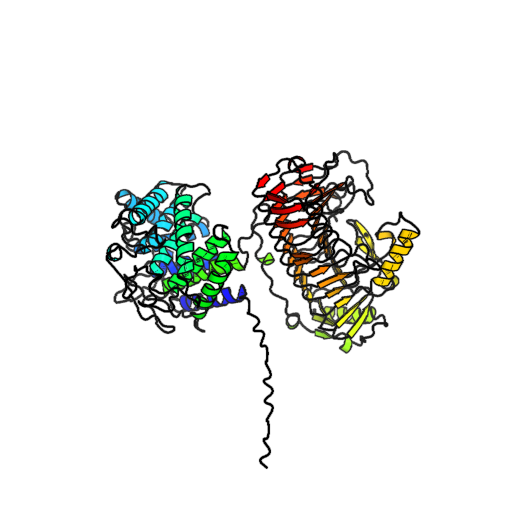? -0.466 31.462 -9.674 1.00 91.25 770 ALA A CA 1
ATOM 6176 C C . ALA A 1 770 ? -1.683 30.666 -9.184 1.00 91.25 770 ALA A C 1
ATOM 6178 O O . ALA A 1 770 ? -2.560 30.360 -9.987 1.00 91.25 770 ALA A O 1
ATOM 6179 N N . PHE A 1 771 ? -1.746 30.305 -7.897 1.00 95.00 771 PHE A N 1
ATOM 6180 C CA . PHE A 1 771 ? -2.856 29.519 -7.361 1.00 95.00 771 PHE A CA 1
ATOM 6181 C C . PHE A 1 771 ? -4.194 30.263 -7.443 1.00 95.00 771 PHE A C 1
ATOM 6183 O O . PHE A 1 771 ? -4.456 31.188 -6.675 1.00 95.00 771 PHE A O 1
ATOM 6190 N N . ASP A 1 772 ? -5.056 29.789 -8.341 1.00 94.75 772 ASP A N 1
ATOM 6191 C CA . ASP A 1 772 ? -6.429 30.252 -8.503 1.00 94.75 772 ASP A CA 1
ATOM 6192 C C . ASP A 1 772 ? -7.389 29.047 -8.536 1.00 94.75 772 ASP A C 1
ATOM 6194 O O . ASP A 1 772 ? -7.529 28.383 -9.571 1.00 94.75 772 ASP A O 1
ATOM 6198 N N . PRO A 1 773 ? -8.075 28.740 -7.418 1.00 91.62 773 PRO A N 1
ATOM 6199 C CA . PRO A 1 773 ? -9.003 27.616 -7.354 1.00 91.62 773 PRO A CA 1
ATOM 6200 C C . PRO A 1 773 ? -10.272 27.829 -8.196 1.00 91.62 773 PRO A C 1
ATOM 6202 O O . PRO A 1 773 ? -11.023 26.876 -8.391 1.00 91.62 773 PRO A O 1
ATOM 6205 N N . GLN A 1 774 ? -10.534 29.040 -8.707 1.00 94.50 774 GLN A N 1
ATOM 6206 C CA . GLN A 1 774 ? -11.717 29.323 -9.529 1.00 94.50 774 GLN A CA 1
ATOM 6207 C C . GLN A 1 774 ? -11.563 28.850 -10.981 1.00 94.50 774 GLN A C 1
ATOM 6209 O O . GLN A 1 774 ? -12.568 28.715 -11.679 1.00 94.50 774 GLN A O 1
ATOM 6214 N N . LEU A 1 775 ? -10.340 28.543 -11.438 1.00 95.25 775 LEU A N 1
ATOM 6215 C CA . LEU A 1 775 ? -10.102 28.020 -12.794 1.00 95.25 775 LEU A CA 1
ATOM 6216 C C . LEU A 1 775 ? -10.675 26.614 -13.018 1.00 95.25 775 LEU A C 1
ATOM 6218 O O . LEU A 1 775 ? -10.758 26.164 -14.162 1.00 95.25 775 LEU A O 1
ATOM 6222 N N . ILE A 1 776 ? -11.037 25.910 -11.944 1.00 96.75 776 ILE A N 1
ATOM 6223 C CA . ILE A 1 776 ? -11.536 24.538 -11.984 1.00 96.75 776 ILE A CA 1
ATOM 6224 C C . ILE A 1 776 ? -12.907 24.485 -11.299 1.00 96.75 776 ILE A C 1
ATOM 6226 O O . ILE A 1 776 ? -13.058 24.856 -10.133 1.00 96.75 776 ILE A O 1
ATOM 6230 N N . GLU A 1 777 ? -13.914 24.003 -12.028 1.00 95.94 777 GLU A N 1
ATOM 6231 C CA . GLU A 1 777 ? -15.290 23.869 -11.540 1.00 95.94 777 GLU A CA 1
ATOM 6232 C C . GLU A 1 777 ? -15.347 22.901 -10.347 1.00 95.94 777 GLU A C 1
ATOM 6234 O O . GLU A 1 777 ? -14.725 21.845 -10.375 1.00 95.94 777 GLU A O 1
ATOM 6239 N N . GLY A 1 778 ? -16.097 23.231 -9.292 1.00 96.25 778 GLY A N 1
ATOM 6240 C CA . GLY A 1 778 ? -16.273 22.330 -8.143 1.00 96.25 778 GLY A CA 1
ATOM 6241 C C . GLY A 1 778 ? -15.036 22.175 -7.249 1.00 96.25 778 GLY A C 1
ATOM 6242 O O . GLY A 1 778 ? -14.947 21.202 -6.503 1.00 96.25 778 GLY A O 1
ATOM 6243 N N . THR A 1 779 ? -14.076 23.106 -7.311 1.00 98.06 779 THR A N 1
ATOM 6244 C CA . THR A 1 779 ? -12.869 23.045 -6.476 1.00 98.06 779 THR A CA 1
ATOM 6245 C C . THR A 1 779 ? -13.177 23.200 -4.986 1.00 98.06 779 THR A C 1
ATOM 6247 O O . THR A 1 779 ? -13.879 24.123 -4.572 1.00 98.06 779 THR A O 1
ATOM 6250 N N . VAL A 1 780 ? -12.589 22.331 -4.163 1.00 97.31 780 VAL A N 1
ATOM 6251 C CA . VAL A 1 780 ? -12.662 22.367 -2.697 1.00 97.31 780 VAL A CA 1
ATOM 6252 C C . VAL A 1 780 ? -11.285 22.695 -2.129 1.00 97.31 780 VAL A C 1
ATOM 6254 O O . VAL A 1 780 ? -10.306 22.020 -2.434 1.00 97.31 780 VAL A O 1
ATOM 6257 N N . VAL A 1 781 ? -11.203 23.706 -1.261 1.00 97.44 781 VAL A N 1
ATOM 6258 C CA . VAL A 1 781 ? -9.955 24.131 -0.605 1.00 97.44 781 VAL A CA 1
ATOM 6259 C C . VAL A 1 781 ? -10.126 24.075 0.912 1.00 97.44 781 VAL A C 1
ATOM 6261 O O . VAL A 1 781 ? -11.028 24.709 1.459 1.00 97.44 781 VAL A O 1
ATOM 6264 N N . LYS A 1 782 ? -9.269 23.317 1.606 1.00 92.44 782 LYS A N 1
ATOM 6265 C CA . LYS A 1 782 ? -9.309 23.123 3.066 1.00 92.44 782 LYS A CA 1
ATOM 6266 C C . LYS A 1 782 ? -7.902 23.193 3.654 1.00 92.44 782 LYS A C 1
ATOM 6268 O O . LYS A 1 782 ? -7.044 22.405 3.282 1.00 92.44 782 LYS A O 1
ATOM 6273 N N . ASN A 1 783 ? -7.656 24.090 4.607 1.00 86.69 783 ASN A N 1
ATOM 6274 C CA . ASN A 1 783 ? -6.355 24.203 5.290 1.00 86.69 783 ASN A CA 1
ATOM 6275 C C . ASN A 1 783 ? -5.160 24.304 4.314 1.00 86.69 783 ASN A C 1
ATOM 6277 O O . ASN A 1 783 ? -4.202 23.535 4.401 1.00 86.69 783 ASN A O 1
ATOM 6281 N N . VAL A 1 784 ? -5.239 25.228 3.356 1.00 95.12 784 VAL A N 1
ATOM 6282 C CA . VAL A 1 784 ? -4.187 25.459 2.358 1.00 95.12 784 VAL A CA 1
ATOM 6283 C C . VAL A 1 784 ? -3.463 26.760 2.674 1.00 95.12 784 VAL A C 1
ATOM 6285 O O . VAL A 1 784 ? -4.082 27.817 2.775 1.00 95.12 784 VAL A O 1
ATOM 6288 N N . VAL A 1 785 ? -2.146 26.670 2.823 1.00 92.81 785 VAL A N 1
ATOM 6289 C CA . VAL A 1 785 ? -1.228 27.791 3.007 1.00 92.81 785 VAL A CA 1
ATOM 6290 C C . VAL A 1 785 ? -0.227 27.757 1.862 1.00 92.81 785 VAL A C 1
ATOM 6292 O O . VAL A 1 785 ? 0.588 26.842 1.760 1.00 92.81 785 VAL A O 1
ATOM 6295 N N . ILE A 1 786 ? -0.298 28.763 0.995 1.00 91.62 786 ILE A N 1
ATOM 6296 C CA . ILE A 1 786 ? 0.655 28.959 -0.095 1.00 91.62 786 ILE A CA 1
ATOM 6297 C C . ILE A 1 786 ? 1.368 30.274 0.183 1.00 91.62 786 ILE A C 1
ATOM 6299 O O . ILE A 1 786 ? 0.804 31.356 0.023 1.00 91.62 786 ILE A O 1
ATOM 6303 N N . ALA A 1 787 ? 2.587 30.172 0.700 1.00 87.69 787 ALA A N 1
ATOM 6304 C CA . ALA A 1 787 ? 3.399 31.325 1.033 1.00 87.69 787 ALA A CA 1
ATOM 6305 C C . ALA A 1 787 ? 4.098 31.857 -0.219 1.00 87.69 787 ALA A C 1
ATOM 6307 O O . ALA A 1 787 ? 4.645 31.099 -1.023 1.00 87.69 787 ALA A O 1
ATOM 6308 N N . ASN A 1 788 ? 4.159 33.180 -0.345 1.00 75.44 788 ASN A N 1
ATOM 6309 C CA . ASN A 1 788 ? 5.104 33.780 -1.270 1.00 75.44 788 ASN A CA 1
ATOM 6310 C C . ASN A 1 788 ? 6.517 33.510 -0.746 1.00 75.44 788 ASN A C 1
ATOM 6312 O O . ASN A 1 788 ? 6.805 33.769 0.429 1.00 75.44 788 ASN A O 1
ATOM 6316 N N . LYS A 1 789 ? 7.415 33.027 -1.603 1.00 60.72 789 LYS A N 1
ATOM 6317 C CA . LYS A 1 789 ? 8.842 33.034 -1.277 1.00 60.72 789 LYS A CA 1
ATOM 6318 C C . LYS A 1 789 ? 9.309 34.484 -1.466 1.00 60.72 789 LYS A C 1
ATOM 6320 O O . LYS A 1 789 ? 9.707 34.870 -2.557 1.00 60.72 789 LYS A O 1
ATOM 6325 N N . ASN A 1 790 ? 9.108 35.331 -0.450 1.00 46.59 790 ASN A N 1
ATOM 6326 C CA . ASN A 1 790 ? 9.591 36.715 -0.472 1.00 46.59 790 ASN A CA 1
ATOM 6327 C C . ASN A 1 790 ? 11.114 36.707 -0.701 1.00 46.59 790 ASN A C 1
ATOM 6329 O O . ASN A 1 790 ? 11.809 35.978 0.003 1.00 46.59 790 ASN A O 1
ATOM 6333 N N . CYS A 1 791 ? 11.532 37.497 -1.698 1.00 41.06 791 CYS A N 1
ATOM 6334 C CA . CYS A 1 791 ? 12.877 37.887 -2.144 1.00 41.06 791 CYS A CA 1
ATOM 6335 C C . CYS A 1 791 ? 14.091 37.397 -1.344 1.00 41.06 791 CYS A C 1
ATOM 6337 O O . CYS A 1 791 ? 14.186 37.729 -0.140 1.00 41.06 791 CYS A O 1
#

Nearest PDB structures (foldseek):
  4q88-assembly2_B  TM=8.952E-01  e=2.115E-23  Phocaeicola vulgatus ATCC 8482
  5noa-assembly1_A  TM=8.873E-01  e=2.115E-23  Bacteroides thetaiotaomicron
  4mxn-assembly2_B  TM=8.825E-01  e=2.935E-13  Parabacteroides merdae ATCC 43184
  4mxn-assembly4_D  TM=8.786E-01  e=4.045E-13  Parabacteroides merdae ATCC 43184
  4mxn-assembly3_C  TM=6.835E-01  e=5.573E-13  Parabacteroides merdae ATCC 43184

Sequence (791 aa):
MKKIFITLIGVLLINIHATAQNTTTGDILDVVRRTNDYFMKKYDDPTKDTFVKKVRTSNLWTRAVYYEGLMALYEIDPQQRYIDYTDKWADYHKWTARHGVKATDADDQCCQQTYIDRHVMSGYKKDMTHVKENLDLQMASGRNDYWTWIDAIQMAMPVYAKYAKLTGERKYLDYAMNSYRWSRDTLAGGLFNKKEGLWWRDKDYVPPYKEKDGKNCYWSRGNGWVYAALVRVMETLPDGDHAKAELKADFLRMSKALLKCQRKDGFWNVSLVSPVTFGGPEMTGTALFLYGMAWGVNHGLLPEKTYRTPMEKAWKAIASCVHDNGFIGYNQGTGKDPSAGQPVTFTSEPDFEDYGTGCFILGAVEYYRLISGFNDKWPDGTVMSPWFNNRTKVNPASLGTRYVVTEHGVKSDSTLIQTSALQAVIDKAADNGGGVIVIPKGTFLSGALFFRQGTHLNIEEGGKLKGSEYIADFPILETRIEGQTCKYFAALVNADRLDGFTITGKGTIDGNGHHYWEEFWIRRKWNPQCTNKDEQRPRLVYISNCHNVTVQDVKLHNSPFWTNHIYNSDHVRYLDCHIFAPTTGIKAPSSDAIDIDVCHDVLIDGCYMSVNDDAVAIKGGKGTWADKAPENGANTNILIQNCRYGVVHGCLTLGSESVYDRNIVLRNIEVNKANRVLWLKMRPDTPQHYEYVTVDNIHGTTGSFLVVRPWTQFFKPEDRADMPLSQCNDIVMRNITMECRNFFDVGTSEKYKLKNFTFENINATDEKQAFDPQLIEGTVVKNVVIANKNC

Foldseek 3Di:
DDDDDDDDDDDPPPPPPPPPPDDDLVNLLVLLCLQVVLVCVVCVDLQDFADQVHTHGSQFLLQLLLLLLLLLSCVVVPDVVSVVNLCSNCVSVLLAFAVFLCDLALRSQQNNLSSLVNCVVVVNPHDCVRLVSNLVNNVVVVDLANCQFLLSLLSHLLSLLSVCLVPVPCSSNVSSVSSVCCQAQPFLRGQQPLVLLAGDGGNVQPPPDADPVNHGFGFLLSRLSLLLSLLSNLVSDDPPDPSNVVSLVSNVSNLVNQLVQADPQLAAARRSNDCPHRHDHAQLSLLSSLLNLLSCVVVVNDDCVSCVVSNVSSLVRQSVQQDPSNQGFNYFADDSGSPGRPPTGSPRDHSRCSNSSSSNSSSSSSNSCNLQVQQPAFLVGHGADSLQSDPDDDDLVVLDDEQELVVQVFDQDQPDECAVSLQVSQVVQVVVVAHEHEQEAGEGEYAAHEHDESYEYEYEVNGEDEYDPDLVRWDFDFDDDQFDTDTATEANYEYEQYEQYEHYYQEEYEDVQLSLLVQVVVVCVVPVLDDPRNSRFHEHYEAENYEQYEYENYEQENTNAERYEYFLYENHEYYLYEYDDDQDDSARPNHARYEYENYEHYHYANYEDEHNEEPYEYAFHDFQCGVVDPRGDEYYQHDHEPYEYAEYQEPYEYDPHHAYYGRAEHEHYEYHEYQEHYHYEQELGHNHEAESYEYYQYEDEYAEYYADDYDDVVYDHDDDPPRHAHEYESYEYENYYYEYCAHDHHDDDPRYAAEQYEYYHYDYEYCPPPDDQVSHHNYHYYNYDYDYPDD

Solvent-accessible surface area (backbone atoms only — not comparable to full-atom values): 39118 Å² total; per-residue (Å²): 136,88,84,82,85,83,80,84,79,80,80,82,81,75,81,77,77,77,74,79,80,74,87,48,66,65,61,52,52,54,53,49,49,38,30,49,50,35,50,48,62,76,45,69,59,54,67,58,60,48,78,62,105,45,86,38,61,44,47,35,35,47,43,23,39,23,46,50,13,52,55,54,40,35,77,82,54,78,49,70,68,61,53,54,48,48,48,55,30,39,60,75,53,65,46,40,30,38,91,34,46,82,46,72,52,30,51,26,38,21,34,44,43,48,50,54,52,49,15,57,78,60,73,64,70,54,76,54,64,43,48,50,48,19,54,51,52,48,60,73,66,74,66,45,76,73,45,66,35,39,49,31,44,37,27,34,37,37,38,30,29,50,49,15,57,74,69,68,45,60,68,39,36,51,50,34,51,49,23,49,46,34,31,38,57,50,47,80,73,23,32,46,40,79,87,67,29,49,35,27,51,32,66,81,37,42,84,87,43,56,41,91,85,71,39,65,49,28,32,25,50,39,41,17,29,38,45,41,25,44,51,59,34,44,74,52,49,63,89,87,40,68,68,41,55,54,42,49,54,52,50,56,40,28,53,61,36,52,63,75,36,50,42,96,74,24,28,29,20,34,22,37,80,31,69,86,43,66,46,52,66,26,34,40,19,30,20,22,47,29,20,39,51,27,48,30,35,71,69,71,75,37,64,52,92,74,45,47,67,59,42,55,31,22,50,55,36,52,57,69,27,46,44,99,73,16,53,62,18,18,31,53,27,74,65,98,54,72,71,33,54,62,83,50,34,71,82,42,80,37,79,50,55,43,31,42,51,8,28,43,39,39,13,51,45,35,39,42,36,54,79,36,48,56,79,40,56,39,69,80,67,50,72,44,62,64,70,80,54,61,77,79,75,84,59,71,82,77,53,53,57,77,45,49,44,61,84,66,74,44,63,74,32,78,81,52,78,35,34,68,55,54,42,51,53,49,52,53,29,34,78,68,76,18,10,26,42,29,42,55,68,39,33,36,20,20,31,44,35,74,59,48,63,54,33,32,43,32,27,32,65,68,6,30,47,30,31,50,76,50,59,86,49,25,57,75,40,83,43,76,59,86,37,38,83,42,80,40,55,36,22,36,39,32,39,61,66,28,64,60,36,37,39,36,38,61,10,32,44,30,22,50,13,66,60,52,29,53,50,43,55,52,46,43,71,76,38,74,82,62,54,85,74,78,60,64,58,38,29,30,32,34,40,28,52,25,34,51,31,41,40,27,45,28,30,46,30,34,27,32,17,42,27,32,40,39,30,51,29,31,48,35,36,40,38,45,28,41,33,38,33,48,72,58,86,82,46,26,56,58,20,26,46,34,37,43,26,26,26,37,43,36,37,39,35,51,28,38,40,28,17,44,17,32,34,34,29,36,26,12,12,46,34,59,59,23,85,74,39,87,94,32,36,49,28,37,46,34,42,37,32,54,28,40,36,35,44,23,52,14,54,38,22,46,30,63,24,28,26,33,39,35,29,35,36,44,32,48,32,44,35,44,57,17,44,19,40,41,30,45,38,40,30,76,25,28,47,25,39,39,33,22,32,35,40,35,44,35,38,43,34,32,43,22,37,40,35,33,45,83,42,73,80,91,63,61,76,63,98,56,95,83,63,59,76,18,36,38,34,47,34,37,41,31,48,34,44,35,46,23,48,26,44,36,50,70,60,87,56,98,58,46,48,52,34,36,37,35,40,32,45,29,44,31,26,19,63,61,71,50,76,58,67,80,82,31,48,71,48,44,80,41,70,68,45,74,40,68,65,76,130

pLDDT: mean 93.22, std 12.09, range [23.67, 98.94]

Mean predicted aligned error: 9.98 Å